Protein AF-0000000067366572 (afdb_homodimer)

Sequence (1450 aa):
MQRHISFRSLMRDATAWAASPVGRLARIEVLVTISCGFLTVLVLLGSGRRASHSSALRLAVWSALMLSYQAVSYTIGLMQSASFHNELIVAWGCFLLLLLGTADGIAAYSLNDSDQQARTVLNQAVQVIYIFLLLLSYVGSLPLQLEVLLSTLLVLSVAKLGMRVRNFLLDGRDRVLTVDNKLVADYMAREHGYSGEKYDATTMEGYKYVVAGEAAELHDGETDYWAIDPETNPDLVTVERVWQCQGRLLSSDVDGGETMPAALKHKDLCLSFALFKLLRRRLGRYPLHESCLNKTRDLVKLGLLAGDDHERVYRVVEVELGFLFDFYYARYRSPKETLILDTLLFATVAATSLCTLFSLAALDHRAQQRQAYPDTVTTVFDIWLTRMMIVLFLILESLQYFTLVFSDWHKVKVLCRYVLNEAWHNSPFLERILAFICRVRLTPYWNNSLGQHSLLHACHRYEQGRLRRVWGLQLPGRIAGFLIRSRMTDRRKLPAAVKSAIFLFLKTGMTRIQNGEYTLEKQGMLGHFYWAIAQESTVQTIMIWHIATAICDHKSKPNRADSTDEEKKGHEVATTLSAYCVYLMSSAPELLPGHTYDTQLLFQGVQLKARKLLEGCRSKDDMYNKLPEPDSLCGDGYEGILADGRKLGDEIMQRMPDAVRWKVLGEMWVEMLLSVAPSDNATAHVQKLATGGELITHLWALLTHAGVIEKPMSRYSGRALEMQIMQRHISFRSLMRDATAWAASPVGRLARIEVLVTISCGFLTVLVLLGSGRRASHSSALRLAVWSALMLSYQAVSYTIGLMQSASFHNELIVAWGCFLLLLLGTADGIAAYSLNDSDQQARTVLNQAVQVIYIFLLLLSYVGSLPLQLEVLLSTLLVLSVAKLGMRVRNFLLDGRDRVLTVDNKLVADYMAREHGYSGEKYDATTMEGYKYVVAGEAAELHDGETDYWAIDPETNPDLVTVERVWQCQGRLLSSDVDGGETMPAALKHKDLCLSFALFKLLRRRLGRYPLHESCLNKTRDLVKLGLLAGDDHERVYRVVEVELGFLFDFYYARYRSPKETLILDTLLFATVAATSLCTLFSLAALDHRAQQRQAYPDTVTTVFDIWLTRMMIVLFLILESLQYFTLVFSDWHKVKVLCRYVLNEAWHNSPFLERILAFICRVRLTPYWNNSLGQHSLLHACHRYEQGRLRRVWGLQLPGRIAGFLIRSRMTDRRKLPAAVKSAIFLFLKTGMTRIQNGEYTLEKQGMLGHFYWAIAQESTVQTIMIWHIATAICDHKSKPNRADSTDEEKKGHEVATTLSAYCVYLMSSAPELLPGHTYDTQLLFQGVQLKARKLLEGCRSKDDMYNKLPEPDSLCGDGYEGILADGRKLGDEIMQRMPDAVRWKVLGEMWVEMLLSVAPSDNATAHVQKLATGGELITHLWALLTHAGVIEKPMSRYSGRALEMQI

Structure (mmCIF, N/CA/C/O backbone):
data_AF-0000000067366572-model_v1
#
loop_
_entity.id
_entity.type
_entity.pdbx_description
1 polymer 'DUF4220 domain-containing protein'
#
loop_
_atom_site.group_PDB
_atom_site.id
_atom_site.type_symbol
_atom_site.label_atom_id
_atom_site.label_alt_id
_atom_site.label_comp_id
_atom_site.label_asym_id
_atom_site.label_entity_id
_atom_site.label_seq_id
_atom_site.pdbx_PDB_ins_code
_atom_site.Cartn_x
_atom_site.Cartn_y
_atom_site.Cartn_z
_atom_site.occupancy
_atom_site.B_iso_or_equiv
_atom_site.auth_seq_id
_atom_site.auth_comp_id
_atom_site.auth_asym_id
_atom_site.auth_atom_id
_atom_site.pdbx_PDB_model_num
ATOM 1 N N . MET A 1 1 ? -3.891 -67.5 10.719 1 28.84 1 MET A N 1
ATOM 2 C CA . MET A 1 1 ? -2.945 -66.875 9.812 1 28.84 1 MET A CA 1
ATOM 3 C C . MET A 1 1 ? -3.324 -65.375 9.57 1 28.84 1 MET A C 1
ATOM 5 O O . MET A 1 1 ? -4.246 -65.125 8.805 1 28.84 1 MET A O 1
ATOM 9 N N . GLN A 1 2 ? -3.332 -64.625 10.555 1 36.25 2 GLN A N 1
ATOM 10 C CA . GLN A 1 2 ? -3.607 -63.188 10.602 1 36.25 2 GLN A CA 1
ATOM 11 C C . GLN A 1 2 ? -2.701 -62.438 9.641 1 36.25 2 GLN A C 1
ATOM 13 O O . GLN A 1 2 ? -1.476 -62.5 9.75 1 36.25 2 GLN A O 1
ATOM 18 N N . ARG A 1 3 ? -3.152 -62.438 8.398 1 47.59 3 ARG A N 1
ATOM 19 C CA . ARG A 1 3 ? -2.479 -61.719 7.32 1 47.59 3 ARG A CA 1
ATOM 20 C C . ARG A 1 3 ? -2.053 -60.312 7.762 1 47.59 3 ARG A C 1
ATOM 22 O O . ARG A 1 3 ? -2.895 -59.5 8.117 1 47.59 3 ARG A O 1
ATOM 29 N N . HIS A 1 4 ? -1.065 -60.188 8.43 1 46.62 4 HIS A N 1
ATOM 30 C CA . HIS A 1 4 ? -0.378 -58.938 8.648 1 46.62 4 HIS A CA 1
ATOM 31 C C . HIS A 1 4 ? -0.323 -58.094 7.371 1 46.62 4 HIS A C 1
ATOM 33 O O . HIS A 1 4 ? 0.455 -58.406 6.465 1 46.62 4 HIS A O 1
ATOM 39 N N . ILE A 1 5 ? -1.393 -57.656 6.922 1 51.56 5 ILE A N 1
ATOM 40 C CA . ILE A 1 5 ? -1.429 -56.719 5.801 1 51.56 5 ILE A CA 1
ATOM 41 C C . ILE A 1 5 ? -0.424 -55.594 6.035 1 51.56 5 ILE A C 1
ATOM 43 O O . ILE A 1 5 ? -0.574 -54.812 6.973 1 51.56 5 ILE A O 1
ATOM 47 N N . SER A 1 6 ? 0.837 -55.75 5.762 1 57.25 6 SER A N 1
ATOM 48 C CA . SER A 1 6 ? 1.954 -54.812 5.891 1 57.25 6 SER A CA 1
ATOM 49 C C . SER A 1 6 ? 1.614 -53.469 5.289 1 57.25 6 SER A C 1
ATOM 51 O O . SER A 1 6 ? 0.851 -53.375 4.324 1 57.25 6 SER A O 1
ATOM 53 N N . PHE A 1 7 ? 1.686 -52.438 6.098 1 60.94 7 PHE A N 1
ATOM 54 C CA . PHE A 1 7 ? 1.531 -51.031 5.734 1 60.94 7 PHE A CA 1
ATOM 55 C C . PHE A 1 7 ? 2.115 -50.781 4.352 1 60.94 7 PHE A C 1
ATOM 57 O O . PHE A 1 7 ? 1.542 -50 3.568 1 60.94 7 PHE A O 1
ATOM 64 N N . ARG A 1 8 ? 3.096 -51.375 4.02 1 62.38 8 ARG A N 1
ATOM 65 C CA . ARG A 1 8 ? 3.736 -51.188 2.723 1 62.38 8 ARG A CA 1
ATOM 66 C C . ARG A 1 8 ? 2.893 -51.812 1.605 1 62.38 8 ARG A C 1
ATOM 68 O O . ARG A 1 8 ? 2.828 -51.25 0.503 1 62.38 8 ARG A O 1
ATOM 75 N N . SER A 1 9 ? 2.254 -52.844 1.924 1 68.62 9 SER A N 1
ATOM 76 C CA . SER A 1 9 ? 1.391 -53.469 0.917 1 68.62 9 SER A CA 1
ATOM 77 C C . SER A 1 9 ? 0.143 -52.625 0.674 1 68.62 9 SER A C 1
ATOM 79 O O . SER A 1 9 ? -0.289 -52.469 -0.469 1 68.62 9 SER A O 1
ATOM 81 N N . LEU A 1 10 ? -0.373 -52.062 1.8 1 68.31 10 LEU A N 1
ATOM 82 C CA . LEU A 1 10 ? -1.516 -51.156 1.654 1 68.31 10 LEU A CA 1
ATOM 83 C C . LEU A 1 10 ? -1.13 -49.906 0.869 1 68.31 10 LEU A C 1
ATOM 85 O O . LEU A 1 10 ? -1.904 -49.438 0.037 1 68.31 10 LEU A O 1
ATOM 89 N N . MET A 1 11 ? -0.011 -49.469 1.215 1 70.81 11 MET A N 1
ATOM 90 C CA . MET A 1 11 ? 0.458 -48.281 0.493 1 70.81 11 MET A CA 1
ATOM 91 C C . MET A 1 11 ? 0.731 -48.625 -0.97 1 70.81 11 MET A C 1
ATOM 93 O O . MET A 1 11 ? 0.469 -47.812 -1.855 1 70.81 11 MET A O 1
ATOM 97 N N . ARG A 1 12 ? 1.127 -49.844 -1.139 1 74.38 12 ARG A N 1
ATOM 98 C CA . ARG A 1 12 ? 1.385 -50.281 -2.508 1 74.38 12 ARG A CA 1
ATOM 99 C C . ARG A 1 12 ? 0.083 -50.438 -3.285 1 74.38 12 ARG A C 1
ATOM 101 O O . ARG A 1 12 ? 0.007 -50.062 -4.461 1 74.38 12 ARG A O 1
ATOM 108 N N . ASP A 1 13 ? -0.91 -50.906 -2.645 1 76.12 13 ASP A N 1
ATOM 109 C CA . ASP A 1 13 ? -2.205 -51.062 -3.307 1 76.12 13 ASP A CA 1
ATOM 110 C C . ASP A 1 13 ? -2.834 -49.688 -3.559 1 76.12 13 ASP A C 1
ATOM 112 O O . ASP A 1 13 ? -3.422 -49.438 -4.617 1 76.12 13 ASP A O 1
ATOM 116 N N . ALA A 1 14 ? -2.654 -48.844 -2.574 1 75.81 14 ALA A N 1
ATOM 117 C CA . ALA A 1 14 ? -3.193 -47.5 -2.727 1 75.81 14 ALA A CA 1
ATOM 118 C C . ALA A 1 14 ? -2.455 -46.719 -3.82 1 75.81 14 ALA A C 1
ATOM 120 O O . ALA A 1 14 ? -3.072 -46 -4.605 1 75.81 14 ALA A O 1
ATOM 121 N N . THR A 1 15 ? -1.245 -47.031 -3.785 1 74.38 15 THR A N 1
ATOM 122 C CA . THR A 1 15 ? -0.446 -46.375 -4.805 1 74.38 15 THR A CA 1
ATOM 123 C C . THR A 1 15 ? -0.713 -46.969 -6.184 1 74.38 15 THR A C 1
ATOM 125 O O . THR A 1 15 ? -0.705 -46.25 -7.188 1 74.38 15 THR A O 1
ATOM 128 N N . ALA A 1 16 ? -0.959 -48.25 -6.207 1 76.12 16 ALA A N 1
ATOM 129 C CA . ALA A 1 16 ? -1.293 -48.875 -7.469 1 76.12 16 ALA A CA 1
ATOM 130 C C . ALA A 1 16 ? -2.641 -48.406 -7.996 1 76.12 16 ALA A C 1
ATOM 132 O O . ALA A 1 16 ? -2.799 -48.188 -9.203 1 76.12 16 ALA A O 1
ATOM 133 N N . TRP A 1 17 ? -3.477 -48.281 -7.043 1 77.69 17 TRP A N 1
ATOM 134 C CA . TRP A 1 17 ? -4.777 -47.75 -7.445 1 77.69 17 TRP A CA 1
ATOM 135 C C . TRP A 1 17 ? -4.656 -46.312 -7.91 1 77.69 17 TRP A C 1
ATOM 137 O O . TRP A 1 17 ? -5.254 -45.906 -8.922 1 77.69 17 TRP A O 1
ATOM 147 N N . ALA A 1 18 ? -3.887 -45.531 -7.262 1 75.38 18 ALA A N 1
ATOM 148 C CA . ALA A 1 18 ? -3.711 -44.125 -7.598 1 75.38 18 ALA A CA 1
ATOM 149 C C . ALA A 1 18 ? -3.014 -43.969 -8.945 1 75.38 18 ALA A C 1
ATOM 151 O O . ALA A 1 18 ? -3.24 -42.969 -9.656 1 75.38 18 ALA A O 1
ATOM 152 N N . ALA A 1 19 ? -2.293 -45.031 -9.281 1 74.25 19 ALA A N 1
ATOM 153 C CA . ALA A 1 19 ? -1.541 -44.938 -10.531 1 74.25 19 ALA A CA 1
ATOM 154 C C . ALA A 1 19 ? -2.35 -45.531 -11.688 1 74.25 19 ALA A C 1
ATOM 156 O O . ALA A 1 19 ? -1.997 -45.344 -12.859 1 74.25 19 ALA A O 1
ATOM 157 N N . SER A 1 20 ? -3.494 -46.156 -11.305 1 77.69 20 SER A N 1
ATOM 158 C CA . SER A 1 20 ? -4.367 -46.688 -12.352 1 77.69 20 SER A CA 1
ATOM 159 C C . SER A 1 20 ? -5.082 -45.531 -13.086 1 77.69 20 SER A C 1
ATOM 161 O O . SER A 1 20 ? -5.18 -44.438 -12.578 1 77.69 20 SER A O 1
ATOM 163 N N . PRO A 1 21 ? -5.371 -45.688 -14.305 1 81.12 21 PRO A N 1
ATOM 164 C CA . PRO A 1 21 ? -6.078 -44.656 -15.062 1 81.12 21 PRO A CA 1
ATOM 165 C C . PRO A 1 21 ? -7.355 -44.188 -14.367 1 81.12 21 PRO A C 1
ATOM 167 O O . PRO A 1 21 ? -7.68 -43 -14.391 1 81.12 21 PRO A O 1
ATOM 170 N N . VAL A 1 22 ? -8.016 -45.125 -13.734 1 82 22 VAL A N 1
ATOM 171 C CA . VAL A 1 22 ? -9.242 -44.75 -13.031 1 82 22 VAL A CA 1
ATOM 172 C C . VAL A 1 22 ? -8.898 -43.906 -11.805 1 82 22 VAL A C 1
ATOM 174 O O . VAL A 1 22 ? -9.609 -42.938 -11.477 1 82 22 VAL A O 1
ATOM 177 N N . GLY A 1 23 ? -7.883 -44.25 -11.125 1 83.44 23 GLY A N 1
ATOM 178 C CA . GLY A 1 23 ? -7.438 -43.469 -9.977 1 83.44 23 GLY A CA 1
ATOM 179 C C . GLY A 1 23 ? -6.965 -42.094 -10.344 1 83.44 23 GLY A C 1
ATOM 180 O O . GLY A 1 23 ? -7.234 -41.125 -9.625 1 83.44 23 GLY A O 1
ATOM 181 N N . ARG A 1 24 ? -6.316 -41.938 -11.461 1 84.88 24 ARG A N 1
ATOM 182 C CA . ARG A 1 24 ? -5.875 -40.625 -11.945 1 84.88 24 ARG A CA 1
ATOM 183 C C . ARG A 1 24 ? -7.062 -39.75 -12.328 1 84.88 24 ARG A C 1
ATOM 185 O O . ARG A 1 24 ? -7.066 -38.531 -12.062 1 84.88 24 ARG A O 1
ATOM 192 N N . LEU A 1 25 ? -8 -40.375 -12.945 1 88.25 25 LEU A N 1
ATOM 193 C CA . LEU A 1 25 ? -9.211 -39.656 -13.305 1 88.25 25 LEU A CA 1
ATOM 194 C C . LEU A 1 25 ? -9.938 -39.156 -12.055 1 88.25 25 LEU A C 1
ATOM 196 O O . LEU A 1 25 ? -10.414 -38.031 -12.016 1 88.25 25 LEU A O 1
ATOM 200 N N . ALA A 1 26 ? -9.984 -40 -11.07 1 87.94 26 ALA A N 1
ATOM 201 C CA . ALA A 1 26 ? -10.641 -39.625 -9.82 1 87.94 26 ALA A CA 1
ATOM 202 C C . ALA A 1 26 ? -9.922 -38.438 -9.156 1 87.94 26 ALA A C 1
ATOM 204 O O . ALA A 1 26 ? -10.562 -37.562 -8.586 1 87.94 26 ALA A O 1
ATOM 205 N N . ARG A 1 27 ? -8.648 -38.406 -9.195 1 88.56 27 ARG A N 1
ATOM 206 C CA . ARG A 1 27 ? -7.867 -37.312 -8.633 1 88.56 27 ARG A CA 1
ATOM 207 C C . ARG A 1 27 ? -8.156 -36 -9.367 1 88.56 27 ARG A C 1
ATOM 209 O O . ARG A 1 27 ? -8.305 -34.969 -8.734 1 88.56 27 ARG A O 1
ATOM 216 N N . ILE A 1 28 ? -8.195 -36.031 -10.633 1 91.31 28 ILE A N 1
ATOM 217 C CA . ILE A 1 28 ? -8.492 -34.844 -11.414 1 91.31 28 ILE A CA 1
ATOM 218 C C . ILE A 1 28 ? -9.898 -34.344 -11.094 1 91.31 28 ILE A C 1
ATOM 220 O O . ILE A 1 28 ? -10.117 -33.156 -10.945 1 91.31 28 ILE A O 1
ATOM 224 N N . GLU A 1 29 ? -10.812 -35.344 -10.922 1 93.12 29 GLU A N 1
ATOM 225 C CA . GLU A 1 29 ? -12.195 -34.969 -10.617 1 93.12 29 GLU A CA 1
ATOM 226 C C . GLU A 1 29 ? -12.297 -34.281 -9.258 1 93.12 29 GLU A C 1
ATOM 228 O O . GLU A 1 29 ? -13.016 -33.281 -9.109 1 93.12 29 GLU A O 1
ATOM 233 N N . VAL A 1 30 ? -11.586 -34.781 -8.367 1 91.25 30 VAL A N 1
ATOM 234 C CA . VAL A 1 30 ? -11.609 -34.188 -7.031 1 91.25 30 VAL A CA 1
ATOM 235 C C . VAL A 1 30 ? -11.008 -32.812 -7.07 1 91.25 30 VAL A C 1
ATOM 237 O O . VAL A 1 30 ? -11.547 -31.859 -6.469 1 91.25 30 VAL A O 1
ATOM 240 N N . LEU A 1 31 ? -9.992 -32.594 -7.793 1 92.88 31 LEU A N 1
ATOM 241 C CA . LEU A 1 31 ? -9.32 -31.312 -7.848 1 92.88 31 LEU A CA 1
ATOM 242 C C . LEU A 1 31 ? -10.148 -30.297 -8.633 1 92.88 31 LEU A C 1
ATOM 244 O O . LEU A 1 31 ? -10.156 -29.109 -8.32 1 92.88 31 LEU A O 1
ATOM 248 N N . VAL A 1 32 ? -10.812 -30.797 -9.633 1 94.12 32 VAL A N 1
ATOM 249 C CA . VAL A 1 32 ? -11.711 -29.906 -10.375 1 94.12 32 VAL A CA 1
ATOM 250 C C . VAL A 1 32 ? -12.844 -29.438 -9.477 1 94.12 32 VAL A C 1
ATOM 252 O O . VAL A 1 32 ? -13.195 -28.25 -9.477 1 94.12 32 VAL A O 1
ATOM 255 N N . THR A 1 33 ? -13.336 -30.359 -8.672 1 94.19 33 THR A N 1
ATOM 256 C CA . THR A 1 33 ? -14.414 -30.016 -7.754 1 94.19 33 THR A CA 1
ATOM 257 C C . THR A 1 33 ? -13.93 -29 -6.711 1 94.19 33 THR A C 1
ATOM 259 O O . THR A 1 33 ? -14.633 -28.031 -6.398 1 94.19 33 THR A O 1
ATOM 262 N N . ILE A 1 34 ? -12.734 -29.172 -6.266 1 92.94 34 ILE A N 1
ATOM 263 C CA . ILE A 1 34 ? -12.164 -28.25 -5.281 1 92.94 34 ILE A CA 1
ATOM 264 C C . ILE A 1 34 ? -11.945 -26.875 -5.918 1 92.94 34 ILE A C 1
ATOM 266 O O . ILE A 1 34 ? -12.25 -25.844 -5.309 1 92.94 34 ILE A O 1
ATOM 270 N N . SER A 1 35 ? -11.469 -26.891 -7.074 1 92.44 35 SER A N 1
ATOM 271 C CA . SER A 1 35 ? -11.242 -25.625 -7.773 1 92.44 35 SER A CA 1
ATOM 272 C C . SER A 1 35 ? -12.555 -24.891 -8.023 1 92.44 35 SER A C 1
ATOM 274 O O . SER A 1 35 ? -12.633 -23.672 -7.859 1 92.44 35 SER A O 1
ATOM 276 N N . CYS A 1 36 ? -13.562 -25.672 -8.367 1 93.44 36 CYS A N 1
ATOM 277 C CA . CYS A 1 36 ? -14.875 -25.062 -8.547 1 93.44 36 CYS A CA 1
ATOM 278 C C . CYS A 1 36 ? -15.398 -24.5 -7.23 1 93.44 36 CYS A C 1
ATOM 280 O O . CYS A 1 36 ? -16.047 -23.453 -7.207 1 93.44 36 CYS A O 1
ATOM 282 N N . GLY A 1 37 ? -15.086 -25.219 -6.188 1 93.44 37 GLY A N 1
ATOM 283 C CA . GLY A 1 37 ? -15.477 -24.734 -4.871 1 93.44 37 GLY A CA 1
ATOM 284 C C . GLY A 1 37 ? -14.836 -23.406 -4.504 1 93.44 37 GLY A C 1
ATOM 285 O O . GLY A 1 37 ? -15.516 -22.5 -4.023 1 93.44 37 GLY A O 1
ATOM 286 N N . PHE A 1 38 ? -13.617 -23.25 -4.734 1 92.62 38 PHE A N 1
ATOM 287 C CA . PHE A 1 38 ? -12.914 -22 -4.465 1 92.62 38 PHE A CA 1
ATOM 288 C C . PHE A 1 38 ? -13.508 -20.859 -5.281 1 92.62 38 PHE A C 1
ATOM 290 O O . PHE A 1 38 ? -13.727 -19.766 -4.754 1 92.62 38 PHE A O 1
ATOM 297 N N . LEU A 1 39 ? -13.844 -21.141 -6.488 1 91.38 39 LEU A N 1
ATOM 298 C CA . LEU A 1 39 ? -14.328 -20.094 -7.387 1 91.38 39 LEU A CA 1
ATOM 299 C C . LEU A 1 39 ? -15.758 -19.703 -7.023 1 91.38 39 LEU A C 1
ATOM 301 O O . LEU A 1 39 ? -16.125 -18.531 -7.152 1 91.38 39 LEU A O 1
ATOM 305 N N . THR A 1 40 ? -16.484 -20.656 -6.535 1 92.12 40 THR A N 1
ATOM 306 C CA . THR A 1 40 ? -17.844 -20.359 -6.062 1 92.12 40 THR A CA 1
ATOM 307 C C . THR A 1 40 ? -17.797 -19.438 -4.844 1 92.12 40 THR A C 1
ATOM 309 O O . THR A 1 40 ? -18.578 -18.484 -4.742 1 92.12 40 THR A O 1
ATOM 312 N N . VAL A 1 41 ? -16.859 -19.672 -3.996 1 91.94 41 VAL A N 1
ATOM 313 C CA . VAL A 1 41 ? -16.688 -18.859 -2.803 1 91.94 41 VAL A CA 1
ATOM 314 C C . VAL A 1 41 ? -16.328 -17.422 -3.203 1 91.94 41 VAL A C 1
ATOM 316 O O . VAL A 1 41 ? -16.844 -16.469 -2.635 1 91.94 41 VAL A O 1
ATOM 319 N N . LEU A 1 42 ? -15.539 -17.266 -4.176 1 89.94 42 LEU A N 1
ATOM 320 C CA . LEU A 1 42 ? -15.086 -15.945 -4.598 1 89.94 42 LEU A CA 1
ATOM 321 C C . LEU A 1 42 ? -16.234 -15.156 -5.219 1 89.94 42 LEU A C 1
ATOM 323 O O . LEU A 1 42 ? -16.359 -13.953 -4.98 1 89.94 42 LEU A O 1
ATOM 327 N N . VAL A 1 43 ? -17.094 -15.766 -5.926 1 88.56 43 VAL A N 1
ATOM 328 C CA . VAL A 1 43 ? -18.188 -15.078 -6.621 1 88.56 43 VAL A CA 1
ATOM 329 C C . VAL A 1 43 ? -19.297 -14.727 -5.625 1 88.56 43 VAL A C 1
ATOM 331 O O . VAL A 1 43 ? -19.812 -13.609 -5.645 1 88.56 43 VAL A O 1
ATOM 334 N N . LEU A 1 44 ? -19.531 -15.617 -4.738 1 86.62 44 LEU A N 1
ATOM 335 C CA . LEU A 1 44 ? -20.672 -15.43 -3.846 1 86.62 44 LEU A CA 1
ATOM 336 C C . LEU A 1 44 ? -20.281 -14.555 -2.65 1 86.62 44 LEU A C 1
ATOM 338 O O . LEU A 1 44 ? -21.062 -13.711 -2.219 1 86.62 44 LEU A O 1
ATOM 342 N N . LEU A 1 45 ? -19.078 -14.75 -2.174 1 86.06 45 LEU A N 1
ATOM 343 C CA . LEU A 1 45 ? -18.719 -14.102 -0.917 1 86.06 45 LEU A CA 1
ATOM 344 C C . LEU A 1 45 ? -17.781 -12.93 -1.157 1 86.06 45 LEU A C 1
ATOM 346 O O . LEU A 1 45 ? -17.469 -12.172 -0.232 1 86.06 45 LEU A O 1
ATOM 350 N N . GLY A 1 46 ? -17.391 -12.727 -2.297 1 82.06 46 GLY A N 1
ATOM 351 C CA . GLY A 1 46 ? -16.453 -11.656 -2.57 1 82.06 46 GLY A CA 1
ATOM 352 C C . GLY A 1 46 ? -17.016 -10.281 -2.252 1 82.06 46 GLY A C 1
ATOM 353 O O . GLY A 1 46 ? -16.391 -9.508 -1.514 1 82.06 46 GLY A O 1
ATOM 354 N N . SER A 1 47 ? -18.234 -10.016 -2.629 1 79.88 47 SER A N 1
ATOM 355 C CA . SER A 1 47 ? -18.859 -8.719 -2.369 1 79.88 47 SER A CA 1
ATOM 356 C C . SER A 1 47 ? -19.578 -8.711 -1.022 1 79.88 47 SER A C 1
ATOM 358 O O . SER A 1 47 ? -19.812 -7.645 -0.448 1 79.88 47 SER A O 1
ATOM 360 N N . GLY A 1 48 ? -19.828 -9.891 -0.532 1 82.31 48 GLY A N 1
ATOM 361 C CA . GLY A 1 48 ? -20.578 -10 0.708 1 82.31 48 GLY A CA 1
ATOM 362 C C . GLY A 1 48 ? -19.734 -9.727 1.94 1 82.31 48 GLY A C 1
ATOM 363 O O . GLY A 1 48 ? -20.281 -9.453 3.016 1 82.31 48 GLY A O 1
ATOM 364 N N . ARG A 1 49 ? -18.484 -9.609 1.777 1 85.56 49 ARG A N 1
ATOM 365 C CA . ARG A 1 49 ? -17.625 -9.406 2.932 1 85.56 49 ARG A CA 1
ATOM 366 C C . ARG A 1 49 ? -17.797 -8 3.502 1 85.56 49 ARG A C 1
ATOM 368 O O . ARG A 1 49 ? -17.438 -7.746 4.656 1 85.56 49 ARG A O 1
ATOM 375 N N . ARG A 1 50 ? -18.328 -7.098 2.762 1 86.5 50 ARG A N 1
ATOM 376 C CA . ARG A 1 50 ? -18.547 -5.738 3.244 1 86.5 50 ARG A CA 1
ATOM 377 C C . ARG A 1 50 ? -19.594 -5.707 4.348 1 86.5 50 ARG A C 1
ATOM 379 O O . ARG A 1 50 ? -19.609 -4.789 5.168 1 86.5 50 ARG A O 1
ATOM 386 N N . ALA A 1 51 ? -20.438 -6.789 4.332 1 88.5 51 ALA A N 1
ATOM 387 C CA . ALA A 1 51 ? -21.562 -6.773 5.27 1 88.5 51 ALA A CA 1
ATOM 388 C C . ALA A 1 51 ? -21.344 -7.785 6.391 1 88.5 51 ALA A C 1
ATOM 390 O O . ALA A 1 51 ? -22.281 -8.102 7.133 1 88.5 51 ALA A O 1
ATOM 391 N N . SER A 1 52 ? -20.156 -8.281 6.453 1 87.19 52 SER A N 1
ATOM 392 C CA . SER A 1 52 ? -19.969 -9.305 7.477 1 87.19 52 SER A CA 1
ATOM 393 C C . SER A 1 52 ? -18.641 -9.102 8.219 1 87.19 52 SER A C 1
ATOM 395 O O . SER A 1 52 ? -17.641 -8.711 7.617 1 87.19 52 SER A O 1
ATOM 397 N N . HIS A 1 53 ? -18.734 -9.43 9.555 1 86.44 53 HIS A N 1
ATOM 398 C CA . HIS A 1 53 ? -17.531 -9.359 10.383 1 86.44 53 HIS A CA 1
ATOM 399 C C . HIS A 1 53 ? -17.016 -10.758 10.727 1 86.44 53 HIS A C 1
ATOM 401 O O . HIS A 1 53 ? -16.125 -10.898 11.578 1 86.44 53 HIS A O 1
ATOM 407 N N . SER A 1 54 ? -17.5 -11.664 10.008 1 84.06 54 SER A N 1
ATOM 408 C CA . SER A 1 54 ? -17.125 -13.031 10.344 1 84.06 54 SER A CA 1
ATOM 409 C C . SER A 1 54 ? -15.695 -13.336 9.898 1 84.06 54 SER A C 1
ATOM 411 O O . SER A 1 54 ? -15.352 -13.148 8.727 1 84.06 54 SER A O 1
ATOM 413 N N . SER A 1 55 ? -14.922 -13.812 10.812 1 82.69 55 SER A N 1
ATOM 414 C CA . SER A 1 55 ? -13.539 -14.188 10.508 1 82.69 55 SER A CA 1
ATOM 415 C C . SER A 1 55 ? -13.484 -15.422 9.617 1 82.69 55 SER A C 1
ATOM 417 O O . SER A 1 55 ? -12.57 -15.562 8.805 1 82.69 55 SER A O 1
ATOM 419 N N . ALA A 1 56 ? -14.469 -16.219 9.805 1 85.31 56 ALA A N 1
ATOM 420 C CA . ALA A 1 56 ? -14.523 -17.438 8.984 1 85.31 56 ALA A CA 1
ATOM 421 C C . ALA A 1 56 ? -14.766 -17.094 7.52 1 85.31 56 ALA A C 1
ATOM 423 O O . ALA A 1 56 ? -14.148 -17.688 6.629 1 85.31 56 ALA A O 1
ATOM 424 N N . LEU A 1 57 ? -15.617 -16.156 7.348 1 88.31 57 LEU A N 1
ATOM 425 C CA . LEU A 1 57 ? -15.891 -15.742 5.977 1 88.31 57 LEU A CA 1
ATOM 426 C C . LEU A 1 57 ? -14.664 -15.07 5.355 1 88.31 57 LEU A C 1
ATOM 428 O O . LEU A 1 57 ? -14.344 -15.32 4.191 1 88.31 57 LEU A O 1
ATOM 432 N N . ARG A 1 58 ? -14.016 -14.445 6.156 1 87.44 58 ARG A N 1
ATOM 433 C CA . ARG A 1 58 ? -12.82 -13.766 5.672 1 87.44 58 ARG A CA 1
ATOM 434 C C . ARG A 1 58 ? -11.727 -14.766 5.324 1 87.44 58 ARG A C 1
ATOM 436 O O . ARG A 1 58 ? -11.055 -14.625 4.301 1 87.44 58 ARG A O 1
ATOM 443 N N . LEU A 1 59 ? -11.578 -15.703 6.141 1 87.69 59 LEU A N 1
ATOM 444 C CA . LEU A 1 59 ? -10.57 -16.719 5.891 1 87.69 59 LEU A CA 1
ATOM 445 C C . LEU A 1 59 ? -10.914 -17.547 4.648 1 87.69 59 LEU A C 1
ATOM 447 O O . LEU A 1 59 ? -10.031 -17.922 3.879 1 87.69 59 LEU A O 1
ATOM 451 N N . ALA A 1 60 ? -12.141 -17.75 4.488 1 90.5 60 ALA A N 1
ATOM 452 C CA . ALA A 1 60 ? -12.586 -18.516 3.326 1 90.5 60 ALA A CA 1
ATOM 453 C C . ALA A 1 60 ? -12.32 -17.75 2.031 1 90.5 60 ALA A C 1
ATOM 455 O O . ALA A 1 60 ? -11.797 -18.312 1.066 1 90.5 60 ALA A O 1
ATOM 456 N N . VAL A 1 61 ? -12.625 -16.484 2.045 1 90.56 61 VAL A N 1
ATOM 457 C CA . VAL A 1 61 ? -12.422 -15.672 0.853 1 90.56 61 VAL A CA 1
ATOM 458 C C . VAL A 1 61 ? -10.922 -15.5 0.597 1 90.56 61 VAL A C 1
ATOM 460 O O . VAL A 1 61 ? -10.469 -15.594 -0.545 1 90.56 61 VAL A O 1
ATOM 463 N N . TRP A 1 62 ? -10.203 -15.312 1.625 1 88.69 62 TRP A N 1
ATOM 464 C CA . TRP A 1 62 ? -8.758 -15.148 1.502 1 88.69 62 TRP A CA 1
ATOM 465 C C . TRP A 1 62 ? -8.109 -16.422 0.963 1 88.69 62 TRP A C 1
ATOM 467 O O . TRP A 1 62 ? -7.262 -16.359 0.066 1 88.69 62 TRP A O 1
ATOM 477 N N . SER A 1 63 ? -8.516 -17.547 1.469 1 88.88 63 SER A N 1
ATOM 478 C CA . SER A 1 63 ? -7.965 -18.812 1.017 1 88.88 63 SER A CA 1
ATOM 479 C C . SER A 1 63 ? -8.328 -19.094 -0.438 1 88.88 63 SER A C 1
ATOM 481 O O . SER A 1 63 ? -7.496 -19.562 -1.216 1 88.88 63 SER A O 1
ATOM 483 N N . ALA A 1 64 ? -9.523 -18.797 -0.752 1 91.12 64 ALA A N 1
ATOM 484 C CA . ALA A 1 64 ? -9.961 -19.016 -2.127 1 91.12 64 ALA A CA 1
ATOM 485 C C . ALA A 1 64 ? -9.188 -18.125 -3.1 1 91.12 64 ALA A C 1
ATOM 487 O O . ALA A 1 64 ? -8.789 -18.578 -4.176 1 91.12 64 ALA A O 1
ATOM 488 N N . LEU A 1 65 ? -8.945 -16.938 -2.713 1 87.38 65 LEU A N 1
ATOM 489 C CA . LEU A 1 65 ? -8.242 -16.016 -3.584 1 87.38 65 LEU A CA 1
ATOM 490 C C . LEU A 1 65 ? -6.781 -16.406 -3.744 1 87.38 65 LEU A C 1
ATOM 492 O O . LEU A 1 65 ? -6.215 -16.297 -4.832 1 87.38 65 LEU A O 1
ATOM 496 N N . MET A 1 66 ? -6.227 -16.984 -2.762 1 86.5 66 MET A N 1
ATOM 497 C CA . MET A 1 66 ? -4.801 -17.297 -2.779 1 86.5 66 MET A CA 1
ATOM 498 C C . MET A 1 66 ? -4.543 -18.625 -3.461 1 86.5 66 MET A C 1
ATOM 500 O O . MET A 1 66 ? -3.506 -18.828 -4.098 1 86.5 66 MET A O 1
ATOM 504 N N . LEU A 1 67 ? -5.488 -19.469 -3.379 1 89.56 67 LEU A N 1
ATOM 505 C CA . LEU A 1 67 ? -5.219 -20.828 -3.803 1 89.56 67 LEU A CA 1
ATOM 506 C C . LEU A 1 67 ? -5.852 -21.109 -5.16 1 89.56 67 LEU A C 1
ATOM 508 O O . LEU A 1 67 ? -5.508 -22.094 -5.816 1 89.56 67 LEU A O 1
ATOM 512 N N . SER A 1 68 ? -6.734 -20.297 -5.621 1 90 68 SER A N 1
ATOM 513 C CA . SER A 1 68 ? -7.508 -20.625 -6.816 1 90 68 SER A CA 1
ATOM 514 C C . SER A 1 68 ? -6.602 -20.781 -8.031 1 90 68 SER A C 1
ATOM 516 O O . SER A 1 68 ? -6.68 -21.797 -8.742 1 90 68 SER A O 1
ATOM 518 N N . TYR A 1 69 ? -5.656 -19.891 -8.289 1 88.25 69 TYR A N 1
ATOM 519 C CA . TYR A 1 69 ? -4.828 -19.953 -9.492 1 88.25 69 TYR A CA 1
ATOM 520 C C . TYR A 1 69 ? -3.848 -21.109 -9.422 1 88.25 69 TYR A C 1
ATOM 522 O O . TYR A 1 69 ? -3.633 -21.812 -10.414 1 88.25 69 TYR A O 1
ATOM 530 N N . GLN A 1 70 ? -3.352 -21.406 -8.289 1 89.25 70 GLN A N 1
ATOM 531 C CA . GLN A 1 70 ? -2.412 -22.516 -8.148 1 89.25 70 GLN A CA 1
ATOM 532 C C . GLN A 1 70 ? -3.119 -23.859 -8.273 1 89.25 70 GLN A C 1
ATOM 534 O O . GLN A 1 70 ? -2.588 -24.781 -8.883 1 89.25 70 GLN A O 1
ATOM 539 N N . ALA A 1 71 ? -4.23 -23.891 -7.711 1 91.06 71 ALA A N 1
ATOM 540 C CA . ALA A 1 71 ? -4.992 -25.141 -7.797 1 91.06 71 ALA A CA 1
ATOM 541 C C . ALA A 1 71 ? -5.41 -25.422 -9.234 1 91.06 71 ALA A C 1
ATOM 543 O O . ALA A 1 71 ? -5.32 -26.562 -9.695 1 91.06 71 ALA A O 1
ATOM 544 N N . VAL A 1 72 ? -5.793 -24.391 -9.914 1 92.31 72 VAL A N 1
ATOM 545 C CA . VAL A 1 72 ? -6.215 -24.578 -11.305 1 92.31 72 VAL A CA 1
ATOM 546 C C . VAL A 1 72 ? -5.008 -24.938 -12.164 1 92.31 72 VAL A C 1
ATOM 548 O O . VAL A 1 72 ? -5.098 -25.828 -13.023 1 92.31 72 VAL A O 1
ATOM 551 N N . SER A 1 73 ? -3.859 -24.297 -11.914 1 92.12 73 SER A N 1
ATOM 552 C CA . SER A 1 73 ? -2.656 -24.609 -12.68 1 92.12 73 SER A CA 1
ATOM 553 C C . SER A 1 73 ? -2.217 -26.047 -12.445 1 92.12 73 SER A C 1
ATOM 555 O O . SER A 1 73 ? -1.882 -26.766 -13.398 1 92.12 73 SER A O 1
ATOM 557 N N . TYR A 1 74 ? -2.252 -26.5 -11.227 1 93.06 74 TYR A N 1
ATOM 558 C CA . TYR A 1 74 ? -1.906 -27.875 -10.891 1 93.06 74 TYR A CA 1
ATOM 559 C C . TYR A 1 74 ? -2.873 -28.859 -11.547 1 93.06 74 TYR A C 1
ATOM 561 O O . TYR A 1 74 ? -2.453 -29.891 -12.086 1 93.06 74 TYR A O 1
ATOM 569 N N . THR A 1 75 ? -4.102 -28.531 -11.586 1 92.75 75 THR A N 1
ATOM 570 C CA . THR A 1 75 ? -5.129 -29.391 -12.156 1 92.75 75 THR A CA 1
ATOM 571 C C . THR A 1 75 ? -4.973 -29.5 -13.672 1 92.75 75 THR A C 1
ATOM 573 O O . THR A 1 75 ? -5.082 -30.578 -14.234 1 92.75 75 THR A O 1
ATOM 576 N N . ILE A 1 76 ? -4.68 -28.406 -14.312 1 93.06 76 ILE A N 1
ATOM 577 C CA . ILE A 1 76 ? -4.496 -28.422 -15.758 1 93.06 76 ILE A CA 1
ATOM 578 C C . ILE A 1 76 ? -3.256 -29.234 -16.109 1 93.06 76 ILE A C 1
ATOM 580 O O . ILE A 1 76 ? -3.242 -29.938 -17.125 1 93.06 76 ILE A O 1
ATOM 584 N N . GLY A 1 77 ? -2.24 -29.125 -15.289 1 90.38 77 GLY A N 1
ATOM 585 C CA . GLY A 1 77 ? -1.062 -29.938 -15.5 1 90.38 77 GLY A CA 1
ATOM 586 C C . GLY A 1 77 ? -1.353 -31.438 -15.422 1 90.38 77 GLY A C 1
ATOM 587 O O . GLY A 1 77 ? -0.895 -32.219 -16.266 1 90.38 77 GLY A O 1
ATOM 588 N N . LEU A 1 78 ? -2.207 -31.781 -14.508 1 90.56 78 LEU A N 1
ATOM 589 C CA . LEU A 1 78 ? -2.611 -33.156 -14.367 1 90.56 78 LEU A CA 1
ATOM 590 C C . LEU A 1 78 ? -3.387 -33.625 -15.594 1 90.56 78 LEU A C 1
ATOM 592 O O . LEU A 1 78 ? -3.188 -34.75 -16.062 1 90.56 78 LEU A O 1
ATOM 596 N N . MET A 1 79 ? -4.191 -32.781 -16.125 1 90.69 79 MET A N 1
ATOM 597 C CA . MET A 1 79 ? -5.035 -33.094 -17.266 1 90.69 79 MET A CA 1
ATOM 598 C C . MET A 1 79 ? -4.191 -33.281 -18.531 1 90.69 79 MET A C 1
ATOM 600 O O . MET A 1 79 ? -4.48 -34.156 -19.344 1 90.69 79 MET A O 1
ATOM 604 N N . GLN A 1 80 ? -3.217 -32.531 -18.578 1 88 80 GLN A N 1
ATOM 605 C CA . GLN A 1 80 ? -2.406 -32.5 -19.781 1 88 80 GLN A CA 1
ATOM 606 C C . GLN A 1 80 ? -1.56 -33.75 -19.906 1 88 80 GLN A C 1
ATOM 608 O O . GLN A 1 80 ? -1.341 -34.25 -21.016 1 88 80 GLN A O 1
ATOM 613 N N . SER A 1 81 ? -1.096 -34.344 -18.828 1 84.94 81 SER A N 1
ATOM 614 C CA . SER A 1 81 ? -0.186 -35.5 -18.906 1 84.94 81 SER A CA 1
ATOM 615 C C . SER A 1 81 ? -0.912 -36.781 -18.609 1 84.94 81 SER A C 1
ATOM 617 O O . SER A 1 81 ? -0.281 -37.844 -18.484 1 84.94 81 SER A O 1
ATOM 619 N N . ALA A 1 82 ? -2.217 -36.75 -18.594 1 80.06 82 ALA A N 1
ATOM 620 C CA . ALA A 1 82 ? -2.969 -37.969 -18.297 1 80.06 82 ALA A CA 1
ATOM 621 C C . ALA A 1 82 ? -2.799 -39 -19.406 1 80.06 82 ALA A C 1
ATOM 623 O O . ALA A 1 82 ? -2.732 -38.656 -20.578 1 80.06 82 ALA A O 1
ATOM 624 N N . SER A 1 83 ? -2.568 -40.312 -19.125 1 72.69 83 SER A N 1
ATOM 625 C CA . SER A 1 83 ? -2.291 -41.406 -20.062 1 72.69 83 SER A CA 1
ATOM 626 C C . SER A 1 83 ? -3.557 -41.844 -20.797 1 72.69 83 SER A C 1
ATOM 628 O O . SER A 1 83 ? -3.492 -42.656 -21.719 1 72.69 83 SER A O 1
ATOM 630 N N . PHE A 1 84 ? -4.66 -41.312 -20.297 1 75.56 84 PHE A N 1
ATOM 631 C CA . PHE A 1 84 ? -5.914 -41.75 -20.906 1 75.56 84 PHE A CA 1
ATOM 632 C C . PHE A 1 84 ? -6.539 -40.625 -21.719 1 75.56 84 PHE A C 1
ATOM 634 O O . PHE A 1 84 ? -6.164 -39.469 -21.562 1 75.56 84 PHE A O 1
ATOM 641 N N . HIS A 1 85 ? -7.301 -41 -22.641 1 76.88 85 HIS A N 1
ATOM 642 C CA . HIS A 1 85 ? -8 -40.031 -23.469 1 76.88 85 HIS A CA 1
ATOM 643 C C . HIS A 1 85 ? -9.43 -39.812 -22.984 1 76.88 85 HIS A C 1
ATOM 645 O O . HIS A 1 85 ? -10.18 -40.781 -22.797 1 76.88 85 HIS A O 1
ATOM 651 N N . ASN A 1 86 ? -9.695 -38.656 -22.516 1 81.62 86 ASN A N 1
ATOM 652 C CA . ASN A 1 86 ? -11.023 -38.219 -22.109 1 81.62 86 ASN A CA 1
ATOM 653 C C . ASN A 1 86 ? -11.32 -36.812 -22.625 1 81.62 86 ASN A C 1
ATOM 655 O O . ASN A 1 86 ? -10.703 -35.844 -22.188 1 81.62 86 ASN A O 1
ATOM 659 N N . GLU A 1 87 ? -12.234 -36.688 -23.516 1 81.19 87 GLU A N 1
ATOM 660 C CA . GLU A 1 87 ? -12.547 -35.406 -24.172 1 81.19 87 GLU A CA 1
ATOM 661 C C . GLU A 1 87 ? -13.18 -34.438 -23.188 1 81.19 87 GLU A C 1
ATOM 663 O O . GLU A 1 87 ? -13.125 -33.219 -23.391 1 81.19 87 GLU A O 1
ATOM 668 N N . LEU A 1 88 ? -13.766 -34.938 -22.156 1 87.19 88 LEU A N 1
ATOM 669 C CA . LEU A 1 88 ? -14.461 -34.094 -21.203 1 87.19 88 LEU A CA 1
ATOM 670 C C . LEU A 1 88 ? -13.469 -33.25 -20.391 1 87.19 88 LEU A C 1
ATOM 672 O O . LEU A 1 88 ? -13.836 -32.219 -19.797 1 87.19 88 LEU A O 1
ATOM 676 N N . ILE A 1 89 ? -12.227 -33.656 -20.375 1 89.75 89 ILE A N 1
ATOM 677 C CA . ILE A 1 89 ? -11.188 -32.969 -19.609 1 89.75 89 ILE A CA 1
ATOM 678 C C . ILE A 1 89 ? -10.945 -31.578 -20.203 1 89.75 89 ILE A C 1
ATOM 680 O O . ILE A 1 89 ? -10.703 -30.609 -19.469 1 89.75 89 ILE A O 1
ATOM 684 N N . VAL A 1 90 ? -11.102 -31.469 -21.5 1 89.81 90 VAL A N 1
ATOM 685 C CA . VAL A 1 90 ? -10.898 -30.188 -22.156 1 89.81 90 VAL A CA 1
ATOM 686 C C . VAL A 1 90 ? -12.047 -29.234 -21.797 1 89.81 90 VAL A C 1
ATOM 688 O O . VAL A 1 90 ? -11.828 -28.047 -21.594 1 89.81 90 VAL A O 1
ATOM 691 N N . ALA A 1 91 ? -13.242 -29.828 -21.703 1 90.94 91 ALA A N 1
ATOM 692 C CA . ALA A 1 91 ? -14.391 -29.016 -21.297 1 90.94 91 ALA A CA 1
ATOM 693 C C . ALA A 1 91 ? -14.203 -28.5 -19.875 1 90.94 91 ALA A C 1
ATOM 695 O O . ALA A 1 91 ? -14.508 -27.344 -19.578 1 90.94 91 ALA A O 1
ATOM 696 N N . TRP A 1 92 ? -13.711 -29.344 -19.016 1 93.44 92 TRP A N 1
ATOM 697 C CA . TRP A 1 92 ? -13.453 -28.906 -17.641 1 93.44 92 TRP A CA 1
ATOM 698 C C . TRP A 1 92 ? -12.461 -27.75 -17.609 1 93.44 92 TRP A C 1
ATOM 700 O O . TRP A 1 92 ? -12.656 -26.781 -16.891 1 93.44 92 TRP A O 1
ATOM 710 N N . GLY A 1 93 ? -11.422 -27.859 -18.422 1 93 93 GLY A N 1
ATOM 711 C CA . GLY A 1 93 ? -10.438 -26.781 -18.484 1 93 93 GLY A CA 1
ATOM 712 C C . GLY A 1 93 ? -11.023 -25.469 -18.969 1 93 93 GLY A C 1
ATOM 713 O O . GLY A 1 93 ? -10.742 -24.422 -18.391 1 93 93 GLY A O 1
ATOM 714 N N . CYS A 1 94 ? -11.797 -25.578 -19.922 1 93.25 94 CYS A N 1
ATOM 715 C CA . CYS A 1 94 ? -12.391 -24.359 -20.469 1 93.25 94 CYS A CA 1
ATOM 716 C C . CYS A 1 94 ? -13.328 -23.703 -19.469 1 93.25 94 CYS A C 1
ATOM 718 O O . CYS A 1 94 ? -13.305 -22.484 -19.297 1 93.25 94 CYS A O 1
ATOM 720 N N . PHE A 1 95 ? -14.086 -24.453 -18.812 1 93.5 95 PHE A N 1
ATOM 721 C CA . PHE A 1 95 ? -15.039 -23.891 -17.875 1 93.5 95 PHE A CA 1
ATOM 722 C C . PHE A 1 95 ? -14.336 -23.391 -16.609 1 93.5 95 PHE A C 1
ATOM 724 O O . PHE A 1 95 ? -14.766 -22.422 -16 1 93.5 95 PHE A O 1
ATOM 731 N N . LEU A 1 96 ? -13.258 -24.047 -16.234 1 93 96 LEU A N 1
ATOM 732 C CA . LEU A 1 96 ? -12.469 -23.516 -15.125 1 93 96 LEU A CA 1
ATOM 733 C C . LEU A 1 96 ? -11.891 -22.141 -15.477 1 93 96 LEU A C 1
ATOM 735 O O . LEU A 1 96 ? -11.867 -21.234 -14.633 1 93 96 LEU A O 1
ATOM 739 N N . LEU A 1 97 ? -11.477 -22.047 -16.688 1 92.81 97 LEU A N 1
ATOM 740 C CA . LEU A 1 97 ? -10.93 -20.781 -17.156 1 92.81 97 LEU A CA 1
ATOM 741 C C . LEU A 1 97 ? -12.008 -19.703 -17.156 1 92.81 97 LEU A C 1
ATOM 743 O O . LEU A 1 97 ? -11.75 -18.562 -16.75 1 92.81 97 LEU A O 1
ATOM 747 N N . LEU A 1 98 ? -13.148 -20.094 -17.562 1 92.06 98 LEU A N 1
ATOM 748 C CA . LEU A 1 98 ? -14.258 -19.156 -17.578 1 92.06 98 LEU A CA 1
ATOM 749 C C . LEU A 1 98 ? -14.648 -18.75 -16.156 1 92.06 98 LEU A C 1
ATOM 751 O O . LEU A 1 98 ? -14.922 -17.578 -15.891 1 92.06 98 LEU A O 1
ATOM 755 N N . LEU A 1 99 ? -14.609 -19.734 -15.312 1 88.62 99 LEU A N 1
ATOM 756 C CA . LEU A 1 99 ? -14.953 -19.453 -13.922 1 88.62 99 LEU A CA 1
ATOM 757 C C . LEU A 1 99 ? -13.922 -18.531 -13.273 1 88.62 99 LEU A C 1
ATOM 759 O O . LEU A 1 99 ? -14.273 -17.688 -12.453 1 88.62 99 LEU A O 1
ATOM 763 N N . LEU A 1 100 ? -12.727 -18.656 -13.648 1 87 100 LEU A N 1
ATOM 764 C CA . LEU A 1 100 ? -11.68 -17.766 -13.156 1 87 100 LEU A CA 1
ATOM 765 C C . LEU A 1 100 ? -11.922 -16.328 -13.602 1 87 100 LEU A C 1
ATOM 767 O O . LEU A 1 100 ? -11.617 -15.391 -12.867 1 87 100 LEU A O 1
ATOM 771 N N . GLY A 1 101 ? -12.516 -16.156 -14.703 1 80.75 101 GLY A N 1
ATOM 772 C CA . GLY A 1 101 ? -12.797 -14.836 -15.242 1 80.75 101 GLY A CA 1
ATOM 773 C C . GLY A 1 101 ? -14.07 -14.219 -14.68 1 80.75 101 GLY A C 1
ATOM 774 O O . GLY A 1 101 ? -14.312 -13.023 -14.859 1 80.75 101 GLY A O 1
ATOM 775 N N . THR A 1 102 ? -14.828 -14.992 -13.945 1 76.19 102 THR A N 1
ATOM 776 C CA . THR A 1 102 ? -16.109 -14.516 -13.461 1 76.19 102 THR A CA 1
ATOM 777 C C . THR A 1 102 ? -15.961 -13.852 -12.094 1 76.19 102 THR A C 1
ATOM 779 O O . THR A 1 102 ? -16.875 -13.164 -11.625 1 76.19 102 THR A O 1
ATOM 782 N N . ALA A 1 103 ? -14.883 -13.992 -11.453 1 76.44 103 ALA A N 1
ATOM 783 C CA . ALA A 1 103 ? -14.773 -13.453 -10.102 1 76.44 103 ALA A CA 1
ATOM 784 C C . ALA A 1 103 ? -14.531 -11.945 -10.133 1 76.44 103 ALA A C 1
ATOM 786 O O . ALA A 1 103 ? -13.523 -11.461 -9.625 1 76.44 103 ALA A O 1
ATOM 787 N N . ASP A 1 104 ? -15.594 -11.203 -10.602 1 65.12 104 ASP A N 1
ATOM 788 C CA . ASP A 1 104 ? -15.523 -9.75 -10.727 1 65.12 104 ASP A CA 1
ATOM 789 C C . ASP A 1 104 ? -15.797 -9.07 -9.383 1 65.12 104 ASP A C 1
ATOM 791 O O . ASP A 1 104 ? -15.406 -7.922 -9.172 1 65.12 104 ASP A O 1
ATOM 795 N N . GLY A 1 105 ? -16.484 -9.789 -8.57 1 65.56 105 GLY A N 1
ATOM 796 C CA . GLY A 1 105 ? -16.859 -9.203 -7.289 1 65.56 105 GLY A CA 1
ATOM 797 C C . GLY A 1 105 ? -15.672 -9.023 -6.352 1 65.56 105 GLY A C 1
ATOM 798 O O . GLY A 1 105 ? -15.797 -8.391 -5.305 1 65.56 105 GLY A O 1
ATOM 799 N N . ILE A 1 106 ? -14.555 -9.578 -6.746 1 73.19 106 ILE A N 1
ATOM 800 C CA . ILE A 1 106 ? -13.398 -9.414 -5.875 1 73.19 106 ILE A CA 1
ATOM 801 C C . ILE A 1 106 ? -12.148 -9.148 -6.715 1 73.19 106 ILE A C 1
ATOM 803 O O . ILE A 1 106 ? -11.68 -10.031 -7.434 1 73.19 106 ILE A O 1
ATOM 807 N N . ALA A 1 107 ? -11.836 -7.867 -6.785 1 71.88 107 ALA A N 1
ATOM 808 C CA . ALA A 1 107 ? -10.609 -7.508 -7.5 1 71.88 107 ALA A CA 1
ATOM 809 C C . ALA A 1 107 ? -9.43 -7.398 -6.547 1 71.88 107 ALA A C 1
ATOM 811 O O . ALA A 1 107 ? -8.281 -7.613 -6.941 1 71.88 107 ALA A O 1
ATOM 812 N N . ALA A 1 108 ? -9.734 -7.102 -5.328 1 75.06 108 ALA A N 1
ATOM 813 C CA . ALA A 1 108 ? -8.68 -6.957 -4.328 1 75.06 108 ALA A CA 1
ATOM 814 C C . ALA A 1 108 ? -9.172 -7.375 -2.945 1 75.06 108 ALA A C 1
ATOM 816 O O . ALA A 1 108 ? -10.328 -7.125 -2.592 1 75.06 108 ALA A O 1
ATOM 817 N N . TYR A 1 109 ? -8.352 -8.078 -2.314 1 79.19 109 TYR A N 1
ATOM 818 C CA . TYR A 1 109 ? -8.688 -8.422 -0.938 1 79.19 109 TYR A CA 1
ATOM 819 C C . TYR A 1 109 ? -8.258 -7.32 0.023 1 79.19 109 TYR A C 1
ATOM 821 O O . TYR A 1 109 ? -9.008 -6.969 0.942 1 79.19 109 TYR A O 1
ATOM 829 N N . SER A 1 110 ? -7.066 -6.855 -0.239 1 79.75 110 SER A N 1
ATOM 830 C CA . SER A 1 110 ? -6.551 -5.766 0.581 1 79.75 110 SER A CA 1
ATOM 831 C C . SER A 1 110 ? -6.27 -4.527 -0.262 1 79.75 110 SER A C 1
ATOM 833 O O . SER A 1 110 ? -6.227 -4.602 -1.491 1 79.75 110 SER A O 1
ATOM 835 N N . LEU A 1 111 ? -6.145 -3.41 0.37 1 79.19 111 LEU A N 1
ATOM 836 C CA . LEU A 1 111 ? -5.887 -2.15 -0.32 1 79.19 111 LEU A CA 1
ATOM 837 C C . LEU A 1 111 ? -4.586 -2.217 -1.11 1 79.19 111 LEU A C 1
ATOM 839 O O . LEU A 1 111 ? -4.496 -1.677 -2.215 1 79.19 111 LEU A O 1
ATOM 843 N N . ASN A 1 112 ? -3.67 -2.984 -0.596 1 72.38 112 ASN A N 1
ATOM 844 C CA . ASN A 1 112 ? -2.359 -3.078 -1.233 1 72.38 112 ASN A CA 1
ATOM 845 C C . ASN A 1 112 ? -2.402 -3.971 -2.471 1 72.38 112 ASN A C 1
ATOM 847 O O . ASN A 1 112 ? -1.516 -3.898 -3.324 1 72.38 112 ASN A O 1
ATOM 851 N N . ASP A 1 113 ? -3.486 -4.75 -2.561 1 70.69 113 ASP A N 1
ATOM 852 C CA . ASP A 1 113 ? -3.648 -5.637 -3.707 1 70.69 113 ASP A CA 1
ATOM 853 C C . ASP A 1 113 ? -4.219 -4.887 -4.91 1 70.69 113 ASP A C 1
ATOM 855 O O . ASP A 1 113 ? -4.191 -5.391 -6.035 1 70.69 113 ASP A O 1
ATOM 859 N N . SER A 1 114 ? -4.672 -3.803 -4.582 1 63.44 114 SER A N 1
ATOM 860 C CA . SER A 1 114 ? -5.375 -3.09 -5.645 1 63.44 114 SER A CA 1
ATOM 861 C C . SER A 1 114 ? -4.418 -2.678 -6.762 1 63.44 114 SER A C 1
ATOM 863 O O . SER A 1 114 ? -4.809 -2.611 -7.93 1 63.44 114 SER A O 1
ATOM 865 N N . ASP A 1 115 ? -3.121 -2.631 -6.371 1 63.25 115 ASP A N 1
ATOM 866 C CA . ASP A 1 115 ? -2.139 -2.238 -7.375 1 63.25 115 ASP A CA 1
ATOM 867 C C . ASP A 1 115 ? -1.577 -3.459 -8.102 1 63.25 115 ASP A C 1
ATOM 869 O O . ASP A 1 115 ? -0.82 -3.322 -9.062 1 63.25 115 ASP A O 1
ATOM 873 N N . GLN A 1 116 ? -2.137 -4.582 -7.668 1 71.62 116 GLN A N 1
ATOM 874 C CA . GLN A 1 116 ? -1.554 -5.777 -8.266 1 71.62 116 GLN A CA 1
ATOM 875 C C . GLN A 1 116 ? -2.512 -6.41 -9.273 1 71.62 116 GLN A C 1
ATOM 877 O O . GLN A 1 116 ? -2.537 -7.633 -9.43 1 71.62 116 GLN A O 1
ATOM 882 N N . GLN A 1 117 ? -3.215 -5.602 -9.977 1 72.75 117 GLN A N 1
ATOM 883 C CA . GLN A 1 117 ? -4.117 -6.113 -11 1 72.75 117 GLN A CA 1
ATOM 884 C C . GLN A 1 117 ? -3.338 -6.688 -12.18 1 72.75 117 GLN A C 1
ATOM 886 O O . GLN A 1 117 ? -3.814 -7.602 -12.859 1 72.75 117 GLN A O 1
ATOM 891 N N . ALA A 1 118 ? -2.154 -6.219 -12.32 1 76.38 118 ALA A N 1
ATOM 892 C CA . ALA A 1 118 ? -1.312 -6.754 -13.383 1 76.38 118 ALA A CA 1
ATOM 893 C C . ALA A 1 118 ? -0.96 -8.219 -13.125 1 76.38 118 ALA A C 1
ATOM 895 O O . ALA A 1 118 ? -0.871 -9.016 -14.055 1 76.38 118 ALA A O 1
ATOM 896 N N . ARG A 1 119 ? -0.899 -8.531 -11.883 1 80.12 119 ARG A N 1
ATOM 897 C CA . ARG A 1 119 ? -0.606 -9.914 -11.508 1 80.12 119 ARG A CA 1
ATOM 898 C C . ARG A 1 119 ? -1.778 -10.836 -11.836 1 80.12 119 ARG A C 1
ATOM 900 O O . ARG A 1 119 ? -1.584 -11.938 -12.352 1 80.12 119 ARG A O 1
ATOM 907 N N . THR A 1 120 ? -2.904 -10.391 -11.547 1 79.69 120 THR A N 1
ATOM 908 C CA . THR A 1 120 ? -4.086 -11.195 -11.82 1 79.69 120 THR A CA 1
ATOM 909 C C . THR A 1 120 ? -4.273 -11.383 -13.328 1 79.69 120 THR A C 1
ATOM 911 O O . THR A 1 120 ? -4.621 -12.469 -13.789 1 79.69 120 THR A O 1
ATOM 914 N N . VAL A 1 121 ? -3.947 -10.383 -14.109 1 83.5 121 VAL A N 1
ATOM 915 C CA . VAL A 1 121 ? -4.09 -10.453 -15.562 1 83.5 121 VAL A CA 1
ATOM 916 C C . VAL A 1 121 ? -3.043 -11.406 -16.141 1 83.5 121 VAL A C 1
ATOM 918 O O . VAL A 1 121 ? -3.348 -12.211 -17.016 1 83.5 121 VAL A O 1
ATOM 921 N N . LEU A 1 122 ? -1.933 -11.367 -15.555 1 85.94 122 LEU A N 1
ATOM 922 C CA . LEU A 1 122 ? -0.877 -12.25 -16.031 1 85.94 122 LEU A CA 1
ATOM 923 C C . LEU A 1 122 ? -1.178 -13.703 -15.672 1 85.94 122 LEU A C 1
ATOM 925 O O . LEU A 1 122 ? -0.965 -14.609 -16.484 1 85.94 122 LEU A O 1
ATOM 929 N N . ASN A 1 123 ? -1.662 -13.867 -14.508 1 86.62 123 ASN A N 1
ATOM 930 C CA . ASN A 1 123 ? -2.035 -15.211 -14.094 1 86.62 123 ASN A CA 1
ATOM 931 C C . ASN A 1 123 ? -3.137 -15.789 -14.977 1 86.62 123 ASN A C 1
ATOM 933 O O . ASN A 1 123 ? -3.09 -16.969 -15.352 1 86.62 123 ASN A O 1
ATOM 937 N N . GLN A 1 124 ? -4.035 -14.984 -15.344 1 88.88 124 GLN A N 1
ATOM 938 C CA . GLN A 1 124 ? -5.113 -15.445 -16.203 1 88.88 124 GLN A CA 1
ATOM 939 C C . GLN A 1 124 ? -4.613 -15.695 -17.625 1 88.88 124 GLN A C 1
ATOM 941 O O . GLN A 1 124 ? -5.059 -16.641 -18.297 1 88.88 124 GLN A O 1
ATOM 946 N N . ALA A 1 125 ? -3.734 -14.875 -18.047 1 90.06 125 ALA A N 1
ATOM 947 C CA . ALA A 1 125 ? -3.172 -15.047 -19.375 1 90.06 125 ALA A CA 1
ATOM 948 C C . ALA A 1 125 ? -2.398 -16.359 -19.484 1 90.06 125 ALA A C 1
ATOM 950 O O . ALA A 1 125 ? -2.479 -17.062 -20.5 1 90.06 125 ALA A O 1
ATOM 951 N N . VAL A 1 126 ? -1.74 -16.688 -18.422 1 91.75 126 VAL A N 1
ATOM 952 C CA . VAL A 1 126 ? -0.985 -17.938 -18.406 1 91.75 126 VAL A CA 1
ATOM 953 C C . VAL A 1 126 ? -1.947 -19.125 -18.422 1 91.75 126 VAL A C 1
ATOM 955 O O . VAL A 1 126 ? -1.697 -20.141 -19.078 1 91.75 126 VAL A O 1
ATOM 958 N N . GLN A 1 127 ? -3.023 -19 -17.766 1 92.94 127 GLN A N 1
ATOM 959 C CA . GLN A 1 127 ? -4.016 -20.062 -17.766 1 92.94 127 GLN A CA 1
ATOM 960 C C . GLN A 1 127 ? -4.629 -20.25 -19.156 1 92.94 127 GLN A C 1
ATOM 962 O O . GLN A 1 127 ? -4.93 -21.359 -19.562 1 92.94 127 GLN A O 1
ATOM 967 N N . VAL A 1 128 ? -4.77 -19.141 -19.859 1 93.5 128 VAL A N 1
ATOM 968 C CA . VAL A 1 128 ? -5.285 -19.219 -21.219 1 93.5 128 VAL A CA 1
ATOM 969 C C . VAL A 1 128 ? -4.312 -20 -22.109 1 93.5 128 VAL A C 1
ATOM 971 O O . VAL A 1 128 ? -4.727 -20.844 -22.891 1 93.5 128 VAL A O 1
ATOM 974 N N . ILE A 1 129 ? -3.074 -19.781 -21.844 1 92 129 ILE A N 1
ATOM 975 C CA . ILE A 1 129 ? -2.057 -20.484 -22.641 1 92 129 ILE A CA 1
ATOM 976 C C . ILE A 1 129 ? -2.08 -21.969 -22.312 1 92 129 ILE A C 1
ATOM 978 O O . ILE A 1 129 ? -2.008 -22.812 -23.203 1 92 129 ILE A O 1
ATOM 982 N N . TYR A 1 130 ? -2.252 -22.312 -21.062 1 92.75 130 TYR A N 1
ATOM 983 C CA . TYR A 1 130 ? -2.291 -23.719 -20.641 1 92.75 130 TYR A CA 1
ATOM 984 C C . TYR A 1 130 ? -3.488 -24.422 -21.266 1 92.75 130 TYR A C 1
ATOM 986 O O . TYR A 1 130 ? -3.361 -25.547 -21.766 1 92.75 130 TYR A O 1
ATOM 994 N N . ILE A 1 131 ? -4.582 -23.797 -21.266 1 93.81 131 ILE A N 1
ATOM 995 C CA . ILE A 1 131 ? -5.789 -24.438 -21.781 1 93.81 131 ILE A CA 1
ATOM 996 C C . ILE A 1 131 ? -5.723 -24.5 -23.312 1 93.81 131 ILE A C 1
ATOM 998 O O . ILE A 1 131 ? -6.184 -25.469 -23.922 1 93.81 131 ILE A O 1
ATOM 1002 N N . PHE A 1 132 ? -5.105 -23.562 -23.922 1 93.38 132 PHE A N 1
ATOM 1003 C CA . PHE A 1 132 ? -4.887 -23.594 -25.359 1 93.38 132 PHE A CA 1
ATOM 1004 C C . PHE A 1 132 ? -4.035 -24.797 -25.734 1 93.38 132 PHE A C 1
ATOM 1006 O O . PHE A 1 132 ? -4.352 -25.5 -26.703 1 93.38 132 PHE A O 1
ATOM 1013 N N . LEU A 1 133 ? -3.012 -25.016 -24.938 1 89.25 133 LEU A N 1
ATOM 1014 C CA . LEU A 1 133 ? -2.15 -26.172 -25.203 1 89.25 133 LEU A CA 1
ATOM 1015 C C . LEU A 1 133 ? -2.9 -27.469 -24.953 1 89.25 133 LEU A C 1
ATOM 1017 O O . LEU A 1 133 ? -2.676 -28.453 -25.656 1 89.25 133 LEU A O 1
ATOM 1021 N N . LEU A 1 134 ? -3.758 -27.453 -24 1 90.38 134 LEU A N 1
ATOM 1022 C CA . LEU A 1 134 ? -4.582 -28.641 -23.734 1 90.38 134 LEU A CA 1
ATOM 1023 C C . LEU A 1 134 ? -5.539 -28.891 -24.891 1 90.38 134 LEU A C 1
ATOM 1025 O O . LEU A 1 134 ? -5.699 -30.031 -25.328 1 90.38 134 LEU A O 1
ATOM 1029 N N . LEU A 1 135 ? -6.102 -27.875 -25.469 1 90.19 135 LEU A N 1
ATOM 1030 C CA . LEU A 1 135 ? -7.016 -28 -26.594 1 90.19 135 LEU A CA 1
ATOM 1031 C C . LEU A 1 135 ? -6.281 -28.484 -27.844 1 90.19 135 LEU A C 1
ATOM 1033 O O . LEU A 1 135 ? -6.789 -29.328 -28.578 1 90.19 135 LEU A O 1
ATOM 1037 N N . LEU A 1 136 ? -5.125 -28.016 -28 1 86.19 136 LEU A N 1
ATOM 1038 C CA . LEU A 1 136 ? -4.316 -28.391 -29.156 1 86.19 136 LEU A CA 1
ATOM 1039 C C . LEU A 1 136 ? -3.945 -29.875 -29.109 1 86.19 136 LEU A C 1
ATOM 1041 O O . LEU A 1 136 ? -3.865 -30.531 -30.141 1 86.19 136 LEU A O 1
ATOM 1045 N N . SER A 1 137 ? -3.785 -30.438 -27.891 1 83.69 137 SER A N 1
ATOM 1046 C CA . SER A 1 137 ? -3.424 -31.844 -27.734 1 83.69 137 SER A CA 1
ATOM 1047 C C . SER A 1 137 ? -4.602 -32.75 -28.062 1 83.69 137 SER A C 1
ATOM 1049 O O . SER A 1 137 ? -4.41 -33.906 -28.406 1 83.69 137 SER A O 1
ATOM 1051 N N . TYR A 1 138 ? -5.832 -32.219 -28.047 1 82.25 138 TYR A N 1
ATOM 1052 C CA . TYR A 1 138 ? -7.008 -33.031 -28.266 1 82.25 138 TYR A CA 1
ATOM 1053 C C . TYR A 1 138 ? -7.664 -32.719 -29.609 1 82.25 138 TYR A C 1
ATOM 1055 O O . TYR A 1 138 ? -8.711 -33.281 -29.938 1 82.25 138 TYR A O 1
ATOM 1063 N N . VAL A 1 139 ? -7.195 -31.781 -30.359 1 77.88 139 VAL A N 1
ATOM 1064 C CA . VAL A 1 139 ? -7.824 -31.312 -31.578 1 77.88 139 VAL A CA 1
ATOM 1065 C C . VAL A 1 139 ? -8 -32.469 -32.562 1 77.88 139 VAL A C 1
ATOM 1067 O O . VAL A 1 139 ? -9.023 -32.562 -33.25 1 77.88 139 VAL A O 1
ATOM 1070 N N . GLY A 1 140 ? -7.137 -33.469 -32.625 1 69.88 140 GLY A N 1
ATOM 1071 C CA . GLY A 1 140 ? -7.219 -34.594 -33.562 1 69.88 140 GLY A CA 1
ATOM 1072 C C . GLY A 1 140 ? -8.219 -35.656 -33.125 1 69.88 140 GLY A C 1
ATOM 1073 O O . GLY A 1 140 ? -8.688 -36.438 -33.969 1 69.88 140 GLY A O 1
ATOM 1074 N N . SER A 1 141 ? -8.664 -35.562 -31.859 1 73.5 141 SER A N 1
ATOM 1075 C CA . SER A 1 141 ? -9.5 -36.656 -31.359 1 73.5 141 SER A CA 1
ATOM 1076 C C . SER A 1 141 ? -10.906 -36.156 -31.047 1 73.5 141 SER A C 1
ATOM 1078 O O . SER A 1 141 ? -11.82 -36.969 -30.844 1 73.5 141 SER A O 1
ATOM 1080 N N . LEU A 1 142 ? -11.133 -34.844 -31.062 1 77.62 142 LEU A N 1
ATOM 1081 C CA . LEU A 1 142 ? -12.438 -34.312 -30.672 1 77.62 142 LEU A CA 1
ATOM 1082 C C . LEU A 1 142 ? -13.375 -34.25 -31.859 1 77.62 142 LEU A C 1
ATOM 1084 O O . LEU A 1 142 ? -12.953 -33.969 -33 1 77.62 142 LEU A O 1
ATOM 1088 N N . PRO A 1 143 ? -14.594 -34.719 -31.672 1 79.56 143 PRO A N 1
ATOM 1089 C CA . PRO A 1 143 ? -15.578 -34.469 -32.75 1 79.56 143 PRO A CA 1
ATOM 1090 C C . PRO A 1 143 ? -15.672 -33 -33.125 1 79.56 143 PRO A C 1
ATOM 1092 O O . PRO A 1 143 ? -15.461 -32.125 -32.281 1 79.56 143 PRO A O 1
ATOM 1095 N N . LEU A 1 144 ? -16 -32.719 -34.281 1 82 144 LEU A N 1
ATOM 1096 C CA . LEU A 1 144 ? -15.977 -31.375 -34.844 1 82 144 LEU A CA 1
ATOM 1097 C C . LEU A 1 144 ? -16.906 -30.438 -34.094 1 82 144 LEU A C 1
ATOM 1099 O O . LEU A 1 144 ? -16.562 -29.281 -33.844 1 82 144 LEU A O 1
ATOM 1103 N N . GLN A 1 145 ? -18.094 -30.906 -33.75 1 84.38 145 GLN A N 1
ATOM 1104 C CA . GLN A 1 145 ? -19.047 -30.078 -33.031 1 84.38 145 GLN A CA 1
ATOM 1105 C C . GLN A 1 145 ? -18.5 -29.641 -31.688 1 84.38 145 GLN A C 1
ATOM 1107 O O . GLN A 1 145 ? -18.609 -28.469 -31.328 1 84.38 145 GLN A O 1
ATOM 1112 N N . LEU A 1 146 ? -17.922 -30.516 -30.984 1 85.38 146 LEU A N 1
ATOM 1113 C CA . LEU A 1 146 ? -17.391 -30.203 -29.672 1 85.38 146 LEU A CA 1
ATOM 1114 C C . LEU A 1 146 ? -16.125 -29.328 -29.781 1 85.38 146 LEU A C 1
ATOM 1116 O O . LEU A 1 146 ? -15.898 -28.453 -28.938 1 85.38 146 LEU A O 1
ATOM 1120 N N . GLU A 1 147 ? -15.414 -29.531 -30.828 1 87.56 147 GLU A N 1
ATOM 1121 C CA . GLU A 1 147 ? -14.211 -28.719 -31.062 1 87.56 147 GLU A CA 1
ATOM 1122 C C . GLU A 1 147 ? -14.562 -27.266 -31.312 1 87.56 147 GLU A C 1
ATOM 1124 O O . GLU A 1 147 ? -13.906 -26.359 -30.781 1 87.56 147 GLU A O 1
ATOM 1129 N N . VAL A 1 148 ? -15.594 -27.094 -32.031 1 89.56 148 VAL A N 1
ATOM 1130 C CA . VAL A 1 148 ? -15.992 -25.734 -32.344 1 89.56 148 VAL A CA 1
ATOM 1131 C C . VAL A 1 148 ? -16.547 -25.047 -31.094 1 89.56 148 VAL A C 1
ATOM 1133 O O . VAL A 1 148 ? -16.234 -23.875 -30.828 1 89.56 148 VAL A O 1
ATOM 1136 N N . LEU A 1 149 ? -17.266 -25.781 -30.344 1 91.56 149 LEU A N 1
ATOM 1137 C CA . LEU A 1 149 ? -17.859 -25.203 -29.141 1 91.56 149 LEU A CA 1
ATOM 1138 C C . LEU A 1 149 ? -16.766 -24.875 -28.125 1 91.56 149 LEU A C 1
ATOM 1140 O O . LEU A 1 149 ? -16.766 -23.781 -27.547 1 91.56 149 LEU A O 1
ATOM 1144 N N . LEU A 1 150 ? -15.836 -25.766 -27.906 1 91.88 150 LEU A N 1
ATOM 1145 C CA . LEU A 1 150 ? -14.781 -25.547 -26.938 1 91.88 150 LEU A CA 1
ATOM 1146 C C . LEU A 1 150 ? -13.836 -24.438 -27.391 1 91.88 150 LEU A C 1
ATOM 1148 O O . LEU A 1 150 ? -13.352 -23.656 -26.562 1 91.88 150 LEU A O 1
ATOM 1152 N N . SER A 1 151 ? -13.602 -24.344 -28.703 1 93.38 151 SER A N 1
ATOM 1153 C CA . SER A 1 151 ? -12.789 -23.25 -29.219 1 93.38 151 SER A CA 1
ATOM 1154 C C . SER A 1 151 ? -13.492 -21.906 -29.047 1 93.38 151 SER A C 1
ATOM 1156 O O . SER A 1 151 ? -12.844 -20.906 -28.734 1 93.38 151 SER A O 1
ATOM 1158 N N . THR A 1 152 ? -14.766 -21.969 -29.203 1 94.62 152 THR A N 1
ATOM 1159 C CA . THR A 1 152 ? -15.531 -20.734 -29 1 94.62 152 THR A CA 1
ATOM 1160 C C . THR A 1 152 ? -15.492 -20.312 -27.531 1 94.62 152 THR A C 1
ATOM 1162 O O . THR A 1 152 ? -15.375 -19.125 -27.234 1 94.62 152 THR A O 1
ATOM 1165 N N . LEU A 1 153 ? -15.586 -21.281 -26.672 1 94.25 153 LEU A N 1
ATOM 1166 C CA . LEU A 1 153 ? -15.516 -20.969 -25.25 1 94.25 153 LEU A CA 1
ATOM 1167 C C . LEU A 1 153 ? -14.164 -20.344 -24.891 1 94.25 153 LEU A C 1
ATOM 1169 O O . LEU A 1 153 ? -14.086 -19.438 -24.078 1 94.25 153 LEU A O 1
ATOM 1173 N N . LEU A 1 154 ? -13.102 -20.828 -25.484 1 94.56 154 LEU A N 1
ATOM 1174 C CA . LEU A 1 154 ? -11.773 -20.266 -25.266 1 94.56 154 LEU A CA 1
ATOM 1175 C C . LEU A 1 154 ? -11.688 -18.828 -25.75 1 94.56 154 LEU A C 1
ATOM 1177 O O . LEU A 1 154 ? -11.133 -17.969 -25.062 1 94.56 154 LEU A O 1
ATOM 1181 N N . VAL A 1 155 ? -12.266 -18.594 -26.875 1 95.06 155 VAL A N 1
ATOM 1182 C CA . VAL A 1 155 ? -12.25 -17.25 -27.438 1 95.06 155 VAL A CA 1
ATOM 1183 C C . VAL A 1 155 ? -13.039 -16.297 -26.531 1 95.06 155 VAL A C 1
ATOM 1185 O O . VAL A 1 155 ? -12.625 -15.156 -26.312 1 95.06 155 VAL A O 1
ATOM 1188 N N . LEU A 1 156 ? -14.078 -16.812 -26.031 1 94.19 156 LEU A N 1
ATOM 1189 C CA . LEU A 1 156 ? -14.891 -16 -25.141 1 94.19 156 LEU A CA 1
ATOM 1190 C C . LEU A 1 156 ? -14.148 -15.711 -23.844 1 94.19 156 LEU A C 1
ATOM 1192 O O . LEU A 1 156 ? -14.281 -14.625 -23.266 1 94.19 156 LEU A O 1
ATOM 1196 N N . SER A 1 157 ? -13.391 -16.656 -23.391 1 92.62 157 SER A N 1
ATOM 1197 C CA . SER A 1 157 ? -12.578 -16.422 -22.203 1 92.62 157 SER A CA 1
ATOM 1198 C C . SER A 1 157 ? -11.523 -15.352 -22.453 1 92.62 157 SER A C 1
ATOM 1200 O O . SER A 1 157 ? -11.227 -14.547 -21.562 1 92.62 157 SER A O 1
ATOM 1202 N N . VAL A 1 158 ? -11.023 -15.344 -23.641 1 93 158 VAL A N 1
ATOM 1203 C CA . VAL A 1 158 ? -10.047 -14.328 -24.016 1 93 158 VAL A CA 1
ATOM 1204 C C . VAL A 1 158 ? -10.727 -12.961 -24.109 1 93 158 VAL A C 1
ATOM 1206 O O . VAL A 1 158 ? -10.156 -11.945 -23.703 1 93 158 VAL A O 1
ATOM 1209 N N . ALA A 1 159 ? -11.875 -13 -24.547 1 91.5 159 ALA A N 1
ATOM 1210 C CA . ALA A 1 159 ? -12.633 -11.758 -24.641 1 91.5 159 ALA A CA 1
ATOM 1211 C C . ALA A 1 159 ? -12.93 -11.195 -23.25 1 91.5 159 ALA A C 1
ATOM 1213 O O . ALA A 1 159 ? -12.836 -9.984 -23.031 1 91.5 159 ALA A O 1
ATOM 1214 N N . LYS A 1 160 ? -13.266 -12.031 -22.391 1 87.38 160 LYS A N 1
ATOM 1215 C CA . LYS A 1 160 ? -13.508 -11.594 -21.016 1 87.38 160 LYS A CA 1
ATOM 1216 C C . LYS A 1 160 ? -12.242 -11.008 -20.391 1 87.38 160 LYS A C 1
ATOM 1218 O O . LYS A 1 160 ? -12.305 -10.008 -19.688 1 87.38 160 LYS A O 1
ATOM 1223 N N . LEU A 1 161 ? -11.141 -11.648 -20.656 1 87.69 161 LEU A N 1
ATOM 1224 C CA . LEU A 1 161 ? -9.859 -11.133 -20.188 1 87.69 161 LEU A CA 1
ATOM 1225 C C . LEU A 1 161 ? -9.555 -9.781 -20.828 1 87.69 161 LEU A C 1
ATOM 1227 O O . LEU A 1 161 ? -9.055 -8.867 -20.156 1 87.69 161 LEU A O 1
ATOM 1231 N N . GLY A 1 162 ? -9.875 -9.695 -22.078 1 84.94 162 GLY A N 1
ATOM 1232 C CA . GLY A 1 162 ? -9.672 -8.438 -22.781 1 84.94 162 GLY A CA 1
ATOM 1233 C C . GLY A 1 162 ? -10.492 -7.297 -22.219 1 84.94 162 GLY A C 1
ATOM 1234 O O . GLY A 1 162 ? -10 -6.176 -22.078 1 84.94 162 GLY A O 1
ATOM 1235 N N . MET A 1 163 ? -11.68 -7.586 -21.797 1 82.69 163 MET A N 1
ATOM 1236 C CA . MET A 1 163 ? -12.547 -6.57 -21.203 1 82.69 163 MET A CA 1
ATOM 1237 C C . MET A 1 163 ? -12.039 -6.148 -19.828 1 82.69 163 MET A C 1
ATOM 1239 O O . MET A 1 163 ? -12.117 -4.973 -19.469 1 82.69 163 MET A O 1
ATOM 1243 N N . ARG A 1 164 ? -11.484 -6.996 -19.125 1 80 164 ARG A N 1
ATOM 1244 C CA . ARG A 1 164 ? -10.914 -6.68 -17.812 1 80 164 ARG A CA 1
ATOM 1245 C C . ARG A 1 164 ? -9.68 -5.797 -17.953 1 80 164 ARG A C 1
ATOM 1247 O O . ARG A 1 164 ? -9.492 -4.852 -17.188 1 80 164 ARG A O 1
ATOM 1254 N N . VAL A 1 165 ? -8.898 -6.164 -18.953 1 80.94 165 VAL A N 1
ATOM 1255 C CA . VAL A 1 165 ? -7.691 -5.383 -19.188 1 80.94 165 VAL A CA 1
ATOM 1256 C C . VAL A 1 165 ? -8.07 -3.977 -19.656 1 80.94 165 VAL A C 1
ATOM 1258 O O . VAL A 1 165 ? -7.461 -2.992 -19.219 1 80.94 165 VAL A O 1
ATOM 1261 N N . ARG A 1 166 ? -9.055 -3.92 -20.391 1 79 166 ARG A N 1
ATOM 1262 C CA . ARG A 1 166 ? -9.516 -2.621 -20.875 1 79 166 ARG A CA 1
ATOM 1263 C C . ARG A 1 166 ? -10.047 -1.767 -19.719 1 79 166 ARG A C 1
ATOM 1265 O O . ARG A 1 166 ? -9.75 -0.573 -19.641 1 79 166 ARG A O 1
ATOM 1272 N N . ASN A 1 167 ? -10.781 -2.316 -18.828 1 75.31 167 ASN A N 1
ATOM 1273 C CA . ASN A 1 167 ? -11.312 -1.591 -17.688 1 75.31 167 ASN A CA 1
ATOM 1274 C C . ASN A 1 167 ? -10.195 -1.128 -16.75 1 75.31 167 ASN A C 1
ATOM 1276 O O . ASN A 1 167 ? -10.266 -0.038 -16.188 1 75.31 167 ASN A O 1
ATOM 1280 N N . PHE A 1 168 ? -9.188 -1.898 -16.75 1 73.62 168 PHE A N 1
ATOM 1281 C CA . PHE A 1 168 ? -8.055 -1.546 -15.914 1 73.62 168 PHE A CA 1
ATOM 1282 C C . PHE A 1 168 ? -7.27 -0.386 -16.516 1 73.62 168 PHE A C 1
ATOM 1284 O O . PHE A 1 168 ? -6.812 0.504 -15.797 1 73.62 168 PHE A O 1
ATOM 1291 N N . LEU A 1 169 ? -7.223 -0.384 -17.766 1 70.75 169 LEU A N 1
ATOM 1292 C CA . LEU A 1 169 ? -6.434 0.649 -18.422 1 70.75 169 LEU A CA 1
ATOM 1293 C C . LEU A 1 169 ? -7.199 1.967 -18.484 1 70.75 169 LEU A C 1
ATOM 1295 O O . LEU A 1 169 ? -6.605 3.041 -18.344 1 70.75 169 LEU A O 1
ATOM 1299 N N . LEU A 1 170 ? -8.43 1.88 -18.562 1 67.44 170 LEU A N 1
ATOM 1300 C CA . LEU A 1 170 ? -9.234 3.088 -18.719 1 67.44 170 LEU A CA 1
ATOM 1301 C C . LEU A 1 170 ? -9.586 3.689 -17.359 1 67.44 170 LEU A C 1
ATOM 1303 O O . LEU A 1 170 ? -9.57 4.91 -17.203 1 67.44 170 LEU A O 1
ATOM 1307 N N . ASP A 1 171 ? -9.836 2.852 -16.438 1 67.62 171 ASP A N 1
ATOM 1308 C CA . ASP A 1 171 ? -10.336 3.342 -15.148 1 67.62 171 ASP A CA 1
ATOM 1309 C C . ASP A 1 171 ? -9.5 2.811 -13.992 1 67.62 171 ASP A C 1
ATOM 1311 O O . ASP A 1 171 ? -10.039 2.42 -12.953 1 67.62 171 ASP A O 1
ATOM 1315 N N . GLY A 1 172 ? -8.25 2.855 -14.32 1 69.88 172 GLY A N 1
ATOM 1316 C CA . GLY A 1 172 ? -7.402 2.398 -13.234 1 69.88 172 GLY A CA 1
ATOM 1317 C C . GLY A 1 172 ? -7.492 3.279 -12 1 69.88 172 GLY A C 1
ATOM 1318 O O . GLY A 1 172 ? -7.707 4.488 -12.109 1 69.88 172 GLY A O 1
ATOM 1319 N N . ARG A 1 173 ? -7.512 2.787 -10.844 1 74.75 173 ARG A N 1
ATOM 1320 C CA . ARG A 1 173 ? -7.652 3.477 -9.57 1 74.75 173 ARG A CA 1
ATOM 1321 C C . ARG A 1 173 ? -6.664 4.633 -9.461 1 74.75 173 ARG A C 1
ATOM 1323 O O . ARG A 1 173 ? -7.016 5.715 -8.984 1 74.75 173 ARG A O 1
ATOM 1330 N N . ASP A 1 174 ? -5.516 4.418 -9.969 1 70.94 174 ASP A N 1
ATOM 1331 C CA . ASP A 1 174 ? -4.5 5.465 -9.875 1 70.94 174 ASP A CA 1
ATOM 1332 C C . ASP A 1 174 ? -4.871 6.66 -10.75 1 70.94 174 ASP A C 1
ATOM 1334 O O . ASP A 1 174 ? -4.684 7.812 -10.352 1 70.94 174 ASP A O 1
ATOM 1338 N N . ARG A 1 175 ? -5.461 6.355 -11.812 1 72.69 175 ARG A N 1
ATOM 1339 C CA . ARG A 1 175 ? -5.871 7.438 -12.695 1 72.69 175 ARG A CA 1
ATOM 1340 C C . ARG A 1 175 ? -7.035 8.219 -12.109 1 72.69 175 ARG A C 1
ATOM 1342 O O . ARG A 1 175 ? -7.062 9.453 -12.172 1 72.69 175 ARG A O 1
ATOM 1349 N N . VAL A 1 176 ? -7.891 7.512 -11.539 1 75.06 176 VAL A N 1
ATOM 1350 C CA . VAL A 1 176 ? -9.062 8.164 -10.969 1 75.06 176 VAL A CA 1
ATOM 1351 C C . VAL A 1 176 ? -8.664 8.992 -9.758 1 75.06 176 VAL A C 1
ATOM 1353 O O . VAL A 1 176 ? -9.141 10.109 -9.57 1 75.06 176 VAL A O 1
ATOM 1356 N N . LEU A 1 177 ? -7.789 8.484 -9.008 1 76.88 177 LEU A N 1
ATOM 1357 C CA . LEU A 1 177 ? -7.391 9.18 -7.785 1 76.88 177 LEU A CA 1
ATOM 1358 C C . LEU A 1 177 ? -6.5 10.375 -8.102 1 76.88 177 LEU A C 1
ATOM 1360 O O . LEU A 1 177 ? -6.359 11.281 -7.277 1 76.88 177 LEU A O 1
ATOM 1364 N N . THR A 1 178 ? -5.988 10.359 -9.305 1 76.38 178 THR A N 1
ATOM 1365 C CA . THR A 1 178 ? -5.086 11.461 -9.641 1 76.38 178 THR A CA 1
ATOM 1366 C C . THR A 1 178 ? -5.766 12.445 -10.586 1 76.38 178 THR A C 1
ATOM 1368 O O . THR A 1 178 ? -6.016 13.594 -10.227 1 76.38 178 THR A O 1
ATOM 1371 N N . VAL A 1 179 ? -6.312 11.898 -11.672 1 77.12 179 VAL A N 1
ATOM 1372 C CA . VAL A 1 179 ? -6.824 12.789 -12.711 1 77.12 179 VAL A CA 1
ATOM 1373 C C . VAL A 1 179 ? -8.25 13.211 -12.367 1 77.12 179 VAL A C 1
ATOM 1375 O O . VAL A 1 179 ? -8.547 14.398 -12.273 1 77.12 179 VAL A O 1
ATOM 1378 N N . ASP A 1 180 ? -9.062 12.266 -12.102 1 81.12 180 ASP A N 1
ATOM 1379 C CA . ASP A 1 180 ? -10.469 12.578 -11.836 1 81.12 180 ASP A CA 1
ATOM 1380 C C . ASP A 1 180 ? -10.609 13.383 -10.539 1 81.12 180 ASP A C 1
ATOM 1382 O O . ASP A 1 180 ? -11.453 14.281 -10.453 1 81.12 180 ASP A O 1
ATOM 1386 N N . ASN A 1 181 ? -9.836 13.055 -9.578 1 86.44 181 ASN A N 1
ATOM 1387 C CA . ASN A 1 181 ? -9.914 13.781 -8.312 1 86.44 181 ASN A CA 1
ATOM 1388 C C . ASN A 1 181 ? -9.461 15.227 -8.469 1 86.44 181 ASN A C 1
ATOM 1390 O O . ASN A 1 181 ? -9.992 16.125 -7.809 1 86.44 181 ASN A O 1
ATOM 1394 N N . LYS A 1 182 ? -8.531 15.453 -9.344 1 86.06 182 LYS A N 1
ATOM 1395 C CA . LYS A 1 182 ? -8.086 16.828 -9.586 1 86.06 182 LYS A CA 1
ATOM 1396 C C . LYS A 1 182 ? -9.172 17.641 -10.289 1 86.06 182 LYS A C 1
ATOM 1398 O O . LYS A 1 182 ? -9.406 18.797 -9.938 1 86.06 182 LYS A O 1
ATOM 1403 N N . LEU A 1 183 ? -9.758 16.969 -11.195 1 86 183 LEU A N 1
ATOM 1404 C CA . LEU A 1 183 ? -10.836 17.656 -11.906 1 86 183 LEU A CA 1
ATOM 1405 C C . LEU A 1 183 ? -11.938 18.078 -10.938 1 86 183 LEU A C 1
ATOM 1407 O O . LEU A 1 183 ? -12.406 19.219 -11 1 86 183 LEU A O 1
ATOM 1411 N N . VAL A 1 184 ? -12.25 17.203 -10.094 1 90.19 184 VAL A N 1
ATOM 1412 C CA . VAL A 1 184 ? -13.32 17.484 -9.141 1 90.19 184 VAL A CA 1
ATOM 1413 C C . VAL A 1 184 ? -12.836 18.5 -8.117 1 90.19 184 VAL A C 1
ATOM 1415 O O . VAL A 1 184 ? -13.586 19.406 -7.723 1 90.19 184 VAL A O 1
ATOM 1418 N N . ALA A 1 185 ? -11.586 18.375 -7.695 1 89.88 185 ALA A N 1
ATOM 1419 C CA . ALA A 1 185 ? -11.031 19.312 -6.715 1 89.88 185 ALA A CA 1
ATOM 1420 C C . ALA A 1 185 ? -10.984 20.734 -7.277 1 89.88 185 ALA A C 1
ATOM 1422 O O . ALA A 1 185 ? -11.344 21.688 -6.594 1 89.88 185 ALA A O 1
ATOM 1423 N N . ASP A 1 186 ? -10.547 20.891 -8.492 1 87.19 186 ASP A N 1
ATOM 1424 C CA . ASP A 1 186 ? -10.484 22.203 -9.133 1 87.19 186 ASP A CA 1
ATOM 1425 C C . ASP A 1 186 ? -11.883 22.797 -9.328 1 87.19 186 ASP A C 1
ATOM 1427 O O . ASP A 1 186 ? -12.086 24 -9.164 1 87.19 186 ASP A O 1
ATOM 1431 N N . TYR A 1 187 ? -12.742 21.922 -9.68 1 90.12 187 TYR A N 1
ATOM 1432 C CA . TYR A 1 187 ? -14.125 22.359 -9.859 1 90.12 187 TYR A CA 1
ATOM 1433 C C . TYR A 1 187 ? -14.719 22.844 -8.539 1 90.12 187 TYR A C 1
ATOM 1435 O O . TYR A 1 187 ? -15.375 23.891 -8.492 1 90.12 187 TYR A O 1
ATOM 1443 N N . MET A 1 188 ? -14.508 22.125 -7.484 1 91.62 188 MET A N 1
ATOM 1444 C CA . MET A 1 188 ? -15.094 22.438 -6.188 1 91.62 188 MET A CA 1
ATOM 1445 C C . MET A 1 188 ? -14.492 23.719 -5.613 1 91.62 188 MET A C 1
ATOM 1447 O O . MET A 1 188 ? -15.141 24.422 -4.844 1 91.62 188 MET A O 1
ATOM 1451 N N . ALA A 1 189 ? -13.242 23.984 -5.988 1 88.19 189 ALA A N 1
ATOM 1452 C CA . ALA A 1 189 ? -12.609 25.234 -5.562 1 88.19 189 ALA A CA 1
ATOM 1453 C C . ALA A 1 189 ? -13.328 26.438 -6.16 1 88.19 189 ALA A C 1
ATOM 1455 O O . ALA A 1 189 ? -13.328 27.516 -5.566 1 88.19 189 ALA A O 1
ATOM 1456 N N . ARG A 1 190 ? -13.992 26.25 -7.32 1 88.88 190 ARG A N 1
ATOM 1457 C CA . ARG A 1 190 ? -14.664 27.344 -8.016 1 88.88 190 ARG A CA 1
ATOM 1458 C C . ARG A 1 190 ? -16.188 27.203 -7.945 1 88.88 190 ARG A C 1
ATOM 1460 O O . ARG A 1 190 ? -16.922 28.078 -8.398 1 88.88 190 ARG A O 1
ATOM 1467 N N . GLU A 1 191 ? -16.656 26.141 -7.445 1 89.56 191 GLU A N 1
ATOM 1468 C CA . GLU A 1 191 ? -18.078 25.812 -7.461 1 89.56 191 GLU A CA 1
ATOM 1469 C C . GLU A 1 191 ? -18.891 26.906 -6.793 1 89.56 191 GLU A C 1
ATOM 1471 O O . GLU A 1 191 ? -20.016 27.219 -7.234 1 89.56 191 GLU A O 1
ATOM 1476 N N . HIS A 1 192 ? -18.375 27.516 -5.727 1 86.12 192 HIS A N 1
ATOM 1477 C CA . HIS A 1 192 ? -19.094 28.578 -5.023 1 86.12 192 HIS A CA 1
ATOM 1478 C C . HIS A 1 192 ? -19.328 29.781 -5.93 1 86.12 192 HIS A C 1
ATOM 1480 O O . HIS A 1 192 ? -20.312 30.516 -5.75 1 86.12 192 HIS A O 1
ATOM 1486 N N . GLY A 1 193 ? -18.391 29.922 -6.844 1 83.62 193 GLY A N 1
ATOM 1487 C CA . GLY A 1 193 ? -18.547 31.016 -7.797 1 83.62 193 GLY A CA 1
ATOM 1488 C C . GLY A 1 193 ? -19.688 30.781 -8.773 1 83.62 193 GLY A C 1
ATOM 1489 O O . GLY A 1 193 ? -20.328 31.734 -9.234 1 83.62 193 GLY A O 1
ATOM 1490 N N . TYR A 1 194 ? -19.984 29.562 -9.07 1 83.81 194 TYR A N 1
ATOM 1491 C CA . TYR A 1 194 ? -21.062 29.219 -10.008 1 83.81 194 TYR A CA 1
ATOM 1492 C C . TYR A 1 194 ? -22.422 29.297 -9.328 1 83.81 194 TYR A C 1
ATOM 1494 O O . TYR A 1 194 ? -23.422 29.641 -9.969 1 83.81 194 TYR A O 1
ATOM 1502 N N . SER A 1 195 ? -22.516 28.859 -8.047 1 80.88 195 SER A N 1
ATOM 1503 C CA . SER A 1 195 ? -23.766 28.766 -7.301 1 80.88 195 SER A CA 1
ATOM 1504 C C . SER A 1 195 ? -24.203 30.125 -6.789 1 80.88 195 SER A C 1
ATOM 1506 O O . SER A 1 195 ? -25.406 30.391 -6.652 1 80.88 195 SER A O 1
ATOM 1508 N N . GLY A 1 196 ? -23.344 31 -6.711 1 74.12 196 GLY A N 1
ATOM 1509 C CA . GLY A 1 196 ? -23.688 32.312 -6.207 1 74.12 196 GLY A CA 1
ATOM 1510 C C . GLY A 1 196 ? -24.031 32.344 -4.727 1 74.12 196 GLY A C 1
ATOM 1511 O O . GLY A 1 196 ? -23.688 31.391 -4.004 1 74.12 196 GLY A O 1
ATOM 1512 N N . GLU A 1 197 ? -24.719 33.375 -4.234 1 78.38 197 GLU A N 1
ATOM 1513 C CA . GLU A 1 197 ? -25.031 33.562 -2.826 1 78.38 197 GLU A CA 1
ATOM 1514 C C . GLU A 1 197 ? -26.359 32.906 -2.455 1 78.38 197 GLU A C 1
ATOM 1516 O O . GLU A 1 197 ? -26.625 32.656 -1.279 1 78.38 197 GLU A O 1
ATOM 1521 N N . LYS A 1 198 ? -27.094 32.438 -3.488 1 85.44 198 LYS A N 1
ATOM 1522 C CA . LYS A 1 198 ? -28.406 31.859 -3.207 1 85.44 198 LYS A CA 1
ATOM 1523 C C . LYS A 1 198 ? -28.328 30.344 -3.205 1 85.44 198 LYS A C 1
ATOM 1525 O O . LYS A 1 198 ? -28.078 29.719 -4.246 1 85.44 198 LYS A O 1
ATOM 1530 N N . TYR A 1 199 ? -28.281 29.703 -1.995 1 90.12 199 TYR A N 1
ATOM 1531 C CA . TYR A 1 199 ? -28.297 28.25 -1.89 1 90.12 199 TYR A CA 1
ATOM 1532 C C . TYR A 1 199 ? -29.344 27.797 -0.876 1 90.12 199 TYR A C 1
ATOM 1534 O O . TYR A 1 199 ? -29.656 28.516 0.075 1 90.12 199 TYR A O 1
ATOM 1542 N N . ASP A 1 200 ? -30.031 26.672 -1.177 1 92.62 200 ASP A N 1
ATOM 1543 C CA . ASP A 1 200 ? -31 26.031 -0.302 1 92.62 200 ASP A CA 1
ATOM 1544 C C . ASP A 1 200 ? -30.719 24.547 -0.149 1 92.62 200 ASP A C 1
ATOM 1546 O O . ASP A 1 200 ? -30.859 23.781 -1.104 1 92.62 200 ASP A O 1
ATOM 1550 N N . ALA A 1 201 ? -30.453 24.141 0.994 1 91.75 201 ALA A N 1
ATOM 1551 C CA . ALA A 1 201 ? -30.031 22.766 1.258 1 91.75 201 ALA A CA 1
ATOM 1552 C C . ALA A 1 201 ? -31.219 21.797 1.188 1 91.75 201 ALA A C 1
ATOM 1554 O O . ALA A 1 201 ? -31.031 20.609 0.937 1 91.75 201 ALA A O 1
ATOM 1555 N N . THR A 1 202 ? -32.438 22.25 1.37 1 87.31 202 THR A N 1
ATOM 1556 C CA . THR A 1 202 ? -33.625 21.406 1.346 1 87.31 202 THR A CA 1
ATOM 1557 C C . THR A 1 202 ? -34 21.031 -0.087 1 87.31 202 THR A C 1
ATOM 1559 O O . THR A 1 202 ? -34.344 19.875 -0.365 1 87.31 202 THR A O 1
ATOM 1562 N N . THR A 1 203 ? -33.875 21.953 -0.961 1 89.19 203 THR A N 1
ATOM 1563 C CA . THR A 1 203 ? -34.188 21.703 -2.363 1 89.19 203 THR A CA 1
ATOM 1564 C C . THR A 1 203 ? -32.906 21.469 -3.176 1 89.19 203 THR A C 1
ATOM 1566 O O . THR A 1 203 ? -33 21.188 -4.375 1 89.19 203 THR A O 1
ATOM 1569 N N . MET A 1 204 ? -31.797 21.562 -2.555 1 93.31 204 MET A N 1
ATOM 1570 C CA . MET A 1 204 ? -30.469 21.359 -3.154 1 93.31 204 MET A CA 1
ATOM 1571 C C . MET A 1 204 ? -30.219 22.391 -4.258 1 93.31 204 MET A C 1
ATOM 1573 O O . MET A 1 204 ? -29.453 22.125 -5.188 1 93.31 204 MET A O 1
ATOM 1577 N N . GLU A 1 205 ? -30.984 23.516 -4.184 1 92.69 205 GLU A N 1
ATOM 1578 C CA . GLU A 1 205 ? -30.719 24.609 -5.109 1 92.69 205 GLU A CA 1
ATOM 1579 C C . GLU A 1 205 ? -29.359 25.25 -4.828 1 92.69 205 GLU A C 1
ATOM 1581 O O . GLU A 1 205 ? -29.016 25.516 -3.674 1 92.69 205 GLU A O 1
ATOM 1586 N N . GLY A 1 206 ? -28.5 25.344 -5.762 1 92.31 206 GLY A N 1
ATOM 1587 C CA . GLY A 1 206 ? -27.203 25.969 -5.602 1 92.31 206 GLY A CA 1
ATOM 1588 C C . GLY A 1 206 ? -26.094 24.969 -5.336 1 92.31 206 GLY A C 1
ATOM 1589 O O . GLY A 1 206 ? -24.906 25.328 -5.316 1 92.31 206 GLY A O 1
ATOM 1590 N N . TYR A 1 207 ? -26.438 23.734 -5.078 1 94.12 207 TYR A N 1
ATOM 1591 C CA . TYR A 1 207 ? -25.453 22.688 -4.855 1 94.12 207 TYR A CA 1
ATOM 1592 C C . TYR A 1 207 ? -25.094 21.984 -6.164 1 94.12 207 TYR A C 1
ATOM 1594 O O . TYR A 1 207 ? -25.672 20.938 -6.48 1 94.12 207 TYR A O 1
ATOM 1602 N N . LYS A 1 208 ? -24.125 22.5 -6.832 1 93.44 208 LYS A N 1
ATOM 1603 C CA . LYS A 1 208 ? -23.719 22 -8.141 1 93.44 208 LYS A CA 1
ATOM 1604 C C . LYS A 1 208 ? -22.594 20.984 -8.016 1 93.44 208 LYS A C 1
ATOM 1606 O O . LYS A 1 208 ? -21.578 21.078 -8.711 1 93.44 208 LYS A O 1
ATOM 1611 N N . TYR A 1 209 ? -22.859 20.047 -7.184 1 94.19 209 TYR A N 1
ATOM 1612 C CA . TYR A 1 209 ? -21.891 18.969 -7.043 1 94.19 209 TYR A CA 1
ATOM 1613 C C . TYR A 1 209 ? -21.984 18 -8.219 1 94.19 209 TYR A C 1
ATOM 1615 O O . TYR A 1 209 ? -23.078 17.672 -8.68 1 94.19 209 TYR A O 1
ATOM 1623 N N . VAL A 1 210 ? -20.875 17.547 -8.688 1 93.06 210 VAL A N 1
ATOM 1624 C CA . VAL A 1 210 ? -20.812 16.75 -9.914 1 93.06 210 VAL A CA 1
ATOM 1625 C C . VAL A 1 210 ? -21.219 15.312 -9.617 1 93.06 210 VAL A C 1
ATOM 1627 O O . VAL A 1 210 ? -20.672 14.672 -8.719 1 93.06 210 VAL A O 1
ATOM 1630 N N . VAL A 1 211 ? -22.141 14.82 -10.289 1 93.69 211 VAL A N 1
ATOM 1631 C CA . VAL A 1 211 ? -22.547 13.422 -10.211 1 93.69 211 VAL A CA 1
ATOM 1632 C C . VAL A 1 211 ? -21.922 12.641 -11.359 1 93.69 211 VAL A C 1
ATOM 1634 O O . VAL A 1 211 ? -21.219 11.641 -11.141 1 93.69 211 VAL A O 1
ATOM 1637 N N . ALA A 1 212 ? -22.078 13.102 -12.547 1 89.19 212 ALA A N 1
ATOM 1638 C CA . ALA A 1 212 ? -21.531 12.422 -13.719 1 89.19 212 ALA A CA 1
ATOM 1639 C C . ALA A 1 212 ? -21.25 13.414 -14.852 1 89.19 212 ALA A C 1
ATOM 1641 O O . ALA A 1 212 ? -21.766 14.539 -14.836 1 89.19 212 ALA A O 1
ATOM 1642 N N . GLY A 1 213 ? -20.375 13.039 -15.797 1 81.31 213 GLY A N 1
ATOM 1643 C CA . GLY A 1 213 ? -20.125 13.805 -17 1 81.31 213 GLY A CA 1
ATOM 1644 C C . GLY A 1 213 ? -18.844 14.617 -16.938 1 81.31 213 GLY A C 1
ATOM 1645 O O . GLY A 1 213 ? -18.672 15.578 -17.703 1 81.31 213 GLY A O 1
ATOM 1646 N N . GLU A 1 214 ? -17.953 14.406 -15.945 1 73.06 214 GLU A N 1
ATOM 1647 C CA . GLU A 1 214 ? -16.734 15.188 -15.797 1 73.06 214 GLU A CA 1
ATOM 1648 C C . GLU A 1 214 ? -15.758 14.891 -16.938 1 73.06 214 GLU A C 1
ATOM 1650 O O . GLU A 1 214 ? -14.922 15.734 -17.281 1 73.06 214 GLU A O 1
ATOM 1655 N N . ALA A 1 215 ? -15.375 13.633 -17.359 1 59.62 215 ALA A N 1
ATOM 1656 C CA . ALA A 1 215 ? -14.273 13.125 -18.172 1 59.62 215 ALA A CA 1
ATOM 1657 C C . ALA A 1 215 ? -14.344 13.68 -19.594 1 59.62 215 ALA A C 1
ATOM 1659 O O . ALA A 1 215 ? -13.398 13.523 -20.375 1 59.62 215 ALA A O 1
ATOM 1660 N N . ALA A 1 216 ? -15.43 14.039 -20.109 1 49.5 216 ALA A N 1
ATOM 1661 C CA . ALA A 1 216 ? -15.383 14.156 -21.562 1 49.5 216 ALA A CA 1
ATOM 1662 C C . ALA A 1 216 ? -14.195 15.008 -22 1 49.5 216 ALA A C 1
ATOM 1664 O O . ALA A 1 216 ? -13.617 14.766 -23.062 1 49.5 216 ALA A O 1
ATOM 1665 N N . GLU A 1 217 ? -13.727 15.883 -21.234 1 48.66 217 GLU A N 1
ATOM 1666 C CA . GLU A 1 217 ? -12.867 16.859 -21.906 1 48.66 217 GLU A CA 1
ATOM 1667 C C . GLU A 1 217 ? -11.391 16.562 -21.641 1 48.66 217 GLU A C 1
ATOM 1669 O O . GLU A 1 217 ? -10.508 17.234 -22.172 1 48.66 217 GLU A O 1
ATOM 1674 N N . LEU A 1 218 ? -11.047 15.68 -20.719 1 47.16 218 LEU A N 1
ATOM 1675 C CA . LEU A 1 218 ? -9.617 15.609 -20.438 1 47.16 218 LEU A CA 1
ATOM 1676 C C . LEU A 1 218 ? -8.867 14.977 -21.609 1 47.16 218 LEU A C 1
ATOM 1678 O O . LEU A 1 218 ? -7.633 15.031 -21.656 1 47.16 218 LEU A O 1
ATOM 1682 N N . HIS A 1 219 ? -9.477 13.961 -22.203 1 40.78 219 HIS A N 1
ATOM 1683 C CA . HIS A 1 219 ? -8.703 12.953 -22.922 1 40.78 219 HIS A CA 1
ATOM 1684 C C . HIS A 1 219 ? -7.836 13.586 -24.016 1 40.78 219 HIS A C 1
ATOM 1686 O O . HIS A 1 219 ? -7.043 12.898 -24.656 1 40.78 219 HIS A O 1
ATOM 1692 N N . ASP A 1 220 ? -8.344 14.445 -24.906 1 36.81 220 ASP A N 1
ATOM 1693 C CA . ASP A 1 220 ? -7.504 14.367 -26.109 1 36.81 220 ASP A CA 1
ATOM 1694 C C . ASP A 1 220 ? -6.082 14.828 -25.812 1 36.81 220 ASP A C 1
ATOM 1696 O O . ASP A 1 220 ? -5.879 15.883 -25.203 1 36.81 220 ASP A O 1
ATOM 1700 N N . GLY A 1 221 ? -5.23 14 -25.391 1 39.91 221 GLY A N 1
ATOM 1701 C CA . GLY A 1 221 ? -3.787 14.195 -25.406 1 39.91 221 GLY A CA 1
ATOM 1702 C C . GLY A 1 221 ? -3.373 15.586 -25.844 1 39.91 221 GLY A C 1
ATOM 1703 O O . GLY A 1 221 ? -2.242 16 -25.609 1 39.91 221 GLY A O 1
ATOM 1704 N N . GLU A 1 222 ? -3.932 16 -26.906 1 39.78 222 GLU A N 1
ATOM 1705 C CA . GLU A 1 222 ? -3.518 17.234 -27.547 1 39.78 222 GLU A CA 1
ATOM 1706 C C . GLU A 1 222 ? -4.059 18.453 -26.797 1 39.78 222 GLU A C 1
ATOM 1708 O O . GLU A 1 222 ? -3.688 19.594 -27.094 1 39.78 222 GLU A O 1
ATOM 1713 N N . THR A 1 223 ? -5.145 18.219 -25.938 1 46.69 223 THR A N 1
ATOM 1714 C CA . THR A 1 223 ? -5.742 19.484 -25.484 1 46.69 223 THR A CA 1
ATOM 1715 C C . THR A 1 223 ? -5.438 19.719 -24.016 1 46.69 223 THR A C 1
ATOM 1717 O O . THR A 1 223 ? -5.129 18.781 -23.281 1 46.69 223 THR A O 1
ATOM 1720 N N . ASP A 1 224 ? -5.508 21.031 -23.578 1 52.75 224 ASP A N 1
ATOM 1721 C CA . ASP A 1 224 ? -5.348 21.844 -22.375 1 52.75 224 ASP A CA 1
ATOM 1722 C C . ASP A 1 224 ? -6.207 21.297 -21.234 1 52.75 224 ASP A C 1
ATOM 1724 O O . ASP A 1 224 ? -7.234 20.656 -21.469 1 52.75 224 ASP A O 1
ATOM 1728 N N . TYR A 1 225 ? -5.621 20.938 -20.172 1 61.75 225 TYR A N 1
ATOM 1729 C CA . TYR A 1 225 ? -6.406 20.703 -18.969 1 61.75 225 TYR A CA 1
ATOM 1730 C C . TYR A 1 225 ? -7.609 21.641 -18.922 1 61.75 225 TYR A C 1
ATOM 1732 O O . TYR A 1 225 ? -7.457 22.859 -18.984 1 61.75 225 TYR A O 1
ATOM 1740 N N . TRP A 1 226 ? -8.773 20.922 -19.281 1 63.97 226 TRP A N 1
ATOM 1741 C CA . TRP A 1 226 ? -9.953 21.781 -19.188 1 63.97 226 TRP A CA 1
ATOM 1742 C C . TRP A 1 226 ? -10.68 21.562 -17.875 1 63.97 226 TRP A C 1
ATOM 1744 O O . TRP A 1 226 ? -10.961 20.422 -17.484 1 63.97 226 TRP A O 1
ATOM 1754 N N . ALA A 1 227 ? -10.789 22.594 -17.234 1 71.12 227 ALA A N 1
ATOM 1755 C CA . ALA A 1 227 ? -11.57 22.578 -16 1 71.12 227 ALA A CA 1
ATOM 1756 C C . ALA A 1 227 ? -13.047 22.328 -16.281 1 71.12 227 ALA A C 1
ATOM 1758 O O . ALA A 1 227 ? -13.547 22.656 -17.359 1 71.12 227 ALA A O 1
ATOM 1759 N N . ILE A 1 228 ? -13.766 21.562 -15.422 1 79.38 228 ILE A N 1
ATOM 1760 C CA . ILE A 1 228 ? -15.211 21.344 -15.523 1 79.38 228 ILE A CA 1
ATOM 1761 C C . ILE A 1 228 ? -15.938 22.688 -15.43 1 79.38 228 ILE A C 1
ATOM 1763 O O . ILE A 1 228 ? -15.68 23.484 -14.531 1 79.38 228 ILE A O 1
ATOM 1767 N N . ASP A 1 229 ? -16.672 22.984 -16.453 1 79.06 229 ASP A N 1
ATOM 1768 C CA . ASP A 1 229 ? -17.516 24.188 -16.438 1 79.06 229 ASP A CA 1
ATOM 1769 C C . ASP A 1 229 ? -18.984 23.828 -16.656 1 79.06 229 ASP A C 1
ATOM 1771 O O . ASP A 1 229 ? -19.359 23.359 -17.719 1 79.06 229 ASP A O 1
ATOM 1775 N N . PRO A 1 230 ? -19.797 23.984 -15.617 1 82.38 230 PRO A N 1
ATOM 1776 C CA . PRO A 1 230 ? -21.203 23.609 -15.711 1 82.38 230 PRO A CA 1
ATOM 1777 C C . PRO A 1 230 ? -21.953 24.391 -16.797 1 82.38 230 PRO A C 1
ATOM 1779 O O . PRO A 1 230 ? -22.969 23.906 -17.297 1 82.38 230 PRO A O 1
ATOM 1782 N N . GLU A 1 231 ? -21.5 25.531 -17.219 1 79.19 231 GLU A N 1
ATOM 1783 C CA . GLU A 1 231 ? -22.188 26.375 -18.203 1 79.19 231 GLU A CA 1
ATOM 1784 C C . GLU A 1 231 ? -21.875 25.922 -19.625 1 79.19 231 GLU A C 1
ATOM 1786 O O . GLU A 1 231 ? -22.734 26.047 -20.516 1 79.19 231 GLU A O 1
ATOM 1791 N N . THR A 1 232 ? -20.719 25.328 -19.719 1 77.69 232 THR A N 1
ATOM 1792 C CA . THR A 1 232 ? -20.312 25.016 -21.078 1 77.69 232 THR A CA 1
ATOM 1793 C C . THR A 1 232 ? -20.469 23.516 -21.359 1 77.69 232 THR A C 1
ATOM 1795 O O . THR A 1 232 ? -20.406 23.094 -22.516 1 77.69 232 THR A O 1
ATOM 1798 N N . ASN A 1 233 ? -20.781 22.703 -20.344 1 81.44 233 ASN A N 1
ATOM 1799 C CA . ASN A 1 233 ? -20.891 21.266 -20.531 1 81.44 233 ASN A CA 1
ATOM 1800 C C . ASN A 1 233 ? -22.328 20.781 -20.375 1 81.44 233 ASN A C 1
ATOM 1802 O O . ASN A 1 233 ? -22.797 20.562 -19.266 1 81.44 233 ASN A O 1
ATOM 1806 N N . PRO A 1 234 ? -22.953 20.547 -21.422 1 82.38 234 PRO A N 1
ATOM 1807 C CA . PRO A 1 234 ? -24.359 20.125 -21.344 1 82.38 234 PRO A CA 1
ATOM 1808 C C . PRO A 1 234 ? -24.516 18.719 -20.781 1 82.38 234 PRO A C 1
ATOM 1810 O O . PRO A 1 234 ? -25.594 18.359 -20.297 1 82.38 234 PRO A O 1
ATOM 1813 N N . ASP A 1 235 ? -23.516 17.953 -20.781 1 84.31 235 ASP A N 1
ATOM 1814 C CA . ASP A 1 235 ? -23.609 16.562 -20.328 1 84.31 235 ASP A CA 1
ATOM 1815 C C . ASP A 1 235 ? -23.312 16.453 -18.844 1 84.31 235 ASP A C 1
ATOM 1817 O O . ASP A 1 235 ? -23.359 15.352 -18.266 1 84.31 235 ASP A O 1
ATOM 1821 N N . LEU A 1 236 ? -23.094 17.578 -18.25 1 90.44 236 LEU A N 1
ATOM 1822 C CA . LEU A 1 236 ? -22.766 17.562 -16.828 1 90.44 236 LEU A CA 1
ATOM 1823 C C . LEU A 1 236 ? -24.031 17.422 -15.992 1 90.44 236 LEU A C 1
ATOM 1825 O O . LEU A 1 236 ? -25 18.172 -16.188 1 90.44 236 LEU A O 1
ATOM 1829 N N . VAL A 1 237 ? -24.109 16.422 -15.227 1 93.69 237 VAL A N 1
ATOM 1830 C CA . VAL A 1 237 ? -25.219 16.234 -14.297 1 93.69 237 VAL A CA 1
ATOM 1831 C C . VAL A 1 237 ? -24.781 16.609 -12.883 1 93.69 237 VAL A C 1
ATOM 1833 O O . VAL A 1 237 ? -23.844 16.016 -12.344 1 93.69 237 VAL A O 1
ATOM 1836 N N . THR A 1 238 ? -25.391 17.609 -12.344 1 94.62 238 THR A N 1
ATOM 1837 C CA . THR A 1 238 ? -25.109 18.047 -10.977 1 94.62 238 THR A CA 1
ATOM 1838 C C . THR A 1 238 ? -26.25 17.656 -10.039 1 94.62 238 THR A C 1
ATOM 1840 O O . THR A 1 238 ? -27.312 17.219 -10.484 1 94.62 238 THR A O 1
ATOM 1843 N N . VAL A 1 239 ? -26.016 17.734 -8.773 1 95.88 239 VAL A N 1
ATOM 1844 C CA . VAL A 1 239 ? -27.031 17.406 -7.773 1 95.88 239 VAL A CA 1
ATOM 1845 C C . VAL A 1 239 ? -28.25 18.328 -7.945 1 95.88 239 VAL A C 1
ATOM 1847 O O . VAL A 1 239 ? -29.391 17.891 -7.852 1 95.88 239 VAL A O 1
ATOM 1850 N N . GLU A 1 240 ? -28 19.594 -8.227 1 94.62 240 GLU A N 1
ATOM 1851 C CA . GLU A 1 240 ? -29.078 20.547 -8.453 1 94.62 240 GLU A CA 1
ATOM 1852 C C . GLU A 1 240 ? -29.953 20.125 -9.617 1 94.62 240 GLU A C 1
ATOM 1854 O O . GLU A 1 240 ? -31.188 20.156 -9.523 1 94.62 240 GLU A O 1
ATOM 1859 N N . ARG A 1 241 ? -29.344 19.703 -10.664 1 93 241 ARG A N 1
ATOM 1860 C CA . ARG A 1 241 ? -30.078 19.281 -11.852 1 93 241 ARG A CA 1
ATOM 1861 C C . ARG A 1 241 ? -30.938 18.047 -11.555 1 93 241 ARG A C 1
ATOM 1863 O O . ARG A 1 241 ? -32.031 17.906 -12.109 1 93 241 ARG A O 1
ATOM 1870 N N . VAL A 1 242 ? -30.469 17.141 -10.734 1 95 242 VAL A N 1
ATOM 1871 C CA . VAL A 1 242 ? -31.219 15.953 -10.359 1 95 242 VAL A CA 1
ATOM 1872 C C . VAL A 1 242 ? -32.469 16.344 -9.57 1 95 242 VAL A C 1
ATOM 1874 O O . VAL A 1 242 ? -33.531 15.789 -9.789 1 95 242 VAL A O 1
ATOM 1877 N N . TRP A 1 243 ? -32.344 17.266 -8.664 1 93.81 243 TRP A N 1
ATOM 1878 C CA . TRP A 1 243 ? -33.469 17.703 -7.836 1 93.81 243 TRP A CA 1
ATOM 1879 C C . TRP A 1 243 ? -34.469 18.5 -8.656 1 93.81 243 TRP A C 1
ATOM 1881 O O . TRP A 1 243 ? -35.656 18.531 -8.344 1 93.81 243 TRP A O 1
ATOM 1891 N N . GLN A 1 244 ? -34.062 19.125 -9.758 1 91.38 244 GLN A N 1
ATOM 1892 C CA . GLN A 1 244 ? -34.906 19.953 -10.586 1 91.38 244 GLN A CA 1
ATOM 1893 C C . GLN A 1 244 ? -35.594 19.125 -11.68 1 91.38 244 GLN A C 1
ATOM 1895 O O . GLN A 1 244 ? -36.5 19.609 -12.367 1 91.38 244 GLN A O 1
ATOM 1900 N N . CYS A 1 245 ? -35.125 17.938 -11.75 1 92.38 245 CYS A N 1
ATOM 1901 C CA . CYS A 1 245 ? -35.688 17.094 -12.789 1 92.38 245 CYS A CA 1
ATOM 1902 C C . CYS A 1 245 ? -37.188 16.875 -12.57 1 92.38 245 CYS A C 1
ATOM 1904 O O . CYS A 1 245 ? -37.625 16.578 -11.453 1 92.38 245 CYS A O 1
ATOM 1906 N N . GLN A 1 246 ? -38 17.016 -13.641 1 85.56 246 GLN A N 1
ATOM 1907 C CA . GLN A 1 246 ? -39.438 16.969 -13.547 1 85.56 246 GLN A CA 1
ATOM 1908 C C . GLN A 1 246 ? -40 15.602 -13.938 1 85.56 246 GLN A C 1
ATOM 1910 O O . GLN A 1 246 ? -41.188 15.375 -13.945 1 85.56 246 GLN A O 1
ATOM 1915 N N . GLY A 1 247 ? -39.094 14.688 -14.172 1 87.69 247 GLY A N 1
ATOM 1916 C CA . GLY A 1 247 ? -39.594 13.352 -14.492 1 87.69 247 GLY A CA 1
ATOM 1917 C C . GLY A 1 247 ? -40.281 12.664 -13.344 1 87.69 247 GLY A C 1
ATOM 1918 O O . GLY A 1 247 ? -40 12.938 -12.172 1 87.69 247 GLY A O 1
ATOM 1919 N N . ARG A 1 248 ? -41.188 11.82 -13.539 1 85.56 248 ARG A N 1
ATOM 1920 C CA . ARG A 1 248 ? -42.031 11.172 -12.539 1 85.56 248 ARG A CA 1
ATOM 1921 C C . ARG A 1 248 ? -41.188 10.328 -11.578 1 85.56 248 ARG A C 1
ATOM 1923 O O . ARG A 1 248 ? -41.562 10.164 -10.414 1 85.56 248 ARG A O 1
ATOM 1930 N N . LEU A 1 249 ? -40.031 9.773 -12.062 1 87.38 249 LEU A N 1
ATOM 1931 C CA . LEU A 1 249 ? -39.188 8.914 -11.258 1 87.38 249 LEU A CA 1
ATOM 1932 C C . LEU A 1 249 ? -38.531 9.703 -10.133 1 87.38 249 LEU A C 1
ATOM 1934 O O . LEU A 1 249 ? -38.25 9.156 -9.055 1 87.38 249 LEU A O 1
ATOM 1938 N N . LEU A 1 250 ? -38.312 11.031 -10.367 1 89.38 250 LEU A N 1
ATOM 1939 C CA . LEU A 1 250 ? -37.562 11.859 -9.414 1 89.38 250 LEU A CA 1
ATOM 1940 C C . LEU A 1 250 ? -38.469 12.922 -8.812 1 89.38 250 LEU A C 1
ATOM 1942 O O . LEU A 1 250 ? -38.094 13.617 -7.867 1 89.38 250 LEU A O 1
ATOM 1946 N N . SER A 1 251 ? -39.625 13.266 -9.352 1 79.94 251 SER A N 1
ATOM 1947 C CA . SER A 1 251 ? -40.531 14.305 -8.859 1 79.94 251 SER A CA 1
ATOM 1948 C C . SER A 1 251 ? -41.656 13.703 -8.055 1 79.94 251 SER A C 1
ATOM 1950 O O . SER A 1 251 ? -42.219 14.344 -7.148 1 79.94 251 SER A O 1
ATOM 1952 N N . SER A 1 252 ? -42.219 12.547 -8.531 1 62.22 252 SER A N 1
ATOM 1953 C CA . SER A 1 252 ? -43.531 12.117 -8.031 1 62.22 252 SER A CA 1
ATOM 1954 C C . SER A 1 252 ? -43.438 11.688 -6.566 1 62.22 252 SER A C 1
ATOM 1956 O O . SER A 1 252 ? -42.562 10.891 -6.199 1 62.22 252 SER A O 1
ATOM 1958 N N . ASP A 1 253 ? -43.812 12.664 -5.629 1 54 253 ASP A N 1
ATOM 1959 C CA . ASP A 1 253 ? -44.156 12.375 -4.238 1 54 253 ASP A CA 1
ATOM 1960 C C . ASP A 1 253 ? -45.219 11.281 -4.148 1 54 253 ASP A C 1
ATOM 1962 O O . ASP A 1 253 ? -46.375 11.562 -3.846 1 54 253 ASP A O 1
ATOM 1966 N N . VAL A 1 254 ? -45.594 10.508 -5.066 1 44.66 254 VAL A N 1
ATOM 1967 C CA . VAL A 1 254 ? -46.781 9.656 -4.871 1 44.66 254 VAL A CA 1
ATOM 1968 C C . VAL A 1 254 ? -46.75 9.062 -3.465 1 44.66 254 VAL A C 1
ATOM 1970 O O . VAL A 1 254 ? -45.719 8.594 -2.996 1 44.66 254 VAL A O 1
ATOM 1973 N N . ASP A 1 255 ? -47.938 9.273 -2.635 1 39.38 255 ASP A N 1
ATOM 1974 C CA . ASP A 1 255 ? -48.531 9.211 -1.295 1 39.38 255 ASP A CA 1
ATOM 1975 C C . ASP A 1 255 ? -48.312 7.828 -0.671 1 39.38 255 ASP A C 1
ATOM 1977 O O . ASP A 1 255 ? -48.906 7.516 0.366 1 39.38 255 ASP A O 1
ATOM 1981 N N . GLY A 1 256 ? -48.25 6.598 -1.388 1 37.34 256 GLY A N 1
ATOM 1982 C CA . GLY A 1 256 ? -48.719 5.609 -0.434 1 37.34 256 GLY A CA 1
ATOM 1983 C C . GLY A 1 256 ? -48.031 5.688 0.911 1 37.34 256 GLY A C 1
ATOM 1984 O O . GLY A 1 256 ? -47.031 6.426 1.066 1 37.34 256 GLY A O 1
ATOM 1985 N N . GLY A 1 257 ? -48.625 5.141 1.998 1 38.53 257 GLY A N 1
ATOM 1986 C CA . GLY A 1 257 ? -48.406 4.934 3.42 1 38.53 257 GLY A CA 1
ATOM 1987 C C . GLY A 1 257 ? -46.938 4.777 3.775 1 38.53 257 GLY A C 1
ATOM 1988 O O . GLY A 1 257 ? -46.594 4.523 4.934 1 38.53 257 GLY A O 1
ATOM 1989 N N . GLU A 1 258 ? -46.188 4.227 2.877 1 44 258 GLU A N 1
ATOM 1990 C CA . GLU A 1 258 ? -44.875 3.848 3.398 1 44 258 GLU A CA 1
ATOM 1991 C C . GLU A 1 258 ? -44 5.074 3.641 1 44 258 GLU A C 1
ATOM 1993 O O . GLU A 1 258 ? -44.281 6.152 3.104 1 44 258 GLU A O 1
ATOM 1998 N N . THR A 1 259 ? -42.719 4.965 4.484 1 52.16 259 THR A N 1
ATOM 1999 C CA . THR A 1 259 ? -41.594 5.762 4.969 1 52.16 259 THR A CA 1
ATOM 2000 C C . THR A 1 259 ? -41.094 6.684 3.867 1 52.16 259 THR A C 1
ATOM 2002 O O . THR A 1 259 ? -41.75 7.641 3.482 1 52.16 259 THR A O 1
ATOM 2005 N N . MET A 1 260 ? -39.719 6.902 3.486 1 58.66 260 MET A N 1
ATOM 2006 C CA . MET A 1 260 ? -39.062 7.836 2.58 1 58.66 260 MET A CA 1
ATOM 2007 C C . MET A 1 260 ? -39.531 7.633 1.146 1 58.66 260 MET A C 1
ATOM 2009 O O . MET A 1 260 ? -39.531 6.512 0.637 1 58.66 260 MET A O 1
ATOM 2013 N N . PRO A 1 261 ? -40.25 8.734 0.494 1 75.56 261 PRO A N 1
ATOM 2014 C CA . PRO A 1 261 ? -40.688 8.609 -0.904 1 75.56 261 PRO A CA 1
ATOM 2015 C C . PRO A 1 261 ? -39.594 8.047 -1.805 1 75.56 261 PRO A C 1
ATOM 2017 O O . PRO A 1 261 ? -38.406 8.273 -1.562 1 75.56 261 PRO A O 1
ATOM 2020 N N . ALA A 1 262 ? -39.969 7.02 -2.602 1 82.5 262 ALA A N 1
ATOM 2021 C CA . ALA A 1 262 ? -39.062 6.363 -3.535 1 82.5 262 ALA A CA 1
ATOM 2022 C C . ALA A 1 262 ? -38.25 7.391 -4.332 1 82.5 262 ALA A C 1
ATOM 2024 O O . ALA A 1 262 ? -37.062 7.18 -4.613 1 82.5 262 ALA A O 1
ATOM 2025 N N . ALA A 1 263 ? -38.875 8.477 -4.668 1 88.5 263 ALA A N 1
ATOM 2026 C CA . ALA A 1 263 ? -38.219 9.523 -5.43 1 88.5 263 ALA A CA 1
ATOM 2027 C C . ALA A 1 263 ? -37.031 10.102 -4.652 1 88.5 263 ALA A C 1
ATOM 2029 O O . ALA A 1 263 ? -35.969 10.359 -5.223 1 88.5 263 ALA A O 1
ATOM 2030 N N . LEU A 1 264 ? -37.281 10.242 -3.381 1 89.38 264 LEU A N 1
ATOM 2031 C CA . LEU A 1 264 ? -36.219 10.797 -2.551 1 89.38 264 LEU A CA 1
ATOM 2032 C C . LEU A 1 264 ? -35.031 9.812 -2.434 1 89.38 264 LEU A C 1
ATOM 2034 O O . LEU A 1 264 ? -33.875 10.219 -2.391 1 89.38 264 LEU A O 1
ATOM 2038 N N . LYS A 1 265 ? -35.406 8.586 -2.408 1 90.75 265 LYS A N 1
ATOM 2039 C CA . LYS A 1 265 ? -34.344 7.57 -2.342 1 90.75 265 LYS A CA 1
ATOM 2040 C C . LYS A 1 265 ? -33.469 7.586 -3.6 1 90.75 265 LYS A C 1
ATOM 2042 O O . LYS A 1 265 ? -32.281 7.398 -3.527 1 90.75 265 LYS A O 1
ATOM 2047 N N . HIS A 1 266 ? -34.125 7.809 -4.719 1 93.69 266 HIS A N 1
ATOM 2048 C CA . HIS A 1 266 ? -33.406 7.883 -5.973 1 93.69 266 HIS A CA 1
ATOM 2049 C C . HIS A 1 266 ? -32.531 9.125 -6.023 1 93.69 266 HIS A C 1
ATOM 2051 O O . HIS A 1 266 ? -31.375 9.055 -6.473 1 93.69 266 HIS A O 1
ATOM 2057 N N . LYS A 1 267 ? -33.062 10.195 -5.562 1 94.19 267 LYS A N 1
ATOM 2058 C CA . LYS A 1 267 ? -32.281 11.43 -5.512 1 94.19 267 LYS A CA 1
ATOM 2059 C C . LYS A 1 267 ? -31.109 11.297 -4.559 1 94.19 267 LYS A C 1
ATOM 2061 O O . LYS A 1 267 ? -30 11.742 -4.871 1 94.19 267 LYS A O 1
ATOM 2066 N N . ASP A 1 268 ? -31.359 10.578 -3.463 1 94.38 268 ASP A N 1
ATOM 2067 C CA . ASP A 1 268 ? -30.297 10.383 -2.469 1 94.38 268 ASP A CA 1
ATOM 2068 C C . ASP A 1 268 ? -29.203 9.477 -3.008 1 94.38 268 ASP A C 1
ATOM 2070 O O . ASP A 1 268 ? -28.031 9.609 -2.619 1 94.38 268 ASP A O 1
ATOM 2074 N N . LEU A 1 269 ? -29.578 8.625 -3.842 1 95.44 269 LEU A N 1
ATOM 2075 C CA . LEU A 1 269 ? -28.562 7.77 -4.469 1 95.44 269 LEU A CA 1
ATOM 2076 C C . LEU A 1 269 ? -27.594 8.602 -5.289 1 95.44 269 LEU A C 1
ATOM 2078 O O . LEU A 1 269 ? -26.375 8.391 -5.215 1 95.44 269 LEU A O 1
ATOM 2082 N N . CYS A 1 270 ? -28.078 9.555 -6.008 1 96.25 270 CYS A N 1
ATOM 2083 C CA . CYS A 1 270 ? -27.234 10.438 -6.801 1 96.25 270 CYS A CA 1
ATOM 2084 C C . CYS A 1 270 ? -26.422 11.359 -5.902 1 96.25 270 CYS A C 1
ATOM 2086 O O . CYS A 1 270 ? -25.25 11.641 -6.188 1 96.25 270 CYS A O 1
ATOM 2088 N N . LEU A 1 271 ? -27.109 11.781 -4.879 1 97.25 271 LEU A N 1
ATOM 2089 C CA . LEU A 1 271 ? -26.391 12.609 -3.916 1 97.25 271 LEU A CA 1
ATOM 2090 C C . LEU A 1 271 ? -25.234 11.836 -3.287 1 97.25 271 LEU A C 1
ATOM 2092 O O . LEU A 1 271 ? -24.125 12.359 -3.168 1 97.25 271 LEU A O 1
ATOM 2096 N N . SER A 1 272 ? -25.484 10.578 -2.883 1 97.44 272 SER A N 1
ATOM 2097 C CA . SER A 1 272 ? -24.438 9.742 -2.293 1 97.44 272 SER A CA 1
ATOM 2098 C C . SER A 1 272 ? -23.266 9.562 -3.254 1 97.44 272 SER A C 1
ATOM 2100 O O . SER A 1 272 ? -22.109 9.523 -2.828 1 97.44 272 SER A O 1
ATOM 2102 N N . PHE A 1 273 ? -23.516 9.461 -4.496 1 96.25 273 PHE A N 1
ATOM 2103 C CA . PHE A 1 273 ? -22.469 9.305 -5.488 1 96.25 273 PHE A CA 1
ATOM 2104 C C . PHE A 1 273 ? -21.641 10.578 -5.605 1 96.25 273 PHE A C 1
ATOM 2106 O O . PHE A 1 273 ? -20.406 10.516 -5.742 1 96.25 273 PHE A O 1
ATOM 2113 N N . ALA A 1 274 ? -22.312 11.688 -5.59 1 96.88 274 ALA A N 1
ATOM 2114 C CA . ALA A 1 274 ? -21.609 12.961 -5.609 1 96.88 274 ALA A CA 1
ATOM 2115 C C . ALA A 1 274 ? -20.719 13.117 -4.367 1 96.88 274 ALA A C 1
ATOM 2117 O O . ALA A 1 274 ? -19.578 13.562 -4.465 1 96.88 274 ALA A O 1
ATOM 2118 N N . LEU A 1 275 ? -21.281 12.75 -3.246 1 97.5 275 LEU A N 1
ATOM 2119 C CA . LEU A 1 275 ? -20.531 12.836 -1.998 1 97.5 275 LEU A CA 1
ATOM 2120 C C . LEU A 1 275 ? -19.344 11.875 -2.01 1 97.5 275 LEU A C 1
ATOM 2122 O O . LEU A 1 275 ? -18.297 12.18 -1.446 1 97.5 275 LEU A O 1
ATOM 2126 N N . PHE A 1 276 ? -19.484 10.75 -2.625 1 95.75 276 PHE A N 1
ATOM 2127 C CA . PHE A 1 276 ? -18.391 9.805 -2.793 1 95.75 276 PHE A CA 1
ATOM 2128 C C . PHE A 1 276 ? -17.234 10.438 -3.551 1 95.75 276 PHE A C 1
ATOM 2130 O O . PHE A 1 276 ? -16.078 10.297 -3.158 1 95.75 276 PHE A O 1
ATOM 2137 N N . LYS A 1 277 ? -17.562 11.164 -4.566 1 93.5 277 LYS A N 1
ATOM 2138 C CA . LYS A 1 277 ? -16.547 11.844 -5.352 1 93.5 277 LYS A CA 1
ATOM 2139 C C . LYS A 1 277 ? -15.836 12.906 -4.52 1 93.5 277 LYS A C 1
ATOM 2141 O O . LYS A 1 277 ? -14.633 13.117 -4.668 1 93.5 277 LYS A O 1
ATOM 2146 N N . LEU A 1 278 ? -16.609 13.484 -3.684 1 95.56 278 LEU A N 1
ATOM 2147 C CA . LEU A 1 278 ? -16.031 14.5 -2.82 1 95.56 278 LEU A CA 1
ATOM 2148 C C . LEU A 1 278 ? -15.141 13.859 -1.755 1 95.56 278 LEU A C 1
ATOM 2150 O O . LEU A 1 278 ? -14.078 14.391 -1.434 1 95.56 278 LEU A O 1
ATOM 2154 N N . LEU A 1 279 ? -15.578 12.742 -1.228 1 95.31 279 LEU A N 1
ATOM 2155 C CA . LEU A 1 279 ? -14.828 12.055 -0.179 1 95.31 279 LEU A CA 1
ATOM 2156 C C . LEU A 1 279 ? -13.539 11.461 -0.731 1 95.31 279 LEU A C 1
ATOM 2158 O O . LEU A 1 279 ? -12.531 11.391 -0.025 1 95.31 279 LEU A O 1
ATOM 2162 N N . ARG A 1 280 ? -13.602 11.062 -1.951 1 92.44 280 ARG A N 1
ATOM 2163 C CA . ARG A 1 280 ? -12.445 10.445 -2.602 1 92.44 280 ARG A CA 1
ATOM 2164 C C . ARG A 1 280 ? -11.258 11.398 -2.637 1 92.44 280 ARG A C 1
ATOM 2166 O O . ARG A 1 280 ? -10.109 10.969 -2.672 1 92.44 280 ARG A O 1
ATOM 2173 N N . ARG A 1 281 ? -11.453 12.656 -2.572 1 91.69 281 ARG A N 1
ATOM 2174 C CA . ARG A 1 281 ? -10.398 13.656 -2.596 1 91.69 281 ARG A CA 1
ATOM 2175 C C . ARG A 1 281 ? -9.523 13.562 -1.347 1 91.69 281 ARG A C 1
ATOM 2177 O O . ARG A 1 281 ? -8.328 13.867 -1.393 1 91.69 281 ARG A O 1
ATOM 2184 N N . ARG A 1 282 ? -10.148 13.062 -0.256 1 90.19 282 ARG A N 1
ATOM 2185 C CA . ARG A 1 282 ? -9.391 12.891 0.979 1 90.19 282 ARG A CA 1
ATOM 2186 C C . ARG A 1 282 ? -8.359 11.773 0.833 1 90.19 282 ARG A C 1
ATOM 2188 O O . ARG A 1 282 ? -7.301 11.812 1.465 1 90.19 282 ARG A O 1
ATOM 2195 N N . LEU A 1 283 ? -8.695 10.883 -0.038 1 86.81 283 LEU A N 1
ATOM 2196 C CA . LEU A 1 283 ? -7.785 9.766 -0.268 1 86.81 283 LEU A CA 1
ATOM 2197 C C . LEU A 1 283 ? -6.613 10.195 -1.147 1 86.81 283 LEU A C 1
ATOM 2199 O O . LEU A 1 283 ? -5.516 9.648 -1.032 1 86.81 283 LEU A O 1
ATOM 2203 N N . GLY A 1 284 ? -6.832 11.164 -1.969 1 80.25 284 GLY A N 1
ATOM 2204 C CA . GLY A 1 284 ? -5.777 11.703 -2.816 1 80.25 284 GLY A CA 1
ATOM 2205 C C . GLY A 1 284 ? -5.047 12.875 -2.189 1 80.25 284 GLY A C 1
ATOM 2206 O O . GLY A 1 284 ? -4.172 13.477 -2.818 1 80.25 284 GLY A O 1
ATOM 2207 N N . ARG A 1 285 ? -5.375 13.273 -1.021 1 80.31 285 ARG A N 1
ATOM 2208 C CA . ARG A 1 285 ? -4.77 14.359 -0.256 1 80.31 285 ARG A CA 1
ATOM 2209 C C . ARG A 1 285 ? -4.914 15.695 -0.987 1 80.31 285 ARG A C 1
ATOM 2211 O O . ARG A 1 285 ? -3.959 16.469 -1.068 1 80.31 285 ARG A O 1
ATOM 2218 N N . TYR A 1 286 ? -6.047 15.859 -1.567 1 87.69 286 TYR A N 1
ATOM 2219 C CA . TYR A 1 286 ? -6.367 17.156 -2.166 1 87.69 286 TYR A CA 1
ATOM 2220 C C . TYR A 1 286 ? -7.023 18.078 -1.146 1 87.69 286 TYR A C 1
ATOM 2222 O O . TYR A 1 286 ? -7.75 17.625 -0.26 1 87.69 286 TYR A O 1
ATOM 2230 N N . PRO A 1 287 ? -6.719 19.312 -1.258 1 84.94 287 PRO A N 1
ATOM 2231 C CA . PRO A 1 287 ? -7.344 20.234 -0.317 1 84.94 287 PRO A CA 1
ATOM 2232 C C . PRO A 1 287 ? -8.852 20.359 -0.526 1 84.94 287 PRO A C 1
ATOM 2234 O O . PRO A 1 287 ? -9.328 20.281 -1.662 1 84.94 287 PRO A O 1
ATOM 2237 N N . LEU A 1 288 ? -9.531 20.422 0.546 1 91.56 288 LEU A N 1
ATOM 2238 C CA . LEU A 1 288 ? -10.969 20.641 0.512 1 91.56 288 LEU A CA 1
ATOM 2239 C C . LEU A 1 288 ? -11.297 22.109 0.706 1 91.56 288 LEU A C 1
ATOM 2241 O O . LEU A 1 288 ? -11.641 22.531 1.812 1 91.56 288 LEU A O 1
ATOM 2245 N N . HIS A 1 289 ? -11.32 22.828 -0.286 1 86.94 289 HIS A N 1
ATOM 2246 C CA . HIS A 1 289 ? -11.484 24.266 -0.24 1 86.94 289 HIS A CA 1
ATOM 2247 C C . HIS A 1 289 ? -12.883 24.656 0.225 1 86.94 289 HIS A C 1
ATOM 2249 O O . HIS A 1 289 ? -13.07 25.734 0.809 1 86.94 289 HIS A O 1
ATOM 2255 N N . GLU A 1 290 ? -13.805 23.828 0.078 1 90.5 290 GLU A N 1
ATOM 2256 C CA . GLU A 1 290 ? -15.188 24.141 0.394 1 90.5 290 GLU A CA 1
ATOM 2257 C C . GLU A 1 290 ? -15.492 23.891 1.869 1 90.5 290 GLU A C 1
ATOM 2259 O O . GLU A 1 290 ? -16.578 24.219 2.348 1 90.5 290 GLU A O 1
ATOM 2264 N N . SER A 1 291 ? -14.531 23.406 2.586 1 88.56 291 SER A N 1
ATOM 2265 C CA . SER A 1 291 ? -14.781 22.969 3.955 1 88.56 291 SER A CA 1
ATOM 2266 C C . SER A 1 291 ? -15.102 24.156 4.863 1 88.56 291 SER A C 1
ATOM 2268 O O . SER A 1 291 ? -15.828 24 5.848 1 88.56 291 SER A O 1
ATOM 2270 N N . CYS A 1 292 ? -14.656 25.344 4.492 1 87.25 292 CYS A N 1
ATOM 2271 C CA . CYS A 1 292 ? -14.828 26.516 5.359 1 87.25 292 CYS A CA 1
ATOM 2272 C C . CYS A 1 292 ? -16.094 27.281 5.004 1 87.25 292 CYS A C 1
ATOM 2274 O O . CYS A 1 292 ? -16.484 28.203 5.711 1 87.25 292 CYS A O 1
ATOM 2276 N N . LEU A 1 293 ? -16.828 26.828 4.043 1 90.62 293 LEU A N 1
ATOM 2277 C CA . LEU A 1 293 ? -18 27.547 3.582 1 90.62 293 LEU A CA 1
ATOM 2278 C C . LEU A 1 293 ? -19.234 27.141 4.379 1 90.62 293 LEU A C 1
ATOM 2280 O O . LEU A 1 293 ? -19.391 25.969 4.738 1 90.62 293 LEU A O 1
ATOM 2284 N N . ASN A 1 294 ? -20.125 28.031 4.621 1 89.94 294 ASN A N 1
ATOM 2285 C CA . ASN A 1 294 ? -21.391 27.75 5.316 1 89.94 294 ASN A CA 1
ATOM 2286 C C . ASN A 1 294 ? -22.281 26.828 4.504 1 89.94 294 ASN A C 1
ATOM 2288 O O . ASN A 1 294 ? -23.031 26.016 5.066 1 89.94 294 ASN A O 1
ATOM 2292 N N . LYS A 1 295 ? -22.156 26.984 3.256 1 92 295 LYS A N 1
ATOM 2293 C CA . LYS A 1 295 ? -22.953 26.156 2.354 1 92 295 LYS A CA 1
ATOM 2294 C C . LYS A 1 295 ? -22.688 24.672 2.602 1 92 295 LYS A C 1
ATOM 2296 O O . LYS A 1 295 ? -23.609 23.859 2.57 1 92 295 LYS A O 1
ATOM 2301 N N . THR A 1 296 ? -21.438 24.375 2.834 1 92.25 296 THR A N 1
ATOM 2302 C CA . THR A 1 296 ? -21.031 23 3.08 1 92.25 296 THR A CA 1
ATOM 2303 C C . THR A 1 296 ? -21.609 22.5 4.406 1 92.25 296 THR A C 1
ATOM 2305 O O . THR A 1 296 ? -22.109 21.375 4.488 1 92.25 296 THR A O 1
ATOM 2308 N N . ARG A 1 297 ? -21.609 23.297 5.387 1 92.56 297 ARG A N 1
ATOM 2309 C CA . ARG A 1 297 ? -22.156 22.938 6.688 1 92.56 297 ARG A CA 1
ATOM 2310 C C . ARG A 1 297 ? -23.672 22.797 6.613 1 92.56 297 ARG A C 1
ATOM 2312 O O . ARG A 1 297 ? -24.25 21.891 7.234 1 92.56 297 ARG A O 1
ATOM 2319 N N . ASP A 1 298 ? -24.281 23.641 5.855 1 93 298 ASP A N 1
ATOM 2320 C CA . ASP A 1 298 ? -25.734 23.656 5.754 1 93 298 ASP A CA 1
ATOM 2321 C C . ASP A 1 298 ? -26.25 22.422 5 1 93 298 ASP A C 1
ATOM 2323 O O . ASP A 1 298 ? -27.375 21.969 5.227 1 93 298 ASP A O 1
ATOM 2327 N N . LEU A 1 299 ? -25.438 21.922 4.133 1 94.75 299 LEU A N 1
ATOM 2328 C CA . LEU A 1 299 ? -25.828 20.688 3.438 1 94.75 299 LEU A CA 1
ATOM 2329 C C . LEU A 1 299 ? -26.172 19.594 4.434 1 94.75 299 LEU A C 1
ATOM 2331 O O . LEU A 1 299 ? -27.156 18.875 4.258 1 94.75 299 LEU A O 1
ATOM 2335 N N . VAL A 1 300 ? -25.359 19.484 5.48 1 94.69 300 VAL A N 1
ATOM 2336 C CA . VAL A 1 300 ? -25.547 18.422 6.457 1 94.69 300 VAL A CA 1
ATOM 2337 C C . VAL A 1 300 ? -26.562 18.859 7.508 1 94.69 300 VAL A C 1
ATOM 2339 O O . VAL A 1 300 ? -27.531 18.141 7.766 1 94.69 300 VAL A O 1
ATOM 2342 N N . LYS A 1 301 ? -26.469 20.047 8 1 92.19 301 LYS A N 1
ATOM 2343 C CA . LYS A 1 301 ? -27.281 20.516 9.117 1 92.19 301 LYS A CA 1
ATOM 2344 C C . LYS A 1 301 ? -28.734 20.719 8.688 1 92.19 301 LYS A C 1
ATOM 2346 O O . LYS A 1 301 ? -29.656 20.266 9.359 1 92.19 301 LYS A O 1
ATOM 2351 N N . LEU A 1 302 ? -28.875 21.359 7.516 1 91.75 302 LEU A N 1
ATOM 2352 C CA . LEU A 1 302 ? -30.219 21.734 7.09 1 91.75 302 LEU A CA 1
ATOM 2353 C C . LEU A 1 302 ? -30.734 20.797 6.012 1 91.75 302 LEU A C 1
ATOM 2355 O O . LEU A 1 302 ? -31.938 20.719 5.762 1 91.75 302 LEU A O 1
ATOM 2359 N N . GLY A 1 303 ? -29.828 20.094 5.41 1 92.19 303 GLY A N 1
ATOM 2360 C CA . GLY A 1 303 ? -30.234 19.188 4.34 1 92.19 303 GLY A CA 1
ATOM 2361 C C . GLY A 1 303 ? -30.422 17.75 4.805 1 92.19 303 GLY A C 1
ATOM 2362 O O . GLY A 1 303 ? -31.547 17.297 4.965 1 92.19 303 GLY A O 1
ATOM 2363 N N . LEU A 1 304 ? -29.344 17.156 5.242 1 91.56 304 LEU A N 1
ATOM 2364 C CA . LEU A 1 304 ? -29.375 15.734 5.574 1 91.56 304 LEU A CA 1
ATOM 2365 C C . LEU A 1 304 ? -29.984 15.508 6.953 1 91.56 304 LEU A C 1
ATOM 2367 O O . LEU A 1 304 ? -30.625 14.484 7.191 1 91.56 304 LEU A O 1
ATOM 2371 N N . LEU A 1 305 ? -29.734 16.453 7.832 1 90.81 305 LEU A N 1
ATOM 2372 C CA . LEU A 1 305 ? -30.234 16.297 9.195 1 90.81 305 LEU A CA 1
ATOM 2373 C C . LEU A 1 305 ? -31.578 17 9.359 1 90.81 305 LEU A C 1
ATOM 2375 O O . LEU A 1 305 ? -32.062 17.125 10.484 1 90.81 305 LEU A O 1
ATOM 2379 N N . ALA A 1 306 ? -32.125 17.359 8.164 1 83.31 306 ALA A N 1
ATOM 2380 C CA . ALA A 1 306 ? -33.406 18.047 8.219 1 83.31 306 ALA A CA 1
ATOM 2381 C C . ALA A 1 306 ? -34.531 17.062 8.57 1 83.31 306 ALA A C 1
ATOM 2383 O O . ALA A 1 306 ? -34.531 15.922 8.125 1 83.31 306 ALA A O 1
ATOM 2384 N N . GLY A 1 307 ? -35.406 17.469 9.336 1 76.62 307 GLY A N 1
ATOM 2385 C CA . GLY A 1 307 ? -36.594 16.672 9.656 1 76.62 307 GLY A CA 1
ATOM 2386 C C . GLY A 1 307 ? -36.406 15.781 10.867 1 76.62 307 GLY A C 1
ATOM 2387 O O . GLY A 1 307 ? -35.438 15.945 11.617 1 76.62 307 GLY A O 1
ATOM 2388 N N . ASP A 1 308 ? -37.281 14.812 11.078 1 77.44 308 ASP A N 1
ATOM 2389 C CA . ASP A 1 308 ? -37.281 13.969 12.266 1 77.44 308 ASP A CA 1
ATOM 2390 C C . ASP A 1 308 ? -36.812 12.555 11.938 1 77.44 308 ASP A C 1
ATOM 2392 O O . ASP A 1 308 ? -36.656 11.719 12.828 1 77.44 308 ASP A O 1
ATOM 2396 N N . ASP A 1 309 ? -36.469 12.391 10.664 1 82.19 309 ASP A N 1
ATOM 2397 C CA . ASP A 1 309 ? -36.031 11.055 10.281 1 82.19 309 ASP A CA 1
ATOM 2398 C C . ASP A 1 309 ? -34.531 10.93 10.406 1 82.19 309 ASP A C 1
ATOM 2400 O O . ASP A 1 309 ? -33.781 11.414 9.547 1 82.19 309 ASP A O 1
ATOM 2404 N N . HIS A 1 310 ? -34.094 10.219 11.43 1 87.38 310 HIS A N 1
ATOM 2405 C CA . HIS A 1 310 ? -32.688 10.047 11.672 1 87.38 310 HIS A CA 1
ATOM 2406 C C . HIS A 1 310 ? -32.094 8.977 10.758 1 87.38 310 HIS A C 1
ATOM 2408 O O . HIS A 1 310 ? -30.859 8.906 10.586 1 87.38 310 HIS A O 1
ATOM 2414 N N . GLU A 1 311 ? -32.906 8.266 10.023 1 89.06 311 GLU A N 1
ATOM 2415 C CA . GLU A 1 311 ? -32.406 7.148 9.234 1 89.06 311 GLU A CA 1
ATOM 2416 C C . GLU A 1 311 ? -31.859 7.629 7.883 1 89.06 311 GLU A C 1
ATOM 2418 O O . GLU A 1 311 ? -31 6.984 7.285 1 89.06 311 GLU A O 1
ATOM 2423 N N . ARG A 1 312 ? -32.312 8.734 7.41 1 91.38 312 ARG A N 1
ATOM 2424 C CA . ARG A 1 312 ? -31.922 9.219 6.086 1 91.38 312 ARG A CA 1
ATOM 2425 C C . ARG A 1 312 ? -30.438 9.508 6.02 1 91.38 312 ARG A C 1
ATOM 2427 O O . ARG A 1 312 ? -29.766 9.094 5.07 1 91.38 312 ARG A O 1
ATOM 2434 N N . VAL A 1 313 ? -29.984 10.172 7.09 1 93.38 313 VAL A N 1
ATOM 2435 C CA . VAL A 1 313 ? -28.562 10.555 7.082 1 93.38 313 VAL A CA 1
ATOM 2436 C C . VAL A 1 313 ? -27.688 9.305 7.055 1 93.38 313 VAL A C 1
ATOM 2438 O O . VAL A 1 313 ? -26.703 9.25 6.32 1 93.38 313 VAL A O 1
ATOM 2441 N N . TYR A 1 314 ? -28.062 8.305 7.781 1 93.31 314 TYR A N 1
ATOM 2442 C CA . TYR A 1 314 ? -27.266 7.078 7.824 1 93.31 314 TYR A CA 1
ATOM 2443 C C . TYR A 1 314 ? -27.359 6.328 6.5 1 93.31 314 TYR A C 1
ATOM 2445 O O . TYR A 1 314 ? -26.375 5.762 6.031 1 93.31 314 TYR A O 1
ATOM 2453 N N . ARG A 1 315 ? -28.453 6.383 5.871 1 92.94 315 ARG A N 1
ATOM 2454 C CA . ARG A 1 315 ? -28.641 5.707 4.594 1 92.94 315 ARG A CA 1
ATOM 2455 C C . ARG A 1 315 ? -27.781 6.34 3.508 1 92.94 315 ARG A C 1
ATOM 2457 O O . ARG A 1 315 ? -27.141 5.637 2.727 1 92.94 315 ARG A O 1
ATOM 2464 N N . VAL A 1 316 ? -27.75 7.621 3.479 1 95.69 316 VAL A N 1
ATOM 2465 C CA . VAL A 1 316 ? -26.984 8.336 2.463 1 95.69 316 VAL A CA 1
ATOM 2466 C C . VAL A 1 316 ? -25.5 8.031 2.625 1 95.69 316 VAL A C 1
ATOM 2468 O O . VAL A 1 316 ? -24.812 7.75 1.646 1 95.69 316 VAL A O 1
ATOM 2471 N N . VAL A 1 317 ? -25.062 7.996 3.842 1 96.38 317 VAL A N 1
ATOM 2472 C CA . VAL A 1 317 ? -23.656 7.77 4.102 1 96.38 317 VAL A CA 1
ATOM 2473 C C . VAL A 1 317 ? -23.312 6.301 3.848 1 96.38 317 VAL A C 1
ATOM 2475 O O . VAL A 1 317 ? -22.234 5.988 3.34 1 96.38 317 VAL A O 1
ATOM 2478 N N . GLU A 1 318 ? -24.219 5.461 4.164 1 95.44 318 GLU A N 1
ATOM 2479 C CA . GLU A 1 318 ? -24.016 4.039 3.912 1 95.44 318 GLU A CA 1
ATOM 2480 C C . GLU A 1 318 ? -23.844 3.762 2.422 1 95.44 318 GLU A C 1
ATOM 2482 O O . GLU A 1 318 ? -22.953 3.002 2.027 1 95.44 318 GLU A O 1
ATOM 2487 N N . VAL A 1 319 ? -24.672 4.348 1.657 1 95.31 319 VAL A N 1
ATOM 2488 C CA . VAL A 1 319 ? -24.578 4.164 0.212 1 95.31 319 VAL A CA 1
ATOM 2489 C C . VAL A 1 319 ? -23.281 4.766 -0.312 1 95.31 319 VAL A C 1
ATOM 2491 O O . VAL A 1 319 ? -22.625 4.18 -1.17 1 95.31 319 VAL A O 1
ATOM 2494 N N . GLU A 1 320 ? -22.938 5.891 0.233 1 97 320 GLU A N 1
ATOM 2495 C CA . GLU A 1 320 ? -21.672 6.527 -0.135 1 97 320 GLU A CA 1
ATOM 2496 C C . GLU A 1 320 ? -20.484 5.602 0.127 1 97 320 GLU A C 1
ATOM 2498 O O . GLU A 1 320 ? -19.625 5.426 -0.738 1 97 320 GLU A O 1
ATOM 2503 N N . LEU A 1 321 ? -20.5 5 1.277 1 95.88 321 LEU A N 1
ATOM 2504 C CA . LEU A 1 321 ? -19.422 4.102 1.656 1 95.88 321 LEU A CA 1
ATOM 2505 C C . LEU A 1 321 ? -19.484 2.805 0.854 1 95.88 321 LEU A C 1
ATOM 2507 O O . LEU A 1 321 ? -18.469 2.131 0.674 1 95.88 321 LEU A O 1
ATOM 2511 N N . GLY A 1 322 ? -20.688 2.492 0.386 1 92.94 322 GLY A N 1
ATOM 2512 C CA . GLY A 1 322 ? -20.812 1.381 -0.543 1 92.94 322 GLY A CA 1
ATOM 2513 C C . GLY A 1 322 ? -20.109 1.623 -1.862 1 92.94 322 GLY A C 1
ATOM 2514 O O . GLY A 1 322 ? -19.453 0.725 -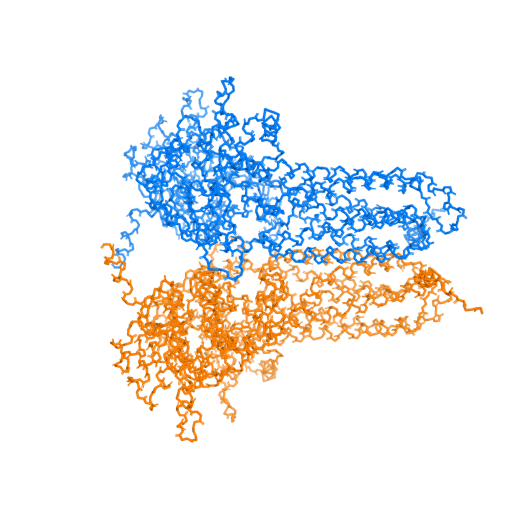2.393 1 92.94 322 GLY A O 1
ATOM 2515 N N . PHE A 1 323 ? -20.156 2.828 -2.324 1 93 323 PHE A N 1
ATOM 2516 C CA . PHE A 1 323 ? -19.453 3.201 -3.543 1 93 323 PHE A CA 1
ATOM 2517 C C . PHE A 1 323 ? -17.938 3.166 -3.324 1 93 323 PHE A C 1
ATOM 2519 O O . PHE A 1 323 ? -17.188 2.74 -4.203 1 93 323 PHE A O 1
ATOM 2526 N N . LEU A 1 324 ? -17.578 3.615 -2.172 1 93 324 LEU A N 1
ATOM 2527 C CA . LEU A 1 324 ? -16.156 3.631 -1.847 1 93 324 LEU A CA 1
ATOM 2528 C C . LEU A 1 324 ? -15.594 2.211 -1.772 1 93 324 LEU A C 1
ATOM 2530 O O . LEU A 1 324 ? -14.477 1.951 -2.23 1 93 324 LEU A O 1
ATOM 2534 N N . PHE A 1 325 ? -16.328 1.293 -1.213 1 90.94 325 PHE A N 1
ATOM 2535 C CA . PHE A 1 325 ? -15.922 -0.108 -1.164 1 90.94 325 PHE A CA 1
ATOM 2536 C C . PHE A 1 325 ? -15.773 -0.678 -2.568 1 90.94 325 PHE A C 1
ATOM 2538 O O . PHE A 1 325 ? -14.773 -1.334 -2.875 1 90.94 325 PHE A O 1
ATOM 2545 N N . ASP A 1 326 ? -16.703 -0.411 -3.373 1 87.62 326 ASP A N 1
ATOM 2546 C CA . ASP A 1 326 ? -16.672 -0.949 -4.73 1 87.62 326 ASP A CA 1
ATOM 2547 C C . ASP A 1 326 ? -15.5 -0.384 -5.523 1 87.62 326 ASP A C 1
ATOM 2549 O O . ASP A 1 326 ? -14.922 -1.076 -6.363 1 87.62 326 ASP A O 1
ATOM 2553 N N . PHE A 1 327 ? -15.219 0.748 -5.254 1 87.81 327 PHE A N 1
ATOM 2554 C CA . PHE A 1 327 ? -14.125 1.394 -5.965 1 87.81 327 PHE A CA 1
ATOM 2555 C C . PHE A 1 327 ? -12.797 0.715 -5.641 1 87.81 327 PHE A C 1
ATOM 2557 O O . PHE A 1 327 ? -11.969 0.515 -6.527 1 87.81 327 PHE A O 1
ATOM 2564 N N . TYR A 1 328 ? -12.602 0.309 -4.41 1 86.62 328 TYR A N 1
ATOM 2565 C CA . TYR A 1 328 ? -11.305 -0.222 -4.008 1 86.62 328 TYR A CA 1
ATOM 2566 C C . TYR A 1 328 ? -11.281 -1.741 -4.117 1 86.62 328 TYR A C 1
ATOM 2568 O O . TYR A 1 328 ? -10.234 -2.332 -4.402 1 86.62 328 TYR A O 1
ATOM 2576 N N . TYR A 1 329 ? -12.406 -2.369 -3.916 1 85.31 329 TYR A N 1
ATOM 2577 C CA . TYR A 1 329 ? -12.328 -3.811 -3.697 1 85.31 329 TYR A CA 1
ATOM 2578 C C . TYR A 1 329 ? -13.062 -4.566 -4.797 1 85.31 329 TYR A C 1
ATOM 2580 O O . TYR A 1 329 ? -12.938 -5.789 -4.906 1 85.31 329 TYR A O 1
ATOM 2588 N N . ALA A 1 330 ? -13.805 -3.902 -5.555 1 78.94 330 ALA A N 1
ATOM 2589 C CA . ALA A 1 330 ? -14.508 -4.574 -6.645 1 78.94 330 ALA A CA 1
ATOM 2590 C C . ALA A 1 330 ? -13.992 -4.109 -8 1 78.94 330 ALA A C 1
ATOM 2592 O O . ALA A 1 330 ? -13.156 -3.207 -8.078 1 78.94 330 ALA A O 1
ATOM 2593 N N . ARG A 1 331 ? -14.336 -4.93 -8.984 1 70.56 331 ARG A N 1
ATOM 2594 C CA . ARG A 1 331 ? -13.969 -4.543 -10.344 1 70.56 331 ARG A CA 1
ATOM 2595 C C . ARG A 1 331 ? -14.68 -3.26 -10.758 1 70.56 331 ARG A C 1
ATOM 2597 O O . ARG A 1 331 ? -15.906 -3.176 -10.703 1 70.56 331 ARG A O 1
ATOM 2604 N N . TYR A 1 332 ? -13.852 -2.219 -10.844 1 61.5 332 TYR A N 1
ATOM 2605 C CA . TYR A 1 332 ? -14.328 -0.861 -11.094 1 61.5 332 TYR A CA 1
ATOM 2606 C C . TYR A 1 332 ? -14.891 -0.729 -12.508 1 61.5 332 TYR A C 1
ATOM 2608 O O . TYR A 1 332 ? -14.227 -1.09 -13.484 1 61.5 332 TYR A O 1
ATOM 2616 N N . ARG A 1 333 ? -16.203 -0.705 -12.617 1 61.5 333 ARG A N 1
ATOM 2617 C CA . ARG A 1 333 ? -16.656 -0.357 -13.961 1 61.5 333 ARG A CA 1
ATOM 2618 C C . ARG A 1 333 ? -16.984 1.13 -14.055 1 61.5 333 ARG A C 1
ATOM 2620 O O . ARG A 1 333 ? -17.688 1.674 -13.203 1 61.5 333 ARG A O 1
ATOM 2627 N N . SER A 1 334 ? -16.188 1.811 -14.883 1 60.81 334 SER A N 1
ATOM 2628 C CA . SER A 1 334 ? -16.375 3.242 -15.094 1 60.81 334 SER A CA 1
ATOM 2629 C C . SER A 1 334 ? -17.844 3.566 -15.398 1 60.81 334 SER A C 1
ATOM 2631 O O . SER A 1 334 ? -18.516 2.814 -16.109 1 60.81 334 SER A O 1
ATOM 2633 N N . PRO A 1 335 ? -18.391 4.449 -14.727 1 58.69 335 PRO A N 1
ATOM 2634 C CA . PRO A 1 335 ? -19.75 4.891 -15.047 1 58.69 335 PRO A CA 1
ATOM 2635 C C . PRO A 1 335 ? -19.922 5.254 -16.516 1 58.69 335 PRO A C 1
ATOM 2637 O O . PRO A 1 335 ? -21.047 5.328 -17.016 1 58.69 335 PRO A O 1
ATOM 2640 N N . LYS A 1 336 ? -18.797 5.27 -17.219 1 60.25 336 LYS A N 1
ATOM 2641 C CA . LYS A 1 336 ? -18.875 5.742 -18.594 1 60.25 336 LYS A CA 1
ATOM 2642 C C . LYS A 1 336 ? -19.156 4.59 -19.562 1 60.25 336 LYS A C 1
ATOM 2644 O O . LYS A 1 336 ? -19.578 4.809 -20.703 1 60.25 336 LYS A O 1
ATOM 2649 N N . GLU A 1 337 ? -18.922 3.445 -18.969 1 67.56 337 GLU A N 1
ATOM 2650 C CA . GLU A 1 337 ? -19 2.33 -19.906 1 67.56 337 GLU A CA 1
ATOM 2651 C C . GLU A 1 337 ? -20.422 1.771 -19.984 1 67.56 337 GLU A C 1
ATOM 2653 O O . GLU A 1 337 ? -21.141 1.752 -18.984 1 67.56 337 GLU A O 1
ATOM 2658 N N . THR A 1 338 ? -20.797 1.653 -21.234 1 75.94 338 THR A N 1
ATOM 2659 C CA . THR A 1 338 ? -22.109 1.062 -21.484 1 75.94 338 THR A CA 1
ATOM 2660 C C . THR A 1 338 ? -22.094 -0.433 -21.172 1 75.94 338 THR A C 1
ATOM 2662 O O . THR A 1 338 ? -21.047 -1.078 -21.25 1 75.94 338 THR A O 1
ATOM 2665 N N . LEU A 1 339 ? -23.234 -0.92 -20.656 1 83.31 339 LEU A N 1
ATOM 2666 C CA . LEU A 1 339 ? -23.375 -2.328 -20.297 1 83.31 339 LEU A CA 1
ATOM 2667 C C . LEU A 1 339 ? -23.656 -3.178 -21.531 1 83.31 339 LEU A C 1
ATOM 2669 O O . LEU A 1 339 ? -23.812 -4.398 -21.422 1 83.31 339 LEU A O 1
ATOM 2673 N N . ILE A 1 340 ? -23.609 -2.604 -22.719 1 84.38 340 ILE A N 1
ATOM 2674 C CA . ILE A 1 340 ? -23.984 -3.326 -23.938 1 84.38 340 ILE A CA 1
ATOM 2675 C C . ILE A 1 340 ? -22.969 -4.434 -24.203 1 84.38 340 ILE A C 1
ATOM 2677 O O . ILE A 1 340 ? -23.344 -5.57 -24.5 1 84.38 340 ILE A O 1
ATOM 2681 N N . LEU A 1 341 ? -21.766 -4.125 -24.094 1 85.5 341 LEU A N 1
ATOM 2682 C CA . LEU A 1 341 ? -20.734 -5.113 -24.359 1 85.5 341 LEU A CA 1
ATOM 2683 C C . LEU A 1 341 ? -20.766 -6.234 -23.328 1 85.5 341 LEU A C 1
ATOM 2685 O O . LEU A 1 341 ? -20.562 -7.406 -23.672 1 85.5 341 LEU A O 1
ATOM 2689 N N . ASP A 1 342 ? -21.094 -5.938 -22.109 1 86.69 342 ASP A N 1
ATOM 2690 C CA . ASP A 1 342 ? -21.188 -6.945 -21.047 1 86.69 342 ASP A CA 1
ATOM 2691 C C . ASP A 1 342 ? -22.391 -7.848 -21.25 1 86.69 342 ASP A C 1
ATOM 2693 O O . ASP A 1 342 ? -22.328 -9.047 -21 1 86.69 342 ASP A O 1
ATOM 2697 N N . THR A 1 343 ? -23.453 -7.273 -21.719 1 91.19 343 THR A N 1
ATOM 2698 C CA . THR A 1 343 ? -24.672 -8.047 -21.969 1 91.19 343 THR A CA 1
ATOM 2699 C C . THR A 1 343 ? -24.484 -8.984 -23.156 1 91.19 343 THR A C 1
ATOM 2701 O O . THR A 1 343 ? -24.922 -10.133 -23.125 1 91.19 343 THR A O 1
ATOM 2704 N N . LEU A 1 344 ? -23.844 -8.453 -24.172 1 93.19 344 LEU A N 1
ATOM 2705 C CA . LEU A 1 344 ? -23.578 -9.281 -25.344 1 93.19 344 LEU A CA 1
ATOM 2706 C C . LEU A 1 344 ? -22.641 -10.43 -25 1 93.19 344 LEU A C 1
ATOM 2708 O O . LEU A 1 344 ? -22.859 -11.562 -25.438 1 93.19 344 LEU A O 1
ATOM 2712 N N . LEU A 1 345 ? -21.672 -10.164 -24.219 1 91.31 345 LEU A N 1
ATOM 2713 C CA . LEU A 1 345 ? -20.75 -11.211 -23.797 1 91.31 345 LEU A CA 1
ATOM 2714 C C . LEU A 1 345 ? -21.453 -12.234 -22.922 1 91.31 345 LEU A C 1
ATOM 2716 O O . LEU A 1 345 ? -21.25 -13.438 -23.078 1 91.31 345 LEU A O 1
ATOM 2720 N N . PHE A 1 346 ? -22.297 -11.734 -22.047 1 92 346 PHE A N 1
ATOM 2721 C CA . PHE A 1 346 ? -23.062 -12.641 -21.188 1 92 346 PHE A CA 1
ATOM 2722 C C . PHE A 1 346 ? -23.969 -13.531 -22 1 92 346 PHE A C 1
ATOM 2724 O O . PHE A 1 346 ? -24.016 -14.75 -21.797 1 92 346 PHE A O 1
ATOM 2731 N N . ALA A 1 347 ? -24.609 -12.945 -22.953 1 95.38 347 ALA A N 1
ATOM 2732 C CA . ALA A 1 347 ? -25.547 -13.703 -23.766 1 95.38 347 ALA A CA 1
ATOM 2733 C C . ALA A 1 347 ? -24.828 -14.75 -24.609 1 95.38 347 ALA A C 1
ATOM 2735 O O . ALA A 1 347 ? -25.281 -15.891 -24.734 1 95.38 347 ALA A O 1
ATOM 2736 N N . THR A 1 348 ? -23.703 -14.398 -25.125 1 95.62 348 THR A N 1
ATOM 2737 C CA . THR A 1 348 ? -22.953 -15.32 -25.969 1 95.62 348 THR A CA 1
ATOM 2738 C C . THR A 1 348 ? -22.359 -16.453 -25.141 1 95.62 348 THR A C 1
ATOM 2740 O O . THR A 1 348 ? -22.375 -17.609 -25.562 1 95.62 348 THR A O 1
ATOM 2743 N N . VAL A 1 349 ? -21.891 -16.156 -23.984 1 94.56 349 VAL A N 1
ATOM 2744 C CA . VAL A 1 349 ? -21.312 -17.172 -23.109 1 94.56 349 VAL A CA 1
ATOM 2745 C C . VAL A 1 349 ? -22.391 -18.125 -22.625 1 94.56 349 VAL A C 1
ATOM 2747 O O . VAL A 1 349 ? -22.188 -19.328 -22.594 1 94.56 349 VAL A O 1
ATOM 2750 N N . ALA A 1 350 ? -23.5 -17.531 -22.297 1 95.06 350 ALA A N 1
ATOM 2751 C CA . ALA A 1 350 ? -24.609 -18.359 -21.828 1 95.06 350 ALA A CA 1
ATOM 2752 C C . ALA A 1 350 ? -25.125 -19.25 -22.953 1 95.06 350 ALA A C 1
ATOM 2754 O O . ALA A 1 350 ? -25.359 -20.453 -22.734 1 95.06 350 ALA A O 1
ATOM 2755 N N . ALA A 1 351 ? -25.234 -18.734 -24.125 1 95.5 351 ALA A N 1
ATOM 2756 C CA . ALA A 1 351 ? -25.719 -19.516 -25.266 1 95.5 351 ALA A CA 1
ATOM 2757 C C . ALA A 1 351 ? -24.75 -20.641 -25.609 1 95.5 351 ALA A C 1
ATOM 2759 O O . ALA A 1 351 ? -25.172 -21.781 -25.812 1 95.5 351 ALA A O 1
ATOM 2760 N N . THR A 1 352 ? -23.5 -20.297 -25.641 1 94.75 352 THR A N 1
ATOM 2761 C CA . THR A 1 352 ? -22.5 -21.297 -25.984 1 94.75 352 THR A CA 1
ATOM 2762 C C . THR A 1 352 ? -22.438 -22.375 -24.906 1 94.75 352 THR A C 1
ATOM 2764 O O . THR A 1 352 ? -22.266 -23.562 -25.219 1 94.75 352 THR A O 1
ATOM 2767 N N . SER A 1 353 ? -22.578 -22.016 -23.672 1 94.19 353 SER A N 1
ATOM 2768 C CA . SER A 1 353 ? -22.562 -22.969 -22.578 1 94.19 353 SER A CA 1
ATOM 2769 C C . SER A 1 353 ? -23.781 -23.891 -22.609 1 94.19 353 SER A C 1
ATOM 2771 O O . SER A 1 353 ? -23.688 -25.094 -22.359 1 94.19 353 SER A O 1
ATOM 2773 N N . LEU A 1 354 ? -24.938 -23.328 -22.969 1 93.75 354 LEU A N 1
ATOM 2774 C CA . LEU A 1 354 ? -26.156 -24.141 -23.094 1 93.75 354 LEU A CA 1
ATOM 2775 C C . LEU A 1 354 ? -26.062 -25.094 -24.266 1 93.75 354 LEU A C 1
ATOM 2777 O O . LEU A 1 354 ? -26.5 -26.25 -24.172 1 93.75 354 LEU A O 1
ATOM 2781 N N . CYS A 1 355 ? -25.406 -24.641 -25.328 1 92.5 355 CYS A N 1
ATOM 2782 C CA . CYS A 1 355 ? -25.188 -25.516 -26.484 1 92.5 355 CYS A CA 1
ATOM 2783 C C . CYS A 1 355 ? -24.25 -26.656 -26.141 1 92.5 355 CYS A C 1
ATOM 2785 O O . CYS A 1 355 ? -24.438 -27.781 -26.594 1 92.5 355 CYS A O 1
ATOM 2787 N N . THR A 1 356 ? -23.281 -26.359 -25.312 1 90.56 356 THR A N 1
ATOM 2788 C CA . THR A 1 356 ? -22.344 -27.391 -24.891 1 90.56 356 THR A CA 1
ATOM 2789 C C . THR A 1 356 ? -23.031 -28.391 -23.953 1 90.56 356 THR A C 1
ATOM 2791 O O . THR A 1 356 ? -22.766 -29.594 -24.016 1 90.56 356 THR A O 1
ATOM 2794 N N . LEU A 1 357 ? -23.953 -27.875 -23.125 1 89.81 357 LEU A N 1
ATOM 2795 C CA . LEU A 1 357 ? -24.672 -28.734 -22.188 1 89.81 357 LEU A CA 1
ATOM 2796 C C . LEU A 1 357 ? -25.562 -29.719 -22.922 1 89.81 357 LEU A C 1
ATOM 2798 O O . LEU A 1 357 ? -25.641 -30.891 -22.547 1 89.81 357 LEU A O 1
ATOM 2802 N N . PHE A 1 358 ? -26.109 -29.328 -24.094 1 85.19 358 PHE A N 1
ATOM 2803 C CA . PHE A 1 358 ? -27.078 -30.172 -24.797 1 85.19 358 PHE A CA 1
ATOM 2804 C C . PHE A 1 358 ? -26.438 -30.828 -26.016 1 85.19 358 PHE A C 1
ATOM 2806 O O . PHE A 1 358 ? -27.109 -31.531 -26.781 1 85.19 358 PHE A O 1
ATOM 2813 N N . SER A 1 359 ? -25.219 -30.516 -26.203 1 77.88 359 SER A N 1
ATOM 2814 C CA . SER A 1 359 ? -24.547 -31.156 -27.328 1 77.88 359 SER A CA 1
ATOM 2815 C C . SER A 1 359 ? -24.5 -32.656 -27.172 1 77.88 359 SER A C 1
ATOM 2817 O O . SER A 1 359 ? -24.344 -33.156 -26.047 1 77.88 359 SER A O 1
ATOM 2819 N N . LEU A 1 360 ? -24.844 -33.438 -28.188 1 59.06 360 LEU A N 1
ATOM 2820 C CA . LEU A 1 360 ? -24.953 -34.875 -28.281 1 59.06 360 LEU A CA 1
ATOM 2821 C C . LEU A 1 360 ? -23.656 -35.562 -27.859 1 59.06 360 LEU A C 1
ATOM 2823 O O . LEU A 1 360 ? -23.672 -36.625 -27.266 1 59.06 360 LEU A O 1
ATOM 2827 N N . ALA A 1 361 ? -22.594 -34.938 -28.078 1 56.94 361 ALA A N 1
ATOM 2828 C CA . ALA A 1 361 ? -21.281 -35.5 -27.734 1 56.94 361 ALA A CA 1
ATOM 2829 C C . ALA A 1 361 ? -21.125 -35.594 -26.219 1 56.94 361 ALA A C 1
ATOM 2831 O O . ALA A 1 361 ? -20.516 -36.531 -25.703 1 56.94 361 ALA A O 1
ATOM 2832 N N . ALA A 1 362 ? -21.641 -34.656 -25.438 1 56.16 362 ALA A N 1
ATOM 2833 C CA . ALA A 1 362 ? -21.625 -34.688 -23.969 1 56.16 362 ALA A CA 1
ATOM 2834 C C . ALA A 1 362 ? -22.625 -35.688 -23.438 1 56.16 362 ALA A C 1
ATOM 2836 O O . ALA A 1 362 ? -22.422 -36.281 -22.375 1 56.16 362 ALA A O 1
ATOM 2837 N N . LEU A 1 363 ? -23.75 -36.031 -24.172 1 56.12 363 LEU A N 1
ATOM 2838 C CA . LEU A 1 363 ? -24.844 -36.906 -23.781 1 56.12 363 LEU A CA 1
ATOM 2839 C C . LEU A 1 363 ? -24.516 -38.375 -24.109 1 56.12 363 LEU A C 1
ATOM 2841 O O . LEU A 1 363 ? -24.844 -39.281 -23.344 1 56.12 363 LEU A O 1
ATOM 2845 N N . ASP A 1 364 ? -23.953 -38.531 -25.406 1 56.38 364 ASP A N 1
ATOM 2846 C CA . ASP A 1 364 ? -23.766 -39.938 -25.844 1 56.38 364 ASP A CA 1
ATOM 2847 C C . ASP A 1 364 ? -22.281 -40.312 -25.828 1 56.38 364 ASP A C 1
ATOM 2849 O O . ASP A 1 364 ? -21.844 -41.094 -26.656 1 56.38 364 ASP A O 1
ATOM 2853 N N . HIS A 1 365 ? -21.531 -39.656 -25 1 56.78 365 HIS A N 1
ATOM 2854 C CA . HIS A 1 365 ? -20.078 -39.75 -25.016 1 56.78 365 HIS A CA 1
ATOM 2855 C C . HIS A 1 365 ? -19.609 -41.188 -24.766 1 56.78 365 HIS A C 1
ATOM 2857 O O . HIS A 1 365 ? -18.625 -41.625 -25.344 1 56.78 365 HIS A O 1
ATOM 2863 N N . ARG A 1 366 ? -20.219 -42 -23.953 1 58.59 366 ARG A N 1
ATOM 2864 C CA . ARG A 1 366 ? -19.75 -43.312 -23.594 1 58.59 366 ARG A CA 1
ATOM 2865 C C . ARG A 1 366 ? -19.672 -44.25 -24.812 1 58.59 366 ARG A C 1
ATOM 2867 O O . ARG A 1 366 ? -18.688 -44.969 -25 1 58.59 366 ARG A O 1
ATOM 2874 N N . ALA A 1 367 ? -20.719 -44.25 -25.594 1 52.72 367 ALA A N 1
ATOM 2875 C CA . ALA A 1 367 ? -20.844 -45.281 -26.641 1 52.72 367 ALA A CA 1
ATOM 2876 C C . ALA A 1 367 ? -19.875 -45 -27.781 1 52.72 367 ALA A C 1
ATOM 2878 O O . ALA A 1 367 ? -19.266 -45.938 -28.328 1 52.72 367 ALA A O 1
ATOM 2879 N N . GLN A 1 368 ? -19.688 -43.781 -28.016 1 53.44 368 GLN A N 1
ATOM 2880 C CA . GLN A 1 368 ? -18.922 -43.469 -29.219 1 53.44 368 GLN A CA 1
ATOM 2881 C C . GLN A 1 368 ? -17.422 -43.562 -28.953 1 53.44 368 GLN A C 1
ATOM 2883 O O . GLN A 1 368 ? -16.641 -43.969 -29.812 1 53.44 368 GLN A O 1
ATOM 2888 N N . GLN A 1 369 ? -17 -43.188 -27.75 1 56.94 369 GLN A N 1
ATOM 2889 C CA . GLN A 1 369 ? -15.578 -43.062 -27.484 1 56.94 369 GLN A CA 1
ATOM 2890 C C . GLN A 1 369 ? -14.938 -44.438 -27.25 1 56.94 369 GLN A C 1
ATOM 2892 O O . GLN A 1 369 ? -13.789 -44.656 -27.641 1 56.94 369 GLN A O 1
ATOM 2897 N N . ARG A 1 370 ? -15.609 -45.406 -26.562 1 57.78 370 ARG A N 1
ATOM 2898 C CA . ARG A 1 370 ? -15.055 -46.719 -26.344 1 57.78 370 ARG A CA 1
ATOM 2899 C C . ARG A 1 370 ? -14.727 -47.406 -27.656 1 57.78 370 ARG A C 1
ATOM 2901 O O . ARG A 1 370 ? -13.797 -48.219 -27.734 1 57.78 370 ARG A O 1
ATOM 2908 N N . GLN A 1 371 ? -15.5 -47.062 -28.656 1 52.28 371 GLN A N 1
ATOM 2909 C CA . GLN A 1 371 ? -15.258 -47.719 -29.938 1 52.28 371 GLN A CA 1
ATOM 2910 C C . GLN A 1 371 ? -14.062 -47.094 -30.656 1 52.28 371 GLN A C 1
ATOM 2912 O O . GLN A 1 371 ? -13.312 -47.781 -31.344 1 52.28 371 GLN A O 1
ATOM 2917 N N . ALA A 1 372 ? -13.844 -45.812 -30.438 1 53.78 372 ALA A N 1
ATOM 2918 C CA . ALA A 1 372 ? -12.898 -45.125 -31.297 1 53.78 372 ALA A CA 1
ATOM 2919 C C . ALA A 1 372 ? -11.5 -45.125 -30.703 1 53.78 372 ALA A C 1
ATOM 2921 O O . ALA A 1 372 ? -10.5 -45.125 -31.438 1 53.78 372 ALA A O 1
ATOM 2922 N N . TYR A 1 373 ? -11.453 -44.969 -29.344 1 57.53 373 TYR A N 1
ATOM 2923 C CA . TYR A 1 373 ? -10.117 -44.906 -28.781 1 57.53 373 TYR A CA 1
ATOM 2924 C C . TYR A 1 373 ? -9.961 -45.906 -27.625 1 57.53 373 TYR A C 1
ATOM 2926 O O . TYR A 1 373 ? -10.648 -45.781 -26.609 1 57.53 373 TYR A O 1
ATOM 2934 N N . PRO A 1 374 ? -9.273 -47 -27.875 1 57.59 374 PRO A N 1
ATOM 2935 C CA . PRO A 1 374 ? -9.117 -48.062 -26.891 1 57.59 374 PRO A CA 1
ATOM 2936 C C . PRO A 1 374 ? -8.648 -47.562 -25.531 1 57.59 374 PRO A C 1
ATOM 2938 O O . PRO A 1 374 ? -8.977 -48.125 -24.484 1 57.59 374 PRO A O 1
ATOM 2941 N N . ASP A 1 375 ? -8.055 -46.438 -25.484 1 64.81 375 ASP A N 1
ATOM 2942 C CA . ASP A 1 375 ? -7.484 -45.969 -24.219 1 64.81 375 ASP A CA 1
ATOM 2943 C C . ASP A 1 375 ? -8.375 -44.938 -23.562 1 64.81 375 ASP A C 1
ATOM 2945 O O . ASP A 1 375 ? -7.895 -44.094 -22.797 1 64.81 375 ASP A O 1
ATOM 2949 N N . THR A 1 376 ? -9.664 -45.062 -23.844 1 68.75 376 THR A N 1
ATOM 2950 C CA . THR A 1 376 ? -10.586 -44.062 -23.281 1 68.75 376 THR A CA 1
ATOM 2951 C C . THR A 1 376 ? -11.148 -44.562 -21.938 1 68.75 376 THR A C 1
ATOM 2953 O O . THR A 1 376 ? -11.578 -45.688 -21.828 1 68.75 376 THR A O 1
ATOM 2956 N N . VAL A 1 377 ? -10.812 -43.875 -20.906 1 73.25 377 VAL A N 1
ATOM 2957 C CA . VAL A 1 377 ? -11.367 -44.125 -19.578 1 73.25 377 VAL A CA 1
ATOM 2958 C C . VAL A 1 377 ? -12.477 -43.125 -19.266 1 73.25 377 VAL A C 1
ATOM 2960 O O . VAL A 1 377 ? -12.234 -41.938 -19.219 1 73.25 377 VAL A O 1
ATOM 2963 N N . THR A 1 378 ? -13.844 -43.562 -19.469 1 75.75 378 THR A N 1
ATOM 2964 C CA . THR A 1 378 ? -14.969 -42.719 -19.109 1 75.75 378 THR A CA 1
ATOM 2965 C C . THR A 1 378 ? -15.836 -43.344 -18.047 1 75.75 378 THR A C 1
ATOM 2967 O O . THR A 1 378 ? -16.094 -44.562 -18.094 1 75.75 378 THR A O 1
ATOM 2970 N N . THR A 1 379 ? -15.992 -42.625 -16.969 1 79.5 379 THR A N 1
ATOM 2971 C CA . THR A 1 379 ? -16.906 -43.094 -15.914 1 79.5 379 THR A CA 1
ATOM 2972 C C . THR A 1 379 ? -18.203 -42.25 -15.938 1 79.5 379 THR A C 1
ATOM 2974 O O . THR A 1 379 ? -18.266 -41.219 -16.609 1 79.5 379 THR A O 1
ATOM 2977 N N . VAL A 1 380 ? -19.281 -42.781 -15.383 1 80.69 380 VAL A N 1
ATOM 2978 C CA . VAL A 1 380 ? -20.547 -42.062 -15.281 1 80.69 380 VAL A CA 1
ATOM 2979 C C . VAL A 1 380 ? -20.375 -40.781 -14.477 1 80.69 380 VAL A C 1
ATOM 2981 O O . VAL A 1 380 ? -21.047 -39.781 -14.719 1 80.69 380 VAL A O 1
ATOM 2984 N N . PHE A 1 381 ? -19.484 -40.75 -13.625 1 85.19 381 PHE A N 1
ATOM 2985 C CA . PHE A 1 381 ? -19.234 -39.594 -12.773 1 85.19 381 PHE A CA 1
ATOM 2986 C C . PHE A 1 381 ? -18.672 -38.438 -13.586 1 85.19 381 PHE A C 1
ATOM 2988 O O . PHE A 1 381 ? -18.938 -37.281 -13.289 1 85.19 381 PHE A O 1
ATOM 2995 N N . ASP A 1 382 ? -17.969 -38.75 -14.664 1 87.19 382 ASP A N 1
ATOM 2996 C CA . ASP A 1 382 ? -17.391 -37.719 -15.5 1 87.19 382 ASP A CA 1
ATOM 2997 C C . ASP A 1 382 ? -18.484 -36.906 -16.219 1 87.19 382 ASP A C 1
ATOM 2999 O O . ASP A 1 382 ? -18.406 -35.688 -16.328 1 87.19 382 ASP A O 1
ATOM 3003 N N . ILE A 1 383 ? -19.469 -37.656 -16.578 1 84.94 383 ILE A N 1
ATOM 3004 C CA . ILE A 1 383 ? -20.562 -37 -17.297 1 84.94 383 ILE A CA 1
ATOM 3005 C C . ILE A 1 383 ? -21.375 -36.125 -16.328 1 84.94 383 ILE A C 1
ATOM 3007 O O . ILE A 1 383 ? -21.703 -34.969 -16.656 1 84.94 383 ILE A O 1
ATOM 3011 N N . TRP A 1 384 ? -21.594 -36.625 -15.172 1 88.06 384 TRP A N 1
ATOM 3012 C CA . TRP A 1 384 ? -22.328 -35.875 -14.172 1 88.06 384 TRP A CA 1
ATOM 3013 C C . TRP A 1 384 ? -21.547 -34.656 -13.727 1 88.06 384 TRP A C 1
ATOM 3015 O O . TRP A 1 384 ? -22.109 -33.562 -13.578 1 88.06 384 TRP A O 1
ATOM 3025 N N . LEU A 1 385 ? -20.281 -34.75 -13.531 1 90.38 385 LEU A N 1
ATOM 3026 C CA . LEU A 1 385 ? -19.438 -33.656 -13.117 1 90.38 385 LEU A CA 1
ATOM 3027 C C . LEU A 1 385 ? -19.422 -32.562 -14.18 1 90.38 385 LEU A C 1
ATOM 3029 O O . LEU A 1 385 ? -19.469 -31.359 -13.852 1 90.38 385 LEU A O 1
ATOM 3033 N N . THR A 1 386 ? -19.344 -32.938 -15.422 1 90.56 386 THR A N 1
ATOM 3034 C CA . THR A 1 386 ? -19.328 -31.969 -16.516 1 90.56 386 THR A CA 1
ATOM 3035 C C . THR A 1 386 ? -20.641 -31.188 -16.547 1 90.56 386 THR A C 1
ATOM 3037 O O . THR A 1 386 ? -20.625 -29.953 -16.672 1 90.56 386 THR A O 1
ATOM 3040 N N . ARG A 1 387 ? -21.75 -31.891 -16.406 1 90.94 387 ARG A N 1
ATOM 3041 C CA . ARG A 1 387 ? -23.047 -31.219 -16.422 1 90.94 387 ARG A CA 1
ATOM 3042 C C . ARG A 1 387 ? -23.188 -30.281 -15.219 1 90.94 387 ARG A C 1
ATOM 3044 O O . ARG A 1 387 ? -23.656 -29.156 -15.352 1 90.94 387 ARG A O 1
ATOM 3051 N N . MET A 1 388 ? -22.734 -30.734 -14.109 1 92.31 388 MET A N 1
ATOM 3052 C CA . MET A 1 388 ? -22.812 -29.906 -12.906 1 92.31 388 MET A CA 1
ATOM 3053 C C . MET A 1 388 ? -21.922 -28.672 -13.023 1 92.31 388 MET A C 1
ATOM 3055 O O . MET A 1 388 ? -22.297 -27.594 -12.555 1 92.31 388 MET A O 1
ATOM 3059 N N . MET A 1 389 ? -20.812 -28.828 -13.586 1 93.25 389 MET A N 1
ATOM 3060 C CA . MET A 1 389 ? -19.891 -27.703 -13.75 1 93.25 389 MET A CA 1
ATOM 3061 C C . MET A 1 389 ? -20.484 -26.641 -14.68 1 93.25 389 MET A C 1
ATOM 3063 O O . MET A 1 389 ? -20.375 -25.453 -14.414 1 93.25 389 MET A O 1
ATOM 3067 N N . ILE A 1 390 ? -21.094 -27.094 -15.711 1 93.81 390 ILE A N 1
ATOM 3068 C CA . ILE A 1 390 ? -21.688 -26.156 -16.672 1 93.81 390 ILE A CA 1
ATOM 3069 C C . ILE A 1 390 ? -22.859 -25.422 -16.031 1 93.81 390 ILE A C 1
ATOM 3071 O O . ILE A 1 390 ? -22.984 -24.203 -16.156 1 93.81 390 ILE A O 1
ATOM 3075 N N . VAL A 1 391 ? -23.641 -26.172 -15.312 1 94.38 391 VAL A N 1
ATOM 3076 C CA . VAL A 1 391 ? -24.797 -25.562 -14.641 1 94.38 391 VAL A CA 1
ATOM 3077 C C . VAL A 1 391 ? -24.312 -24.578 -13.578 1 94.38 391 VAL A C 1
ATOM 3079 O O . VAL A 1 391 ? -24.828 -23.469 -13.469 1 94.38 391 VAL A O 1
ATOM 3082 N N . LEU A 1 392 ? -23.344 -25 -12.852 1 93.94 392 LEU A N 1
ATOM 3083 C CA . LEU A 1 392 ? -22.766 -24.125 -11.836 1 93.94 392 LEU A CA 1
ATOM 3084 C C . LEU A 1 392 ? -22.234 -22.844 -12.469 1 93.94 392 LEU A C 1
ATOM 3086 O O . LEU A 1 392 ? -22.453 -21.75 -11.953 1 93.94 392 LEU A O 1
ATOM 3090 N N . PHE A 1 393 ? -21.562 -23.016 -13.555 1 94.12 393 PHE A N 1
ATOM 3091 C CA . PHE A 1 393 ? -21.016 -21.859 -14.258 1 94.12 393 PHE A CA 1
ATOM 3092 C C . PHE A 1 393 ? -22.125 -20.906 -14.703 1 94.12 393 PHE A C 1
ATOM 3094 O O . PHE A 1 393 ? -22.016 -19.703 -14.547 1 94.12 393 PHE A O 1
ATOM 3101 N N . LEU A 1 394 ? -23.156 -21.453 -15.188 1 95.12 394 LEU A N 1
ATOM 3102 C CA . LEU A 1 394 ? -24.266 -20.641 -15.68 1 95.12 394 LEU A CA 1
ATOM 3103 C C . LEU A 1 394 ? -24.922 -19.875 -14.531 1 95.12 394 LEU A C 1
ATOM 3105 O O . LEU A 1 394 ? -25.281 -18.703 -14.672 1 95.12 394 LEU A O 1
ATOM 3109 N N . ILE A 1 395 ? -25.031 -20.5 -13.469 1 94.94 395 ILE A N 1
ATOM 3110 C CA . ILE A 1 395 ? -25.641 -19.859 -12.312 1 94.94 395 ILE A CA 1
ATOM 3111 C C . ILE A 1 395 ? -24.75 -18.734 -11.812 1 94.94 395 ILE A C 1
ATOM 3113 O O . ILE A 1 395 ? -25.219 -17.625 -11.57 1 94.94 395 ILE A O 1
ATOM 3117 N N . LEU A 1 396 ? -23.531 -19.031 -11.711 1 92.88 396 LEU A N 1
ATOM 3118 C CA . LEU A 1 396 ? -22.609 -18.031 -11.188 1 92.88 396 LEU A CA 1
ATOM 3119 C C . LEU A 1 396 ? -22.453 -16.875 -12.148 1 92.88 396 LEU A C 1
ATOM 3121 O O . LEU A 1 396 ? -22.406 -15.711 -11.727 1 92.88 396 LEU A O 1
ATOM 3125 N N . GLU A 1 397 ? -22.391 -17.156 -13.398 1 92.88 397 GLU A N 1
ATOM 3126 C CA . GLU A 1 397 ? -22.312 -16.109 -14.406 1 92.88 397 GLU A CA 1
ATOM 3127 C C . GLU A 1 397 ? -23.562 -15.242 -14.406 1 92.88 397 GLU A C 1
ATOM 3129 O O . GLU A 1 397 ? -23.484 -14.023 -14.555 1 92.88 397 GLU A O 1
ATOM 3134 N N . SER A 1 398 ? -24.672 -15.852 -14.25 1 92.81 398 SER A N 1
ATOM 3135 C CA . SER A 1 398 ? -25.922 -15.102 -14.188 1 92.81 398 SER A CA 1
ATOM 3136 C C . SER A 1 398 ? -25.984 -14.234 -12.938 1 92.81 398 SER A C 1
ATOM 3138 O O . SER A 1 398 ? -26.391 -13.078 -13 1 92.81 398 SER A O 1
ATOM 3140 N N . LEU A 1 399 ? -25.531 -14.766 -11.922 1 89.06 399 LEU A N 1
ATOM 3141 C CA . LEU A 1 399 ? -25.531 -13.992 -10.68 1 89.06 399 LEU A CA 1
ATOM 3142 C C . LEU A 1 399 ? -24.609 -12.781 -10.805 1 89.06 399 LEU A C 1
ATOM 3144 O O . LEU A 1 399 ? -24.953 -11.695 -10.352 1 89.06 399 LEU A O 1
ATOM 3148 N N . GLN A 1 400 ? -23.531 -12.961 -11.352 1 88.81 400 GLN A N 1
ATOM 3149 C CA . GLN A 1 400 ? -22.594 -11.859 -11.539 1 88.81 400 GLN A CA 1
ATOM 3150 C C . GLN A 1 400 ? -23.172 -10.805 -12.484 1 88.81 400 GLN A C 1
ATOM 3152 O O . GLN A 1 400 ? -22.984 -9.602 -12.258 1 88.81 400 GLN A O 1
ATOM 3157 N N . TYR A 1 401 ? -23.781 -11.273 -13.461 1 89.06 401 TYR A N 1
ATOM 3158 C CA . TYR A 1 401 ? -24.391 -10.344 -14.406 1 89.06 401 TYR A CA 1
ATOM 3159 C C . TYR A 1 401 ? -25.516 -9.555 -13.742 1 89.06 401 TYR A C 1
ATOM 3161 O O . TYR A 1 401 ? -25.609 -8.336 -13.922 1 89.06 401 TYR A O 1
ATOM 3169 N N . PHE A 1 402 ? -26.25 -10.203 -12.961 1 88.81 402 PHE A N 1
ATOM 3170 C CA . PHE A 1 402 ? -27.359 -9.523 -12.289 1 88.81 402 PHE A CA 1
ATOM 3171 C C . PHE A 1 402 ? -26.828 -8.562 -11.227 1 88.81 402 PHE A C 1
ATOM 3173 O O . PHE A 1 402 ? -27.422 -7.504 -11 1 88.81 402 PHE A O 1
ATOM 3180 N N . THR A 1 403 ? -25.75 -8.906 -10.594 1 86.31 403 THR A N 1
ATOM 3181 C CA . THR A 1 403 ? -25.141 -7.992 -9.633 1 86.31 403 THR A CA 1
ATOM 3182 C C . THR A 1 403 ? -24.656 -6.727 -10.336 1 86.31 403 THR A C 1
ATOM 3184 O O . THR A 1 403 ? -24.703 -5.637 -9.766 1 86.31 403 THR A O 1
ATOM 3187 N N . LEU A 1 404 ? -24.266 -6.875 -11.539 1 86 404 LEU A N 1
ATOM 3188 C CA . LEU A 1 404 ? -23.812 -5.727 -12.312 1 86 404 LEU A CA 1
ATOM 3189 C C . LEU A 1 404 ? -24.984 -4.855 -12.727 1 86 404 LEU A C 1
ATOM 3191 O O . LEU A 1 404 ? -24.938 -3.629 -12.617 1 86 404 LEU A O 1
ATOM 3195 N N . VAL A 1 405 ? -26.016 -5.488 -13.094 1 88.38 405 VAL A N 1
ATOM 3196 C CA . VAL A 1 405 ? -27.188 -4.77 -13.578 1 88.38 405 VAL A CA 1
ATOM 3197 C C . VAL A 1 405 ? -27.875 -4.047 -12.414 1 88.38 405 VAL A C 1
ATOM 3199 O O . VAL A 1 405 ? -28.344 -2.916 -12.57 1 88.38 405 VAL A O 1
ATOM 3202 N N . PHE A 1 406 ? -27.844 -4.641 -11.281 1 89.88 406 PHE A N 1
ATOM 3203 C CA . PHE A 1 406 ? -28.531 -4.059 -10.133 1 89.88 406 PHE A CA 1
ATOM 3204 C C . PHE A 1 406 ? -27.547 -3.344 -9.219 1 89.88 406 PHE A C 1
ATOM 3206 O O . PHE A 1 406 ? -27.859 -3.029 -8.07 1 89.88 406 PHE A O 1
ATOM 3213 N N . SER A 1 407 ? -26.391 -3.117 -9.664 1 87.88 407 SER A N 1
ATOM 3214 C CA . SER A 1 407 ? -25.406 -2.402 -8.867 1 87.88 407 SER A CA 1
ATOM 3215 C C . SER A 1 407 ? -25.781 -0.933 -8.703 1 87.88 407 SER A C 1
ATOM 3217 O O . SER A 1 407 ? -26.484 -0.372 -9.555 1 87.88 407 SER A O 1
ATOM 3219 N N . ASP A 1 408 ? -25.312 -0.357 -7.668 1 90.69 408 ASP A N 1
ATOM 3220 C CA . ASP A 1 408 ? -25.594 1.056 -7.422 1 90.69 408 ASP A CA 1
ATOM 3221 C C . ASP A 1 408 ? -24.938 1.935 -8.477 1 90.69 408 ASP A C 1
ATOM 3223 O O . ASP A 1 408 ? -25.453 2.992 -8.836 1 90.69 408 ASP A O 1
ATOM 3227 N N . TRP A 1 409 ? -23.875 1.483 -9.031 1 89.5 409 TRP A N 1
ATOM 3228 C CA . TRP A 1 409 ? -23.188 2.23 -10.078 1 89.5 409 TRP A CA 1
ATOM 3229 C C . TRP A 1 409 ? -24.047 2.32 -11.336 1 89.5 409 TRP A C 1
ATOM 3231 O O . TRP A 1 409 ? -24.156 3.385 -11.953 1 89.5 409 TRP A O 1
ATOM 3241 N N . HIS A 1 410 ? -24.625 1.246 -11.633 1 89.88 410 HIS A N 1
ATOM 3242 C CA . HIS A 1 410 ? -25.484 1.227 -12.812 1 89.88 410 HIS A CA 1
ATOM 3243 C C . HIS A 1 410 ? -26.75 2.045 -12.586 1 89.88 410 HIS A C 1
ATOM 3245 O O . HIS A 1 410 ? -27.25 2.689 -13.508 1 89.88 410 HIS A O 1
ATOM 3251 N N . LYS A 1 411 ? -27.281 2.004 -11.445 1 91.94 411 LYS A N 1
ATOM 3252 C CA . LYS A 1 411 ? -28.469 2.791 -11.117 1 91.94 411 LYS A CA 1
ATOM 3253 C C . LYS A 1 411 ? -28.219 4.281 -11.312 1 91.94 411 LYS A C 1
ATOM 3255 O O . LYS A 1 411 ? -29.031 4.988 -11.906 1 91.94 411 LYS A O 1
ATOM 3260 N N . VAL A 1 412 ? -27.062 4.723 -10.773 1 92.81 412 VAL A N 1
ATOM 3261 C CA . VAL A 1 412 ? -26.719 6.133 -10.898 1 92.81 412 VAL A CA 1
ATOM 3262 C C . VAL A 1 412 ? -26.547 6.5 -12.367 1 92.81 412 VAL A C 1
ATOM 3264 O O . VAL A 1 412 ? -27.016 7.555 -12.812 1 92.81 412 VAL A O 1
ATOM 3267 N N . LYS A 1 413 ? -25.984 5.691 -13.125 1 90.38 413 LYS A N 1
ATOM 3268 C CA . LYS A 1 413 ? -25.781 5.938 -14.547 1 90.38 413 LYS A CA 1
ATOM 3269 C C . LYS A 1 413 ? -27.109 6.07 -15.281 1 90.38 413 LYS A C 1
ATOM 3271 O O . LYS A 1 413 ? -27.297 6.98 -16.094 1 90.38 413 LYS A O 1
ATOM 3276 N N . VAL A 1 414 ? -27.953 5.172 -15.008 1 90.38 414 VAL A N 1
ATOM 3277 C CA . VAL A 1 414 ? -29.25 5.164 -15.68 1 90.38 414 VAL A CA 1
ATOM 3278 C C . VAL A 1 414 ? -30.062 6.383 -15.25 1 90.38 414 VAL A C 1
ATOM 3280 O O . VAL A 1 414 ? -30.766 6.992 -16.062 1 90.38 414 VAL A O 1
ATOM 3283 N N . LEU A 1 415 ? -29.938 6.73 -14.039 1 92.5 415 LEU A N 1
ATOM 3284 C CA . LEU A 1 415 ? -30.641 7.906 -13.539 1 92.5 415 LEU A CA 1
ATOM 3285 C C . LEU A 1 415 ? -30.094 9.18 -14.172 1 92.5 415 LEU A C 1
ATOM 3287 O O . LEU A 1 415 ? -30.859 10.102 -14.477 1 92.5 415 LEU A O 1
ATOM 3291 N N . CYS A 1 416 ? -28.812 9.219 -14.289 1 91.81 416 CYS A N 1
ATOM 3292 C CA . CYS A 1 416 ? -28.203 10.375 -14.93 1 91.81 416 CYS A CA 1
ATOM 3293 C C . CYS A 1 416 ? -28.625 10.477 -16.391 1 91.81 416 CYS A C 1
ATOM 3295 O O . CYS A 1 416 ? -28.891 11.578 -16.891 1 91.81 416 CYS A O 1
ATOM 3297 N N . ARG A 1 417 ? -28.719 9.367 -17.047 1 89.75 417 ARG A N 1
ATOM 3298 C CA . ARG A 1 417 ? -29.203 9.367 -18.422 1 89.75 417 ARG A CA 1
ATOM 3299 C C . ARG A 1 417 ? -30.672 9.797 -18.484 1 89.75 417 ARG A C 1
ATOM 3301 O O . ARG A 1 417 ? -31.094 10.461 -19.438 1 89.75 417 ARG A O 1
ATOM 3308 N N . TYR A 1 418 ? -31.406 9.367 -17.531 1 92.06 418 TYR A N 1
ATOM 3309 C CA . TYR A 1 418 ? -32.812 9.766 -17.406 1 92.06 418 TYR A CA 1
ATOM 3310 C C . TYR A 1 418 ? -32.938 11.281 -17.25 1 92.06 418 TYR A C 1
ATOM 3312 O O . TYR A 1 418 ? -33.812 11.898 -17.828 1 92.06 418 TYR A O 1
ATOM 3320 N N . VAL A 1 419 ? -32 11.891 -16.484 1 92.88 419 VAL A N 1
ATOM 3321 C CA . VAL A 1 419 ? -32 13.328 -16.234 1 92.88 419 VAL A CA 1
ATOM 3322 C C . VAL A 1 419 ? -31.625 14.062 -17.516 1 92.88 419 VAL A C 1
ATOM 3324 O O . VAL A 1 419 ? -32.188 15.125 -17.828 1 92.88 419 VAL A O 1
ATOM 3327 N N . LEU A 1 420 ? -30.734 13.531 -18.281 1 91 420 LEU A N 1
ATOM 3328 C CA . LEU A 1 420 ? -30.219 14.188 -19.484 1 91 420 LEU A CA 1
ATOM 3329 C C . LEU A 1 420 ? -31.188 14.047 -20.641 1 91 420 LEU A C 1
ATOM 3331 O O . LEU A 1 420 ? -31.25 14.922 -21.516 1 91 420 LEU A O 1
ATOM 3335 N N . ASN A 1 421 ? -31.875 12.914 -20.672 1 90.38 421 ASN A N 1
ATOM 3336 C CA . ASN A 1 421 ? -32.75 12.641 -21.797 1 90.38 421 ASN A CA 1
ATOM 3337 C C . ASN A 1 421 ? -34.219 12.891 -21.453 1 90.38 421 ASN A C 1
ATOM 3339 O O . ASN A 1 421 ? -34.875 12.023 -20.891 1 90.38 421 ASN A O 1
ATOM 3343 N N . GLU A 1 422 ? -34.812 13.883 -21.938 1 87.19 422 GLU A N 1
ATOM 3344 C CA . GLU A 1 422 ? -36.188 14.258 -21.672 1 87.19 422 GLU A CA 1
ATOM 3345 C C . GLU A 1 422 ? -37.156 13.281 -22.328 1 87.19 422 GLU A C 1
ATOM 3347 O O . GLU A 1 422 ? -38.312 13.133 -21.891 1 87.19 422 GLU A O 1
ATOM 3352 N N . ALA A 1 423 ? -36.656 12.641 -23.406 1 87 423 ALA A N 1
ATOM 3353 C CA . ALA A 1 423 ? -37.531 11.688 -24.109 1 87 423 ALA A CA 1
ATOM 3354 C C . ALA A 1 423 ? -37.906 10.523 -23.203 1 87 423 ALA A C 1
ATOM 3356 O O . ALA A 1 423 ? -38.938 9.906 -23.391 1 87 423 ALA A O 1
ATOM 3357 N N . TRP A 1 424 ? -37.094 10.25 -22.234 1 88.06 424 TRP A N 1
ATOM 3358 C CA . TRP A 1 424 ? -37.344 9.133 -21.328 1 88.06 424 TRP A CA 1
ATOM 3359 C C . TRP A 1 424 ? -38.438 9.477 -20.312 1 88.06 424 TRP A C 1
ATOM 3361 O O . TRP A 1 424 ? -39.031 8.586 -19.719 1 88.06 424 TRP A O 1
ATOM 3371 N N . HIS A 1 425 ? -38.719 10.758 -20.203 1 87 425 HIS A N 1
ATOM 3372 C CA . HIS A 1 425 ? -39.719 11.188 -19.25 1 87 425 HIS A CA 1
ATOM 3373 C C . HIS A 1 425 ? -41.125 10.82 -19.703 1 87 425 HIS A C 1
ATOM 3375 O O . HIS A 1 425 ? -42.031 10.648 -18.891 1 87 425 HIS A O 1
ATOM 3381 N N . ASN A 1 426 ? -41.219 10.664 -21.031 1 84.62 426 ASN A N 1
ATOM 3382 C CA . ASN A 1 426 ? -42.562 10.453 -21.594 1 84.62 426 ASN A CA 1
ATOM 3383 C C . ASN A 1 426 ? -42.844 8.977 -21.828 1 84.62 426 ASN A C 1
ATOM 3385 O O . ASN A 1 426 ? -43.906 8.609 -22.312 1 84.62 426 ASN A O 1
ATOM 3389 N N . SER A 1 427 ? -41.938 8.125 -21.516 1 89.88 427 SER A N 1
ATOM 3390 C CA . SER A 1 427 ? -42.156 6.695 -21.719 1 89.88 427 SER A CA 1
ATOM 3391 C C . SER A 1 427 ? -42.438 5.996 -20.391 1 89.88 427 SER A C 1
ATOM 3393 O O . SER A 1 427 ? -41.531 5.668 -19.641 1 89.88 427 SER A O 1
ATOM 3395 N N . PRO A 1 428 ? -43.719 5.648 -20.156 1 87.5 428 PRO A N 1
ATOM 3396 C CA . PRO A 1 428 ? -44.094 5.004 -18.891 1 87.5 428 PRO A CA 1
ATOM 3397 C C . PRO A 1 428 ? -43.469 3.627 -18.719 1 87.5 428 PRO A C 1
ATOM 3399 O O . PRO A 1 428 ? -43.125 3.223 -17.609 1 87.5 428 PRO A O 1
ATOM 3402 N N . PHE A 1 429 ? -43.281 2.996 -19.781 1 89.75 429 PHE A N 1
ATOM 3403 C CA . PHE A 1 429 ? -42.656 1.67 -19.719 1 89.75 429 PHE A CA 1
ATOM 3404 C C . PHE A 1 429 ? -41.219 1.75 -19.219 1 89.75 429 PHE A C 1
ATOM 3406 O O . PHE A 1 429 ? -40.812 0.984 -18.344 1 89.75 429 PHE A O 1
ATOM 3413 N N . LEU A 1 430 ? -40.469 2.586 -19.766 1 89.69 430 LEU A N 1
ATOM 3414 C CA . LEU A 1 430 ? -39.062 2.758 -19.359 1 89.69 430 LEU A CA 1
ATOM 3415 C C . LEU A 1 430 ? -38.969 3.186 -17.906 1 89.69 430 LEU A C 1
ATOM 3417 O O . LEU A 1 430 ? -38.094 2.734 -17.188 1 89.69 430 LEU A O 1
ATOM 3421 N N . GLU A 1 431 ? -39.875 3.951 -17.469 1 89.75 431 GLU A N 1
ATOM 3422 C CA . GLU A 1 431 ? -39.875 4.422 -16.094 1 89.75 431 GLU A CA 1
ATOM 3423 C C . GLU A 1 431 ? -40.156 3.283 -15.117 1 89.75 431 GLU A C 1
ATOM 3425 O O . GLU A 1 431 ? -39.562 3.229 -14.031 1 89.75 431 GLU A O 1
ATOM 3430 N N . ARG A 1 432 ? -41 2.42 -15.516 1 90.12 432 ARG A N 1
ATOM 3431 C CA . ARG A 1 432 ? -41.312 1.279 -14.656 1 90.12 432 ARG A CA 1
ATOM 3432 C C . ARG A 1 432 ? -40.125 0.34 -14.539 1 90.12 432 ARG A C 1
ATOM 3434 O O . ARG A 1 432 ? -39.844 -0.189 -13.461 1 90.12 432 ARG A O 1
ATOM 3441 N N . ILE A 1 433 ? -39.469 0.168 -15.625 1 90.81 433 ILE A N 1
ATOM 3442 C CA . ILE A 1 433 ? -38.281 -0.695 -15.617 1 90.81 433 ILE A CA 1
ATOM 3443 C C . ILE A 1 433 ? -37.188 -0.075 -14.75 1 90.81 433 ILE A C 1
ATOM 3445 O O . ILE A 1 433 ? -36.562 -0.77 -13.953 1 90.81 433 ILE A O 1
ATOM 3449 N N . LEU A 1 434 ? -37.062 1.184 -14.938 1 90.44 434 LEU A N 1
ATOM 3450 C CA . LEU A 1 434 ? -36.031 1.881 -14.172 1 90.44 434 LEU A CA 1
ATOM 3451 C C . LEU A 1 434 ? -36.375 1.87 -12.68 1 90.44 434 LEU A C 1
ATOM 3453 O O . LEU A 1 434 ? -35.5 1.703 -11.844 1 90.44 434 LEU A O 1
ATOM 3457 N N . ALA A 1 435 ? -37.562 1.986 -12.375 1 89.44 435 ALA A N 1
ATOM 3458 C CA . ALA A 1 435 ? -38 1.93 -10.984 1 89.44 435 ALA A CA 1
ATOM 3459 C C . ALA A 1 435 ? -37.75 0.552 -10.383 1 89.44 435 ALA A C 1
ATOM 3461 O O . ALA A 1 435 ? -37.344 0.438 -9.219 1 89.44 435 ALA A O 1
ATOM 3462 N N . PHE A 1 436 ? -37.938 -0.406 -11.195 1 90.56 436 PHE A N 1
ATOM 3463 C CA . PHE A 1 436 ? -37.688 -1.771 -10.742 1 90.56 436 PHE A CA 1
ATOM 3464 C C . PHE A 1 436 ? -36.219 -1.99 -10.461 1 90.56 436 PHE A C 1
ATOM 3466 O O . PHE A 1 436 ? -35.844 -2.564 -9.43 1 90.56 436 PHE A O 1
ATOM 3473 N N . ILE A 1 437 ? -35.406 -1.526 -11.336 1 89.5 437 ILE A N 1
ATOM 3474 C CA . ILE A 1 437 ? -33.969 -1.675 -11.18 1 89.5 437 ILE A CA 1
ATOM 3475 C C . ILE A 1 437 ? -33.5 -0.973 -9.898 1 89.5 437 ILE A C 1
ATOM 3477 O O . ILE A 1 437 ? -32.688 -1.504 -9.156 1 89.5 437 ILE A O 1
ATOM 3481 N N . CYS A 1 438 ? -34.031 0.133 -9.586 1 89.06 438 CYS A N 1
ATOM 3482 C CA . CYS A 1 438 ? -33.594 0.944 -8.461 1 89.06 438 CYS A CA 1
ATOM 3483 C C . CYS A 1 438 ? -34.125 0.381 -7.145 1 89.06 438 CYS A C 1
ATOM 3485 O O . CYS A 1 438 ? -33.562 0.656 -6.078 1 89.06 438 CYS A O 1
ATOM 3487 N N . ARG A 1 439 ? -35.125 -0.458 -7.25 1 86.94 439 ARG A N 1
ATOM 3488 C CA . ARG A 1 439 ? -35.719 -0.999 -6.043 1 86.94 439 ARG A CA 1
ATOM 3489 C C . ARG A 1 439 ? -35 -2.25 -5.57 1 86.94 439 ARG A C 1
ATOM 3491 O O . ARG A 1 439 ? -34.969 -2.543 -4.371 1 86.94 439 ARG A O 1
ATOM 3498 N N . VAL A 1 440 ? -34.312 -2.881 -6.414 1 89 440 VAL A N 1
ATOM 3499 C CA . VAL A 1 440 ? -33.688 -4.16 -6.086 1 89 440 VAL A CA 1
ATOM 3500 C C . VAL A 1 440 ? -32.312 -3.924 -5.434 1 89 440 VAL A C 1
ATOM 3502 O O . VAL A 1 440 ? -31.484 -3.217 -5.992 1 89 440 VAL A O 1
ATOM 3505 N N . ARG A 1 441 ? -32.25 -4.48 -4.184 1 83.88 441 ARG A N 1
ATOM 3506 C CA . ARG A 1 441 ? -30.953 -4.477 -3.479 1 83.88 441 ARG A CA 1
ATOM 3507 C C . ARG A 1 441 ? -30.5 -5.898 -3.172 1 83.88 441 ARG A C 1
ATOM 3509 O O . ARG A 1 441 ? -31.219 -6.66 -2.52 1 83.88 441 ARG A O 1
ATOM 3516 N N . LEU A 1 442 ? -29.312 -6.109 -3.605 1 80.19 442 LEU A N 1
ATOM 3517 C CA . LEU A 1 442 ? -28.844 -7.48 -3.461 1 80.19 442 LEU A CA 1
ATOM 3518 C C . LEU A 1 442 ? -28 -7.629 -2.197 1 80.19 442 LEU A C 1
ATOM 3520 O O . LEU A 1 442 ? -28.047 -8.664 -1.527 1 80.19 442 LEU A O 1
ATOM 3524 N N . THR A 1 443 ? -27.219 -6.648 -1.816 1 82 443 THR A N 1
ATOM 3525 C CA . THR A 1 443 ? -26.328 -6.77 -0.668 1 82 443 THR A CA 1
ATOM 3526 C C . THR A 1 443 ? -26.438 -5.547 0.235 1 82 443 THR A C 1
ATOM 3528 O O . THR A 1 443 ? -26.578 -4.422 -0.25 1 82 443 THR A O 1
ATOM 3531 N N . PRO A 1 444 ? -26.422 -5.855 1.514 1 87 444 PRO A N 1
ATOM 3532 C CA . PRO A 1 444 ? -26.391 -4.711 2.428 1 87 444 PRO A CA 1
ATOM 3533 C C . PRO A 1 444 ? -25.047 -3.971 2.391 1 87 444 PRO A C 1
ATOM 3535 O O . PRO A 1 444 ? -24.031 -4.543 1.986 1 87 444 PRO A O 1
ATOM 3538 N N . TYR A 1 445 ? -25.125 -2.754 2.758 1 86.69 445 TYR A N 1
ATOM 3539 C CA . TYR A 1 445 ? -23.938 -1.918 2.646 1 86.69 445 TYR A CA 1
ATOM 3540 C C . TYR A 1 445 ? -23.016 -2.113 3.848 1 86.69 445 TYR A C 1
ATOM 3542 O O . TYR A 1 445 ? -21.797 -1.905 3.75 1 86.69 445 TYR A O 1
ATOM 3550 N N . TRP A 1 446 ? -23.562 -2.387 4.953 1 86 446 TRP A N 1
ATOM 3551 C CA . TRP A 1 446 ? -22.75 -2.555 6.164 1 86 446 TRP A CA 1
ATOM 3552 C C . TRP A 1 446 ? -23.469 -3.465 7.16 1 86 446 TRP A C 1
ATOM 3554 O O . TRP A 1 446 ? -24.672 -3.697 7.051 1 86 446 TRP A O 1
ATOM 3564 N N . ASN A 1 447 ? -22.828 -4.137 8.047 1 86.12 447 ASN A N 1
ATOM 3565 C CA . ASN A 1 447 ? -23.375 -5.102 9 1 86.12 447 ASN A CA 1
ATOM 3566 C C . ASN A 1 447 ? -24.172 -4.41 10.102 1 86.12 447 ASN A C 1
ATOM 3568 O O . ASN A 1 447 ? -24.953 -5.051 10.805 1 86.12 447 ASN A O 1
ATOM 3572 N N . ASN A 1 448 ? -24.141 -3.107 10.32 1 90 448 ASN A N 1
ATOM 3573 C CA . ASN A 1 448 ? -24.859 -2.334 11.32 1 90 448 ASN A CA 1
ATOM 3574 C C . ASN A 1 448 ? -24.625 -2.869 12.727 1 90 448 ASN A C 1
ATOM 3576 O O . ASN A 1 448 ? -25.578 -3.025 13.5 1 90 448 ASN A O 1
ATOM 3580 N N . SER A 1 449 ? -23.438 -3.279 12.984 1 92.19 449 SER A N 1
ATOM 3581 C CA . SER A 1 449 ? -23.062 -3.771 14.305 1 92.19 449 SER A CA 1
ATOM 3582 C C . SER A 1 449 ? -21.875 -3.014 14.867 1 92.19 449 SER A C 1
ATOM 3584 O O . SER A 1 449 ? -21.109 -2.395 14.117 1 92.19 449 SER A O 1
ATOM 3586 N N . LEU A 1 450 ? -21.812 -2.975 16.188 1 94.5 450 LEU A N 1
ATOM 3587 C CA . LEU A 1 450 ? -20.719 -2.311 16.891 1 94.5 450 LEU A CA 1
ATOM 3588 C C . LEU A 1 450 ? -19.922 -3.309 17.734 1 94.5 450 LEU A C 1
ATOM 3590 O O . LEU A 1 450 ? -20.5 -4.191 18.375 1 94.5 450 LEU A O 1
ATOM 3594 N N . GLY A 1 451 ? -18.641 -3.191 17.609 1 93 451 GLY A N 1
ATOM 3595 C CA . GLY A 1 451 ? -17.812 -3.945 18.547 1 93 451 GLY A CA 1
ATOM 3596 C C . GLY A 1 451 ? -17.891 -3.42 19.969 1 93 451 GLY A C 1
ATOM 3597 O O . GLY A 1 451 ? -17.938 -2.207 20.188 1 93 451 GLY A O 1
ATOM 3598 N N . GLN A 1 452 ? -18.031 -4.328 20.891 1 94 452 GLN A N 1
ATOM 3599 C CA . GLN A 1 452 ? -18.141 -3.947 22.297 1 94 452 GLN A CA 1
ATOM 3600 C C . GLN A 1 452 ? -17.016 -4.57 23.109 1 94 452 GLN A C 1
ATOM 3602 O O . GLN A 1 452 ? -16.688 -5.738 22.938 1 94 452 GLN A O 1
ATOM 3607 N N . HIS A 1 453 ? -16.375 -3.701 23.875 1 92.12 453 HIS A N 1
ATOM 3608 C CA . HIS A 1 453 ? -15.344 -4.168 24.797 1 92.12 453 HIS A CA 1
ATOM 3609 C C . HIS A 1 453 ? -15.391 -3.395 26.109 1 92.12 453 HIS A C 1
ATOM 3611 O O . HIS A 1 453 ? -15.531 -2.168 26.109 1 92.12 453 HIS A O 1
ATOM 3617 N N . SER A 1 454 ? -15.461 -4.137 27.156 1 91.06 454 SER A N 1
ATOM 3618 C CA . SER A 1 454 ? -15.352 -3.527 28.484 1 91.06 454 SER A CA 1
ATOM 3619 C C . SER A 1 454 ? -14.055 -3.947 29.172 1 91.06 454 SER A C 1
ATOM 3621 O O . SER A 1 454 ? -13.82 -5.137 29.391 1 91.06 454 SER A O 1
ATOM 3623 N N . LEU A 1 455 ? -13.25 -3.057 29.531 1 90.5 455 LEU A N 1
ATOM 3624 C CA . LEU A 1 455 ? -11.922 -3.309 30.078 1 90.5 455 LEU A CA 1
ATOM 3625 C C . LEU A 1 455 ? -12.023 -4.117 31.375 1 90.5 455 LEU A C 1
ATOM 3627 O O . LEU A 1 455 ? -11.406 -5.176 31.5 1 90.5 455 LEU A O 1
ATOM 3631 N N . LEU A 1 456 ? -12.867 -3.648 32.312 1 89.25 456 LEU A N 1
ATOM 3632 C CA . LEU A 1 456 ? -12.953 -4.262 33.625 1 89.25 456 LEU A CA 1
ATOM 3633 C C . LEU A 1 456 ? -13.633 -5.621 33.562 1 89.25 456 LEU A C 1
ATOM 3635 O O . LEU A 1 456 ? -13.188 -6.582 34.188 1 89.25 456 LEU A O 1
ATOM 3639 N N . HIS A 1 457 ? -14.641 -5.648 32.781 1 86.38 457 HIS A N 1
ATOM 3640 C CA . HIS A 1 457 ? -15.352 -6.914 32.688 1 86.38 457 HIS A CA 1
ATOM 3641 C C . HIS A 1 457 ? -14.492 -7.969 31.984 1 86.38 457 HIS A C 1
ATOM 3643 O O . HIS A 1 457 ? -14.57 -9.156 32.312 1 86.38 457 HIS A O 1
ATOM 3649 N N . ALA A 1 458 ? -13.742 -7.527 31.016 1 83.62 458 ALA A N 1
ATOM 3650 C CA . ALA A 1 458 ? -12.844 -8.445 30.328 1 83.62 458 ALA A CA 1
ATOM 3651 C C . ALA A 1 458 ? -11.758 -8.969 31.266 1 83.62 458 ALA A C 1
ATOM 3653 O O . ALA A 1 458 ? -11.414 -10.156 31.219 1 83.62 458 ALA A O 1
ATOM 3654 N N . CYS A 1 459 ? -11.258 -8.117 32.062 1 83.62 459 CYS A N 1
ATOM 3655 C CA . CYS A 1 459 ? -10.234 -8.516 33.031 1 83.62 459 CYS A CA 1
ATOM 3656 C C . CYS A 1 459 ? -10.82 -9.445 34.094 1 83.62 459 CYS A C 1
ATOM 3658 O O . CYS A 1 459 ? -10.164 -10.406 34.531 1 83.62 459 CYS A O 1
ATOM 3660 N N . HIS A 1 460 ? -12.008 -9.211 34.5 1 83 460 HIS A N 1
ATOM 3661 C CA . HIS A 1 460 ? -12.672 -10.055 35.5 1 83 460 HIS A CA 1
ATOM 3662 C C . HIS A 1 460 ? -12.945 -11.445 34.938 1 83 460 HIS A C 1
ATOM 3664 O O . HIS A 1 460 ? -12.758 -12.445 35.625 1 83 460 HIS A O 1
ATOM 3670 N N . ARG A 1 461 ? -13.43 -11.43 33.719 1 77.31 461 ARG A N 1
ATOM 3671 C CA . ARG A 1 461 ? -13.703 -12.703 33.062 1 77.31 461 ARG A CA 1
ATOM 3672 C C . ARG A 1 461 ? -12.422 -13.516 32.906 1 77.31 461 ARG A C 1
ATOM 3674 O O . ARG A 1 461 ? -12.445 -14.742 32.969 1 77.31 461 ARG A O 1
ATOM 3681 N N . TYR A 1 462 ? -11.398 -12.812 32.562 1 73.19 462 TYR A N 1
ATOM 3682 C CA . TYR A 1 462 ? -10.102 -13.469 32.406 1 73.19 462 TYR A CA 1
ATOM 3683 C C . TYR A 1 462 ? -9.688 -14.148 33.719 1 73.19 462 TYR A C 1
ATOM 3685 O O . TYR A 1 462 ? -9.188 -15.273 33.719 1 73.19 462 TYR A O 1
ATOM 3693 N N . GLU A 1 463 ? -9.945 -13.562 34.812 1 71 463 GLU A N 1
ATOM 3694 C CA . GLU A 1 463 ? -9.508 -14.062 36.125 1 71 463 GLU A CA 1
ATOM 3695 C C . GLU A 1 463 ? -10.391 -15.211 36.594 1 71 463 GLU A C 1
ATOM 3697 O O . GLU A 1 463 ? -9.93 -16.109 37.312 1 71 463 GLU A O 1
ATOM 3702 N N . GLN A 1 464 ? -11.672 -14.938 36.5 1 66.56 464 GLN A N 1
ATOM 3703 C CA . GLN A 1 464 ? -12.578 -15.984 36.969 1 66.56 464 GLN A CA 1
ATOM 3704 C C . GLN A 1 464 ? -12.383 -17.281 36.188 1 66.56 464 GLN A C 1
ATOM 3706 O O . GLN A 1 464 ? -12.695 -18.359 36.656 1 66.56 464 GLN A O 1
ATOM 3711 N N . GLY A 1 465 ? -12.18 -17.094 34.844 1 54.91 465 GLY A N 1
ATOM 3712 C CA . GLY A 1 465 ? -12.461 -18.266 34.031 1 54.91 465 GLY A CA 1
ATOM 3713 C C . GLY A 1 465 ? -11.219 -18.875 33.406 1 54.91 465 GLY A C 1
ATOM 3714 O O . GLY A 1 465 ? -10.117 -18.344 33.562 1 54.91 465 GLY A O 1
ATOM 3715 N N . ARG A 1 466 ? -11.586 -19.906 32.375 1 49.44 466 ARG A N 1
ATOM 3716 C CA . ARG A 1 466 ? -11.172 -20.938 31.422 1 49.44 466 ARG A CA 1
ATOM 3717 C C . ARG A 1 466 ? -10.094 -20.422 30.469 1 49.44 466 ARG A C 1
ATOM 3719 O O . ARG A 1 466 ? -9.367 -21.203 29.859 1 49.44 466 ARG A O 1
ATOM 3726 N N . LEU A 1 467 ? -10.172 -19.125 30.359 1 54.72 467 LEU A N 1
ATOM 3727 C CA . LEU A 1 467 ? -9.297 -18.641 29.297 1 54.72 467 LEU A CA 1
ATOM 3728 C C . LEU A 1 467 ? -7.855 -18.547 29.797 1 54.72 467 LEU A C 1
ATOM 3730 O O . LEU A 1 467 ? -6.926 -18.547 28.984 1 54.72 467 LEU A O 1
ATOM 3734 N N . ARG A 1 468 ? -7.777 -18.266 31.109 1 54.19 468 ARG A N 1
ATOM 3735 C CA . ARG A 1 468 ? -6.418 -18.375 31.625 1 54.19 468 ARG A CA 1
ATOM 3736 C C . ARG A 1 468 ? -5.738 -19.656 31.125 1 54.19 468 ARG A C 1
ATOM 3738 O O . ARG A 1 468 ? -4.539 -19.656 30.859 1 54.19 468 ARG A O 1
ATOM 3745 N N . ARG A 1 469 ? -6.555 -20.734 31.156 1 47.75 469 ARG A N 1
ATOM 3746 C CA . ARG A 1 469 ? -6 -22.031 30.766 1 47.75 469 ARG A CA 1
ATOM 3747 C C . ARG A 1 469 ? -5.574 -22.031 29.297 1 47.75 469 ARG A C 1
ATOM 3749 O O . ARG A 1 469 ? -4.555 -22.625 28.938 1 47.75 469 ARG A O 1
ATOM 3756 N N . VAL A 1 470 ? -6.465 -21.656 28.531 1 48 470 VAL A N 1
ATOM 3757 C CA . VAL A 1 470 ? -6.129 -21.625 27.109 1 48 470 VAL A CA 1
ATOM 3758 C C . VAL A 1 470 ? -4.957 -20.672 26.875 1 48 470 VAL A C 1
ATOM 3760 O O . VAL A 1 470 ? -4.102 -20.938 26.031 1 48 470 VAL A O 1
ATOM 3763 N N . TRP A 1 471 ? -4.91 -19.656 27.672 1 48.59 471 TRP A N 1
ATOM 3764 C CA . TRP A 1 471 ? -3.912 -18.594 27.5 1 48.59 471 TRP A CA 1
ATOM 3765 C C . TRP A 1 471 ? -2.568 -19.031 28.094 1 48.59 471 TRP A C 1
ATOM 3767 O O . TRP A 1 471 ? -1.557 -18.359 27.891 1 48.59 471 TRP A O 1
ATOM 3777 N N . GLY A 1 472 ? -2.66 -19.953 28.938 1 46.47 472 GLY A N 1
ATOM 3778 C CA . GLY A 1 472 ? -1.398 -20.547 29.359 1 46.47 472 GLY A CA 1
ATOM 3779 C C . GLY A 1 472 ? -0.578 -21.078 28.188 1 46.47 472 GLY A C 1
ATOM 3780 O O . GLY A 1 472 ? 0.55 -21.547 28.391 1 46.47 472 GLY A O 1
ATOM 3781 N N . LEU A 1 473 ? -1.274 -21.344 27.25 1 43.84 473 LEU A N 1
ATOM 3782 C CA . LEU A 1 473 ? -0.45 -21.828 26.141 1 43.84 473 LEU A CA 1
ATOM 3783 C C . LEU A 1 473 ? 0.394 -20.688 25.562 1 43.84 473 LEU A C 1
ATOM 3785 O O . LEU A 1 473 ? -0.123 -19.609 25.281 1 43.84 473 LEU A O 1
ATOM 3789 N N . GLN A 1 474 ? 1.52 -20.641 25.844 1 46.34 474 GLN A N 1
ATOM 3790 C CA . GLN A 1 474 ? 2.57 -19.734 25.406 1 46.34 474 GLN A CA 1
ATOM 3791 C C . GLN A 1 474 ? 2.477 -19.484 23.891 1 46.34 474 GLN A C 1
ATOM 3793 O O . GLN A 1 474 ? 3.229 -20.078 23.109 1 46.34 474 GLN A O 1
ATOM 3798 N N . LEU A 1 475 ? 1.3 -19.234 23.391 1 50.38 475 LEU A N 1
ATOM 3799 C CA . LEU A 1 475 ? 1.283 -18.891 21.984 1 50.38 475 LEU A CA 1
ATOM 3800 C C . LEU A 1 475 ? 2.008 -17.562 21.734 1 50.38 475 LEU A C 1
ATOM 3802 O O . LEU A 1 475 ? 2.086 -16.719 22.641 1 50.38 475 LEU A O 1
ATOM 3806 N N . PRO A 1 476 ? 2.607 -17.516 20.594 1 54.56 476 PRO A N 1
ATOM 3807 C CA . PRO A 1 476 ? 3.271 -16.25 20.281 1 54.56 476 PRO A CA 1
ATOM 3808 C C . PRO A 1 476 ? 2.363 -15.047 20.484 1 54.56 476 PRO A C 1
ATOM 3810 O O . PRO A 1 476 ? 1.146 -15.141 20.297 1 54.56 476 PRO A O 1
ATOM 3813 N N . GLY A 1 477 ? 2.822 -14.109 21.281 1 51.28 477 GLY A N 1
ATOM 3814 C CA . GLY A 1 477 ? 2.143 -12.93 21.797 1 51.28 477 GLY A CA 1
ATOM 3815 C C . GLY A 1 477 ? 1.141 -12.344 20.812 1 51.28 477 GLY A C 1
ATOM 3816 O O . GLY A 1 477 ? 0.023 -11.992 21.203 1 51.28 477 GLY A O 1
ATOM 3817 N N . ARG A 1 478 ? 1.313 -12.516 19.547 1 55.47 478 ARG A N 1
ATOM 3818 C CA . ARG A 1 478 ? 0.428 -11.891 18.562 1 55.47 478 ARG A CA 1
ATOM 3819 C C . ARG A 1 478 ? -0.816 -12.742 18.328 1 55.47 478 ARG A C 1
ATOM 3821 O O . ARG A 1 478 ? -1.922 -12.211 18.203 1 55.47 478 ARG A O 1
ATOM 3828 N N . ILE A 1 479 ? -0.583 -14 18.203 1 56.75 479 ILE A N 1
ATOM 3829 C CA . ILE A 1 479 ? -1.712 -14.898 17.984 1 56.75 479 ILE A CA 1
ATOM 3830 C C . ILE A 1 479 ? -2.596 -14.938 19.234 1 56.75 479 ILE A C 1
ATOM 3832 O O . ILE A 1 479 ? -3.824 -14.938 19.125 1 56.75 479 ILE A O 1
ATOM 3836 N N . ALA A 1 480 ? -1.887 -14.891 20.344 1 56.28 480 ALA A N 1
ATOM 3837 C CA . ALA A 1 480 ? -2.637 -14.875 21.594 1 56.28 480 ALA A CA 1
ATOM 3838 C C . ALA A 1 480 ? -3.449 -13.594 21.734 1 56.28 480 ALA A C 1
ATOM 3840 O O . ALA A 1 480 ? -4.613 -13.625 22.141 1 56.28 480 ALA A O 1
ATOM 3841 N N . GLY A 1 481 ? -2.775 -12.586 21.328 1 58.66 481 GLY A N 1
ATOM 3842 C CA . GLY A 1 481 ? -3.475 -11.312 21.391 1 58.66 481 GLY A CA 1
ATOM 3843 C C . GLY A 1 481 ? -4.676 -11.25 20.469 1 58.66 481 GLY A C 1
ATOM 3844 O O . GLY A 1 481 ? -5.734 -10.75 20.859 1 58.66 481 GLY A O 1
ATOM 3845 N N . PHE A 1 482 ? -4.5 -11.828 19.344 1 59.91 482 PHE A N 1
ATOM 3846 C CA . PHE A 1 482 ? -5.598 -11.875 18.391 1 59.91 482 PHE A CA 1
ATOM 3847 C C . PHE A 1 482 ? -6.742 -12.727 18.922 1 59.91 482 PHE A C 1
ATOM 3849 O O . PHE A 1 482 ? -7.91 -12.352 18.812 1 59.91 482 PHE A O 1
ATOM 3856 N N . LEU A 1 483 ? -6.359 -13.859 19.516 1 58.22 483 LEU A N 1
ATOM 3857 C CA . LEU A 1 483 ? -7.383 -14.773 20 1 58.22 483 LEU A CA 1
ATOM 3858 C C . LEU A 1 483 ? -8.125 -14.164 21.203 1 58.22 483 LEU A C 1
ATOM 3860 O O . LEU A 1 483 ? -9.344 -14.305 21.312 1 58.22 483 LEU A O 1
ATOM 3864 N N . ILE A 1 484 ? -7.41 -13.508 21.953 1 58.81 484 ILE A N 1
ATOM 3865 C CA . ILE A 1 484 ? -8.008 -12.852 23.109 1 58.81 484 ILE A CA 1
ATOM 3866 C C . ILE A 1 484 ? -8.945 -11.734 22.641 1 58.81 484 ILE A C 1
ATOM 3868 O O . ILE A 1 484 ? -10.07 -11.617 23.125 1 58.81 484 ILE A O 1
ATOM 3872 N N . ARG A 1 485 ? -8.5 -11.164 21.625 1 61.22 485 ARG A N 1
ATOM 3873 C CA . ARG A 1 485 ? -9.289 -10.047 21.109 1 61.22 485 ARG A CA 1
ATOM 3874 C C . ARG A 1 485 ? -10.562 -10.547 20.438 1 61.22 485 ARG A C 1
ATOM 3876 O O . ARG A 1 485 ? -11.625 -9.953 20.578 1 61.22 485 ARG A O 1
ATOM 3883 N N . SER A 1 486 ? -10.375 -11.531 19.719 1 62 486 SER A N 1
ATOM 3884 C CA . SER A 1 486 ? -11.516 -12.07 18.984 1 62 486 SER A CA 1
ATOM 3885 C C . SER A 1 486 ? -12.57 -12.633 19.922 1 62 486 SER A C 1
ATOM 3887 O O . SER A 1 486 ? -13.766 -12.578 19.625 1 62 486 SER A O 1
ATOM 3889 N N . ARG A 1 487 ? -12.078 -13.117 21.062 1 62.75 487 ARG A N 1
ATOM 3890 C CA . ARG A 1 487 ? -13.023 -13.742 21.969 1 62.75 487 ARG A CA 1
ATOM 3891 C C . ARG A 1 487 ? -13.633 -12.719 22.922 1 62.75 487 ARG A C 1
ATOM 3893 O O . ARG A 1 487 ? -14.742 -12.906 23.422 1 62.75 487 ARG A O 1
ATOM 3900 N N . MET A 1 488 ? -12.891 -11.719 22.984 1 65.94 488 MET A N 1
ATOM 3901 C CA . MET A 1 488 ? -13.352 -10.766 23.984 1 65.94 488 MET A CA 1
ATOM 3902 C C . MET A 1 488 ? -14.203 -9.672 23.344 1 65.94 488 MET A C 1
ATOM 3904 O O . MET A 1 488 ? -14.789 -8.844 24.031 1 65.94 488 MET A O 1
ATOM 3908 N N . THR A 1 489 ? -14.227 -9.758 22.031 1 75.88 489 THR A N 1
ATOM 3909 C CA . THR A 1 489 ? -15.016 -8.734 21.359 1 75.88 489 THR A CA 1
ATOM 3910 C C . THR A 1 489 ? -16.391 -9.273 20.969 1 75.88 489 THR A C 1
ATOM 3912 O O . THR A 1 489 ? -16.5 -10.32 20.328 1 75.88 489 THR A O 1
ATOM 3915 N N . ASP A 1 490 ? -17.359 -8.711 21.672 1 84 490 ASP A N 1
ATOM 3916 C CA . ASP A 1 490 ? -18.734 -9.023 21.328 1 84 490 ASP A CA 1
ATOM 3917 C C . ASP A 1 490 ? -19.328 -7.973 20.391 1 84 490 ASP A C 1
ATOM 3919 O O . ASP A 1 490 ? -18.953 -6.801 20.469 1 84 490 ASP A O 1
ATOM 3923 N N . ARG A 1 491 ? -20.094 -8.43 19.484 1 89 491 ARG A N 1
ATOM 3924 C CA . ARG A 1 491 ? -20.734 -7.484 18.578 1 89 491 ARG A CA 1
ATOM 3925 C C . ARG A 1 491 ? -22.219 -7.367 18.859 1 89 491 ARG A C 1
ATOM 3927 O O . ARG A 1 491 ? -22.891 -8.367 19.125 1 89 491 ARG A O 1
ATOM 3934 N N . ARG A 1 492 ? -22.547 -6.168 18.969 1 91.19 492 ARG A N 1
ATOM 3935 C CA . ARG A 1 492 ? -23.953 -5.848 19.203 1 91.19 492 ARG A CA 1
ATOM 3936 C C . ARG A 1 492 ? -24.516 -5.016 18.062 1 91.19 492 ARG A C 1
ATOM 3938 O O . ARG A 1 492 ? -23.812 -4.207 17.453 1 91.19 492 ARG A O 1
ATOM 3945 N N . LYS A 1 493 ? -25.766 -5.27 17.766 1 93.62 493 LYS A N 1
ATOM 3946 C CA . LYS A 1 493 ? -26.438 -4.465 16.75 1 93.62 493 LYS A CA 1
ATOM 3947 C C . LYS A 1 493 ? -26.531 -3.004 17.188 1 93.62 493 LYS A C 1
ATOM 3949 O O . LYS A 1 493 ? -26.75 -2.717 18.359 1 93.62 493 LYS A O 1
ATOM 3954 N N . LEU A 1 494 ? -26.391 -2.084 16.297 1 95.12 494 LEU A N 1
ATOM 3955 C CA . LEU A 1 494 ? -26.484 -0.655 16.594 1 95.12 494 LEU A CA 1
ATOM 3956 C C . LEU A 1 494 ? -27.891 -0.271 17.016 1 95.12 494 LEU A C 1
ATOM 3958 O O . LEU A 1 494 ? -28.828 -0.329 16.219 1 95.12 494 LEU A O 1
ATOM 3962 N N . PRO A 1 495 ? -27.984 0.124 18.234 1 95.19 495 PRO A N 1
ATOM 3963 C CA . PRO A 1 495 ? -29.328 0.489 18.719 1 95.19 495 PRO A CA 1
ATOM 3964 C C . PRO A 1 495 ? -29.844 1.781 18.094 1 95.19 495 PRO A C 1
ATOM 3966 O O . PRO A 1 495 ? -29.062 2.693 17.812 1 95.19 495 PRO A O 1
ATOM 3969 N N . ALA A 1 496 ? -31.094 1.868 17.969 1 93.88 496 ALA A N 1
ATOM 3970 C CA . ALA A 1 496 ? -31.734 3.053 17.406 1 93.88 496 ALA A CA 1
ATOM 3971 C C . ALA A 1 496 ? -31.547 4.262 18.312 1 93.88 496 ALA A C 1
ATOM 3973 O O . ALA A 1 496 ? -31.438 5.395 17.844 1 93.88 496 ALA A O 1
ATOM 3974 N N . ALA A 1 497 ? -31.375 3.945 19.609 1 95.12 497 ALA A N 1
ATOM 3975 C CA . ALA A 1 497 ? -31.172 5.02 20.578 1 95.12 497 ALA A CA 1
ATOM 3976 C C . ALA A 1 497 ? -29.859 5.742 20.344 1 95.12 497 ALA A C 1
ATOM 3978 O O . ALA A 1 497 ? -29.766 6.961 20.5 1 95.12 497 ALA A O 1
ATOM 3979 N N . VAL A 1 498 ? -28.906 4.996 19.969 1 96.94 498 VAL A N 1
ATOM 3980 C CA . VAL A 1 498 ? -27.594 5.578 19.719 1 96.94 498 VAL A CA 1
ATOM 3981 C C . VAL A 1 498 ? -27.641 6.438 18.453 1 96.94 498 VAL A C 1
ATOM 3983 O O . VAL A 1 498 ? -27.125 7.562 18.438 1 96.94 498 VAL A O 1
ATOM 3986 N N . LYS A 1 499 ? -28.266 5.98 17.391 1 95.19 499 LYS A N 1
ATOM 3987 C CA . LYS A 1 499 ? -28.406 6.734 16.141 1 95.19 499 LYS A CA 1
ATOM 3988 C C . LYS A 1 499 ? -29.141 8.047 16.375 1 95.19 499 LYS A C 1
ATOM 3990 O O . LYS A 1 499 ? -28.734 9.094 15.875 1 95.19 499 LYS A O 1
ATOM 3995 N N . SER A 1 500 ? -30.172 7.918 17.188 1 94.75 500 SER A N 1
ATOM 3996 C CA . SER A 1 500 ? -30.984 9.102 17.469 1 94.75 500 SER A CA 1
ATOM 3997 C C . SER A 1 500 ? -30.203 10.109 18.312 1 94.75 500 SER A C 1
ATOM 3999 O O . SER A 1 500 ? -30.312 11.32 18.078 1 94.75 500 SER A O 1
ATOM 4001 N N . ALA A 1 501 ? -29.438 9.617 19.25 1 96.06 501 ALA A N 1
ATOM 4002 C CA . ALA A 1 501 ? -28.656 10.5 20.094 1 96.06 501 ALA A CA 1
ATOM 4003 C C . ALA A 1 501 ? -27.609 11.258 19.297 1 96.06 501 ALA A C 1
ATOM 4005 O O . ALA A 1 501 ? -27.406 12.461 19.5 1 96.06 501 ALA A O 1
ATOM 4006 N N . ILE A 1 502 ? -26.969 10.586 18.375 1 96.19 502 ILE A N 1
ATOM 4007 C CA . ILE A 1 502 ? -25.969 11.211 17.531 1 96.19 502 ILE A CA 1
ATOM 4008 C C . ILE A 1 502 ? -26.625 12.25 16.625 1 96.19 502 ILE A C 1
ATOM 4010 O O . ILE A 1 502 ? -26.109 13.359 16.469 1 96.19 502 ILE A O 1
ATOM 4014 N N . PHE A 1 503 ? -27.766 11.859 16.094 1 95.44 503 PHE A N 1
ATOM 4015 C CA . PHE A 1 503 ? -28.531 12.734 15.211 1 95.44 503 PHE A CA 1
ATOM 4016 C C . PHE A 1 503 ? -28.922 14.023 15.922 1 95.44 503 PHE A C 1
ATOM 4018 O O . PHE A 1 503 ? -28.703 15.117 15.398 1 95.44 503 PHE A O 1
ATOM 4025 N N . LEU A 1 504 ? -29.391 13.883 17.125 1 93.19 504 LEU A N 1
ATOM 4026 C CA . LEU A 1 504 ? -29.844 15.031 17.906 1 93.19 504 LEU A CA 1
ATOM 4027 C C . LEU A 1 504 ? -28.672 15.922 18.297 1 93.19 504 LEU A C 1
ATOM 4029 O O . LEU A 1 504 ? -28.781 17.156 18.266 1 93.19 504 LEU A O 1
ATOM 4033 N N . PHE A 1 505 ? -27.594 15.312 18.641 1 94.5 505 PHE A N 1
ATOM 4034 C CA . PHE A 1 505 ? -26.422 16.094 19.016 1 94.5 505 PHE A CA 1
ATOM 4035 C C . PHE A 1 505 ? -25.906 16.891 17.828 1 94.5 505 PHE A C 1
ATOM 4037 O O . PHE A 1 505 ? -25.516 18.047 17.984 1 94.5 505 PHE A O 1
ATOM 4044 N N . LEU A 1 506 ? -25.844 16.312 16.641 1 94 506 LEU A N 1
ATOM 4045 C CA . LEU A 1 506 ? -25.328 16.969 15.445 1 94 506 LEU A CA 1
ATOM 4046 C C . LEU A 1 506 ? -26.219 18.125 15.023 1 94 506 LEU A C 1
ATOM 4048 O O . LEU A 1 506 ? -25.734 19.109 14.484 1 94 506 LEU A O 1
ATOM 4052 N N . LYS A 1 507 ? -27.438 17.969 15.281 1 90.44 507 LYS A N 1
ATOM 4053 C CA . LYS A 1 507 ? -28.391 19.031 14.938 1 90.44 507 LYS A CA 1
ATOM 4054 C C . LYS A 1 507 ? -28.141 20.281 15.789 1 90.44 507 LYS A C 1
ATOM 4056 O O . LYS A 1 507 ? -28.266 21.406 15.297 1 90.44 507 LYS A O 1
ATOM 4061 N N . THR A 1 508 ? -27.656 20.078 16.984 1 86.31 508 THR A N 1
ATOM 4062 C CA . THR A 1 508 ? -27.594 21.188 17.922 1 86.31 508 THR A CA 1
ATOM 4063 C C . THR A 1 508 ? -26.141 21.641 18.109 1 86.31 508 THR A C 1
ATOM 4065 O O . THR A 1 508 ? -25.875 22.828 18.328 1 86.31 508 THR A O 1
ATOM 4068 N N . GLY A 1 509 ? -25.203 20.766 18.062 1 83.56 509 GLY A N 1
ATOM 4069 C CA . GLY A 1 509 ? -23.859 21.094 18.5 1 83.56 509 GLY A CA 1
ATOM 4070 C C . GLY A 1 509 ? -22.781 20.703 17.5 1 83.56 509 GLY A C 1
ATOM 4071 O O . GLY A 1 509 ? -21.656 20.406 17.875 1 83.56 509 GLY A O 1
ATOM 4072 N N . MET A 1 510 ? -22.984 20.797 16.281 1 82.75 510 MET A N 1
ATOM 4073 C CA . MET A 1 510 ? -22.031 20.328 15.281 1 82.75 510 MET A CA 1
ATOM 4074 C C . MET A 1 510 ? -20.781 21.188 15.281 1 82.75 510 MET A C 1
ATOM 4076 O O . MET A 1 510 ? -19.672 20.672 15.164 1 82.75 510 MET A O 1
ATOM 4080 N N . THR A 1 511 ? -20.844 22.469 15.523 1 81.56 511 THR A N 1
ATOM 4081 C CA . THR A 1 511 ? -19.719 23.391 15.438 1 81.56 511 THR A CA 1
ATOM 4082 C C . THR A 1 511 ? -19 23.5 16.781 1 81.56 511 THR A C 1
ATOM 4084 O O . THR A 1 511 ? -17.938 24.109 16.875 1 81.56 511 THR A O 1
ATOM 4087 N N . ARG A 1 512 ? -19.547 22.797 17.797 1 84.62 512 ARG A N 1
ATOM 4088 C CA . ARG A 1 512 ? -18.969 22.953 19.141 1 84.62 512 ARG A CA 1
ATOM 4089 C C . ARG A 1 512 ? -18.5 21.625 19.688 1 84.62 512 ARG A C 1
ATOM 4091 O O . ARG A 1 512 ? -18.609 21.359 20.891 1 84.62 512 ARG A O 1
ATOM 4098 N N . ILE A 1 513 ? -18.172 20.797 18.797 1 88.25 513 ILE A N 1
ATOM 4099 C CA . ILE A 1 513 ? -17.656 19.516 19.234 1 88.25 513 ILE A CA 1
ATOM 4100 C C . ILE A 1 513 ? -16.266 19.688 19.844 1 88.25 513 ILE A C 1
ATOM 4102 O O . ILE A 1 513 ? -15.32 20.094 19.156 1 88.25 513 ILE A O 1
ATOM 4106 N N . GLN A 1 514 ? -16.094 19.516 21.156 1 87 514 GLN A N 1
ATOM 4107 C CA . GLN A 1 514 ? -14.828 19.734 21.844 1 87 514 GLN A CA 1
ATOM 4108 C C . GLN A 1 514 ? -14.602 18.688 22.938 1 87 514 GLN A C 1
ATOM 4110 O O . GLN A 1 514 ? -14.469 19.031 24.109 1 87 514 GLN A O 1
ATOM 4115 N N . ASN A 1 515 ? -14.492 17.516 22.719 1 88 515 ASN A N 1
ATOM 4116 C CA . ASN A 1 515 ? -14.109 16.391 23.578 1 88 515 ASN A CA 1
ATOM 4117 C C . ASN A 1 515 ? -14.93 16.375 24.859 1 88 515 ASN A C 1
ATOM 4119 O O . ASN A 1 515 ? -14.383 16.203 25.953 1 88 515 ASN A O 1
ATOM 4123 N N . GLY A 1 516 ? -16.219 16.719 24.844 1 89.56 516 GLY A N 1
ATOM 4124 C CA . GLY A 1 516 ? -17.125 16.656 25.984 1 89.56 516 GLY A CA 1
ATOM 4125 C C . GLY A 1 516 ? -17.344 18 26.656 1 89.56 516 GLY A C 1
ATOM 4126 O O . GLY A 1 516 ? -18.188 18.125 27.547 1 89.56 516 GLY A O 1
ATOM 4127 N N . GLU A 1 517 ? -16.672 19.016 26.266 1 90.56 517 GLU A N 1
ATOM 4128 C CA . GLU A 1 517 ? -16.75 20.328 26.891 1 90.56 517 GLU A CA 1
ATOM 4129 C C . GLU A 1 517 ? -18.109 20.969 26.672 1 90.56 517 GLU A C 1
ATOM 4131 O O . GLU A 1 517 ? -18.672 21.594 27.578 1 90.56 517 GLU A O 1
ATOM 4136 N N . TYR A 1 518 ? -18.609 20.828 25.547 1 91.56 518 TYR A N 1
ATOM 4137 C CA . TYR A 1 518 ? -19.891 21.438 25.219 1 91.56 518 TYR A CA 1
ATOM 4138 C C . TYR A 1 518 ? -21.016 20.844 26.047 1 91.56 518 TYR A C 1
ATOM 4140 O O . TYR A 1 518 ? -21.875 21.562 26.562 1 91.56 518 TYR A O 1
ATOM 4148 N N . THR A 1 51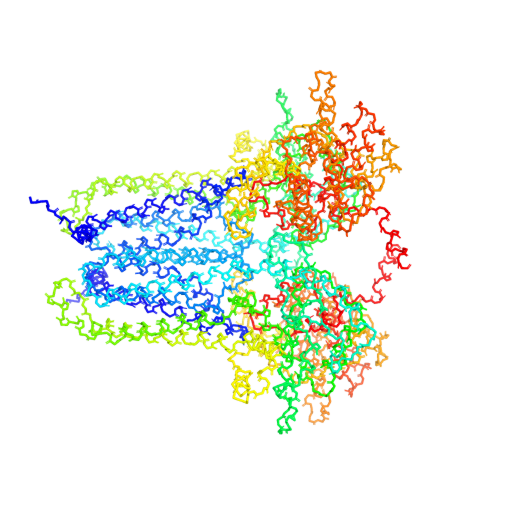9 ? -21.047 19.516 26.219 1 93.38 519 THR A N 1
ATOM 4149 C CA . THR A 1 519 ? -22.078 18.844 26.984 1 93.38 519 THR A CA 1
ATOM 4150 C C . THR A 1 519 ? -22.047 19.266 28.438 1 93.38 519 THR A C 1
ATOM 4152 O O . THR A 1 519 ? -23.078 19.516 29.047 1 93.38 519 THR A O 1
ATOM 4155 N N . LEU A 1 520 ? -20.828 19.375 28.984 1 93.19 520 LEU A N 1
ATOM 4156 C CA . LEU A 1 520 ? -20.688 19.75 30.391 1 93.19 520 LEU A CA 1
ATOM 4157 C C . LEU A 1 520 ? -21.016 21.219 30.594 1 93.19 520 LEU A C 1
ATOM 4159 O O . LEU A 1 520 ? -21.562 21.594 31.641 1 93.19 520 LEU A O 1
ATOM 4163 N N . GLU A 1 521 ? -20.703 22.016 29.641 1 92.12 521 GLU A N 1
ATOM 4164 C CA . GLU A 1 521 ? -21.031 23.438 29.703 1 92.12 521 GLU A CA 1
ATOM 4165 C C . GLU A 1 521 ? -22.547 23.656 29.641 1 92.12 521 GLU A C 1
ATOM 4167 O O . GLU A 1 521 ? -23.078 24.469 30.391 1 92.12 521 GLU A O 1
ATOM 4172 N N . LYS A 1 522 ? -23.156 22.969 28.75 1 90.44 522 LYS A N 1
ATOM 4173 C CA . LYS A 1 522 ? -24.594 23.062 28.578 1 90.44 522 LYS A CA 1
ATOM 4174 C C . LYS A 1 522 ? -25.328 22.703 29.875 1 90.44 522 LYS A C 1
ATOM 4176 O O . LYS A 1 522 ? -26.375 23.281 30.188 1 90.44 522 LYS A O 1
ATOM 4181 N N . GLN A 1 523 ? -24.75 21.766 30.656 1 90.25 523 GLN A N 1
ATOM 4182 C CA . GLN A 1 523 ? -25.391 21.312 31.891 1 90.25 523 GLN A CA 1
ATOM 4183 C C . GLN A 1 523 ? -24.844 22.062 33.094 1 90.25 523 GLN A C 1
ATOM 4185 O O . GLN A 1 523 ? -25.234 21.781 34.219 1 90.25 523 GLN A O 1
ATOM 4190 N N . GLY A 1 524 ? -23.891 22.969 32.969 1 89.5 524 GLY A N 1
ATOM 4191 C CA . GLY A 1 524 ? -23.312 23.781 34.031 1 89.5 524 GLY A CA 1
ATOM 4192 C C . GLY A 1 524 ? -22.375 23 34.906 1 89.5 524 GLY A C 1
ATOM 4193 O O . GLY A 1 524 ? -22.219 23.312 36.094 1 89.5 524 GLY A O 1
ATOM 4194 N N . MET A 1 525 ? -21.766 21.969 34.438 1 92.19 525 MET A N 1
ATOM 4195 C CA . MET A 1 525 ? -20.922 21.094 35.25 1 92.19 525 MET A CA 1
ATOM 4196 C C . MET A 1 525 ? -19.469 21.141 34.812 1 92.19 525 MET A C 1
ATOM 4198 O O . MET A 1 525 ? -18.656 20.312 35.219 1 92.19 525 MET A O 1
ATOM 4202 N N . LEU A 1 526 ? -19.109 22 33.906 1 91.38 526 LEU A N 1
ATOM 4203 C CA . LEU A 1 526 ? -17.781 22.062 33.312 1 91.38 526 LEU A CA 1
ATOM 4204 C C . LEU A 1 526 ? -16.719 22.312 34.406 1 91.38 526 LEU A C 1
ATOM 4206 O O . LEU A 1 526 ? -15.641 21.703 34.375 1 91.38 526 LEU A O 1
ATOM 4210 N N . GLY A 1 527 ? -16.984 23.172 35.281 1 88.06 527 GLY A N 1
ATOM 4211 C CA . GLY A 1 527 ? -16.047 23.516 36.344 1 88.06 527 GLY A CA 1
ATOM 4212 C C . GLY A 1 527 ? -15.656 22.328 37.188 1 88.06 527 GLY A C 1
ATOM 4213 O O . GLY A 1 527 ? -14.492 22.188 37.594 1 88.06 527 GLY A O 1
ATOM 4214 N N . HIS A 1 528 ? -16.547 21.422 37.469 1 90.44 528 HIS A N 1
ATOM 4215 C CA . HIS A 1 528 ? -16.312 20.297 38.344 1 90.44 528 HIS A CA 1
ATOM 4216 C C . HIS A 1 528 ? -15.594 19.156 37.625 1 90.44 528 HIS A C 1
ATOM 4218 O O . HIS A 1 528 ? -14.875 18.375 38.25 1 90.44 528 HIS A O 1
ATOM 4224 N N . PHE A 1 529 ? -15.828 19.047 36.344 1 93.56 529 PHE A N 1
ATOM 4225 C CA . PHE A 1 529 ? -15.352 17.859 35.656 1 93.56 529 PHE A CA 1
ATOM 4226 C C . PHE A 1 529 ? -14.312 18.219 34.594 1 93.56 529 PHE A C 1
ATOM 4228 O O . PHE A 1 529 ? -13.914 17.391 33.781 1 93.56 529 PHE A O 1
ATOM 4235 N N . TYR A 1 530 ? -13.805 19.391 34.594 1 90.81 530 TYR A N 1
ATOM 4236 C CA . TYR A 1 530 ? -12.844 19.844 33.562 1 90.81 530 TYR A CA 1
ATOM 4237 C C . TYR A 1 530 ? -11.562 19.031 33.656 1 90.81 530 TYR A C 1
ATOM 4239 O O . TYR A 1 530 ? -10.953 18.719 32.625 1 90.81 530 TYR A O 1
ATOM 4247 N N . TRP A 1 531 ? -11.133 18.641 34.781 1 90.62 531 TRP A N 1
ATOM 4248 C CA . TRP A 1 531 ? -9.891 17.891 34.969 1 90.62 531 TRP A CA 1
ATOM 4249 C C . TRP A 1 531 ? -9.969 16.547 34.25 1 90.62 531 TRP A C 1
ATOM 4251 O O . TRP A 1 531 ? -8.953 16.016 33.812 1 90.62 531 TRP A O 1
ATOM 4261 N N . ALA A 1 532 ? -11.164 16.031 34.094 1 91.81 532 ALA A N 1
ATOM 4262 C CA . ALA A 1 532 ? -11.344 14.695 33.531 1 91.81 532 ALA A CA 1
ATOM 4263 C C . ALA A 1 532 ? -11.367 14.727 32.031 1 91.81 532 ALA A C 1
ATOM 4265 O O . ALA A 1 532 ? -11.156 13.695 31.375 1 91.81 532 ALA A O 1
ATOM 4266 N N . ILE A 1 533 ? -11.602 15.883 31.469 1 90.5 533 ILE A N 1
ATOM 4267 C CA . ILE A 1 533 ? -11.648 15.977 30 1 90.5 533 ILE A CA 1
ATOM 4268 C C . ILE A 1 533 ? -10.344 16.578 29.484 1 90.5 533 ILE A C 1
ATOM 4270 O O . ILE A 1 533 ? -10.008 16.406 28.312 1 90.5 533 ILE A O 1
ATOM 4274 N N . ALA A 1 534 ? -9.609 17.297 30.281 1 84.38 534 ALA A N 1
ATOM 4275 C CA . ALA A 1 534 ? -8.383 18 29.891 1 84.38 534 ALA A CA 1
ATOM 4276 C C . ALA A 1 534 ? -7.16 17.125 30.141 1 84.38 534 ALA A C 1
ATOM 4278 O O . ALA A 1 534 ? -6.188 17.562 30.75 1 84.38 534 ALA A O 1
ATOM 4279 N N . GLN A 1 535 ? -7.262 15.859 29.688 1 82.69 535 GLN A N 1
ATOM 4280 C CA . GLN A 1 535 ? -6.113 14.969 29.828 1 82.69 535 GLN A CA 1
ATOM 4281 C C . GLN A 1 535 ? -5.133 15.156 28.672 1 82.69 535 GLN A C 1
ATOM 4283 O O . GLN A 1 535 ? -5.457 15.805 27.672 1 82.69 535 GLN A O 1
ATOM 4288 N N . GLU A 1 536 ? -3.934 14.68 28.766 1 75.62 536 GLU A N 1
ATOM 4289 C CA . GLU A 1 536 ? -2.871 14.844 27.781 1 75.62 536 GLU A CA 1
ATOM 4290 C C . GLU A 1 536 ? -3.264 14.219 26.438 1 75.62 536 GLU A C 1
ATOM 4292 O O . GLU A 1 536 ? -2.986 14.781 25.375 1 75.62 536 GLU A O 1
ATOM 4297 N N . SER A 1 537 ? -3.848 13.094 26.547 1 81.94 537 SER A N 1
ATOM 4298 C CA . SER A 1 537 ? -4.25 12.398 25.328 1 81.94 537 SER A CA 1
ATOM 4299 C C . SER A 1 537 ? -5.738 12.078 25.344 1 81.94 537 SER A C 1
ATOM 4301 O O . SER A 1 537 ? -6.32 11.82 26.391 1 81.94 537 SER A O 1
ATOM 4303 N N . THR A 1 538 ? -6.355 12.219 24.25 1 85.38 538 THR A N 1
ATOM 4304 C CA . THR A 1 538 ? -7.773 11.914 24.109 1 85.38 538 THR A CA 1
ATOM 4305 C C . THR A 1 538 ? -8.062 10.469 24.484 1 85.38 538 THR A C 1
ATOM 4307 O O . THR A 1 538 ? -9.125 10.156 25.016 1 85.38 538 THR A O 1
ATOM 4310 N N . VAL A 1 539 ? -7.113 9.68 24.297 1 88.06 539 VAL A N 1
ATOM 4311 C CA . VAL A 1 539 ? -7.273 8.25 24.578 1 88.06 539 VAL A CA 1
ATOM 4312 C C . VAL A 1 539 ? -7.309 8.016 26.078 1 88.06 539 VAL A C 1
ATOM 4314 O O . VAL A 1 539 ? -8.062 7.168 26.562 1 88.06 539 VAL A O 1
ATOM 4317 N N . GLN A 1 540 ? -6.559 8.773 26.766 1 91.5 540 GLN A N 1
ATOM 4318 C CA . GLN A 1 540 ? -6.574 8.688 28.219 1 91.5 540 GLN A CA 1
ATOM 4319 C C . GLN A 1 540 ? -7.918 9.156 28.781 1 91.5 540 GLN A C 1
ATOM 4321 O O . GLN A 1 540 ? -8.445 8.547 29.703 1 91.5 540 GLN A O 1
ATOM 4326 N N . THR A 1 541 ? -8.406 10.18 28.172 1 93.06 541 THR A N 1
ATOM 4327 C CA . THR A 1 541 ? -9.703 10.695 28.578 1 93.06 541 THR A CA 1
ATOM 4328 C C . THR A 1 541 ? -10.789 9.641 28.406 1 93.06 541 THR A C 1
ATOM 4330 O O . THR A 1 541 ? -11.617 9.43 29.281 1 93.06 541 THR A O 1
ATOM 4333 N N . ILE A 1 542 ? -10.758 8.953 27.281 1 94.75 542 ILE A N 1
ATOM 4334 C CA . ILE A 1 542 ? -11.742 7.926 26.984 1 94.75 542 ILE A CA 1
ATOM 4335 C C . ILE A 1 542 ? -11.656 6.797 28 1 94.75 542 ILE A C 1
ATOM 4337 O O . ILE A 1 542 ? -12.672 6.312 28.5 1 94.75 542 ILE A O 1
ATOM 4341 N N . MET A 1 543 ? -10.469 6.453 28.391 1 94.88 543 MET A N 1
ATOM 4342 C CA . MET A 1 543 ? -10.281 5.348 29.328 1 94.88 543 MET A CA 1
ATOM 4343 C C . MET A 1 543 ? -10.797 5.707 30.719 1 94.88 543 MET A C 1
ATOM 4345 O O . MET A 1 543 ? -11.477 4.906 31.359 1 94.88 543 MET A O 1
ATOM 4349 N N . ILE A 1 544 ? -10.531 6.898 31.125 1 95.62 544 ILE A N 1
ATOM 4350 C CA . ILE A 1 544 ? -10.969 7.367 32.438 1 95.62 544 ILE A CA 1
ATOM 4351 C C . ILE A 1 544 ? -12.492 7.395 32.5 1 95.62 544 ILE A C 1
ATOM 4353 O O . ILE A 1 544 ? -13.094 6.875 33.438 1 95.62 544 ILE A O 1
ATOM 4357 N N . TRP A 1 545 ? -13.07 7.93 31.5 1 97.25 545 TRP A N 1
ATOM 4358 C CA . TRP A 1 545 ? -14.523 8.039 31.453 1 97.25 545 TRP A CA 1
ATOM 4359 C C . TRP A 1 545 ? -15.164 6.664 31.312 1 97.25 545 TRP A C 1
ATOM 4361 O O . TRP A 1 545 ? -16.266 6.43 31.812 1 97.25 545 TRP A O 1
ATOM 4371 N N . HIS A 1 546 ? -14.539 5.727 30.578 1 97.25 546 HIS A N 1
ATOM 4372 C CA . HIS A 1 546 ? -15.062 4.371 30.453 1 97.25 546 HIS A CA 1
ATOM 4373 C C . HIS A 1 546 ? -15.109 3.664 31.797 1 97.25 546 HIS A C 1
ATOM 4375 O O . HIS A 1 546 ? -16.109 3.033 32.156 1 97.25 546 HIS A O 1
ATOM 4381 N N . ILE A 1 547 ? -14.031 3.781 32.531 1 95.62 547 ILE A N 1
ATOM 4382 C CA . ILE A 1 547 ? -13.984 3.164 33.844 1 95.62 547 ILE A CA 1
ATOM 4383 C C . ILE A 1 547 ? -15.039 3.793 34.75 1 95.62 547 ILE A C 1
ATOM 4385 O O . ILE A 1 547 ? -15.758 3.088 35.469 1 95.62 547 ILE A O 1
ATOM 4389 N N . ALA A 1 548 ? -15.141 5.105 34.688 1 96.5 548 ALA A N 1
ATOM 4390 C CA . ALA A 1 548 ? -16.141 5.82 35.5 1 96.5 548 ALA A CA 1
ATOM 4391 C C . ALA A 1 548 ? -17.547 5.367 35.156 1 96.5 548 ALA A C 1
ATOM 4393 O O . ALA A 1 548 ? -18.391 5.172 36.031 1 96.5 548 ALA A O 1
ATOM 4394 N N . THR A 1 549 ? -17.812 5.23 33.812 1 96.62 549 THR A N 1
ATOM 4395 C CA . THR A 1 549 ? -19.141 4.809 33.375 1 96.62 549 THR A CA 1
ATOM 4396 C C . THR A 1 549 ? -19.453 3.393 33.844 1 96.62 549 THR A C 1
ATOM 4398 O O . THR A 1 549 ? -20.578 3.088 34.219 1 96.62 549 THR A O 1
ATOM 4401 N N . ALA A 1 550 ? -18.453 2.568 33.844 1 94.31 550 ALA A N 1
ATOM 4402 C CA . ALA A 1 550 ? -18.641 1.2 34.312 1 94.31 550 ALA A CA 1
ATOM 4403 C C . ALA A 1 550 ? -18.969 1.179 35.812 1 94.31 550 ALA A C 1
ATOM 4405 O O . ALA A 1 550 ? -19.812 0.402 36.25 1 94.31 550 ALA A O 1
ATOM 4406 N N . ILE A 1 551 ? -18.359 1.997 36.562 1 92.56 551 ILE A N 1
ATOM 4407 C CA . ILE A 1 551 ? -18.609 2.094 37.969 1 92.56 551 ILE A CA 1
ATOM 4408 C C . ILE A 1 551 ? -20.031 2.615 38.219 1 92.56 551 ILE A C 1
ATOM 4410 O O . ILE A 1 551 ? -20.766 2.074 39.062 1 92.56 551 ILE A O 1
ATOM 4414 N N . CYS A 1 552 ? -20.344 3.637 37.5 1 93.88 552 CYS A N 1
ATOM 4415 C CA . CYS A 1 552 ? -21.688 4.199 37.656 1 93.88 552 CYS A CA 1
ATOM 4416 C C . CYS A 1 552 ? -22.75 3.172 37.281 1 93.88 552 CYS A C 1
ATOM 4418 O O . CYS A 1 552 ? -23.812 3.113 37.906 1 93.88 552 CYS A O 1
ATOM 4420 N N . ASP A 1 553 ? -22.484 2.408 36.219 1 92.5 553 ASP A N 1
ATOM 4421 C CA . ASP A 1 553 ? -23.422 1.374 35.781 1 92.5 553 ASP A CA 1
ATOM 4422 C C . ASP A 1 553 ? -23.609 0.318 36.875 1 92.5 553 ASP A C 1
ATOM 4424 O O . ASP A 1 553 ? -24.734 -0.164 37.062 1 92.5 553 ASP A O 1
ATOM 4428 N N . HIS A 1 554 ? -22.625 0.028 37.562 1 89.19 554 HIS A N 1
ATOM 4429 C CA . HIS A 1 554 ? -22.688 -0.977 38.625 1 89.19 554 HIS A CA 1
ATOM 4430 C C . HIS A 1 554 ? -23.391 -0.435 39.844 1 89.19 554 HIS A C 1
ATOM 4432 O O . HIS A 1 554 ? -24.203 -1.136 40.469 1 89.19 554 HIS A O 1
ATOM 4438 N N . LYS A 1 555 ? -23.094 0.724 40.188 1 86.75 555 LYS A N 1
ATOM 4439 C CA . LYS A 1 555 ? -23.641 1.315 41.406 1 86.75 555 LYS A CA 1
ATOM 4440 C C . LYS A 1 555 ? -25.094 1.698 41.219 1 86.75 555 LYS A C 1
ATOM 4442 O O . LYS A 1 555 ? -25.891 1.588 42.156 1 86.75 555 LYS A O 1
ATOM 4447 N N . SER A 1 556 ? -25.438 2.256 40.094 1 79.69 556 SER A N 1
ATOM 4448 C CA . SER A 1 556 ? -26.781 2.775 39.906 1 79.69 556 SER A CA 1
ATOM 4449 C C . SER A 1 556 ? -27.75 1.659 39.531 1 79.69 556 SER A C 1
ATOM 4451 O O . SER A 1 556 ? -28.969 1.804 39.688 1 79.69 556 SER A O 1
ATOM 4453 N N . LYS A 1 557 ? -27.438 0.416 39.344 1 64.75 557 LYS A N 1
ATOM 4454 C CA . LYS A 1 557 ? -28.266 -0.703 38.906 1 64.75 557 LYS A CA 1
ATOM 4455 C C . LYS A 1 557 ? -29.531 -0.21 38.219 1 64.75 557 LYS A C 1
ATOM 4457 O O . LYS A 1 557 ? -30.641 -0.433 38.719 1 64.75 557 LYS A O 1
ATOM 4462 N N . PRO A 1 558 ? -29.406 0.788 37.188 1 59.59 558 PRO A N 1
ATOM 4463 C CA . PRO A 1 558 ? -30.547 1.5 36.625 1 59.59 558 PRO A CA 1
ATOM 4464 C C . PRO A 1 558 ? -31.656 0.556 36.156 1 59.59 558 PRO A C 1
ATOM 4466 O O . PRO A 1 558 ? -32.719 1.009 35.719 1 59.59 558 PRO A O 1
ATOM 4469 N N . ASN A 1 559 ? -31.438 -0.807 35.844 1 55.19 559 ASN A N 1
ATOM 4470 C CA . ASN A 1 559 ? -32.562 -1.607 35.344 1 55.19 559 ASN A CA 1
ATOM 4471 C C . ASN A 1 559 ? -33.656 -1.73 36.406 1 55.19 559 ASN A C 1
ATOM 4473 O O . ASN A 1 559 ? -34.312 -2.768 36.5 1 55.19 559 ASN A O 1
ATOM 4477 N N . ARG A 1 560 ? -33.75 -0.655 37.219 1 54.09 560 ARG A N 1
ATOM 4478 C CA . ARG A 1 560 ? -34.844 -0.717 38.188 1 54.09 560 ARG A CA 1
ATOM 4479 C C . ARG A 1 560 ? -36.188 -0.44 37.5 1 54.09 560 ARG A C 1
ATOM 4481 O O . ARG A 1 560 ? -36.25 0.271 36.5 1 54.09 560 ARG A O 1
ATOM 4488 N N . ALA A 1 561 ? -37.125 -1.171 37.688 1 57.66 561 ALA A N 1
ATOM 4489 C CA . ALA A 1 561 ? -38.5 -1.107 37.219 1 57.66 561 ALA A CA 1
ATOM 4490 C C . ALA A 1 561 ? -39 0.336 37.156 1 57.66 561 ALA A C 1
ATOM 4492 O O . ALA A 1 561 ? -39.812 0.679 36.312 1 57.66 561 ALA A O 1
ATOM 4493 N N . ASP A 1 562 ? -38.344 1.316 37.875 1 63.69 562 ASP A N 1
ATOM 4494 C CA . ASP A 1 562 ? -38.906 2.656 38 1 63.69 562 ASP A CA 1
ATOM 4495 C C . ASP A 1 562 ? -38.156 3.66 37.125 1 63.69 562 ASP A C 1
ATOM 4497 O O . ASP A 1 562 ? -38.406 4.863 37.188 1 63.69 562 ASP A O 1
ATOM 4501 N N . SER A 1 563 ? -37.281 3.189 36.188 1 76.19 563 SER A N 1
ATOM 4502 C CA . SER A 1 563 ? -36.5 4.145 35.406 1 76.19 563 SER A CA 1
ATOM 4503 C C . SER A 1 563 ? -37.312 4.625 34.188 1 76.19 563 SER A C 1
ATOM 4505 O O . SER A 1 563 ? -38.094 3.867 33.625 1 76.19 563 SER A O 1
ATOM 4507 N N . THR A 1 564 ? -37.344 5.938 33.906 1 83.06 564 THR A N 1
ATOM 4508 C CA . THR A 1 564 ? -38.031 6.535 32.75 1 83.06 564 THR A CA 1
ATOM 4509 C C . THR A 1 564 ? -37.406 6.07 31.453 1 83.06 564 THR A C 1
ATOM 4511 O O . THR A 1 564 ? -36.281 5.582 31.422 1 83.06 564 THR A O 1
ATOM 4514 N N . ASP A 1 565 ? -38.156 6.109 30.422 1 86.44 565 ASP A N 1
ATOM 4515 C CA . ASP A 1 565 ? -37.719 5.719 29.094 1 86.44 565 ASP A CA 1
ATOM 4516 C C . ASP A 1 565 ? -36.5 6.531 28.672 1 86.44 565 ASP A C 1
ATOM 4518 O O . ASP A 1 565 ? -35.594 6.012 28 1 86.44 565 ASP A O 1
ATOM 4522 N N . GLU A 1 566 ? -36.469 7.707 29.125 1 87.69 566 GLU A N 1
ATOM 4523 C CA . GLU A 1 566 ? -35.344 8.578 28.781 1 87.69 566 GLU A CA 1
ATOM 4524 C C . GLU A 1 566 ? -34.062 8.141 29.484 1 87.69 566 GLU A C 1
ATOM 4526 O O . GLU A 1 566 ? -32.969 8.211 28.906 1 87.69 566 GLU A O 1
ATOM 4531 N N . GLU A 1 567 ? -34.25 7.68 30.672 1 89.94 567 GLU A N 1
ATOM 4532 C CA . GLU A 1 567 ? -33.125 7.191 31.422 1 89.94 567 GLU A CA 1
ATOM 4533 C C . GLU A 1 567 ? -32.562 5.891 30.844 1 89.94 567 GLU A C 1
ATOM 4535 O O . GLU A 1 567 ? -31.359 5.691 30.781 1 89.94 567 GLU A O 1
ATOM 4540 N N . LYS A 1 568 ? -33.5 5.148 30.422 1 91.56 568 LYS A N 1
ATOM 4541 C CA . LYS A 1 568 ? -33.094 3.879 29.828 1 91.56 568 LYS A CA 1
ATOM 4542 C C . LYS A 1 568 ? -32.344 4.105 28.516 1 91.56 568 LYS A C 1
ATOM 4544 O O . LYS A 1 568 ? -31.328 3.453 28.234 1 91.56 568 LYS A O 1
ATOM 4549 N N . LYS A 1 569 ? -32.844 5.008 27.75 1 93.81 569 LYS A N 1
ATOM 4550 C CA . LYS A 1 569 ? -32.219 5.34 26.484 1 93.81 569 LYS A CA 1
ATOM 4551 C C . LYS A 1 569 ? -30.828 5.938 26.719 1 93.81 569 LYS A C 1
ATOM 4553 O O . LYS A 1 569 ? -29.859 5.57 26.031 1 93.81 569 LYS A O 1
ATOM 4558 N N . GLY A 1 570 ? -30.766 6.797 27.656 1 94.44 570 GLY A N 1
ATOM 4559 C CA . GLY A 1 570 ? -29.484 7.391 28 1 94.44 570 GLY A CA 1
ATOM 4560 C C . GLY A 1 570 ? -28.469 6.375 28.484 1 94.44 570 GLY A C 1
ATOM 4561 O O . GLY A 1 570 ? -27.281 6.465 28.141 1 94.44 570 GLY A O 1
ATOM 4562 N N . HIS A 1 571 ? -28.984 5.512 29.25 1 95.12 571 HIS A N 1
ATOM 4563 C CA . HIS A 1 571 ? -28.125 4.441 29.75 1 95.12 571 HIS A CA 1
ATOM 4564 C C . HIS A 1 571 ? -27.609 3.562 28.625 1 95.12 571 HIS A C 1
ATOM 4566 O O . HIS A 1 571 ? -26.422 3.225 28.578 1 95.12 571 HIS A O 1
ATOM 4572 N N . GLU A 1 572 ? -28.469 3.225 27.719 1 95.31 572 GLU A N 1
ATOM 4573 C CA . GLU A 1 572 ? -28.094 2.4 26.578 1 95.31 572 GLU A CA 1
ATOM 4574 C C . GLU A 1 572 ? -27.062 3.109 25.703 1 95.31 572 GLU A C 1
ATOM 4576 O O . GLU A 1 572 ? -26.078 2.502 25.281 1 95.31 572 GLU A O 1
ATOM 4581 N N . VAL A 1 573 ? -27.281 4.359 25.5 1 97.38 573 VAL A N 1
ATOM 4582 C CA . VAL A 1 573 ? -26.375 5.141 24.672 1 97.38 573 VAL A CA 1
ATOM 4583 C C . VAL A 1 573 ? -25 5.23 25.344 1 97.38 573 VAL A C 1
ATOM 4585 O O . VAL A 1 573 ? -23.969 4.949 24.719 1 97.38 573 VAL A O 1
ATOM 4588 N N . ALA A 1 574 ? -24.969 5.527 26.594 1 97.38 574 ALA A N 1
ATOM 4589 C CA . ALA A 1 574 ? -23.719 5.727 27.328 1 97.38 574 ALA A CA 1
ATOM 4590 C C . ALA A 1 574 ? -22.922 4.434 27.406 1 97.38 574 ALA A C 1
ATOM 4592 O O . ALA A 1 574 ? -21.719 4.418 27.125 1 97.38 574 ALA A O 1
ATOM 4593 N N . THR A 1 575 ? -23.547 3.379 27.75 1 95.69 575 THR A N 1
ATOM 4594 C CA . THR A 1 575 ? -22.844 2.111 27.922 1 95.69 575 THR A CA 1
ATOM 4595 C C . THR A 1 575 ? -22.391 1.545 26.578 1 95.69 575 THR A C 1
ATOM 4597 O O . THR A 1 575 ? -21.297 0.999 26.484 1 95.69 575 THR A O 1
ATOM 4600 N N . THR A 1 576 ? -23.234 1.716 25.578 1 97.06 576 THR A N 1
ATOM 4601 C CA . THR A 1 576 ? -22.875 1.202 24.25 1 97.06 576 THR A CA 1
ATOM 4602 C C . THR A 1 576 ? -21.703 1.975 23.672 1 97.06 576 THR A C 1
ATOM 4604 O O . THR A 1 576 ? -20.75 1.375 23.156 1 97.06 576 THR A O 1
ATOM 4607 N N . LEU A 1 577 ? -21.75 3.262 23.781 1 98.06 577 LEU A N 1
ATOM 4608 C CA . LEU A 1 577 ? -20.703 4.078 23.188 1 98.06 577 LEU A CA 1
ATOM 4609 C C . LEU A 1 577 ? -19.406 3.988 24 1 98.06 577 LEU A C 1
ATOM 4611 O O . LEU A 1 577 ? -18.312 4.043 23.438 1 98.06 577 LEU A O 1
ATOM 4615 N N . SER A 1 578 ? -19.578 3.861 25.297 1 97.44 578 SER A N 1
ATOM 4616 C CA . SER A 1 578 ? -18.406 3.65 26.125 1 97.44 578 SER A CA 1
ATOM 4617 C C . SER A 1 578 ? -17.672 2.363 25.75 1 97.44 578 SER A C 1
ATOM 4619 O O . SER A 1 578 ? -16.469 2.373 25.531 1 97.44 578 SER A O 1
ATOM 4621 N N . ALA A 1 579 ? -18.391 1.314 25.594 1 96.25 579 ALA A N 1
ATOM 4622 C CA . ALA A 1 579 ? -17.812 0.028 25.219 1 96.25 579 ALA A CA 1
ATOM 4623 C C . ALA A 1 579 ? -17.281 0.06 23.797 1 96.25 579 ALA A C 1
ATOM 4625 O O . ALA A 1 579 ? -16.266 -0.581 23.484 1 96.25 579 ALA A O 1
ATOM 4626 N N . TYR A 1 580 ? -17.953 0.778 22.938 1 96.69 580 TYR A N 1
ATOM 4627 C CA . TYR A 1 580 ? -17.5 0.887 21.562 1 96.69 580 TYR A CA 1
ATOM 4628 C C . TYR A 1 580 ? -16.172 1.631 21.469 1 96.69 580 TYR A C 1
ATOM 4630 O O . TYR A 1 580 ? -15.281 1.229 20.719 1 96.69 580 TYR A O 1
ATOM 4638 N N . CYS A 1 581 ? -16.047 2.67 22.203 1 96.31 581 CYS A N 1
ATOM 4639 C CA . CYS A 1 581 ? -14.805 3.447 22.188 1 96.31 581 CYS A CA 1
ATOM 4640 C C . CYS A 1 581 ? -13.633 2.617 22.688 1 96.31 581 CYS A C 1
ATOM 4642 O O . CYS A 1 581 ? -12.523 2.709 22.141 1 96.31 581 CYS A O 1
ATOM 4644 N N . VAL A 1 582 ? -13.836 1.81 23.672 1 94.69 582 VAL A N 1
ATOM 4645 C CA . VAL A 1 582 ? -12.766 0.955 24.172 1 94.69 582 VAL A CA 1
ATOM 4646 C C . VAL A 1 582 ? -12.461 -0.147 23.172 1 94.69 582 VAL A C 1
ATOM 4648 O O . VAL A 1 582 ? -11.305 -0.558 23.016 1 94.69 582 VAL A O 1
ATOM 4651 N N . TYR A 1 583 ? -13.508 -0.561 22.531 1 93.69 583 TYR A N 1
ATOM 4652 C CA . TYR A 1 583 ? -13.281 -1.512 21.453 1 93.69 583 TYR A CA 1
ATOM 4653 C C . TYR A 1 583 ? -12.367 -0.919 20.375 1 93.69 583 TYR A C 1
ATOM 4655 O O . TYR A 1 583 ? -11.453 -1.592 19.891 1 93.69 583 TYR A O 1
ATOM 4663 N N . LEU A 1 584 ? -12.586 0.319 20 1 94.12 584 LEU A N 1
ATOM 4664 C CA . LEU A 1 584 ? -11.75 0.978 19 1 94.12 584 LEU A CA 1
ATOM 4665 C C . LEU A 1 584 ? -10.305 1.062 19.469 1 94.12 584 LEU A C 1
ATOM 4667 O O . LEU A 1 584 ? -9.383 0.883 18.672 1 94.12 584 LEU A O 1
ATOM 4671 N N . MET A 1 585 ? -10.102 1.192 20.719 1 92.19 585 MET A N 1
ATOM 4672 C CA . MET A 1 585 ? -8.758 1.301 21.266 1 92.19 585 MET A CA 1
ATOM 4673 C C . MET A 1 585 ? -8.047 -0.052 21.25 1 92.19 585 MET A C 1
ATOM 4675 O O . MET A 1 585 ? -6.84 -0.122 21.031 1 92.19 585 MET A O 1
ATOM 4679 N N . SER A 1 586 ? -8.797 -1.015 21.391 1 88.31 586 SER A N 1
ATOM 4680 C CA . SER A 1 586 ? -8.211 -2.346 21.516 1 88.31 586 SER A CA 1
ATOM 4681 C C . SER A 1 586 ? -8.055 -3.004 20.141 1 88.31 586 SER A C 1
ATOM 4683 O O . SER A 1 586 ? -7.016 -3.594 19.844 1 88.31 586 SER A O 1
ATOM 4685 N N . SER A 1 587 ? -9.086 -2.865 19.297 1 88.31 587 SER A N 1
ATOM 4686 C CA . SER A 1 587 ? -9.125 -3.684 18.094 1 88.31 587 SER A CA 1
ATOM 4687 C C . SER A 1 587 ? -8.906 -2.838 16.844 1 88.31 587 SER A C 1
ATOM 4689 O O . SER A 1 587 ? -8.492 -3.354 15.805 1 88.31 587 SER A O 1
ATOM 4691 N N . ALA A 1 588 ? -9.172 -1.546 16.891 1 90.81 588 ALA A N 1
ATOM 4692 C CA . ALA A 1 588 ? -9.008 -0.686 15.727 1 90.81 588 ALA A CA 1
ATOM 4693 C C . ALA A 1 588 ? -8.43 0.67 16.125 1 90.81 588 ALA A C 1
ATOM 4695 O O . ALA A 1 588 ? -9.016 1.713 15.812 1 90.81 588 ALA A O 1
ATOM 4696 N N . PRO A 1 589 ? -7.234 0.585 16.656 1 90.5 589 PRO A N 1
ATOM 4697 C CA . PRO A 1 589 ? -6.645 1.849 17.094 1 90.5 589 PRO A CA 1
ATOM 4698 C C . PRO A 1 589 ? -6.281 2.775 15.945 1 90.5 589 PRO A C 1
ATOM 4700 O O . PRO A 1 589 ? -6.102 3.979 16.141 1 90.5 589 PRO A O 1
ATOM 4703 N N . GLU A 1 590 ? -6.207 2.312 14.703 1 89.62 590 GLU A N 1
ATOM 4704 C CA . GLU A 1 590 ? -5.836 3.1 13.531 1 89.62 590 GLU A CA 1
ATOM 4705 C C . GLU A 1 590 ? -6.918 4.121 13.188 1 89.62 590 GLU A C 1
ATOM 4707 O O . GLU A 1 590 ? -6.66 5.09 12.469 1 89.62 590 GLU A O 1
ATOM 4712 N N . LEU A 1 591 ? -8.141 3.871 13.719 1 93.31 591 LEU A N 1
ATOM 4713 C CA . LEU A 1 591 ? -9.258 4.754 13.398 1 93.31 591 LEU A CA 1
ATOM 4714 C C . LEU A 1 591 ? -9.305 5.941 14.352 1 93.31 591 LEU A C 1
ATOM 4716 O O . LEU A 1 591 ? -10.047 6.898 14.125 1 93.31 591 LEU A O 1
ATOM 4720 N N . LEU A 1 592 ? -8.539 5.883 15.398 1 91.19 592 LEU A N 1
ATOM 4721 C CA . LEU A 1 592 ? -8.492 6.957 16.391 1 91.19 592 LEU A CA 1
ATOM 4722 C C . LEU A 1 592 ? -7.391 7.957 16.047 1 91.19 592 LEU A C 1
ATOM 4724 O O . LEU A 1 592 ? -6.453 7.633 15.312 1 91.19 592 LEU A O 1
ATOM 4728 N N . PRO A 1 593 ? -7.676 9.156 16.562 1 84 593 PRO A N 1
ATOM 4729 C CA . PRO A 1 593 ? -6.633 10.148 16.297 1 84 593 PRO A CA 1
ATOM 4730 C C . PRO A 1 593 ? -5.344 9.875 17.062 1 84 593 PRO A C 1
ATOM 4732 O O . PRO A 1 593 ? -5.379 9.266 18.125 1 84 593 PRO A O 1
ATOM 4735 N N . GLY A 1 594 ? -4.176 10.164 16.547 1 77.5 594 GLY A N 1
ATOM 4736 C CA . GLY A 1 594 ? -2.889 9.93 17.188 1 77.5 594 GLY A CA 1
ATOM 4737 C C . GLY A 1 594 ? -2.158 8.727 16.625 1 77.5 594 GLY A C 1
ATOM 4738 O O . GLY A 1 594 ? -2.6 8.117 15.656 1 77.5 594 GLY A O 1
ATOM 4739 N N . HIS A 1 595 ? -1.104 8.367 17.328 1 81.69 595 HIS A N 1
ATOM 4740 C CA . HIS A 1 595 ? -0.31 7.242 16.859 1 81.69 595 HIS A CA 1
ATOM 4741 C C . HIS A 1 595 ? -0.878 5.918 17.359 1 81.69 595 HIS A C 1
ATOM 4743 O O . HIS A 1 595 ? -1.191 5.777 18.547 1 81.69 595 HIS A O 1
ATOM 4749 N N . THR A 1 596 ? -1.039 4.977 16.5 1 83.06 596 THR A N 1
ATOM 4750 C CA . THR A 1 596 ? -1.68 3.688 16.75 1 83.06 596 THR A CA 1
ATOM 4751 C C . THR A 1 596 ? -0.97 2.936 17.859 1 83.06 596 THR A C 1
ATOM 4753 O O . THR A 1 596 ? -1.619 2.377 18.75 1 83.06 596 THR A O 1
ATOM 4756 N N . TYR A 1 597 ? 0.29 2.955 17.891 1 81.88 597 TYR A N 1
ATOM 4757 C CA . TYR A 1 597 ? 1.032 2.141 18.844 1 81.88 597 TYR A CA 1
ATOM 4758 C C . TYR A 1 597 ? 0.975 2.748 20.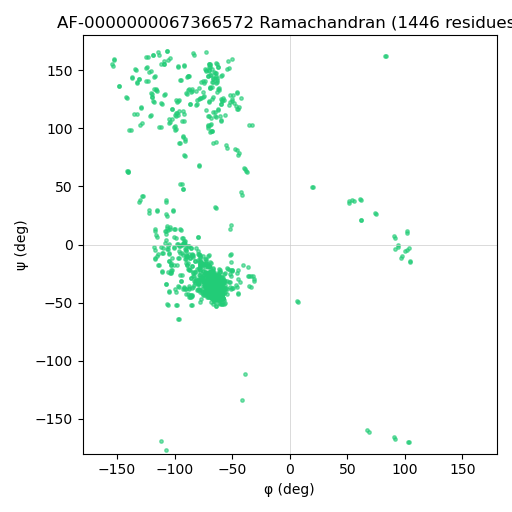234 1 81.88 597 TYR A C 1
ATOM 4760 O O . TYR A 1 597 ? 0.965 2.025 21.234 1 81.88 597 TYR A O 1
ATOM 4768 N N . ASP A 1 598 ? 0.889 4.027 20.281 1 82.62 598 ASP A N 1
ATOM 4769 C CA . ASP A 1 598 ? 0.731 4.664 21.594 1 82.62 598 ASP A CA 1
ATOM 4770 C C . ASP A 1 598 ? -0.601 4.281 22.234 1 82.62 598 ASP A C 1
ATOM 4772 O O . ASP A 1 598 ? -0.667 4.027 23.438 1 82.62 598 ASP A O 1
ATOM 4776 N N . THR A 1 599 ? -1.551 4.262 21.406 1 87.94 599 THR A N 1
ATOM 4777 C CA . THR A 1 599 ? -2.873 3.885 21.891 1 87.94 599 THR A CA 1
ATOM 4778 C C . THR A 1 599 ? -2.885 2.432 22.359 1 87.94 599 THR A C 1
ATOM 4780 O O . THR A 1 599 ? -3.457 2.115 23.406 1 87.94 599 THR A O 1
ATOM 4783 N N . GLN A 1 600 ? -2.254 1.604 21.672 1 84.81 600 GLN A N 1
ATOM 4784 C CA . GLN A 1 600 ? -2.197 0.191 22.031 1 84.81 600 GLN A CA 1
ATOM 4785 C C . GLN A 1 600 ? -1.4 -0.021 23.312 1 84.81 600 GLN A C 1
ATOM 4787 O O . GLN A 1 600 ? -1.777 -0.838 24.156 1 84.81 600 GLN A O 1
ATOM 4792 N N . LEU A 1 601 ? -0.37 0.71 23.453 1 83.38 601 LEU A N 1
ATOM 4793 C CA . LEU A 1 601 ? 0.46 0.591 24.641 1 83.38 601 LEU A CA 1
ATOM 4794 C C . LEU A 1 601 ? -0.297 1.061 25.875 1 83.38 601 LEU A C 1
ATOM 4796 O O . LEU A 1 601 ? -0.201 0.442 26.938 1 83.38 601 LEU A O 1
ATOM 4800 N N . LEU A 1 602 ? -0.93 2.129 25.672 1 87 602 LEU A N 1
ATOM 4801 C CA . LEU A 1 602 ? -1.721 2.641 26.797 1 87 602 LEU A CA 1
ATOM 4802 C C . LEU A 1 602 ? -2.799 1.642 27.203 1 87 602 LEU A C 1
ATOM 4804 O O . LEU A 1 602 ? -2.982 1.366 28.391 1 87 602 LEU A O 1
ATOM 4808 N N . PHE A 1 603 ? -3.473 1.104 26.219 1 89 603 PHE A N 1
ATOM 4809 C CA . PHE A 1 603 ? -4.531 0.14 26.5 1 89 603 PHE A CA 1
ATOM 4810 C C . PHE A 1 603 ? -3.963 -1.107 27.172 1 89 603 PHE A C 1
ATOM 4812 O O . PHE A 1 603 ? -4.512 -1.588 28.156 1 89 603 PHE A O 1
ATOM 4819 N N . GLN A 1 604 ? -2.9 -1.589 26.656 1 83.88 604 GLN A N 1
ATOM 4820 C CA . GLN A 1 604 ? -2.299 -2.801 27.203 1 83.88 604 GLN A CA 1
ATOM 4821 C C . GLN A 1 604 ? -1.726 -2.551 28.594 1 83.88 604 GLN A C 1
ATOM 4823 O O . GLN A 1 604 ? -1.809 -3.414 29.469 1 83.88 604 GLN A O 1
ATOM 4828 N N . GLY A 1 605 ? -1.135 -1.425 28.75 1 84.44 605 GLY A N 1
ATOM 4829 C CA . GLY A 1 605 ? -0.617 -1.074 30.062 1 84.44 605 GLY A CA 1
ATOM 4830 C C . GLY A 1 605 ? -1.693 -1 31.125 1 84.44 605 GLY A C 1
ATOM 4831 O O . GLY A 1 605 ? -1.536 -1.556 32.219 1 84.44 605 GLY A O 1
ATOM 4832 N N . VAL A 1 606 ? -2.732 -0.33 30.766 1 89.75 606 VAL A N 1
ATOM 4833 C CA . VAL A 1 606 ? -3.836 -0.195 31.719 1 89.75 606 VAL A CA 1
ATOM 4834 C C . VAL A 1 606 ? -4.477 -1.56 31.953 1 89.75 606 VAL A C 1
ATOM 4836 O O . VAL A 1 606 ? -4.863 -1.879 33.094 1 89.75 606 VAL A O 1
ATOM 4839 N N . GLN A 1 607 ? -4.625 -2.328 30.938 1 87.31 607 GLN A N 1
ATOM 4840 C CA . GLN A 1 607 ? -5.207 -3.66 31.062 1 87.31 607 GLN A CA 1
ATOM 4841 C C . GLN A 1 607 ? -4.367 -4.551 31.969 1 87.31 607 GLN A C 1
ATOM 4843 O O . GLN A 1 607 ? -4.91 -5.301 32.781 1 87.31 607 GLN A O 1
ATOM 4848 N N . LEU A 1 608 ? -3.104 -4.512 31.828 1 83.69 608 LEU A N 1
ATOM 4849 C CA . LEU A 1 608 ? -2.209 -5.316 32.656 1 83.69 608 LEU A CA 1
ATOM 4850 C C . LEU A 1 608 ? -2.299 -4.902 34.125 1 83.69 608 LEU A C 1
ATOM 4852 O O . LEU A 1 608 ? -2.332 -5.754 35 1 83.69 608 LEU A O 1
ATOM 4856 N N . LYS A 1 609 ? -2.275 -3.635 34.344 1 87.31 609 LYS A N 1
ATOM 4857 C CA . LYS A 1 609 ? -2.381 -3.15 35.719 1 87.31 609 LYS A CA 1
ATOM 4858 C C . LYS A 1 609 ? -3.727 -3.521 36.312 1 87.31 609 LYS A C 1
ATOM 4860 O O . LYS A 1 609 ? -3.801 -3.881 37.5 1 87.31 609 LYS A O 1
ATOM 4865 N N . ALA A 1 610 ? -4.738 -3.383 35.562 1 88.75 610 ALA A N 1
ATOM 4866 C CA . ALA A 1 610 ? -6.066 -3.766 36.031 1 88.75 610 ALA A CA 1
ATOM 4867 C C . ALA A 1 610 ? -6.125 -5.254 36.375 1 88.75 610 ALA A C 1
ATOM 4869 O O . ALA A 1 610 ? -6.723 -5.645 37.375 1 88.75 610 ALA A O 1
ATOM 4870 N N . ARG A 1 611 ? -5.562 -6.02 35.562 1 84.25 611 ARG A N 1
ATOM 4871 C CA . ARG A 1 611 ? -5.547 -7.461 35.812 1 84.25 611 ARG A CA 1
ATOM 4872 C C . ARG A 1 611 ? -4.82 -7.789 37.094 1 84.25 611 ARG A C 1
ATOM 4874 O O . ARG A 1 611 ? -5.258 -8.656 37.875 1 84.25 611 ARG A O 1
ATOM 4881 N N . LYS A 1 612 ? -3.721 -7.137 37.281 1 83 612 LYS A N 1
ATOM 4882 C CA . LYS A 1 612 ? -2.947 -7.363 38.5 1 83 612 LYS A CA 1
ATOM 4883 C C . LYS A 1 612 ? -3.732 -6.945 39.719 1 83 612 LYS A C 1
ATOM 4885 O O . LYS A 1 612 ? -3.684 -7.617 40.75 1 83 612 LYS A O 1
ATOM 4890 N N . LEU A 1 613 ? -4.395 -5.898 39.594 1 85.75 613 LEU A N 1
ATOM 4891 C CA . LEU A 1 613 ? -5.172 -5.395 40.719 1 85.75 613 LEU A CA 1
ATOM 4892 C C . LEU A 1 613 ? -6.371 -6.293 41 1 85.75 613 LEU A C 1
ATOM 4894 O O . LEU A 1 613 ? -6.797 -6.422 42.156 1 85.75 613 LEU A O 1
ATOM 4898 N N . LEU A 1 614 ? -6.871 -6.871 39.969 1 86.19 614 LEU A N 1
ATOM 4899 C CA . LEU A 1 614 ? -8.102 -7.652 40.125 1 86.19 614 LEU A CA 1
ATOM 4900 C C . LEU A 1 614 ? -7.781 -9.117 40.375 1 86.19 614 LEU A C 1
ATOM 4902 O O . LEU A 1 614 ? -8.688 -9.961 40.406 1 86.19 614 LEU A O 1
ATOM 4906 N N . GLU A 1 615 ? -6.578 -9.32 40.5 1 81.75 615 GLU A N 1
ATOM 4907 C CA . GLU A 1 615 ? -6.211 -10.703 40.812 1 81.75 615 GLU A CA 1
ATOM 4908 C C . GLU A 1 615 ? -6.898 -11.188 42.094 1 81.75 615 GLU A C 1
ATOM 4910 O O . GLU A 1 615 ? -6.867 -10.516 43.094 1 81.75 615 GLU A O 1
ATOM 4915 N N . GLY A 1 616 ? -7.652 -12.305 42.062 1 77.5 616 GLY A N 1
ATOM 4916 C CA . GLY A 1 616 ? -8.305 -12.898 43.219 1 77.5 616 GLY A CA 1
ATOM 4917 C C . GLY A 1 616 ? -9.734 -12.43 43.375 1 77.5 616 GLY A C 1
ATOM 4918 O O . GLY A 1 616 ? -10.438 -12.898 44.281 1 77.5 616 GLY A O 1
ATOM 4919 N N . CYS A 1 617 ? -10.102 -11.578 42.5 1 80.94 617 CYS A N 1
ATOM 4920 C CA . CYS A 1 617 ? -11.461 -11.062 42.625 1 80.94 617 CYS A CA 1
ATOM 4921 C C . CYS A 1 617 ? -12.477 -12.078 42.125 1 80.94 617 CYS A C 1
ATOM 4923 O O . CYS A 1 617 ? -12.328 -12.625 41.031 1 80.94 617 CYS A O 1
ATOM 4925 N N . ARG A 1 618 ? -13.516 -12.422 43 1 75.81 618 ARG A N 1
ATOM 4926 C CA . ARG A 1 618 ? -14.492 -13.445 42.625 1 75.81 618 ARG A CA 1
ATOM 4927 C C . ARG A 1 618 ? -15.828 -12.812 42.25 1 75.81 618 ARG A C 1
ATOM 4929 O O . ARG A 1 618 ? -16.641 -13.43 41.562 1 75.81 618 ARG A O 1
ATOM 4936 N N . SER A 1 619 ? -16.109 -11.586 42.75 1 81.56 619 SER A N 1
ATOM 4937 C CA . SER A 1 619 ? -17.391 -10.945 42.469 1 81.56 619 SER A CA 1
ATOM 4938 C C . SER A 1 619 ? -17.188 -9.578 41.812 1 81.56 619 SER A C 1
ATOM 4940 O O . SER A 1 619 ? -16.109 -9 41.906 1 81.56 619 SER A O 1
ATOM 4942 N N . LYS A 1 620 ? -18.203 -9.023 41.156 1 81.56 620 LYS A N 1
ATOM 4943 C CA . LYS A 1 620 ? -18.172 -7.711 40.5 1 81.56 620 LYS A CA 1
ATOM 4944 C C . LYS A 1 620 ? -18.031 -6.602 41.531 1 81.56 620 LYS A C 1
ATOM 4946 O O . LYS A 1 620 ? -17.359 -5.602 41.312 1 81.56 620 LYS A O 1
ATOM 4951 N N . ASP A 1 621 ? -18.641 -6.824 42.656 1 82.69 621 ASP A N 1
ATOM 4952 C CA . ASP A 1 621 ? -18.547 -5.832 43.719 1 82.69 621 ASP A CA 1
ATOM 4953 C C . ASP A 1 621 ? -17.125 -5.707 44.25 1 82.69 621 ASP A C 1
ATOM 4955 O O . ASP A 1 621 ? -16.656 -4.605 44.531 1 82.69 621 ASP A O 1
ATOM 4959 N N . ASP A 1 622 ? -16.516 -6.77 44.25 1 84.75 622 ASP A N 1
ATOM 4960 C CA . ASP A 1 622 ? -15.133 -6.793 44.719 1 84.75 622 ASP A CA 1
ATOM 4961 C C . ASP A 1 622 ? -14.211 -6.121 43.688 1 84.75 622 ASP A C 1
ATOM 4963 O O . ASP A 1 622 ? -13.211 -5.512 44.062 1 84.75 622 ASP A O 1
ATOM 4967 N N . MET A 1 623 ? -14.57 -6.211 42.562 1 86.31 623 MET A N 1
ATOM 4968 C CA . MET A 1 623 ? -13.773 -5.652 41.469 1 86.31 623 MET A CA 1
ATOM 4969 C C . MET A 1 623 ? -13.68 -4.137 41.594 1 86.31 623 MET A C 1
ATOM 4971 O O . MET A 1 623 ? -12.594 -3.566 41.469 1 86.31 623 MET A O 1
ATOM 4975 N N . TYR A 1 624 ? -14.773 -3.514 41.875 1 86.06 624 TYR A N 1
ATOM 4976 C CA . TYR A 1 624 ? -14.812 -2.057 41.906 1 86.06 624 TYR A CA 1
ATOM 4977 C C . TYR A 1 624 ? -14.188 -1.534 43.219 1 86.06 624 TYR A C 1
ATOM 4979 O O . TYR A 1 624 ? -13.609 -0.445 43.219 1 86.06 624 TYR A O 1
ATOM 4987 N N . ASN A 1 625 ? -14.25 -2.367 44.188 1 84.62 625 ASN A N 1
ATOM 4988 C CA . ASN A 1 625 ? -13.672 -1.976 45.469 1 84.62 625 ASN A CA 1
ATOM 4989 C C . ASN A 1 625 ? -12.148 -2.113 45.469 1 84.62 625 ASN A C 1
ATOM 4991 O O . ASN A 1 625 ? -11.461 -1.45 46.25 1 84.62 625 ASN A O 1
ATOM 4995 N N . LYS A 1 626 ? -11.648 -2.896 44.625 1 86.88 626 LYS A N 1
ATOM 4996 C CA . LYS A 1 626 ? -10.211 -3.152 44.562 1 86.88 626 LYS A CA 1
ATOM 4997 C C . LYS A 1 626 ? -9.492 -2.1 43.719 1 86.88 626 LYS A C 1
ATOM 4999 O O . LYS A 1 626 ? -8.258 -2.045 43.719 1 86.88 626 LYS A O 1
ATOM 5004 N N . LEU A 1 627 ? -10.25 -1.315 43.094 1 89.25 627 LEU A N 1
ATOM 5005 C CA . LEU A 1 627 ? -9.617 -0.244 42.344 1 89.25 627 LEU A CA 1
ATOM 5006 C C . LEU A 1 627 ? -8.906 0.735 43.25 1 89.25 627 LEU A C 1
ATOM 5008 O O . LEU A 1 627 ? -9.336 0.947 44.406 1 89.25 627 LEU A O 1
ATOM 5012 N N . PRO A 1 628 ? -7.77 1.212 42.75 1 84.5 628 PRO A N 1
ATOM 5013 C CA . PRO A 1 628 ? -6.988 2.088 43.625 1 84.5 628 PRO A CA 1
ATOM 5014 C C . PRO A 1 628 ? -7.766 3.324 44.062 1 84.5 628 PRO A C 1
ATOM 5016 O O . PRO A 1 628 ? -8.562 3.865 43.281 1 84.5 628 PRO A O 1
ATOM 5019 N N . GLU A 1 629 ? -7.469 3.73 45.312 1 80.75 629 GLU A N 1
ATOM 5020 C CA . GLU A 1 629 ? -8.133 4.91 45.844 1 80.75 629 GLU A CA 1
ATOM 5021 C C . GLU A 1 629 ? -7.648 6.184 45.156 1 80.75 629 GLU A C 1
ATOM 5023 O O . GLU A 1 629 ? -6.5 6.266 44.719 1 80.75 629 GLU A O 1
ATOM 5028 N N . PRO A 1 630 ? -8.586 7.082 45.188 1 74.44 630 PRO A N 1
ATOM 5029 C CA . PRO A 1 630 ? -8.273 8.375 44.594 1 74.44 630 PRO A CA 1
ATOM 5030 C C . PRO A 1 630 ? -7.07 9.055 45.219 1 74.44 630 PRO A C 1
ATOM 5032 O O . PRO A 1 630 ? -6.859 8.93 46.438 1 74.44 630 PRO A O 1
ATOM 5035 N N . ASP A 1 631 ? -5.965 9.531 44.594 1 64.12 631 ASP A N 1
ATOM 5036 C CA . ASP A 1 631 ? -4.816 10.305 45.031 1 64.12 631 ASP A CA 1
ATOM 5037 C C . ASP A 1 631 ? -3.674 9.391 45.469 1 64.12 631 ASP A C 1
ATOM 5039 O O . ASP A 1 631 ? -2.725 9.844 46.125 1 64.12 631 ASP A O 1
ATOM 5043 N N . SER A 1 632 ? -3.973 8.102 45.438 1 59.97 632 SER A N 1
ATOM 5044 C CA . SER A 1 632 ? -2.834 7.246 45.75 1 59.97 632 SER A CA 1
ATOM 5045 C C . SER A 1 632 ? -1.662 7.508 44.812 1 59.97 632 SER A C 1
ATOM 5047 O O . SER A 1 632 ? -1.858 7.773 43.625 1 59.97 632 SER A O 1
ATOM 5049 N N . LEU A 1 633 ? -0.562 8.086 45.375 1 53.31 633 LEU A N 1
ATOM 5050 C CA . LEU A 1 633 ? 0.699 8.359 44.688 1 53.31 633 LEU A CA 1
ATOM 5051 C C . LEU A 1 633 ? 1.05 7.227 43.719 1 53.31 633 LEU A C 1
ATOM 5053 O O . LEU A 1 633 ? 1.621 6.211 44.156 1 53.31 633 LEU A O 1
ATOM 5057 N N . CYS A 1 634 ? 0.192 7.098 42.781 1 58.06 634 CYS A N 1
ATOM 5058 C CA . CYS A 1 634 ? 0.421 6.004 41.844 1 58.06 634 CYS A CA 1
ATOM 5059 C C . CYS A 1 634 ? 1.679 6.246 41 1 58.06 634 CYS A C 1
ATOM 5061 O O . CYS A 1 634 ? 1.845 7.32 40.406 1 58.06 634 CYS A O 1
ATOM 5063 N N . GLY A 1 635 ? 2.834 5.676 41.344 1 53.22 635 GLY A N 1
ATOM 5064 C CA . GLY A 1 635 ? 4.156 5.742 40.719 1 53.22 635 GLY A CA 1
ATOM 5065 C C . GLY A 1 635 ? 4.129 5.578 39.219 1 53.22 635 GLY A C 1
ATOM 5066 O O . GLY A 1 635 ? 5.051 6.012 38.531 1 53.22 635 GLY A O 1
ATOM 5067 N N . ASP A 1 636 ? 3.129 4.816 38.625 1 67 636 ASP A N 1
ATOM 5068 C CA . ASP A 1 636 ? 3.209 4.531 37.188 1 67 636 ASP A CA 1
ATOM 5069 C C . ASP A 1 636 ? 2.039 5.164 36.438 1 67 636 ASP A C 1
ATOM 5071 O O . ASP A 1 636 ? 0.952 5.328 37 1 67 636 ASP A O 1
ATOM 5075 N N . GLY A 1 637 ? 2.162 5.812 35.406 1 75 637 GLY A N 1
ATOM 5076 C CA . GLY A 1 637 ? 1.208 6.52 34.562 1 75 637 GLY A CA 1
ATOM 5077 C C . GLY A 1 637 ? -0.037 5.707 34.281 1 75 637 GLY A C 1
ATOM 5078 O O . GLY A 1 637 ? -1.142 6.25 34.219 1 75 637 GLY A O 1
ATOM 5079 N N . TYR A 1 638 ? -0.024 4.371 34.344 1 84.5 638 TYR A N 1
ATOM 5080 C CA . TYR A 1 638 ? -1.155 3.523 34 1 84.5 638 TYR A CA 1
ATOM 5081 C C . TYR A 1 638 ? -2.07 3.301 35.188 1 84.5 638 TYR A C 1
ATOM 5083 O O . TYR A 1 638 ? -3.297 3.293 35.062 1 84.5 638 TYR A O 1
ATOM 5091 N N . GLU A 1 639 ? -1.52 3.146 36.344 1 87.19 639 GLU A N 1
ATOM 5092 C CA . GLU A 1 639 ? -2.309 3.004 37.562 1 87.19 639 GLU A CA 1
ATOM 5093 C C . GLU A 1 639 ? -3.053 4.293 37.906 1 87.19 639 GLU A C 1
ATOM 5095 O O . GLU A 1 639 ? -4.137 4.258 38.469 1 87.19 639 GLU A O 1
ATOM 5100 N N . GLY A 1 640 ? -2.434 5.328 37.469 1 88.5 640 GLY A N 1
ATOM 5101 C CA . GLY A 1 640 ? -3.074 6.621 37.656 1 88.5 640 GLY A CA 1
ATOM 5102 C C . GLY A 1 640 ? -4.367 6.762 36.875 1 88.5 640 GLY A C 1
ATOM 5103 O O . GLY A 1 640 ? -5.32 7.387 37.375 1 88.5 640 GLY A O 1
ATOM 5104 N N . ILE A 1 641 ? -4.43 6.098 35.812 1 91.94 641 ILE A N 1
ATOM 5105 C CA . ILE A 1 641 ? -5.629 6.152 34.969 1 91.94 641 ILE A CA 1
ATOM 5106 C C . ILE A 1 641 ? -6.766 5.398 35.656 1 91.94 641 ILE A C 1
ATOM 5108 O O . ILE A 1 641 ? -7.914 5.848 35.625 1 91.94 641 ILE A O 1
ATOM 5112 N N . LEU A 1 642 ? -6.5 4.281 36.281 1 93.31 642 LEU A N 1
ATOM 5113 C CA . LEU A 1 642 ? -7.496 3.508 37 1 93.31 642 LEU A CA 1
ATOM 5114 C C . LEU A 1 642 ? -7.996 4.273 38.219 1 93.31 642 LEU A C 1
ATOM 5116 O O . LEU A 1 642 ? -9.195 4.289 38.5 1 93.31 642 LEU A O 1
ATOM 5120 N N . ALA A 1 643 ? -7.059 4.938 38.906 1 93.38 643 ALA A N 1
ATOM 5121 C CA . ALA A 1 643 ? -7.418 5.738 40.062 1 93.38 643 ALA A CA 1
ATOM 5122 C C . ALA A 1 643 ? -8.273 6.934 39.656 1 93.38 643 ALA A C 1
ATOM 5124 O O . ALA A 1 643 ? -9.242 7.27 40.344 1 93.38 643 ALA A O 1
ATOM 5125 N N . ASP A 1 644 ? -7.887 7.562 38.594 1 93.06 644 ASP A N 1
ATOM 5126 C CA . ASP A 1 644 ? -8.648 8.703 38.094 1 93.06 644 ASP A CA 1
ATOM 5127 C C . ASP A 1 644 ? -10.047 8.281 37.656 1 93.06 644 ASP A C 1
ATOM 5129 O O . ASP A 1 644 ? -11.008 9.039 37.812 1 93.06 644 ASP A O 1
ATOM 5133 N N . GLY A 1 645 ? -10.133 7.09 37.125 1 94.81 645 GLY A N 1
ATOM 5134 C CA . GLY A 1 645 ? -11.438 6.57 36.75 1 94.81 645 GLY A CA 1
ATOM 5135 C C . GLY A 1 645 ? -12.367 6.363 37.938 1 94.81 645 GLY A C 1
ATOM 5136 O O . GLY A 1 645 ? -13.547 6.695 37.875 1 94.81 645 GLY A O 1
ATOM 5137 N N . ARG A 1 646 ? -11.812 5.859 38.906 1 94.19 646 ARG A N 1
ATOM 5138 C CA . ARG A 1 646 ? -12.594 5.664 40.125 1 94.19 646 ARG A CA 1
ATOM 5139 C C . ARG A 1 646 ? -13.008 7.004 40.75 1 94.19 646 ARG A C 1
ATOM 5141 O O . ARG A 1 646 ? -14.156 7.18 41.156 1 94.19 646 ARG A O 1
ATOM 5148 N N . LYS A 1 647 ? -12.047 7.887 40.781 1 94.31 647 LYS A N 1
ATOM 5149 C CA . LYS A 1 647 ? -12.336 9.219 41.312 1 94.31 647 LYS A CA 1
ATOM 5150 C C . LYS A 1 647 ? -13.477 9.883 40.531 1 94.31 647 LYS A C 1
ATOM 5152 O O . LYS A 1 647 ? -14.406 10.422 41.125 1 94.31 647 LYS A O 1
ATOM 5157 N N . LEU A 1 648 ? -13.375 9.82 39.25 1 96 648 LEU A N 1
ATOM 5158 C CA . LEU A 1 648 ? -14.406 10.414 38.406 1 96 648 LEU A CA 1
ATOM 5159 C C . LEU A 1 648 ? -15.75 9.734 38.625 1 96 648 LEU A C 1
ATOM 5161 O O . LEU A 1 648 ? -16.781 10.398 38.656 1 96 648 LEU A O 1
ATOM 5165 N N . GLY A 1 649 ? -15.789 8.406 38.719 1 94.88 649 GLY A N 1
ATOM 5166 C CA . GLY A 1 649 ? -17.016 7.68 38.969 1 94.88 649 GLY A CA 1
ATOM 5167 C C . GLY A 1 649 ? -17.703 8.109 40.25 1 94.88 649 GLY A C 1
ATOM 5168 O O . GLY A 1 649 ? -18.922 8.32 40.281 1 94.88 649 GLY A O 1
ATOM 5169 N N . ASP A 1 650 ? -16.938 8.312 41.281 1 92.94 650 ASP A N 1
ATOM 5170 C CA . ASP A 1 650 ? -17.484 8.742 42.562 1 92.94 650 ASP A CA 1
ATOM 5171 C C . ASP A 1 650 ? -18 10.18 42.469 1 92.94 650 ASP A C 1
ATOM 5173 O O . ASP A 1 650 ? -19.047 10.492 43.031 1 92.94 650 ASP A O 1
ATOM 5177 N N . GLU A 1 651 ? -17.266 10.984 41.781 1 94.56 651 GLU A N 1
ATOM 5178 C CA . GLU A 1 651 ? -17.688 12.375 41.625 1 94.56 651 GLU A CA 1
ATOM 5179 C C . GLU A 1 651 ? -18.969 12.484 40.812 1 94.56 651 GLU A C 1
ATOM 5181 O O . GLU A 1 651 ? -19.828 13.32 41.094 1 94.56 651 GLU A O 1
ATOM 5186 N N . ILE A 1 652 ? -19.094 11.672 39.812 1 95.62 652 ILE A N 1
ATOM 5187 C CA . ILE A 1 652 ? -20.312 11.656 39 1 95.62 652 ILE A CA 1
ATOM 5188 C C . ILE A 1 652 ? -21.5 11.234 39.844 1 95.62 652 ILE A C 1
ATOM 5190 O O . ILE A 1 652 ? -22.562 11.859 39.812 1 95.62 652 ILE A O 1
ATOM 5194 N N . MET A 1 653 ? -21.297 10.25 40.688 1 92.31 653 MET A N 1
ATOM 5195 C CA . MET A 1 653 ? -22.375 9.742 41.531 1 92.31 653 MET A CA 1
ATOM 5196 C C . MET A 1 653 ? -22.766 10.773 42.594 1 92.31 653 MET A C 1
ATOM 5198 O O . MET A 1 653 ? -23.938 10.852 42.969 1 92.31 653 MET A O 1
ATOM 5202 N N . GLN A 1 654 ? -21.891 11.609 42.906 1 91.75 654 GLN A N 1
ATOM 5203 C CA . GLN A 1 654 ? -22.141 12.586 43.969 1 91.75 654 GLN A CA 1
ATOM 5204 C C . GLN A 1 654 ? -22.719 13.883 43.406 1 91.75 654 GLN A C 1
ATOM 5206 O O . GLN A 1 654 ? -23.609 14.484 44 1 91.75 654 GLN A O 1
ATOM 5211 N N . ARG A 1 655 ? -22.234 14.242 42.281 1 92 655 ARG A N 1
ATOM 5212 C CA . ARG A 1 655 ? -22.5 15.602 41.812 1 92 655 ARG A CA 1
ATOM 5213 C C . ARG A 1 655 ? -23.578 15.617 40.719 1 92 655 ARG A C 1
ATOM 5215 O O . ARG A 1 655 ? -24.234 16.641 40.531 1 92 655 ARG A O 1
ATOM 5222 N N . MET A 1 656 ? -23.75 14.531 40.031 1 90.69 656 MET A N 1
ATOM 5223 C CA . MET A 1 656 ? -24.781 14.477 39 1 90.69 656 MET A CA 1
ATOM 5224 C C . MET A 1 656 ? -26.078 13.859 39.531 1 90.69 656 MET A C 1
ATOM 5226 O O . MET A 1 656 ? -26.078 12.719 40 1 90.69 656 MET A O 1
ATOM 5230 N N . PRO A 1 657 ? -27.172 14.578 39.406 1 87.5 657 PRO A N 1
ATOM 5231 C CA . PRO A 1 657 ? -28.438 14.016 39.875 1 87.5 657 PRO A CA 1
ATOM 5232 C C . PRO A 1 657 ? -28.828 12.75 39.125 1 87.5 657 PRO A C 1
ATOM 5234 O O . PRO A 1 657 ? -28.562 12.633 37.938 1 87.5 657 PRO A O 1
ATOM 5237 N N . ASP A 1 658 ? -29.578 11.859 39.719 1 83.19 658 ASP A N 1
ATOM 5238 C CA . ASP A 1 658 ? -29.938 10.547 39.188 1 83.19 658 ASP A CA 1
ATOM 5239 C C . ASP A 1 658 ? -30.812 10.688 37.969 1 83.19 658 ASP A C 1
ATOM 5241 O O . ASP A 1 658 ? -30.688 9.914 37 1 83.19 658 ASP A O 1
ATOM 5245 N N . ALA A 1 659 ? -31.656 11.672 37.906 1 80.81 659 ALA A N 1
ATOM 5246 C CA . ALA A 1 659 ? -32.656 11.82 36.875 1 80.81 659 ALA A CA 1
ATOM 5247 C C . ALA A 1 659 ? -32 12.227 35.531 1 80.81 659 ALA A C 1
ATOM 5249 O O . ALA A 1 659 ? -32.5 11.922 34.469 1 80.81 659 ALA A O 1
ATOM 5250 N N . VAL A 1 660 ? -30.844 12.891 35.656 1 89.44 660 VAL A N 1
ATOM 5251 C CA . VAL A 1 660 ? -30.266 13.453 34.438 1 89.44 660 VAL A CA 1
ATOM 5252 C C . VAL A 1 660 ? -28.906 12.797 34.156 1 89.44 660 VAL A C 1
ATOM 5254 O O . VAL A 1 660 ? -28.328 12.984 33.094 1 89.44 660 VAL A O 1
ATOM 5257 N N . ARG A 1 661 ? -28.438 11.977 35 1 92.81 661 ARG A N 1
ATOM 5258 C CA . ARG A 1 661 ? -27.078 11.43 34.969 1 92.81 661 ARG A CA 1
ATOM 5259 C C . ARG A 1 661 ? -26.828 10.688 33.656 1 92.81 661 ARG A C 1
ATOM 5261 O O . ARG A 1 661 ? -25.891 11.008 32.938 1 92.81 661 ARG A O 1
ATOM 5268 N N . TRP A 1 662 ? -27.703 9.812 33.312 1 94.62 662 TRP A N 1
ATOM 5269 C CA . TRP A 1 662 ? -27.484 8.961 32.156 1 94.62 662 TRP A CA 1
ATOM 5270 C C . TRP A 1 662 ? -27.719 9.734 30.859 1 94.62 662 TRP A C 1
ATOM 5272 O O . TRP A 1 662 ? -27.094 9.438 29.844 1 94.62 662 TRP A O 1
ATOM 5282 N N . LYS A 1 663 ? -28.578 10.695 30.953 1 93.12 663 LYS A N 1
ATOM 5283 C CA . LYS A 1 663 ? -28.75 11.578 29.797 1 93.12 663 LYS A CA 1
ATOM 5284 C C . LYS A 1 663 ? -27.469 12.367 29.516 1 93.12 663 LYS A C 1
ATOM 5286 O O . LYS A 1 663 ? -27.031 12.461 28.375 1 93.12 663 LYS A O 1
ATOM 5291 N N . VAL A 1 664 ? -26.891 12.852 30.578 1 94.56 664 VAL A N 1
ATOM 5292 C CA . VAL A 1 664 ? -25.672 13.641 30.453 1 94.56 664 VAL A CA 1
ATOM 5293 C C . VAL A 1 664 ? -24.516 12.75 30 1 94.56 664 VAL A C 1
ATOM 5295 O O . VAL A 1 664 ? -23.734 13.125 29.125 1 94.56 664 VAL A O 1
ATOM 5298 N N . LEU A 1 665 ? -24.422 11.602 30.562 1 96.25 665 LEU A N 1
ATOM 5299 C CA . LEU A 1 665 ? -23.359 10.672 30.188 1 96.25 665 LEU A CA 1
ATOM 5300 C C . LEU A 1 665 ? -23.516 10.234 28.734 1 96.25 665 LEU A C 1
ATOM 5302 O O . LEU A 1 665 ? -22.516 10.086 28.031 1 96.25 665 LEU A O 1
ATOM 5306 N N . GLY A 1 666 ? -24.734 9.992 28.328 1 96.56 666 GLY A N 1
ATOM 5307 C CA . GLY A 1 666 ? -24.969 9.656 26.938 1 96.56 666 GLY A CA 1
ATOM 5308 C C . GLY A 1 666 ? -24.531 10.742 25.969 1 96.56 666 GLY A C 1
ATOM 5309 O O . GLY A 1 666 ? -23.828 10.469 24.984 1 96.56 666 GLY A O 1
ATOM 5310 N N . GLU A 1 667 ? -24.891 11.914 26.312 1 96 667 GLU A N 1
ATOM 5311 C CA . GLU A 1 667 ? -24.5 13.047 25.469 1 96 667 GLU A CA 1
ATOM 5312 C C . GLU A 1 667 ? -22.984 13.258 25.484 1 96 667 GLU A C 1
ATOM 5314 O O . GLU A 1 667 ? -22.391 13.648 24.484 1 96 667 GLU A O 1
ATOM 5319 N N . MET A 1 668 ? -22.422 13.008 26.609 1 95.62 668 MET A N 1
ATOM 5320 C CA . MET A 1 668 ? -20.984 13.125 26.75 1 95.62 668 MET A CA 1
ATOM 5321 C C . MET A 1 668 ? -20.266 12.141 25.844 1 95.62 668 MET A C 1
ATOM 5323 O O . MET A 1 668 ? -19.312 12.516 25.141 1 95.62 668 MET A O 1
ATOM 5327 N N . TRP A 1 669 ? -20.688 10.961 25.797 1 97.56 669 TRP A N 1
ATOM 5328 C CA . TRP A 1 669 ? -20.047 9.93 24.984 1 97.56 669 TRP A CA 1
ATOM 5329 C C . TRP A 1 669 ? -20.266 10.188 23.5 1 97.56 669 TRP A C 1
ATOM 5331 O O . TRP A 1 669 ? -19.406 9.891 22.672 1 97.56 669 TRP A O 1
ATOM 5341 N N . VAL A 1 670 ? -21.422 10.688 23.141 1 97.38 670 VAL A N 1
ATOM 5342 C CA . VAL A 1 670 ? -21.672 11.062 21.75 1 97.38 670 VAL A CA 1
ATOM 5343 C C . VAL A 1 670 ? -20.672 12.133 21.312 1 97.38 670 VAL A C 1
ATOM 5345 O O . VAL A 1 670 ? -20.047 12.023 20.25 1 97.38 670 VAL A O 1
ATOM 5348 N N . GLU A 1 671 ? -20.516 13.117 22.156 1 95.75 671 GLU A N 1
ATOM 5349 C CA . GLU A 1 671 ? -19.578 14.195 21.844 1 95.75 671 GLU A CA 1
ATOM 5350 C C . GLU A 1 671 ? -18.141 13.68 21.75 1 95.75 671 GLU A C 1
ATOM 5352 O O . GLU A 1 671 ? -17.391 14.086 20.875 1 95.75 671 GLU A O 1
ATOM 5357 N N . MET A 1 672 ? -17.812 12.805 22.656 1 94.81 672 MET A N 1
ATOM 5358 C CA . MET A 1 672 ? -16.453 12.25 22.641 1 94.81 672 MET A CA 1
ATOM 5359 C C . MET A 1 672 ? -16.219 11.453 21.359 1 94.81 672 MET A C 1
ATOM 5361 O O . MET A 1 672 ? -15.148 11.562 20.75 1 94.81 672 MET A O 1
ATOM 5365 N N . LEU A 1 673 ? -17.172 10.672 20.969 1 95.94 673 LEU A N 1
ATOM 5366 C CA . LEU A 1 673 ? -17.062 9.898 19.734 1 95.94 673 LEU A CA 1
ATOM 5367 C C . LEU A 1 673 ? -16.922 10.812 18.531 1 95.94 673 LEU A C 1
ATOM 5369 O O . LEU A 1 673 ? -16.109 10.562 17.641 1 95.94 673 LEU A O 1
ATOM 5373 N N . LEU A 1 674 ? -17.719 11.867 18.5 1 95.5 674 LEU A N 1
ATOM 5374 C CA . LEU A 1 674 ? -17.703 12.805 17.391 1 95.5 674 LEU A CA 1
ATOM 5375 C C . LEU A 1 674 ? -16.391 13.586 17.375 1 95.5 674 LEU A C 1
ATOM 5377 O O . LEU A 1 674 ? -15.93 14.008 16.297 1 95.5 674 LEU A O 1
ATOM 5381 N N . SER A 1 675 ? -15.758 13.742 18.531 1 92.81 675 SER A N 1
ATOM 5382 C CA . SER A 1 675 ? -14.477 14.453 18.609 1 92.81 675 SER A CA 1
ATOM 5383 C C . SER A 1 675 ? -13.336 13.594 18.078 1 92.81 675 SER A C 1
ATOM 5385 O O . SER A 1 675 ? -12.344 14.117 17.578 1 92.81 675 SER A O 1
ATOM 5387 N N . VAL A 1 676 ? -13.453 12.32 18.125 1 93 676 VAL A N 1
ATOM 5388 C CA . VAL A 1 676 ? -12.375 11.422 17.703 1 93 676 VAL A CA 1
ATOM 5389 C C . VAL A 1 676 ? -12.609 10.977 16.266 1 93 676 VAL A C 1
ATOM 5391 O O . VAL A 1 676 ? -11.695 10.461 15.609 1 93 676 VAL A O 1
ATOM 5394 N N . ALA A 1 677 ? -13.719 11.195 15.68 1 93.5 677 ALA A N 1
ATOM 5395 C CA . ALA A 1 677 ? -14.094 10.688 14.359 1 93.5 677 ALA A CA 1
ATOM 5396 C C . ALA A 1 677 ? -13.273 11.359 13.258 1 93.5 677 ALA A C 1
ATOM 5398 O O . ALA A 1 677 ? -12.82 10.688 12.328 1 93.5 677 ALA A O 1
ATOM 5399 N N . PRO A 1 678 ? -13.023 12.695 13.406 1 90.5 678 PRO A N 1
ATOM 5400 C CA . PRO A 1 678 ? -12.203 13.297 12.352 1 90.5 678 PRO A CA 1
ATOM 5401 C C . PRO A 1 678 ? -10.742 12.852 12.406 1 90.5 678 PRO A C 1
ATOM 5403 O O . PRO A 1 678 ? -10.078 13.039 13.43 1 90.5 678 PRO A O 1
ATOM 5406 N N . SER A 1 679 ? -10.367 11.984 11.602 1 86.44 679 SER A N 1
ATOM 5407 C CA . SER A 1 679 ? -9.008 11.469 11.531 1 86.44 679 SER A CA 1
ATOM 5408 C C . SER A 1 679 ? -8.406 11.672 10.148 1 86.44 679 SER A C 1
ATOM 5410 O O . SER A 1 679 ? -9.125 11.719 9.148 1 86.44 679 SER A O 1
ATOM 5412 N N . ASP A 1 680 ? -7.105 11.867 10.078 1 81.94 680 ASP A N 1
ATOM 5413 C CA . ASP A 1 680 ? -6.414 12.086 8.812 1 81.94 680 ASP A CA 1
ATOM 5414 C C . ASP A 1 680 ? -6 10.758 8.18 1 81.94 680 ASP A C 1
ATOM 5416 O O . ASP A 1 680 ? -5.469 10.734 7.066 1 81.94 680 ASP A O 1
ATOM 5420 N N . ASN A 1 681 ? -6.309 9.695 8.883 1 87.94 681 ASN A N 1
ATOM 5421 C CA . ASN A 1 681 ? -5.961 8.391 8.328 1 87.94 681 ASN A CA 1
ATOM 5422 C C . ASN A 1 681 ? -7.105 7.812 7.496 1 87.94 681 ASN A C 1
ATOM 5424 O O . ASN A 1 681 ? -7.758 6.859 7.914 1 87.94 681 ASN A O 1
ATOM 5428 N N . ALA A 1 682 ? -7.289 8.297 6.305 1 90.38 682 ALA A N 1
ATOM 5429 C CA . ALA A 1 682 ? -8.367 7.879 5.414 1 90.38 682 ALA A CA 1
ATOM 5430 C C . ALA A 1 682 ? -8.188 6.43 4.977 1 90.38 682 ALA A C 1
ATOM 5432 O O . ALA A 1 682 ? -9.164 5.703 4.789 1 90.38 682 ALA A O 1
ATOM 5433 N N . THR A 1 683 ? -7.004 5.953 4.926 1 88.56 683 THR A N 1
ATOM 5434 C CA . THR A 1 683 ? -6.719 4.602 4.465 1 88.56 683 THR A CA 1
ATOM 5435 C C . THR A 1 683 ? -7.223 3.566 5.469 1 88.56 683 THR A C 1
ATOM 5437 O O . THR A 1 683 ? -7.719 2.508 5.082 1 88.56 683 THR A O 1
ATOM 5440 N N . ALA A 1 684 ? -7.102 3.896 6.695 1 90.75 684 ALA A N 1
ATOM 5441 C CA . ALA A 1 684 ? -7.574 2.975 7.727 1 90.75 684 ALA A CA 1
ATOM 5442 C C . ALA A 1 684 ? -9.086 2.807 7.66 1 90.75 684 ALA A C 1
ATOM 5444 O O . ALA A 1 684 ? -9.609 1.703 7.852 1 90.75 684 ALA A O 1
ATOM 5445 N N . HIS A 1 685 ? -9.734 3.822 7.359 1 94 685 HIS A N 1
ATOM 5446 C CA . HIS A 1 685 ? -11.188 3.76 7.238 1 94 685 HIS A CA 1
ATOM 5447 C C . HIS A 1 685 ? -11.609 2.904 6.051 1 94 685 HIS A C 1
ATOM 5449 O O . HIS A 1 685 ? -12.547 2.111 6.148 1 94 685 HIS A O 1
ATOM 5455 N N . VAL A 1 686 ? -10.93 3.039 4.957 1 92.62 686 VAL A N 1
ATOM 5456 C CA . VAL A 1 686 ? -11.258 2.27 3.762 1 92.62 686 VAL A CA 1
ATOM 5457 C C . VAL A 1 686 ? -10.961 0.79 4.004 1 92.62 686 VAL A C 1
ATOM 5459 O O . VAL A 1 686 ? -11.711 -0.08 3.547 1 92.62 686 VAL A O 1
ATOM 5462 N N . GLN A 1 687 ? -9.906 0.504 4.746 1 90.31 687 GLN A N 1
ATOM 5463 C CA . GLN A 1 687 ? -9.555 -0.882 5.035 1 90.31 687 GLN A CA 1
ATOM 5464 C C . GLN A 1 687 ? -10.641 -1.564 5.863 1 90.31 687 GLN A C 1
ATOM 5466 O O . GLN A 1 687 ? -10.938 -2.742 5.652 1 90.31 687 GLN A O 1
ATOM 5471 N N . LYS A 1 688 ? -11.234 -0.835 6.699 1 91.44 688 LYS A N 1
ATOM 5472 C CA . LYS A 1 688 ? -12.242 -1.417 7.59 1 91.44 688 LYS A CA 1
ATOM 5473 C C . LYS A 1 688 ? -13.562 -1.629 6.863 1 91.44 688 LYS A C 1
ATOM 5475 O O . LYS A 1 688 ? -14.43 -2.357 7.344 1 91.44 688 LYS A O 1
ATOM 5480 N N . LEU A 1 689 ? -13.719 -1.026 5.691 1 92 689 LEU A N 1
ATOM 5481 C CA . LEU A 1 689 ? -14.93 -1.249 4.902 1 92 689 LEU A CA 1
ATOM 5482 C C . LEU A 1 689 ? -14.992 -2.689 4.406 1 92 689 LEU A C 1
ATOM 5484 O O . LEU A 1 689 ? -16.078 -3.225 4.188 1 92 689 LEU A O 1
ATOM 5488 N N . ALA A 1 690 ? -13.828 -3.33 4.305 1 88.62 690 ALA A N 1
ATOM 5489 C CA . ALA A 1 690 ? -13.773 -4.695 3.785 1 88.62 690 ALA A CA 1
ATOM 5490 C C . ALA A 1 690 ? -14.047 -5.711 4.891 1 88.62 690 ALA A C 1
ATOM 5492 O O . ALA A 1 690 ? -14.219 -6.902 4.617 1 88.62 690 ALA A O 1
ATOM 5493 N N . THR A 1 691 ? -14.078 -5.266 6.125 1 87.56 691 THR A N 1
ATOM 5494 C CA . THR A 1 691 ? -14.281 -6.184 7.238 1 87.56 691 THR A CA 1
ATOM 5495 C C . THR A 1 691 ? -15.594 -5.883 7.957 1 87.56 691 THR A C 1
ATOM 5497 O O . THR A 1 691 ? -15.688 -6.031 9.18 1 87.56 691 THR A O 1
ATOM 5500 N N . GLY A 1 692 ? -16.562 -5.363 7.242 1 87.06 692 GLY A N 1
ATOM 5501 C CA . GLY A 1 692 ? -17.891 -5.16 7.801 1 87.06 692 GLY A CA 1
ATOM 5502 C C . GLY A 1 692 ? -18.172 -3.705 8.125 1 87.06 692 GLY A C 1
ATOM 5503 O O . GLY A 1 692 ? -19.328 -3.344 8.391 1 87.06 692 GLY A O 1
ATOM 5504 N N . GLY A 1 693 ? -17.188 -2.855 8.156 1 88.62 693 GLY A N 1
ATOM 5505 C CA . GLY A 1 693 ? -17.391 -1.436 8.391 1 88.62 693 GLY A CA 1
ATOM 5506 C C . GLY A 1 693 ? -17.516 -1.086 9.859 1 88.62 693 GLY A C 1
ATOM 5507 O O . GLY A 1 693 ? -17.719 -1.968 10.695 1 88.62 693 GLY A O 1
ATOM 5508 N N . GLU A 1 694 ? -17.344 0.193 10.195 1 93.94 694 GLU A N 1
ATOM 5509 C CA . GLU A 1 694 ? -17.453 0.712 11.555 1 93.94 694 GLU A CA 1
ATOM 5510 C C . GLU A 1 694 ? -18.281 1.99 11.594 1 93.94 694 GLU A C 1
ATOM 5512 O O . GLU A 1 694 ? -18.328 2.742 10.625 1 93.94 694 GLU A O 1
ATOM 5517 N N . LEU A 1 695 ? -18.922 2.193 12.703 1 96.44 695 LEU A N 1
ATOM 5518 C CA . LEU A 1 695 ? -19.734 3.396 12.891 1 96.44 695 LEU A CA 1
ATOM 5519 C C . LEU A 1 695 ? -18.875 4.648 12.773 1 96.44 695 LEU A C 1
ATOM 5521 O O . LEU A 1 695 ? -19.281 5.633 12.156 1 96.44 695 LEU A O 1
ATOM 5525 N N . ILE A 1 696 ? -17.688 4.617 13.281 1 96.56 696 ILE A N 1
ATOM 5526 C CA . ILE A 1 696 ? -16.812 5.781 13.289 1 96.56 696 ILE A CA 1
ATOM 5527 C C . ILE A 1 696 ? -16.5 6.195 11.859 1 96.56 696 ILE A C 1
ATOM 5529 O O . ILE A 1 696 ? -16.266 7.375 11.578 1 96.56 696 ILE A O 1
ATOM 5533 N N . THR A 1 697 ? -16.453 5.285 10.922 1 96.25 697 THR A N 1
ATOM 5534 C CA . THR A 1 697 ? -16.203 5.586 9.516 1 96.25 697 THR A CA 1
ATOM 5535 C C . THR A 1 697 ? -17.375 6.348 8.914 1 96.25 697 THR A C 1
ATOM 5537 O O . THR A 1 697 ? -17.188 7.238 8.078 1 96.25 697 THR A O 1
ATOM 5540 N N . HIS A 1 698 ? -18.609 5.984 9.344 1 96.31 698 HIS A N 1
ATOM 5541 C CA . HIS A 1 698 ? -19.781 6.715 8.906 1 96.31 698 HIS A CA 1
ATOM 5542 C C . HIS A 1 698 ? -19.75 8.164 9.398 1 96.31 698 HIS A C 1
ATOM 5544 O O . HIS A 1 698 ? -20.047 9.086 8.633 1 96.31 698 HIS A O 1
ATOM 5550 N N . LEU A 1 699 ? -19.359 8.273 10.625 1 96.56 699 LEU A N 1
ATOM 5551 C CA . LEU A 1 699 ? -19.297 9.609 11.211 1 96.56 699 LEU A CA 1
ATOM 5552 C C . LEU A 1 699 ? -18.141 10.406 10.602 1 96.56 699 LEU A C 1
ATOM 5554 O O . LEU A 1 699 ? -18.266 11.625 10.414 1 96.56 699 LEU A O 1
ATOM 5558 N N . TRP A 1 700 ? -17.031 9.703 10.305 1 96.06 700 TRP A N 1
ATOM 5559 C CA . TRP A 1 700 ? -15.898 10.328 9.633 1 96.06 700 TRP A CA 1
ATOM 5560 C C . TRP A 1 700 ? -16.312 10.914 8.289 1 96.06 700 TRP A C 1
ATOM 5562 O O . TRP A 1 700 ? -15.977 12.062 7.98 1 96.06 700 TRP A O 1
ATOM 5572 N N . ALA A 1 701 ? -17.078 10.219 7.527 1 96.69 701 ALA A N 1
ATOM 5573 C CA . ALA A 1 701 ? -17.562 10.68 6.227 1 96.69 701 ALA A CA 1
ATOM 5574 C C . ALA A 1 701 ? -18.547 11.836 6.379 1 96.69 701 ALA A C 1
ATOM 5576 O O . ALA A 1 701 ? -18.422 12.852 5.699 1 96.69 701 ALA A O 1
ATOM 5577 N N . LEU A 1 702 ? -19.469 11.68 7.289 1 96.56 702 LEU A N 1
ATOM 5578 C CA . LEU A 1 702 ? -20.484 12.695 7.508 1 96.56 702 LEU A CA 1
ATOM 5579 C C . LEU A 1 702 ? -19.859 14.016 7.941 1 96.56 702 LEU A C 1
ATOM 5581 O O . LEU A 1 702 ? -20.203 15.07 7.402 1 96.56 702 LEU A O 1
ATOM 5585 N N . LEU A 1 703 ? -18.969 13.977 8.867 1 95 703 LEU A N 1
ATOM 5586 C CA . LEU A 1 703 ? -18.328 15.188 9.383 1 95 703 LEU A CA 1
ATOM 5587 C C . LEU A 1 703 ? -17.453 15.828 8.312 1 95 703 LEU A C 1
ATOM 5589 O O . LEU A 1 703 ? -17.328 17.062 8.266 1 95 703 LEU A O 1
ATOM 5593 N N . THR A 1 704 ? -16.859 15 7.43 1 94.81 704 THR A N 1
ATOM 5594 C CA . THR A 1 704 ? -16.094 15.547 6.312 1 94.81 704 THR A CA 1
ATOM 5595 C C . THR A 1 704 ? -16.984 16.422 5.426 1 94.81 704 THR A C 1
ATOM 5597 O O . THR A 1 704 ? -16.578 17.5 5.008 1 94.81 704 THR A O 1
ATOM 5600 N N . HIS A 1 705 ? -18.172 15.945 5.203 1 95.56 705 HIS A N 1
ATOM 5601 C CA . HIS A 1 705 ? -19.094 16.688 4.348 1 95.56 705 HIS A CA 1
ATOM 5602 C C . HIS A 1 705 ? -19.625 17.922 5.051 1 95.56 705 HIS A C 1
ATOM 5604 O O . HIS A 1 705 ? -20.156 18.828 4.402 1 95.56 705 HIS A O 1
ATOM 5610 N N . ALA A 1 706 ? -19.453 17.938 6.391 1 94.56 706 ALA A N 1
ATOM 5611 C CA . ALA A 1 706 ? -19.859 19.109 7.164 1 94.56 706 ALA A CA 1
ATOM 5612 C C . ALA A 1 706 ? -18.734 20.109 7.289 1 94.56 706 ALA A C 1
ATOM 5614 O O . ALA A 1 706 ? -18.891 21.188 7.879 1 94.56 706 ALA A O 1
ATOM 5615 N N . GLY A 1 707 ? -17.594 19.75 6.793 1 91.38 707 GLY A N 1
ATOM 5616 C CA . GLY A 1 707 ? -16.438 20.656 6.836 1 91.38 707 GLY A CA 1
ATOM 5617 C C . GLY A 1 707 ? -15.594 20.469 8.078 1 91.38 707 GLY A C 1
ATOM 5618 O O . GLY A 1 707 ? -14.688 21.266 8.344 1 91.38 707 GLY A O 1
ATOM 5619 N N . VAL A 1 708 ? -15.898 19.469 8.906 1 90 708 VAL A N 1
ATOM 5620 C CA . VAL A 1 708 ? -15.117 19.188 10.102 1 90 708 VAL A CA 1
ATOM 5621 C C . VAL A 1 708 ? -14.031 18.156 9.789 1 90 708 VAL A C 1
ATOM 5623 O O . VAL A 1 708 ? -14.266 16.953 9.875 1 90 708 VAL A O 1
ATOM 5626 N N . ILE A 1 709 ? -12.836 18.594 9.43 1 84.81 709 ILE A N 1
ATOM 5627 C CA . ILE A 1 709 ? -11.781 17.719 8.938 1 84.81 709 ILE A CA 1
ATOM 5628 C C . ILE A 1 709 ? -10.734 17.516 10.023 1 84.81 709 ILE A C 1
ATOM 5630 O O . ILE A 1 709 ? -10.195 16.422 10.172 1 84.81 709 ILE A O 1
ATOM 5634 N N . GLU A 1 710 ? -10.383 18.609 10.789 1 77 710 GLU A N 1
ATOM 5635 C CA . GLU A 1 710 ? -9.32 18.5 11.797 1 77 710 GLU A CA 1
ATOM 5636 C C . GLU A 1 710 ? -9.898 18.266 13.188 1 77 710 GLU A C 1
ATOM 5638 O O . GLU A 1 710 ? -11.07 18.562 13.445 1 77 710 GLU A O 1
ATOM 5643 N N . LYS A 1 711 ? -9.023 17.625 13.93 1 69.5 711 LYS A N 1
ATOM 5644 C CA . LYS A 1 711 ? -9.398 17.375 15.32 1 69.5 711 LYS A CA 1
ATOM 5645 C C . LYS A 1 711 ? -9.672 18.688 16.062 1 69.5 711 LYS A C 1
ATOM 5647 O O . LYS A 1 711 ? -8.898 19.641 15.953 1 69.5 711 LYS A O 1
ATOM 5652 N N . PRO A 1 712 ? -10.82 18.672 16.578 1 61.88 712 PRO A N 1
ATOM 5653 C CA . PRO A 1 712 ? -11.109 19.859 17.375 1 61.88 712 PRO A CA 1
ATOM 5654 C C . PRO A 1 712 ? -10.125 20.047 18.547 1 61.88 712 PRO A C 1
ATOM 5656 O O . PRO A 1 712 ? -9.758 19.078 19.203 1 61.88 712 PRO A O 1
ATOM 5659 N N . MET A 1 713 ? -9.195 21.078 18.406 1 55.38 713 MET A N 1
ATOM 5660 C CA . MET A 1 713 ? -8.25 21.359 19.484 1 55.38 713 MET A CA 1
ATOM 5661 C C . MET A 1 713 ? -8.953 21.969 20.688 1 55.38 713 MET A C 1
ATOM 5663 O O . MET A 1 713 ? -9.898 22.75 20.531 1 55.38 713 MET A O 1
ATOM 5667 N N . SER A 1 714 ? -8.727 21.203 21.797 1 54.66 714 SER A N 1
ATOM 5668 C CA . SER A 1 714 ? -9.281 21.781 23.016 1 54.66 714 SER A CA 1
ATOM 5669 C C . SER A 1 714 ? -8.961 23.266 23.094 1 54.66 714 SER A C 1
ATOM 5671 O O . SER A 1 714 ? -7.859 23.703 22.75 1 54.66 714 SER A O 1
ATOM 5673 N N . ARG A 1 715 ? -9.852 24.281 23.094 1 49.09 715 ARG A N 1
ATOM 5674 C CA . ARG A 1 715 ? -9.672 25.719 23.281 1 49.09 715 ARG A CA 1
ATOM 5675 C C . ARG A 1 715 ? -8.562 26 24.297 1 49.09 715 ARG A C 1
ATOM 5677 O O . ARG A 1 715 ? -7.836 26.984 24.172 1 49.09 715 ARG A O 1
ATOM 5684 N N . TYR A 1 716 ? -8.359 25.062 25.188 1 44.12 716 TYR A N 1
ATOM 5685 C CA . TYR A 1 716 ? -7.418 25.344 26.266 1 44.12 716 TYR A CA 1
ATOM 5686 C C . TYR A 1 716 ? -6.086 24.641 26.016 1 44.12 716 TYR A C 1
ATOM 5688 O O . TYR A 1 716 ? -5.105 24.891 26.719 1 44.12 716 TYR A O 1
ATOM 5696 N N . SER A 1 717 ? -5.957 23.781 25.25 1 44.97 717 SER A N 1
ATOM 5697 C CA . SER A 1 717 ? -4.672 23.141 25 1 44.97 717 SER A CA 1
ATOM 5698 C C . SER A 1 717 ? -3.703 24.094 24.297 1 44.97 717 SER A C 1
ATOM 5700 O O . SER A 1 717 ? -2.49 23.859 24.312 1 44.97 717 SER A O 1
ATOM 5702 N N . GLY A 1 718 ? -4 24.922 23.547 1 37.59 718 GLY A N 1
ATOM 5703 C CA . GLY A 1 718 ? -3.109 25.953 23.047 1 37.59 718 GLY A CA 1
ATOM 5704 C C . GLY A 1 718 ? -2.475 26.766 24.156 1 37.59 718 GLY A C 1
ATOM 5705 O O . GLY A 1 718 ? -1.381 27.312 23.984 1 37.59 718 GLY A O 1
ATOM 5706 N N . ARG A 1 719 ? -3.041 27.125 25.203 1 38.78 719 ARG A N 1
ATOM 5707 C CA . ARG A 1 719 ? -2.473 27.891 26.312 1 38.78 719 ARG A CA 1
ATOM 5708 C C . ARG A 1 719 ? -1.379 27.094 27.016 1 38.78 719 ARG A C 1
ATOM 5710 O O . ARG A 1 719 ? -0.445 27.688 27.578 1 38.78 719 ARG A O 1
ATOM 5717 N N . ALA A 1 720 ? -1.426 25.875 27.109 1 37.88 720 ALA A N 1
ATOM 5718 C CA . ALA A 1 720 ? -0.367 25.141 27.812 1 37.88 720 ALA A CA 1
ATOM 5719 C C . ALA A 1 720 ? 0.904 25.094 26.969 1 37.88 720 ALA A C 1
ATOM 5721 O O . ALA A 1 720 ? 2.014 25.141 27.5 1 37.88 720 ALA A O 1
ATOM 5722 N N . LEU A 1 721 ? 0.893 24.922 25.719 1 35.06 721 LEU A N 1
ATOM 5723 C CA . LEU A 1 721 ? 2.113 25.047 24.938 1 35.06 721 LEU A CA 1
ATOM 5724 C C . LEU A 1 721 ? 2.641 26.484 25 1 35.06 721 LEU A C 1
ATOM 5726 O O . LEU A 1 721 ? 3.855 26.703 24.969 1 35.06 721 LEU A O 1
ATOM 5730 N N . GLU A 1 722 ? 1.843 27.516 25.078 1 32.53 722 GLU A N 1
ATOM 5731 C CA . GLU A 1 722 ? 2.328 28.875 25.281 1 32.53 722 GLU A CA 1
ATOM 5732 C C . GLU A 1 722 ? 2.93 29.047 26.672 1 32.53 722 GLU A C 1
ATOM 5734 O O . GLU A 1 722 ? 3.902 29.781 26.859 1 32.53 722 GLU A O 1
ATOM 5739 N N . MET A 1 723 ? 2.43 28.469 27.719 1 30.55 723 MET A N 1
ATOM 5740 C CA . MET A 1 723 ? 3.021 28.672 29.047 1 30.55 723 MET A CA 1
ATOM 5741 C C . MET A 1 723 ? 4.32 27.875 29.172 1 30.55 723 MET A C 1
ATOM 5743 O O . MET A 1 723 ? 5.09 28.109 30.109 1 30.55 723 MET A O 1
ATOM 5747 N N . GLN A 1 724 ? 4.449 26.828 28.531 1 30.03 724 GLN A N 1
ATOM 5748 C CA . GLN A 1 724 ? 5.754 26.188 28.656 1 30.03 724 GLN A CA 1
ATOM 5749 C C . GLN A 1 724 ? 6.797 26.891 27.797 1 30.03 724 GLN A C 1
ATOM 5751 O O . GLN A 1 724 ? 7.988 26.578 27.859 1 30.03 724 GLN A O 1
ATOM 5756 N N . ILE A 1 725 ? 6.355 27.688 26.812 1 26.8 725 ILE A N 1
ATOM 5757 C CA . ILE A 1 725 ? 7.387 28.594 26.312 1 26.8 725 ILE A CA 1
ATOM 5758 C C . ILE A 1 725 ? 7.535 29.766 27.266 1 26.8 725 ILE A C 1
ATOM 5760 O O . ILE A 1 725 ? 6.555 30.438 27.594 1 26.8 725 ILE A O 1
ATOM 5764 N N . MET B 1 1 ? 3.082 -36.625 -57.688 1 28.2 1 MET B N 1
ATOM 5765 C CA . MET B 1 1 ? 2.186 -36.906 -56.562 1 28.2 1 MET B CA 1
ATOM 5766 C C . MET B 1 1 ? 2.609 -36.156 -55.312 1 28.2 1 MET B C 1
ATOM 5768 O O . MET B 1 1 ? 3.543 -36.562 -54.625 1 28.2 1 MET B O 1
ATOM 5772 N N . GLN B 1 2 ? 2.662 -34.906 -55.406 1 35.38 2 GLN B N 1
ATOM 5773 C CA . GLN B 1 2 ? 3.016 -33.969 -54.344 1 35.38 2 GLN B CA 1
ATOM 5774 C C . GLN B 1 2 ? 2.135 -34.156 -53.125 1 35.38 2 GLN B C 1
ATOM 5776 O O . GLN B 1 2 ? 0.908 -34.094 -53.188 1 35.38 2 GLN B O 1
ATOM 5781 N N . ARG B 1 3 ? 2.584 -35.094 -52.312 1 47.22 3 ARG B N 1
ATOM 5782 C CA . ARG B 1 3 ? 1.923 -35.406 -51.062 1 47.22 3 ARG B CA 1
ATOM 5783 C C . ARG B 1 3 ? 1.529 -34.156 -50.281 1 47.22 3 ARG B C 1
ATOM 5785 O O . ARG B 1 3 ? 2.391 -33.375 -49.906 1 47.22 3 ARG B O 1
ATOM 5792 N N . HIS B 1 4 ? 0.574 -33.531 -50.625 1 45.28 4 HIS B N 1
ATOM 5793 C CA . HIS B 1 4 ? -0.084 -32.531 -49.844 1 45.28 4 HIS B CA 1
ATOM 5794 C C . HIS B 1 4 ? -0.141 -32.938 -48.375 1 45.28 4 HIS B C 1
ATOM 5796 O O . HIS B 1 4 ? -0.933 -33.812 -48 1 45.28 4 HIS B O 1
ATOM 5802 N N . ILE B 1 5 ? 0.936 -33.031 -47.75 1 51.31 5 ILE B N 1
ATOM 5803 C CA . ILE B 1 5 ? 0.98 -33.25 -46.281 1 51.31 5 ILE B CA 1
ATOM 5804 C C . ILE B 1 5 ? 0.007 -32.312 -45.594 1 51.31 5 ILE B C 1
ATOM 5806 O O . ILE B 1 5 ? 0.189 -31.094 -45.625 1 51.31 5 ILE B O 1
ATOM 5810 N N . SER B 1 6 ? -1.234 -32.594 -45.531 1 57.5 6 SER B N 1
ATOM 5811 C CA . SER B 1 6 ? -2.34 -31.875 -44.906 1 57.5 6 SER B CA 1
ATOM 5812 C C . SER B 1 6 ? -1.982 -31.422 -43.469 1 57.5 6 SER B C 1
ATOM 5814 O O . SER B 1 6 ? -1.22 -32.094 -42.781 1 57.5 6 SER B O 1
ATOM 5816 N N . PHE B 1 7 ? -2.006 -30.141 -43.25 1 61.19 7 PHE B N 1
ATOM 5817 C CA . PHE B 1 7 ? -1.843 -29.469 -41.938 1 61.19 7 PHE B CA 1
ATOM 5818 C C . PHE B 1 7 ? -2.43 -30.312 -40.812 1 61.19 7 PHE B C 1
ATOM 5820 O O . PHE B 1 7 ? -1.848 -30.406 -39.75 1 61.19 7 PHE B O 1
ATOM 5827 N N . ARG B 1 8 ? -3.447 -30.922 -41.094 1 63.47 8 ARG B N 1
ATOM 5828 C CA . ARG B 1 8 ? -4.086 -31.766 -40.062 1 63.47 8 ARG B CA 1
ATOM 5829 C C . ARG B 1 8 ? -3.252 -33 -39.781 1 63.47 8 ARG B C 1
ATOM 5831 O O . ARG B 1 8 ? -3.176 -33.469 -38.656 1 63.47 8 ARG B O 1
ATOM 5838 N N . SER B 1 9 ? -2.588 -33.531 -40.781 1 69.56 9 SER B N 1
ATOM 5839 C CA . SER B 1 9 ? -1.737 -34.688 -40.562 1 69.56 9 SER B CA 1
ATOM 5840 C C . SER B 1 9 ? -0.483 -34.344 -39.781 1 69.56 9 SER B C 1
ATOM 5842 O O . SER B 1 9 ? -0.054 -35.094 -38.906 1 69.56 9 SER B O 1
ATOM 5844 N N . LEU B 1 10 ? 0.039 -33.125 -40.094 1 68.81 10 LEU B N 1
ATOM 5845 C CA . LEU B 1 10 ? 1.195 -32.656 -39.344 1 68.81 10 LEU B CA 1
ATOM 5846 C C . LEU B 1 10 ? 0.826 -32.406 -37.875 1 68.81 10 LEU B C 1
ATOM 5848 O O . LEU B 1 10 ? 1.603 -32.719 -36.969 1 68.81 10 LEU B O 1
ATOM 5852 N N . MET B 1 11 ? -0.287 -31.828 -37.781 1 71 11 MET B N 1
ATOM 5853 C CA . MET B 1 11 ? -0.741 -31.578 -36.406 1 71 11 MET B CA 1
ATOM 5854 C C . MET B 1 11 ? -1.023 -32.875 -35.688 1 71 11 MET B C 1
ATOM 5856 O O . MET B 1 11 ? -0.752 -33 -34.469 1 71 11 MET B O 1
ATOM 5860 N N . ARG B 1 12 ? -1.426 -33.812 -36.469 1 74.38 12 ARG B N 1
ATOM 5861 C CA . ARG B 1 12 ? -1.697 -35.125 -35.906 1 74.38 12 ARG B CA 1
ATOM 5862 C C . ARG B 1 12 ? -0.403 -35.812 -35.5 1 74.38 12 ARG B C 1
ATOM 5864 O O . ARG B 1 12 ? -0.329 -36.469 -34.438 1 74.38 12 ARG B O 1
ATOM 5871 N N . ASP B 1 13 ? 0.586 -35.688 -36.312 1 76.12 13 ASP B N 1
ATOM 5872 C CA . ASP B 1 13 ? 1.874 -36.281 -35.969 1 76.12 13 ASP B CA 1
ATOM 5873 C C . ASP B 1 13 ? 2.523 -35.594 -34.781 1 76.12 13 ASP B C 1
ATOM 5875 O O . ASP B 1 13 ? 3.109 -36.25 -33.906 1 76.12 13 ASP B O 1
ATOM 5879 N N . ALA B 1 14 ? 2.369 -34.281 -34.812 1 75.94 14 ALA B N 1
ATOM 5880 C CA . ALA B 1 14 ? 2.926 -33.531 -33.688 1 75.94 14 ALA B CA 1
ATOM 5881 C C . ALA B 1 14 ? 2.191 -33.844 -32.375 1 75.94 14 ALA B C 1
ATOM 5883 O O . ALA B 1 14 ? 2.814 -33.938 -31.328 1 75.94 14 ALA B O 1
ATOM 5884 N N . THR B 1 15 ? 0.969 -34 -32.625 1 74.69 15 THR B N 1
ATOM 5885 C CA . THR B 1 15 ? 0.172 -34.312 -31.438 1 74.69 15 THR B CA 1
ATOM 5886 C C . THR B 1 15 ? 0.426 -35.75 -30.969 1 74.69 15 THR B C 1
ATOM 5888 O O . THR B 1 15 ? 0.421 -36.031 -29.781 1 74.69 15 THR B O 1
ATOM 5891 N N . ALA B 1 16 ? 0.655 -36.594 -31.922 1 76 16 ALA B N 1
ATOM 5892 C CA . ALA B 1 16 ? 0.973 -38 -31.578 1 76 16 ALA B CA 1
ATOM 5893 C C . ALA B 1 16 ? 2.324 -38.062 -30.875 1 76 16 ALA B C 1
ATOM 5895 O O . ALA B 1 16 ? 2.48 -38.844 -29.906 1 76 16 ALA B O 1
ATOM 5896 N N . TRP B 1 17 ? 3.168 -37.281 -31.422 1 77.75 17 TRP B N 1
ATOM 5897 C CA . TRP B 1 17 ? 4.473 -37.25 -30.766 1 77.75 17 TRP B CA 1
ATOM 5898 C C . TRP B 1 17 ? 4.371 -36.656 -29.375 1 77.75 17 TRP B C 1
ATOM 5900 O O . TRP B 1 17 ? 4.965 -37.156 -28.422 1 77.75 17 TRP B O 1
ATOM 5910 N N . ALA B 1 18 ? 3.621 -35.656 -29.219 1 75.69 18 ALA B N 1
ATOM 5911 C CA . ALA B 1 18 ? 3.465 -34.969 -27.922 1 75.69 18 ALA B CA 1
ATOM 5912 C C . ALA B 1 18 ? 2.758 -35.875 -26.922 1 75.69 18 ALA B C 1
ATOM 5914 O O . ALA B 1 18 ? 2.992 -35.75 -25.703 1 75.69 18 ALA B O 1
ATOM 5915 N N . ALA B 1 19 ? 2.018 -36.812 -27.469 1 74.31 19 ALA B N 1
ATOM 5916 C CA . ALA B 1 19 ? 1.255 -37.688 -26.594 1 74.31 19 ALA B CA 1
ATOM 5917 C C . ALA B 1 19 ? 2.043 -38.969 -26.266 1 74.31 19 ALA B C 1
ATOM 5919 O O . ALA B 1 19 ? 1.679 -39.719 -25.359 1 74.31 19 ALA B O 1
ATOM 5920 N N . SER B 1 20 ? 3.178 -39.094 -27 1 77.94 20 SER B N 1
ATOM 5921 C CA . SER B 1 20 ? 4.035 -40.25 -26.703 1 77.94 20 SER B CA 1
ATOM 5922 C C . SER B 1 20 ? 4.758 -40.062 -25.375 1 77.94 20 SER B C 1
ATOM 5924 O O . SER B 1 20 ? 4.871 -38.938 -24.859 1 77.94 20 SER B O 1
ATOM 5926 N N . PRO B 1 21 ? 5.051 -41.062 -24.688 1 81.38 21 PRO B N 1
ATOM 5927 C CA . PRO B 1 21 ? 5.766 -40.969 -23.406 1 81.38 21 PRO B CA 1
ATOM 5928 C C . PRO B 1 21 ? 7.055 -40.125 -23.531 1 81.38 21 PRO B C 1
ATOM 5930 O O . PRO B 1 21 ? 7.391 -39.375 -22.609 1 81.38 21 PRO B O 1
ATOM 5933 N N . VAL B 1 22 ? 7.719 -40.281 -24.625 1 82.06 22 VAL B N 1
ATOM 5934 C CA . VAL B 1 22 ? 8.945 -39.531 -24.812 1 82.06 22 VAL B CA 1
ATOM 5935 C C . VAL B 1 22 ? 8.617 -38.031 -25 1 82.06 22 VAL B C 1
ATOM 5937 O O . VAL B 1 22 ? 9.336 -37.188 -24.5 1 82.06 22 VAL B O 1
ATOM 5940 N N . GLY B 1 23 ? 7.594 -37.75 -25.703 1 83.5 23 GLY B N 1
ATOM 5941 C CA . GLY B 1 23 ? 7.156 -36.375 -25.891 1 83.5 23 GLY B CA 1
ATOM 5942 C C . GLY B 1 23 ? 6.703 -35.75 -24.594 1 83.5 23 GLY B C 1
ATOM 5943 O O . GLY B 1 23 ? 6.98 -34.562 -24.359 1 83.5 23 GLY B O 1
ATOM 5944 N N . ARG B 1 24 ? 6.051 -36.469 -23.734 1 85.12 24 ARG B N 1
ATOM 5945 C CA . ARG B 1 24 ? 5.625 -35.969 -22.438 1 85.12 24 ARG B CA 1
ATOM 5946 C C . ARG B 1 24 ? 6.824 -35.688 -21.531 1 85.12 24 ARG B C 1
ATOM 5948 O O . ARG B 1 24 ? 6.844 -34.688 -20.812 1 85.12 24 ARG B O 1
ATOM 5955 N N . LEU B 1 25 ? 7.746 -36.562 -21.609 1 88.44 25 LEU B N 1
ATOM 5956 C CA . LEU B 1 25 ? 8.961 -36.375 -20.828 1 88.44 25 LEU B CA 1
ATOM 5957 C C . LEU B 1 25 ? 9.703 -35.125 -21.297 1 88.44 25 LEU B C 1
ATOM 5959 O O . LEU B 1 25 ? 10.188 -34.344 -20.469 1 88.44 25 LEU B O 1
ATOM 5963 N N . ALA B 1 26 ? 9.742 -34.938 -22.578 1 88.06 26 ALA B N 1
ATOM 5964 C CA . ALA B 1 26 ? 10.406 -33.75 -23.109 1 88.06 26 ALA B CA 1
ATOM 5965 C C . ALA B 1 26 ? 9.703 -32.469 -22.672 1 88.06 26 ALA B C 1
ATOM 5967 O O . ALA B 1 26 ? 10.352 -31.453 -22.391 1 88.06 26 ALA B O 1
ATOM 5968 N N . ARG B 1 27 ? 8.43 -32.469 -22.609 1 88.56 27 ARG B N 1
ATOM 5969 C CA . ARG B 1 27 ? 7.664 -31.297 -22.156 1 88.56 27 ARG B CA 1
ATOM 5970 C C . ARG B 1 27 ? 7.969 -30.984 -20.688 1 88.56 27 ARG B C 1
ATOM 5972 O O . ARG B 1 27 ? 8.125 -29.828 -20.328 1 88.56 27 ARG B O 1
ATOM 5979 N N . ILE B 1 28 ? 8.008 -31.953 -19.875 1 91.56 28 ILE B N 1
ATOM 5980 C CA . ILE B 1 28 ? 8.312 -31.766 -18.469 1 91.56 28 ILE B CA 1
ATOM 5981 C C . ILE B 1 28 ? 9.727 -31.203 -18.312 1 91.56 28 ILE B C 1
ATOM 5983 O O . ILE B 1 28 ? 9.961 -30.297 -17.516 1 91.56 28 ILE B O 1
ATOM 5987 N N . GLU B 1 29 ? 10.641 -31.75 -19.172 1 93.38 29 GLU B N 1
ATOM 5988 C CA . GLU B 1 29 ? 12.023 -31.281 -19.109 1 93.38 29 GLU B CA 1
ATOM 5989 C C . GLU B 1 29 ? 12.133 -29.812 -19.484 1 93.38 29 GLU B C 1
ATOM 5991 O O . GLU B 1 29 ? 12.867 -29.062 -18.844 1 93.38 29 GLU B O 1
ATOM 5996 N N . VAL B 1 30 ? 11.414 -29.469 -20.453 1 91.5 30 VAL B N 1
ATOM 5997 C CA . VAL B 1 30 ? 11.453 -28.078 -20.891 1 91.5 30 VAL B CA 1
ATOM 5998 C C . VAL B 1 30 ? 10.867 -27.172 -19.812 1 91.5 30 VAL B C 1
ATOM 6000 O O . VAL B 1 30 ? 11.422 -26.109 -19.516 1 91.5 30 VAL B O 1
ATOM 6003 N N . LEU B 1 31 ? 9.852 -27.578 -19.188 1 93.12 31 LEU B N 1
ATOM 6004 C CA . LEU B 1 31 ? 9.195 -26.75 -18.172 1 93.12 31 LEU B CA 1
ATOM 6005 C C . LEU B 1 31 ? 10.039 -26.688 -16.906 1 93.12 31 LEU B C 1
ATOM 6007 O O . LEU B 1 31 ? 10.055 -25.672 -16.219 1 93.12 31 LEU B O 1
ATOM 6011 N N . VAL B 1 32 ? 10.68 -27.766 -16.609 1 94.31 32 VAL B N 1
ATOM 6012 C CA . VAL B 1 32 ? 11.578 -27.75 -15.461 1 94.31 32 VAL B CA 1
ATOM 6013 C C . VAL B 1 32 ? 12.719 -26.781 -15.703 1 94.31 32 VAL B C 1
ATOM 6015 O O . VAL B 1 32 ? 13.086 -26 -14.812 1 94.31 32 VAL B O 1
ATOM 6018 N N . THR B 1 33 ? 13.219 -26.781 -16.922 1 94.38 33 THR B N 1
ATOM 6019 C CA . THR B 1 33 ? 14.305 -25.875 -17.266 1 94.38 33 THR B CA 1
ATOM 6020 C C . THR B 1 33 ? 13.836 -24.422 -17.203 1 94.38 33 THR B C 1
ATOM 6022 O O . THR B 1 33 ? 14.547 -23.562 -16.688 1 94.38 33 THR B O 1
ATOM 6025 N N . ILE B 1 34 ? 12.633 -24.188 -17.625 1 93.19 34 ILE B N 1
ATOM 6026 C CA . ILE B 1 34 ? 12.078 -22.844 -17.594 1 93.19 34 ILE B CA 1
ATOM 6027 C C . ILE B 1 34 ? 11.883 -22.406 -16.141 1 93.19 34 ILE B C 1
ATOM 6029 O O . ILE B 1 34 ? 12.195 -21.281 -15.766 1 93.19 34 ILE B O 1
ATOM 6033 N N . SER B 1 35 ? 11.391 -23.281 -15.367 1 92.81 35 SER B N 1
ATOM 6034 C CA . SER B 1 35 ? 11.18 -22.969 -13.953 1 92.81 35 SER B CA 1
ATOM 6035 C C . SER B 1 35 ? 12.5 -22.688 -13.25 1 92.81 35 SER B C 1
ATOM 6037 O O . SER B 1 35 ? 12.594 -21.75 -12.445 1 92.81 35 SER B O 1
ATOM 6039 N N . CYS B 1 36 ? 13.492 -23.469 -13.609 1 93.69 36 CYS B N 1
ATOM 6040 C CA . CYS B 1 36 ? 14.812 -23.203 -13.047 1 93.69 36 CYS B CA 1
ATOM 6041 C C . CYS B 1 36 ? 15.344 -21.859 -13.5 1 93.69 36 CYS B C 1
ATOM 6043 O O . CYS B 1 36 ? 16 -21.156 -12.727 1 93.69 36 CYS B O 1
ATOM 6045 N N . GLY B 1 37 ? 15.047 -21.547 -14.719 1 93.69 37 GLY B N 1
ATOM 6046 C CA . GLY B 1 37 ? 15.453 -20.234 -15.234 1 93.69 37 GLY B CA 1
ATOM 6047 C C . GLY B 1 37 ? 14.828 -19.078 -14.477 1 93.69 37 GLY B C 1
ATOM 6048 O O . GLY B 1 37 ? 15.516 -18.125 -14.117 1 93.69 37 GLY B O 1
ATOM 6049 N N . PHE B 1 38 ? 13.602 -19.141 -14.195 1 92.81 38 PHE B N 1
ATOM 6050 C CA . PHE B 1 38 ? 12.914 -18.109 -13.438 1 92.81 38 PHE B CA 1
ATOM 6051 C C . PHE B 1 38 ? 13.516 -17.969 -12.047 1 92.81 38 PHE B C 1
ATOM 6053 O O . PHE B 1 38 ? 13.75 -16.859 -11.57 1 92.81 38 PHE B O 1
ATOM 6060 N N . LEU B 1 39 ? 13.836 -19.078 -11.469 1 91.69 39 LEU B N 1
ATOM 6061 C CA . LEU B 1 39 ? 14.328 -19.062 -10.102 1 91.69 39 LEU B CA 1
ATOM 6062 C C . LEU B 1 39 ? 15.758 -18.547 -10.039 1 91.69 39 LEU B C 1
ATOM 6064 O O . LEU B 1 39 ? 16.141 -17.875 -9.078 1 91.69 39 LEU B O 1
ATOM 6068 N N . THR B 1 40 ? 16.5 -18.812 -11.078 1 92.31 40 THR B N 1
ATOM 6069 C CA . THR B 1 40 ? 17.844 -18.281 -11.18 1 92.31 40 THR B CA 1
ATOM 6070 C C . THR B 1 40 ? 17.828 -16.766 -11.297 1 92.31 40 THR B C 1
ATOM 6072 O O . THR B 1 40 ? 18.609 -16.078 -10.656 1 92.31 40 THR B O 1
ATOM 6075 N N . VAL B 1 41 ? 16.875 -16.266 -12.023 1 92.25 41 VAL B N 1
ATOM 6076 C CA . VAL B 1 41 ? 16.719 -14.82 -12.195 1 92.25 41 VAL B CA 1
ATOM 6077 C C . VAL B 1 41 ? 16.359 -14.18 -10.859 1 92.25 41 VAL B C 1
ATOM 6079 O O . VAL B 1 41 ? 16.891 -13.117 -10.508 1 92.25 41 VAL B O 1
ATOM 6082 N N . LEU B 1 42 ? 15.586 -14.797 -10.094 1 90.44 42 LEU B N 1
ATOM 6083 C CA . LEU B 1 42 ? 15.148 -14.242 -8.82 1 90.44 42 LEU B CA 1
ATOM 6084 C C . LEU B 1 42 ? 16.297 -14.195 -7.82 1 90.44 42 LEU B C 1
ATOM 6086 O O . LEU B 1 42 ? 16.438 -13.227 -7.074 1 90.44 42 LEU B O 1
ATOM 6090 N N . VAL B 1 43 ? 17.156 -15.133 -7.812 1 89 43 VAL B N 1
ATOM 6091 C CA . VAL B 1 43 ? 18.25 -15.219 -6.844 1 89 43 VAL B CA 1
ATOM 6092 C C . VAL B 1 43 ? 19.359 -14.25 -7.242 1 89 43 VAL B C 1
ATOM 6094 O O . VAL B 1 43 ? 19.891 -13.523 -6.398 1 89 43 VAL B O 1
ATOM 6097 N N . LEU B 1 44 ? 19.609 -14.188 -8.508 1 87.12 44 LEU B N 1
ATOM 6098 C CA . LEU B 1 44 ? 20.75 -13.406 -8.953 1 87.12 44 LEU B CA 1
ATOM 6099 C C . LEU B 1 44 ? 20.391 -11.93 -9.086 1 87.12 44 LEU B C 1
ATOM 6101 O O . LEU B 1 44 ? 21.188 -11.055 -8.742 1 87.12 44 LEU B O 1
ATOM 6105 N N . LEU B 1 45 ? 19.188 -11.68 -9.531 1 86.88 45 LEU B N 1
ATOM 6106 C CA . LEU B 1 45 ? 18.844 -10.305 -9.875 1 86.88 45 LEU B CA 1
ATOM 6107 C C . LEU B 1 45 ? 17.906 -9.703 -8.828 1 86.88 45 LEU B C 1
ATOM 6109 O O . LEU B 1 45 ? 17.609 -8.508 -8.883 1 86.88 45 LEU B O 1
ATOM 6113 N N . GLY B 1 46 ? 17.516 -10.422 -7.922 1 82.56 46 GLY B N 1
ATOM 6114 C CA . GLY B 1 46 ? 16.594 -9.906 -6.93 1 82.56 46 GLY B CA 1
ATOM 6115 C C . GLY B 1 46 ? 17.172 -8.766 -6.113 1 82.56 46 GLY B C 1
ATOM 6116 O O . GLY B 1 46 ? 16.562 -7.691 -6.027 1 82.56 46 GLY B O 1
ATOM 6117 N N . SER B 1 47 ? 18.391 -8.883 -5.66 1 80.81 47 SER B N 1
ATOM 6118 C CA . SER B 1 47 ? 19.016 -7.832 -4.863 1 80.81 47 SER B CA 1
ATOM 6119 C C . SER B 1 47 ? 19.734 -6.828 -5.75 1 80.81 47 SER B C 1
ATOM 6121 O O . SER B 1 47 ? 19.984 -5.691 -5.336 1 80.81 47 SER B O 1
ATOM 6123 N N . GLY B 1 48 ? 19.984 -7.25 -6.973 1 82.69 48 GLY B N 1
ATOM 6124 C CA . GLY B 1 48 ? 20.734 -6.406 -7.879 1 82.69 48 GLY B CA 1
ATOM 6125 C C . GLY B 1 48 ? 19.906 -5.285 -8.484 1 82.69 48 GLY B C 1
ATOM 6126 O O . GLY B 1 48 ? 20.453 -4.305 -8.992 1 82.69 48 GLY B O 1
ATOM 6127 N N . ARG B 1 49 ? 18.656 -5.324 -8.273 1 86.06 49 ARG B N 1
ATOM 6128 C CA . ARG B 1 49 ? 17.797 -4.312 -8.875 1 86.06 49 ARG B CA 1
ATOM 6129 C C . ARG B 1 49 ? 18 -2.959 -8.203 1 86.06 49 ARG B C 1
ATOM 6131 O O . ARG B 1 49 ? 17.656 -1.92 -8.773 1 86.06 49 ARG B O 1
ATOM 6138 N N . ARG B 1 50 ? 18.547 -2.926 -7.035 1 86.94 50 ARG B N 1
ATOM 6139 C CA . ARG B 1 50 ? 18.781 -1.666 -6.336 1 86.94 50 ARG B CA 1
ATOM 6140 C C . ARG B 1 50 ? 19.844 -0.831 -7.051 1 86.94 50 ARG B C 1
ATOM 6142 O O . ARG B 1 50 ? 19.875 0.394 -6.91 1 86.94 50 ARG B O 1
ATOM 6149 N N . ALA B 1 51 ? 20.688 -1.564 -7.855 1 88.5 51 ALA B N 1
ATOM 6150 C CA . ALA B 1 51 ? 21.812 -0.867 -8.477 1 88.5 51 ALA B CA 1
ATOM 6151 C C . ALA B 1 51 ? 21.578 -0.688 -9.977 1 88.5 51 ALA B C 1
ATOM 6153 O O . ALA B 1 51 ? 22.516 -0.351 -10.711 1 88.5 51 ALA B O 1
ATOM 6154 N N . SER B 1 52 ? 20.375 -0.952 -10.383 1 87.5 52 SER B N 1
ATOM 6155 C CA . SER B 1 52 ? 20.172 -0.859 -11.828 1 87.5 52 SER B CA 1
ATOM 6156 C C . SER B 1 52 ? 18.859 -0.156 -12.156 1 87.5 52 SER B C 1
ATOM 6158 O O . SER B 1 52 ? 17.859 -0.338 -11.461 1 87.5 52 SER B O 1
ATOM 6160 N N . HIS B 1 53 ? 18.953 0.65 -13.281 1 86.44 53 HIS B N 1
ATOM 6161 C CA . HIS B 1 53 ? 17.766 1.337 -13.773 1 86.44 53 HIS B CA 1
ATOM 6162 C C . HIS B 1 53 ? 17.234 0.688 -15.047 1 86.44 53 HIS B C 1
ATOM 6164 O O . HIS B 1 53 ? 16.359 1.24 -15.711 1 86.44 53 HIS B O 1
ATOM 6170 N N . SER B 1 54 ? 17.719 -0.461 -15.273 1 84 54 SER B N 1
ATOM 6171 C CA . SER B 1 54 ? 17.328 -1.101 -16.531 1 84 54 SER B CA 1
ATOM 6172 C C . SER B 1 54 ? 15.898 -1.621 -16.453 1 84 54 SER B C 1
ATOM 6174 O O . SER B 1 54 ? 15.539 -2.359 -15.539 1 84 54 SER B O 1
ATOM 6176 N N . SER B 1 55 ? 15.117 -1.24 -17.422 1 82.62 55 SER B N 1
ATOM 6177 C CA . SER B 1 55 ? 13.734 -1.704 -17.484 1 82.62 55 SER B CA 1
ATOM 6178 C C . SER B 1 55 ? 13.672 -3.191 -17.828 1 82.62 55 SER B C 1
ATOM 6180 O O . SER B 1 55 ? 12.75 -3.889 -17.391 1 82.62 55 SER B O 1
ATOM 6182 N N . ALA B 1 56 ? 14.633 -3.59 -18.547 1 85.44 56 ALA B N 1
ATOM 6183 C CA . ALA B 1 56 ? 14.672 -5.004 -18.922 1 85.44 56 ALA B CA 1
ATOM 6184 C C . ALA B 1 56 ? 14.906 -5.883 -17.688 1 85.44 56 ALA B C 1
ATOM 6186 O O . ALA B 1 56 ? 14.281 -6.934 -17.547 1 85.44 56 ALA B O 1
ATOM 6187 N N . LEU B 1 57 ? 15.766 -5.406 -16.875 1 88.69 57 LEU B N 1
ATOM 6188 C CA . LEU B 1 57 ? 16.031 -6.16 -15.656 1 88.69 57 LEU B CA 1
ATOM 6189 C C . LEU B 1 57 ? 14.812 -6.168 -14.742 1 88.69 57 LEU B C 1
ATOM 6191 O O . LEU B 1 57 ? 14.477 -7.199 -14.156 1 88.69 57 LEU B O 1
ATOM 6195 N N . ARG B 1 58 ? 14.164 -5.145 -14.797 1 87.75 58 ARG B N 1
ATOM 6196 C CA . ARG B 1 58 ? 12.969 -5.043 -13.969 1 87.75 58 ARG B CA 1
ATOM 6197 C C . ARG B 1 58 ? 11.867 -5.961 -14.484 1 87.75 58 ARG B C 1
ATOM 6199 O O . ARG B 1 58 ? 11.195 -6.633 -13.695 1 87.75 58 ARG B O 1
ATOM 6206 N N . LEU B 1 59 ? 11.727 -5.969 -15.727 1 87.88 59 LEU B N 1
ATOM 6207 C CA . LEU B 1 59 ? 10.703 -6.824 -16.312 1 87.88 59 LEU B CA 1
ATOM 6208 C C . LEU B 1 59 ? 11.039 -8.297 -16.109 1 87.88 59 LEU B C 1
ATOM 6210 O O . LEU B 1 59 ? 10.148 -9.117 -15.883 1 87.88 59 LEU B O 1
ATOM 6214 N N . ALA B 1 60 ? 12.258 -8.562 -16.156 1 90.56 60 ALA B N 1
ATOM 6215 C CA . ALA B 1 60 ? 12.688 -9.945 -15.969 1 90.56 60 ALA B CA 1
ATOM 6216 C C . ALA B 1 60 ? 12.414 -10.406 -14.539 1 90.56 60 ALA B C 1
ATOM 6218 O O . ALA B 1 60 ? 11.875 -11.5 -14.328 1 90.56 60 ALA B O 1
ATOM 6219 N N . VAL B 1 61 ? 12.742 -9.562 -13.602 1 90.88 61 VAL B N 1
ATOM 6220 C CA . VAL B 1 61 ? 12.531 -9.914 -12.203 1 90.88 61 VAL B CA 1
ATOM 6221 C C . VAL B 1 61 ? 11.039 -9.977 -11.898 1 90.88 61 VAL B C 1
ATOM 6223 O O . VAL B 1 61 ? 10.57 -10.891 -11.211 1 90.88 61 VAL B O 1
ATOM 6226 N N . TRP B 1 62 ? 10.32 -9.078 -12.445 1 88.88 62 TRP B N 1
ATOM 6227 C CA . TRP B 1 62 ? 8.883 -9.047 -12.242 1 88.88 62 TRP B CA 1
ATOM 6228 C C . TRP B 1 62 ? 8.211 -10.281 -12.836 1 88.88 62 TRP B C 1
ATOM 6230 O O . TRP B 1 62 ? 7.363 -10.906 -12.188 1 88.88 62 TRP B O 1
ATOM 6240 N N . SER B 1 63 ? 8.609 -10.664 -14.008 1 88.94 63 SER B N 1
ATOM 6241 C CA . SER B 1 63 ? 8.047 -11.836 -14.664 1 88.94 63 SER B CA 1
ATOM 6242 C C . SER B 1 63 ? 8.398 -13.117 -13.914 1 88.94 63 SER B C 1
ATOM 6244 O O . SER B 1 63 ? 7.551 -14 -13.75 1 88.94 63 SER B O 1
ATOM 6246 N N . ALA B 1 64 ? 9.586 -13.156 -13.477 1 91.38 64 ALA B N 1
ATOM 6247 C CA . ALA B 1 64 ? 10.016 -14.344 -12.742 1 91.38 64 ALA B CA 1
ATOM 6248 C C . ALA B 1 64 ? 9.242 -14.477 -11.43 1 91.38 64 ALA B C 1
ATOM 6250 O O . ALA B 1 64 ? 8.828 -15.578 -11.055 1 91.38 64 ALA B O 1
ATOM 6251 N N . LEU B 1 65 ? 9.023 -13.398 -10.797 1 87.69 65 LEU B N 1
ATOM 6252 C CA . LEU B 1 65 ? 8.328 -13.422 -9.516 1 87.69 65 LEU B CA 1
ATOM 6253 C C . LEU B 1 65 ? 6.855 -13.789 -9.703 1 87.69 65 LEU B C 1
ATOM 6255 O O . LEU B 1 65 ? 6.285 -14.516 -8.883 1 87.69 65 LEU B O 1
ATOM 6259 N N . MET B 1 66 ? 6.305 -13.422 -10.781 1 86.69 66 MET B N 1
ATOM 6260 C CA . MET B 1 66 ? 4.875 -13.617 -11 1 86.69 66 MET B CA 1
ATOM 6261 C C . MET B 1 66 ? 4.598 -15.016 -11.547 1 86.69 66 MET B C 1
ATOM 6263 O O . MET B 1 66 ? 3.549 -15.594 -11.273 1 86.69 66 MET B O 1
ATOM 6267 N N . LEU B 1 67 ? 5.523 -15.523 -12.227 1 89.75 67 LEU B N 1
ATOM 6268 C CA . LEU B 1 67 ? 5.23 -16.75 -12.977 1 89.75 67 LEU B CA 1
ATOM 6269 C C . LEU B 1 67 ? 5.859 -17.953 -12.297 1 89.75 67 LEU B C 1
ATOM 6271 O O . LEU B 1 67 ? 5.5 -19.094 -12.602 1 89.75 67 LEU B O 1
ATOM 6275 N N . SER B 1 68 ? 6.742 -17.781 -11.383 1 90.31 68 SER B N 1
ATOM 6276 C CA . SER B 1 68 ? 7.508 -18.891 -10.844 1 90.31 68 SER B CA 1
ATOM 6277 C C . SER B 1 68 ? 6.594 -19.906 -10.156 1 90.31 68 SER B C 1
ATOM 6279 O O . SER B 1 68 ? 6.656 -21.109 -10.438 1 90.31 68 SER B O 1
ATOM 6281 N N . TYR B 1 69 ? 5.66 -19.484 -9.312 1 88.62 69 TYR B N 1
ATOM 6282 C CA . TYR B 1 69 ? 4.828 -20.406 -8.555 1 88.62 69 TYR B CA 1
ATOM 6283 C C . TYR B 1 69 ? 3.836 -21.125 -9.469 1 88.62 69 TYR B C 1
ATOM 6285 O O . TYR B 1 69 ? 3.605 -22.328 -9.328 1 88.62 69 TYR B O 1
ATOM 6293 N N . GLN B 1 70 ? 3.352 -20.469 -10.43 1 89.44 70 GLN B N 1
ATOM 6294 C CA . GLN B 1 70 ? 2.402 -21.078 -11.359 1 89.44 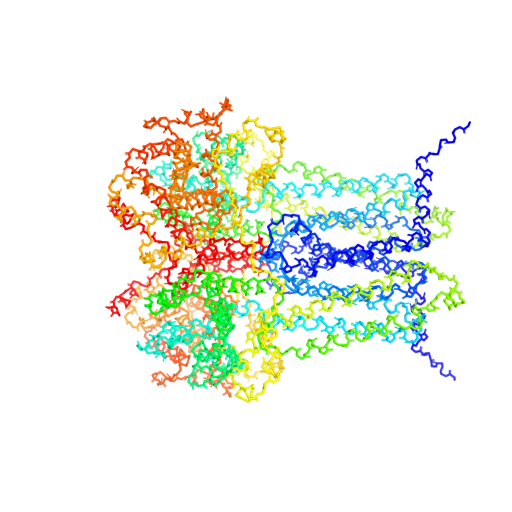70 GLN B CA 1
ATOM 6295 C C . GLN B 1 70 ? 3.098 -22.078 -12.281 1 89.44 70 GLN B C 1
ATOM 6297 O O . GLN B 1 70 ? 2.555 -23.141 -12.578 1 89.44 70 GLN B O 1
ATOM 6302 N N . ALA B 1 71 ? 4.211 -21.688 -12.68 1 91.25 71 ALA B N 1
ATOM 6303 C CA . ALA B 1 71 ? 4.965 -22.594 -13.555 1 91.25 71 ALA B CA 1
ATOM 6304 C C . ALA B 1 71 ? 5.367 -23.859 -12.828 1 91.25 71 ALA B C 1
ATOM 6306 O O . ALA B 1 71 ? 5.266 -24.969 -13.375 1 91.25 71 ALA B O 1
ATOM 6307 N N . VAL B 1 72 ? 5.762 -23.688 -11.594 1 92.62 72 VAL B N 1
ATOM 6308 C CA . VAL B 1 72 ? 6.176 -24.859 -10.82 1 92.62 72 VAL B CA 1
ATOM 6309 C C . VAL B 1 72 ? 4.965 -25.734 -10.516 1 92.62 72 VAL B C 1
ATOM 6311 O O . VAL B 1 72 ? 5.039 -26.969 -10.609 1 92.62 72 VAL B O 1
ATOM 6314 N N . SER B 1 73 ? 3.82 -25.109 -10.195 1 92.56 73 SER B N 1
ATOM 6315 C CA . SER B 1 73 ? 2.611 -25.891 -9.922 1 92.56 73 SER B CA 1
ATOM 6316 C C . SER B 1 73 ? 2.156 -26.656 -11.156 1 92.56 73 SER B C 1
ATOM 6318 O O . SER B 1 73 ? 1.808 -27.844 -11.062 1 92.56 73 SER B O 1
ATOM 6320 N N . TYR B 1 74 ? 2.191 -26.031 -12.305 1 93.12 74 TYR B N 1
ATOM 6321 C CA . TYR B 1 74 ? 1.832 -26.688 -13.562 1 93.12 74 TYR B CA 1
ATOM 6322 C C . TYR B 1 74 ? 2.783 -27.828 -13.867 1 93.12 74 TYR B C 1
ATOM 6324 O O . TYR B 1 74 ? 2.35 -28.906 -14.281 1 93.12 74 TYR B O 1
ATOM 6332 N N . THR B 1 75 ? 4.016 -27.656 -13.594 1 92.81 75 THR B N 1
ATOM 6333 C CA . THR B 1 75 ? 5.035 -28.656 -13.867 1 92.81 75 THR B CA 1
ATOM 6334 C C . THR B 1 75 ? 4.871 -29.859 -12.945 1 92.81 75 THR B C 1
ATOM 6336 O O . THR B 1 75 ? 4.969 -31.016 -13.391 1 92.81 75 THR B O 1
ATOM 6339 N N . ILE B 1 76 ? 4.59 -29.625 -11.703 1 93.19 76 ILE B N 1
ATOM 6340 C CA . ILE B 1 76 ? 4.398 -30.719 -10.75 1 93.19 76 ILE B CA 1
ATOM 6341 C C . ILE B 1 76 ? 3.15 -31.516 -11.117 1 93.19 76 ILE B C 1
ATOM 6343 O O . ILE B 1 76 ? 3.127 -32.75 -10.992 1 93.19 76 ILE B O 1
ATOM 6347 N N . GLY B 1 77 ? 2.137 -30.812 -11.586 1 90.44 77 GLY B N 1
ATOM 6348 C CA . GLY B 1 77 ? 0.951 -31.5 -12.062 1 90.44 77 GLY B CA 1
ATOM 6349 C C . GLY B 1 77 ? 1.229 -32.438 -13.234 1 90.44 77 GLY B C 1
ATOM 6350 O O . GLY B 1 77 ? 0.756 -33.562 -13.258 1 90.44 77 GLY B O 1
ATOM 6351 N N . LEU B 1 78 ? 2.078 -31.984 -14.094 1 90.62 78 LEU B N 1
ATOM 6352 C CA . LEU B 1 78 ? 2.471 -32.781 -15.242 1 90.62 78 LEU B CA 1
ATOM 6353 C C . LEU B 1 78 ? 3.234 -34.031 -14.789 1 90.62 78 LEU B C 1
ATOM 6355 O O . LEU B 1 78 ? 3.021 -35.125 -15.32 1 90.62 78 LEU B O 1
ATOM 6359 N N . MET B 1 79 ? 4.039 -33.875 -13.789 1 90.69 79 MET B N 1
ATOM 6360 C CA . MET B 1 79 ? 4.871 -34.938 -13.273 1 90.69 79 MET B CA 1
ATOM 6361 C C . MET B 1 79 ? 4.023 -36 -12.578 1 90.69 79 MET B C 1
ATOM 6363 O O . MET B 1 79 ? 4.297 -37.219 -12.695 1 90.69 79 MET B O 1
ATOM 6367 N N . GLN B 1 80 ? 3.057 -35.531 -11.969 1 87.88 80 GLN B N 1
ATOM 6368 C CA . GLN B 1 80 ? 2.242 -36.406 -11.148 1 87.88 80 GLN B CA 1
ATOM 6369 C C . GLN B 1 80 ? 1.386 -37.344 -12.008 1 87.88 80 GLN B C 1
ATOM 6371 O O . GLN B 1 80 ? 1.158 -38.5 -11.648 1 87.88 80 GLN B O 1
ATOM 6376 N N . SER B 1 81 ? 0.913 -36.906 -13.164 1 84.69 81 SER B N 1
ATOM 6377 C CA . SER B 1 81 ? -0.008 -37.719 -13.969 1 84.69 81 SER B CA 1
ATOM 6378 C C . SER B 1 81 ? 0.706 -38.344 -15.148 1 84.69 81 SER B C 1
ATOM 6380 O O . SER B 1 81 ? 0.065 -38.938 -16.031 1 84.69 81 SER B O 1
ATOM 6382 N N . ALA B 1 82 ? 2.012 -38.344 -15.117 1 79.88 82 ALA B N 1
ATOM 6383 C CA . ALA B 1 82 ? 2.75 -38.906 -16.234 1 79.88 82 ALA B CA 1
ATOM 6384 C C . ALA B 1 82 ? 2.566 -40.438 -16.281 1 79.88 82 ALA B C 1
ATOM 6386 O O . ALA B 1 82 ? 2.5 -41.094 -15.242 1 79.88 82 ALA B O 1
ATOM 6387 N N . SER B 1 83 ? 2.314 -41.094 -17.453 1 72 83 SER B N 1
ATOM 6388 C CA . SER B 1 83 ? 2.02 -42.5 -17.672 1 72 83 SER B CA 1
ATOM 6389 C C . SER B 1 83 ? 3.273 -43.375 -17.5 1 72 83 SER B C 1
ATOM 6391 O O . SER B 1 83 ? 3.191 -44.594 -17.453 1 72 83 SER B O 1
ATOM 6393 N N . PHE B 1 84 ? 4.383 -42.656 -17.453 1 74.69 84 PHE B N 1
ATOM 6394 C CA . PHE B 1 84 ? 5.629 -43.438 -17.391 1 74.69 84 PHE B CA 1
ATOM 6395 C C . PHE B 1 84 ? 6.258 -43.312 -16 1 74.69 84 PHE B C 1
ATOM 6397 O O . PHE B 1 84 ? 5.898 -42.406 -15.227 1 74.69 84 PHE B O 1
ATOM 6404 N N . HIS B 1 85 ? 7 -44.25 -15.672 1 76.62 85 HIS B N 1
ATOM 6405 C CA . HIS B 1 85 ? 7.711 -44.25 -14.391 1 76.62 85 HIS B CA 1
ATOM 6406 C C . HIS B 1 85 ? 9.141 -43.75 -14.562 1 76.62 85 HIS B C 1
ATOM 6408 O O . HIS B 1 85 ? 9.883 -44.25 -15.414 1 76.62 85 HIS B O 1
ATOM 6414 N N . ASN B 1 86 ? 9.422 -42.625 -14.039 1 81.38 86 ASN B N 1
ATOM 6415 C CA . ASN B 1 86 ? 10.758 -42.031 -13.977 1 81.38 86 ASN B CA 1
ATOM 6416 C C . ASN B 1 86 ? 11.062 -41.5 -12.586 1 81.38 86 ASN B C 1
ATOM 6418 O O . ASN B 1 86 ? 10.461 -40.531 -12.141 1 81.38 86 ASN B O 1
ATOM 6422 N N . GLU B 1 87 ? 11.961 -42.094 -11.906 1 81.06 87 GLU B N 1
ATOM 6423 C CA . GLU B 1 87 ? 12.273 -41.75 -10.516 1 81.06 87 GLU B CA 1
ATOM 6424 C C . GLU B 1 87 ? 12.93 -40.375 -10.43 1 81.06 87 GLU B C 1
ATOM 6426 O O . GLU B 1 87 ? 12.883 -39.719 -9.383 1 81.06 87 GLU B O 1
ATOM 6431 N N . LEU B 1 88 ? 13.531 -39.938 -11.484 1 87.12 88 LEU B N 1
ATOM 6432 C CA . LEU B 1 88 ? 14.242 -38.656 -11.477 1 87.12 88 LEU B CA 1
ATOM 6433 C C . LEU B 1 88 ? 13.266 -37.5 -11.383 1 87.12 88 LEU B C 1
ATOM 6435 O O . LEU B 1 88 ? 13.648 -36.406 -10.992 1 87.12 88 LEU B O 1
ATOM 6439 N N . ILE B 1 89 ? 12.023 -37.719 -11.68 1 89.81 89 ILE B N 1
ATOM 6440 C CA . ILE B 1 89 ? 11.008 -36.688 -11.664 1 89.81 89 ILE B CA 1
ATOM 6441 C C . ILE B 1 89 ? 10.773 -36.219 -10.227 1 89.81 89 ILE B C 1
ATOM 6443 O O . ILE B 1 89 ? 10.547 -35.031 -9.992 1 89.81 89 ILE B O 1
ATOM 6447 N N . VAL B 1 90 ? 10.93 -37.125 -9.305 1 89.81 90 VAL B N 1
ATOM 6448 C CA . VAL B 1 90 ? 10.734 -36.781 -7.902 1 89.81 90 VAL B CA 1
ATOM 6449 C C . VAL B 1 90 ? 11.883 -35.875 -7.426 1 89.81 90 VAL B C 1
ATOM 6451 O O . VAL B 1 90 ? 11.68 -34.938 -6.66 1 89.81 90 VAL B O 1
ATOM 6454 N N . ALA B 1 91 ? 13.086 -36.219 -7.941 1 90.94 91 ALA B N 1
ATOM 6455 C CA . ALA B 1 91 ? 14.234 -35.375 -7.609 1 90.94 91 ALA B CA 1
ATOM 6456 C C . ALA B 1 91 ? 14.062 -33.969 -8.156 1 90.94 91 ALA B C 1
ATOM 6458 O O . ALA B 1 91 ? 14.383 -33 -7.48 1 90.94 91 ALA B O 1
ATOM 6459 N N . TRP B 1 92 ? 13.555 -33.875 -9.359 1 93.5 92 TRP B N 1
ATOM 6460 C CA . TRP B 1 92 ? 13.312 -32.562 -9.938 1 93.5 92 TRP B CA 1
ATOM 6461 C C . TRP B 1 92 ? 12.336 -31.766 -9.078 1 93.5 92 TRP B C 1
ATOM 6463 O O . TRP B 1 92 ? 12.547 -30.578 -8.828 1 93.5 92 TRP B O 1
ATOM 6473 N N . GLY B 1 93 ? 11.289 -32.438 -8.617 1 93.19 93 GLY B N 1
ATOM 6474 C CA . GLY B 1 93 ? 10.32 -31.766 -7.766 1 93.19 93 GLY B CA 1
ATOM 6475 C C . GLY B 1 93 ? 10.914 -31.25 -6.465 1 93.19 93 GLY B C 1
ATOM 6476 O O . GLY B 1 93 ? 10.648 -30.125 -6.059 1 93.19 93 GLY B O 1
ATOM 6477 N N . CYS B 1 94 ? 11.68 -32.031 -5.918 1 93.44 94 CYS B N 1
ATOM 6478 C CA . CYS B 1 94 ? 12.281 -31.672 -4.645 1 93.44 94 CYS B CA 1
ATOM 6479 C C . CYS B 1 94 ? 13.234 -30.484 -4.816 1 93.44 94 CYS B C 1
ATOM 6481 O O . CYS B 1 94 ? 13.227 -29.562 -4.012 1 93.44 94 CYS B O 1
ATOM 6483 N N . PHE B 1 95 ? 14 -30.516 -5.812 1 93.69 95 PHE B N 1
ATOM 6484 C CA . PHE B 1 95 ? 14.969 -29.438 -6.012 1 93.69 95 PHE B CA 1
ATOM 6485 C C . PHE B 1 95 ? 14.273 -28.156 -6.473 1 93.69 95 PHE B C 1
ATOM 6487 O O . PHE B 1 95 ? 14.719 -27.062 -6.145 1 93.69 95 PHE B O 1
ATOM 6494 N N . LEU B 1 96 ? 13.188 -28.297 -7.211 1 93.19 96 LEU B N 1
ATOM 6495 C CA . LEU B 1 96 ? 12.406 -27.109 -7.543 1 93.19 96 LEU B CA 1
ATOM 6496 C C . LEU B 1 96 ? 11.836 -26.453 -6.281 1 93.19 96 LEU B C 1
ATOM 6498 O O . LEU B 1 96 ? 11.828 -25.234 -6.156 1 93.19 96 LEU B O 1
ATOM 6502 N N . LEU B 1 97 ? 11.43 -27.297 -5.406 1 93.06 97 LEU B N 1
ATOM 6503 C CA . LEU B 1 97 ? 10.898 -26.797 -4.141 1 93.06 97 LEU B CA 1
ATOM 6504 C C . LEU B 1 97 ? 11.984 -26.109 -3.33 1 93.06 97 LEU B C 1
ATOM 6506 O O . LEU B 1 97 ? 11.75 -25.047 -2.746 1 93.06 97 LEU B O 1
ATOM 6510 N N . LEU B 1 98 ? 13.117 -26.688 -3.371 1 92.31 98 LEU B N 1
ATOM 6511 C CA . LEU B 1 98 ? 14.234 -26.078 -2.66 1 92.31 98 LEU B CA 1
ATOM 6512 C C . LEU B 1 98 ? 14.641 -24.75 -3.295 1 92.31 98 LEU B C 1
ATOM 6514 O O . LEU B 1 98 ? 14.93 -23.781 -2.59 1 92.31 98 LEU B O 1
ATOM 6518 N N . LEU B 1 99 ? 14.594 -24.766 -4.586 1 88.81 99 LEU B N 1
ATOM 6519 C CA . LEU B 1 99 ? 14.945 -23.547 -5.301 1 88.81 99 LEU B CA 1
ATOM 6520 C C . LEU B 1 99 ? 13.93 -22.438 -5.02 1 88.81 99 LEU B C 1
ATOM 6522 O O . LEU B 1 99 ? 14.297 -21.266 -4.926 1 88.81 99 LEU B O 1
ATOM 6526 N N . LEU B 1 100 ? 12.734 -22.781 -4.859 1 87.12 100 LEU B N 1
ATOM 6527 C CA . LEU B 1 100 ? 11.695 -21.812 -4.52 1 87.12 100 LEU B CA 1
ATOM 6528 C C . LEU B 1 100 ? 11.953 -21.203 -3.148 1 87.12 100 LEU B C 1
ATOM 6530 O O . LEU B 1 100 ? 11.672 -20.016 -2.928 1 87.12 100 LEU B O 1
ATOM 6534 N N . GLY B 1 101 ? 12.539 -21.906 -2.291 1 81.25 101 GLY B N 1
ATOM 6535 C CA . GLY B 1 101 ? 12.828 -21.438 -0.943 1 81.25 101 GLY B CA 1
ATOM 6536 C C . GLY B 1 101 ? 14.109 -20.641 -0.851 1 81.25 101 GLY B C 1
ATOM 6537 O O . GLY B 1 101 ? 14.375 -20 0.168 1 81.25 101 GLY B O 1
ATOM 6538 N N . THR B 1 102 ? 14.859 -20.609 -1.93 1 77.06 102 THR B N 1
ATOM 6539 C CA . THR B 1 102 ? 16.172 -19.953 -1.887 1 77.06 102 THR B CA 1
ATOM 6540 C C . THR B 1 102 ? 16.047 -18.484 -2.266 1 77.06 102 THR B C 1
ATOM 6542 O O . THR B 1 102 ? 16.969 -17.703 -2.023 1 77.06 102 THR B O 1
ATOM 6545 N N . ALA B 1 103 ? 14.969 -18.062 -2.789 1 77.56 103 ALA B N 1
ATOM 6546 C CA . ALA B 1 103 ? 14.883 -16.672 -3.262 1 77.56 103 ALA B CA 1
ATOM 6547 C C . ALA B 1 103 ? 14.656 -15.711 -2.104 1 77.56 103 ALA B C 1
ATOM 6549 O O . ALA B 1 103 ? 13.648 -15 -2.072 1 77.56 103 ALA B O 1
ATOM 6550 N N . ASP B 1 104 ? 15.703 -15.586 -1.239 1 68.31 104 ASP B N 1
ATOM 6551 C CA . ASP B 1 104 ? 15.633 -14.734 -0.061 1 68.31 104 ASP B CA 1
ATOM 6552 C C . ASP B 1 104 ? 15.914 -13.273 -0.426 1 68.31 104 ASP B C 1
ATOM 6554 O O . ASP B 1 104 ? 15.531 -12.359 0.306 1 68.31 104 ASP B O 1
ATOM 6558 N N . GLY B 1 105 ? 16.594 -13.117 -1.497 1 67.69 105 GLY B N 1
ATOM 6559 C CA . GLY B 1 105 ? 16.969 -11.773 -1.903 1 67.69 105 GLY B CA 1
ATOM 6560 C C . GLY B 1 105 ? 15.797 -10.953 -2.4 1 67.69 105 GLY B C 1
ATOM 6561 O O . GLY B 1 105 ? 15.922 -9.742 -2.609 1 67.69 105 GLY B O 1
ATOM 6562 N N . ILE B 1 106 ? 14.688 -11.625 -2.588 1 74.5 106 ILE B N 1
ATOM 6563 C CA . ILE B 1 106 ? 13.531 -10.867 -3.061 1 74.5 106 ILE B CA 1
ATOM 6564 C C . ILE B 1 106 ? 12.281 -11.32 -2.322 1 74.5 106 ILE B C 1
ATOM 6566 O O . ILE B 1 106 ? 11.789 -12.43 -2.547 1 74.5 106 ILE B O 1
ATOM 6570 N N . ALA B 1 107 ? 11.945 -10.539 -1.311 1 72.62 107 ALA B N 1
ATOM 6571 C CA . ALA B 1 107 ? 10.719 -10.844 -0.578 1 72.62 107 ALA B CA 1
ATOM 6572 C C . ALA B 1 107 ? 9.547 -10.031 -1.118 1 72.62 107 ALA B C 1
ATOM 6574 O O . ALA B 1 107 ? 8.391 -10.453 -1.017 1 72.62 107 ALA B O 1
ATOM 6575 N N . ALA B 1 108 ? 9.875 -8.906 -1.692 1 76.12 108 ALA B N 1
ATOM 6576 C CA . ALA B 1 108 ? 8.836 -8.039 -2.23 1 76.12 108 ALA B CA 1
ATOM 6577 C C . ALA B 1 108 ? 9.336 -7.277 -3.457 1 76.12 108 ALA B C 1
ATOM 6579 O O . ALA B 1 108 ? 10.5 -6.871 -3.51 1 76.12 108 ALA B O 1
ATOM 6580 N N . TYR B 1 109 ? 8.5 -7.242 -4.402 1 79.94 109 TYR B N 1
ATOM 6581 C CA . TYR B 1 109 ? 8.852 -6.445 -5.574 1 79.94 109 TYR B CA 1
ATOM 6582 C C . TYR B 1 109 ? 8.453 -4.988 -5.375 1 79.94 109 TYR B C 1
ATOM 6584 O O . TYR B 1 109 ? 9.211 -4.078 -5.719 1 79.94 109 TYR B O 1
ATOM 6592 N N . SER B 1 110 ? 7.258 -4.867 -4.84 1 80.06 110 SER B N 1
ATOM 6593 C CA . SER B 1 110 ? 6.766 -3.525 -4.559 1 80.06 110 SER B CA 1
ATOM 6594 C C . SER B 1 110 ? 6.5 -3.336 -3.068 1 80.06 110 SER B C 1
ATOM 6596 O O . SER B 1 110 ? 6.445 -4.309 -2.314 1 80.06 110 SER B O 1
ATOM 6598 N N . LEU B 1 111 ? 6.395 -2.127 -2.645 1 79.38 111 LEU B N 1
ATOM 6599 C CA . LEU B 1 111 ? 6.16 -1.809 -1.24 1 79.38 111 LEU B CA 1
ATOM 6600 C C . LEU B 1 111 ? 4.852 -2.422 -0.755 1 79.38 111 LEU B C 1
ATOM 6602 O O . LEU B 1 111 ? 4.762 -2.893 0.381 1 79.38 111 LEU B O 1
ATOM 6606 N N . ASN B 1 112 ? 3.916 -2.525 -1.651 1 72.56 112 ASN B N 1
ATOM 6607 C CA . ASN B 1 112 ? 2.602 -3.047 -1.285 1 72.56 112 ASN B CA 1
ATOM 6608 C C . ASN B 1 112 ? 2.623 -4.566 -1.14 1 72.56 112 ASN B C 1
ATOM 6610 O O . ASN B 1 112 ? 1.739 -5.145 -0.505 1 72.56 112 ASN B O 1
ATOM 6614 N N . ASP B 1 113 ? 3.691 -5.164 -1.685 1 70.44 113 ASP B N 1
ATOM 6615 C CA . ASP B 1 113 ? 3.83 -6.613 -1.6 1 70.44 113 ASP B CA 1
ATOM 6616 C C . ASP B 1 113 ? 4.426 -7.031 -0.257 1 70.44 113 ASP B C 1
ATOM 6618 O O . ASP B 1 113 ? 4.383 -8.211 0.108 1 70.44 113 ASP B O 1
ATOM 6622 N N . SER B 1 114 ? 4.918 -6.082 0.337 1 63.78 114 SER B N 1
ATOM 6623 C CA . SER B 1 114 ? 5.645 -6.422 1.557 1 63.78 114 SER B CA 1
ATOM 6624 C C . SER B 1 114 ? 4.703 -6.965 2.627 1 63.78 114 SER B C 1
ATOM 6626 O O . SER B 1 114 ? 5.098 -7.797 3.443 1 63.78 114 SER B O 1
ATOM 6628 N N . ASP B 1 115 ? 3.404 -6.617 2.42 1 63.56 115 ASP B N 1
ATOM 6629 C CA . ASP B 1 115 ? 2.434 -7.09 3.402 1 63.56 115 ASP B CA 1
ATOM 6630 C C . ASP B 1 115 ? 1.831 -8.43 2.98 1 63.56 115 ASP B C 1
ATOM 6632 O O . ASP B 1 115 ? 1.067 -9.039 3.732 1 63.56 115 ASP B O 1
ATOM 6636 N N . GLN B 1 116 ? 2.342 -8.859 1.841 1 71.69 116 GLN B N 1
ATOM 6637 C CA . GLN B 1 116 ? 1.725 -10.094 1.36 1 71.69 116 GLN B CA 1
ATOM 6638 C C . GLN B 1 116 ? 2.67 -11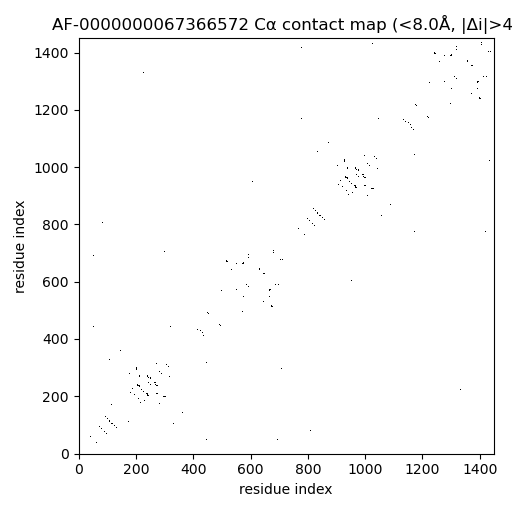.281 1.521 1 71.69 116 GLN B C 1
ATOM 6640 O O . GLN B 1 116 ? 2.695 -12.18 0.679 1 71.69 116 GLN B O 1
ATOM 6645 N N . GLN B 1 117 ? 3.389 -11.289 2.594 1 73 117 GLN B N 1
ATOM 6646 C CA . GLN B 1 117 ? 4.281 -12.406 2.867 1 73 117 GLN B CA 1
ATOM 6647 C C . GLN B 1 117 ? 3.494 -13.672 3.209 1 73 117 GLN B C 1
ATOM 6649 O O . GLN B 1 117 ? 3.955 -14.781 2.959 1 73 117 GLN B O 1
ATOM 6654 N N . ALA B 1 118 ? 2.303 -13.453 3.686 1 76.44 118 ALA B N 1
ATOM 6655 C CA . ALA B 1 118 ? 1.451 -14.602 3.986 1 76.44 118 ALA B CA 1
ATOM 6656 C C . ALA B 1 118 ? 1.078 -15.359 2.713 1 76.44 118 ALA B C 1
ATOM 6658 O O . ALA B 1 118 ? 0.971 -16.594 2.723 1 76.44 118 ALA B O 1
ATOM 6659 N N . ARG B 1 119 ? 1.026 -14.625 1.657 1 80.38 119 ARG B N 1
ATOM 6660 C CA . ARG B 1 119 ? 0.715 -15.242 0.372 1 80.38 119 ARG B CA 1
ATOM 6661 C C . ARG B 1 119 ? 1.872 -16.109 -0.114 1 80.38 119 ARG B C 1
ATOM 6663 O O . ARG B 1 119 ? 1.658 -17.219 -0.604 1 80.38 119 ARG B O 1
ATOM 6670 N N . THR B 1 120 ? 2.998 -15.609 0.021 1 80.06 120 THR B N 1
ATOM 6671 C CA . THR B 1 120 ? 4.164 -16.359 -0.414 1 80.06 120 THR B CA 1
ATOM 6672 C C . THR B 1 120 ? 4.344 -17.625 0.438 1 80.06 120 THR B C 1
ATOM 6674 O O . THR B 1 120 ? 4.676 -18.688 -0.081 1 80.06 120 THR B O 1
ATOM 6677 N N . VAL B 1 121 ? 4.035 -17.531 1.701 1 83.94 121 VAL B N 1
ATOM 6678 C CA . VAL B 1 121 ? 4.172 -18.672 2.602 1 83.94 121 VAL B CA 1
ATOM 6679 C C . VAL B 1 121 ? 3.113 -19.734 2.268 1 83.94 121 VAL B C 1
ATOM 6681 O O . VAL B 1 121 ? 3.406 -20.922 2.234 1 83.94 121 VAL B O 1
ATOM 6684 N N . LEU B 1 122 ? 1.996 -19.25 1.925 1 86.25 122 LEU B N 1
ATOM 6685 C CA . LEU B 1 122 ? 0.931 -20.188 1.576 1 86.25 122 LEU B CA 1
ATOM 6686 C C . LEU B 1 122 ? 1.221 -20.859 0.244 1 86.25 122 LEU B C 1
ATOM 6688 O O . LEU B 1 122 ? 0.998 -22.062 0.097 1 86.25 122 LEU B O 1
ATOM 6692 N N . ASN B 1 123 ? 1.714 -20.125 -0.651 1 86.69 123 ASN B N 1
ATOM 6693 C CA . ASN B 1 123 ? 2.076 -20.703 -1.941 1 86.69 123 ASN B CA 1
ATOM 6694 C C . ASN B 1 123 ? 3.166 -21.75 -1.795 1 86.69 123 ASN B C 1
ATOM 6696 O O . ASN B 1 123 ? 3.104 -22.812 -2.432 1 86.69 123 ASN B O 1
ATOM 6700 N N . GLN B 1 124 ? 4.062 -21.5 -0.945 1 89 124 GLN B N 1
ATOM 6701 C CA . GLN B 1 124 ? 5.137 -22.469 -0.73 1 89 124 GLN B CA 1
ATOM 6702 C C . GLN B 1 124 ? 4.629 -23.703 0.022 1 89 124 GLN B C 1
ATOM 6704 O O . GLN B 1 124 ? 5.059 -24.828 -0.247 1 89 124 GLN B O 1
ATOM 6709 N N . ALA B 1 125 ? 3.752 -23.453 0.914 1 90.5 125 ALA B N 1
ATOM 6710 C CA . ALA B 1 125 ? 3.184 -24.578 1.668 1 90.5 125 ALA B CA 1
ATOM 6711 C C . ALA B 1 125 ? 2.396 -25.5 0.754 1 90.5 125 ALA B C 1
ATOM 6713 O O . ALA B 1 125 ? 2.467 -26.734 0.898 1 90.5 125 ALA B O 1
ATOM 6714 N N . VAL B 1 126 ? 1.744 -24.938 -0.187 1 91.81 126 VAL B N 1
ATOM 6715 C CA . VAL B 1 126 ? 0.977 -25.75 -1.131 1 91.81 126 VAL B CA 1
ATOM 6716 C C . VAL B 1 126 ? 1.928 -26.547 -2.021 1 91.81 126 VAL B C 1
ATOM 6718 O O . VAL B 1 126 ? 1.666 -27.703 -2.336 1 91.81 126 VAL B O 1
ATOM 6721 N N . GLN B 1 127 ? 3.012 -25.969 -2.357 1 93 127 GLN B N 1
ATOM 6722 C CA . GLN B 1 127 ? 3.994 -26.688 -3.162 1 93 127 GLN B CA 1
ATOM 6723 C C . GLN B 1 127 ? 4.594 -27.859 -2.383 1 93 127 GLN B C 1
ATOM 6725 O O . GLN B 1 127 ? 4.883 -28.906 -2.955 1 93 127 GLN B O 1
ATOM 6730 N N . VAL B 1 128 ? 4.734 -27.656 -1.098 1 93.69 128 VAL B N 1
ATOM 6731 C CA . VAL B 1 128 ? 5.242 -28.734 -0.253 1 93.69 128 VAL B CA 1
ATOM 6732 C C . VAL B 1 128 ? 4.254 -29.906 -0.258 1 93.69 128 VAL B C 1
ATOM 6734 O O . VAL B 1 128 ? 4.656 -31.062 -0.371 1 93.69 128 VAL B O 1
ATOM 6737 N N . ILE B 1 129 ? 3.012 -29.562 -0.251 1 92.19 129 ILE B N 1
ATOM 6738 C CA . ILE B 1 129 ? 1.983 -30.594 -0.25 1 92.19 129 ILE B CA 1
ATOM 6739 C C . ILE B 1 129 ? 1.994 -31.328 -1.586 1 92.19 129 ILE B C 1
ATOM 6741 O O . ILE B 1 129 ? 1.903 -32.562 -1.623 1 92.19 129 ILE B O 1
ATOM 6745 N N . TYR B 1 130 ? 2.178 -30.625 -2.666 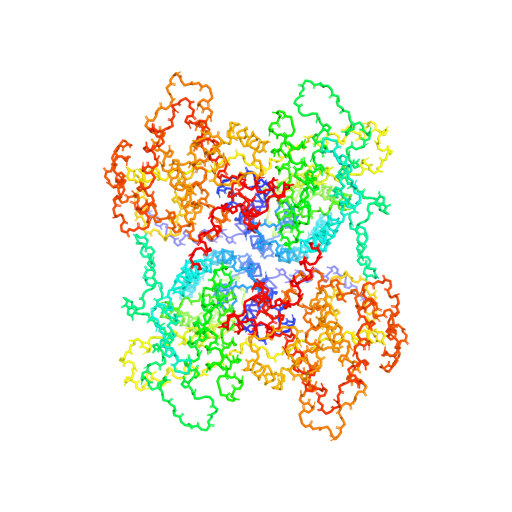1 92.75 130 TYR B N 1
ATOM 6746 C CA . TYR B 1 130 ? 2.205 -31.25 -3.986 1 92.75 130 TYR B CA 1
ATOM 6747 C C . TYR B 1 130 ? 3.393 -32.188 -4.121 1 92.75 130 TYR B C 1
ATOM 6749 O O . TYR B 1 130 ? 3.252 -33.312 -4.629 1 92.75 130 TYR B O 1
ATOM 6757 N N . ILE B 1 131 ? 4.492 -31.812 -3.652 1 93.88 131 ILE B N 1
ATOM 6758 C CA . ILE B 1 131 ? 5.691 -32.625 -3.789 1 93.88 131 ILE B CA 1
ATOM 6759 C C . ILE B 1 131 ? 5.609 -33.812 -2.836 1 93.88 131 ILE B C 1
ATOM 6761 O O . ILE B 1 131 ? 6.055 -34.906 -3.168 1 93.88 131 ILE B O 1
ATOM 6765 N N . PHE B 1 132 ? 4.988 -33.625 -1.73 1 93.31 132 PHE B N 1
ATOM 6766 C CA . PHE B 1 132 ? 4.758 -34.75 -0.807 1 93.31 132 PHE B CA 1
ATOM 6767 C C . PHE B 1 132 ? 3.891 -35.812 -1.452 1 93.31 132 PHE B C 1
ATOM 6769 O O . PHE B 1 132 ? 4.191 -37 -1.355 1 93.31 132 PHE B O 1
ATOM 6776 N N . LEU B 1 133 ? 2.875 -35.344 -2.143 1 89.12 133 LEU B N 1
ATOM 6777 C CA . LEU B 1 133 ? 2 -36.281 -2.83 1 89.12 133 LEU B CA 1
ATOM 6778 C C . LEU B 1 133 ? 2.74 -37 -3.971 1 89.12 133 LEU B C 1
ATOM 6780 O O . LEU B 1 133 ? 2.5 -38.156 -4.242 1 89.12 133 LEU B O 1
ATOM 6784 N N . LEU B 1 134 ? 3.605 -36.25 -4.602 1 90.38 134 LEU B N 1
ATOM 6785 C CA . LEU B 1 134 ? 4.418 -36.844 -5.66 1 90.38 134 LEU B CA 1
ATOM 6786 C C . LEU B 1 134 ? 5.367 -37.906 -5.09 1 90.38 134 LEU B C 1
ATOM 6788 O O . LEU B 1 134 ? 5.508 -39 -5.656 1 90.38 134 LEU B O 1
ATOM 6792 N N . LEU B 1 135 ? 5.934 -37.656 -3.957 1 90.19 135 LEU B N 1
ATOM 6793 C CA . LEU B 1 135 ? 6.844 -38.594 -3.309 1 90.19 135 LEU B CA 1
ATOM 6794 C C . LEU B 1 135 ? 6.094 -39.844 -2.838 1 90.19 135 LEU B C 1
ATOM 6796 O O . LEU B 1 135 ? 6.59 -40.969 -2.982 1 90.19 135 LEU B O 1
ATOM 6800 N N . LEU B 1 136 ? 4.93 -39.656 -2.375 1 86.19 136 LEU B N 1
ATOM 6801 C CA . LEU B 1 136 ? 4.113 -40.75 -1.892 1 86.19 136 LEU B CA 1
ATOM 6802 C C . LEU B 1 136 ? 3.73 -41.688 -3.035 1 86.19 136 LEU B C 1
ATOM 6804 O O . LEU B 1 136 ? 3.639 -42.906 -2.846 1 86.19 136 LEU B O 1
ATOM 6808 N N . SER B 1 137 ? 3.584 -41.156 -4.262 1 83.69 137 SER B N 1
ATOM 6809 C CA . SER B 1 137 ? 3.211 -41.969 -5.426 1 83.69 137 SER B CA 1
ATOM 6810 C C . SER B 1 137 ? 4.379 -42.812 -5.902 1 83.69 137 SER B C 1
ATOM 6812 O O . SER B 1 137 ? 4.176 -43.844 -6.555 1 83.69 137 SER B O 1
ATOM 6814 N N . TYR B 1 138 ? 5.602 -42.469 -5.504 1 82.25 138 TYR B N 1
ATOM 6815 C CA . TYR B 1 138 ? 6.766 -43.188 -5.992 1 82.25 138 TYR B CA 1
ATOM 6816 C C . TYR B 1 138 ? 7.426 -44 -4.871 1 82.25 138 TYR B C 1
ATOM 6818 O O . TYR B 1 138 ? 8.461 -44.625 -5.074 1 82.25 138 TYR B O 1
ATOM 6826 N N . VAL B 1 139 ? 6.953 -43.938 -3.668 1 77.94 139 VAL B N 1
ATOM 6827 C CA . VAL B 1 139 ? 7.59 -44.531 -2.504 1 77.94 139 VAL B CA 1
ATOM 6828 C C . VAL B 1 139 ? 7.758 -46.031 -2.729 1 77.94 139 VAL B C 1
ATOM 6830 O O . VAL B 1 139 ? 8.781 -46.625 -2.35 1 77.94 139 VAL B O 1
ATOM 6833 N N . GLY B 1 140 ? 6.871 -46.719 -3.438 1 70.06 140 GLY B N 1
ATOM 6834 C CA . GLY B 1 140 ? 6.941 -48.156 -3.65 1 70.06 140 GLY B CA 1
ATOM 6835 C C . GLY B 1 140 ? 7.941 -48.562 -4.719 1 70.06 140 GLY B C 1
ATOM 6836 O O . GLY B 1 140 ? 8.406 -49.719 -4.75 1 70.06 140 GLY B O 1
ATOM 6837 N N . SER B 1 141 ? 8.375 -47.562 -5.52 1 73.5 141 SER B N 1
ATOM 6838 C CA . SER B 1 141 ? 9.211 -47.938 -6.664 1 73.5 141 SER B CA 1
ATOM 6839 C C . SER B 1 141 ? 10.625 -47.375 -6.508 1 73.5 141 SER B C 1
ATOM 6841 O O . SER B 1 141 ? 11.531 -47.781 -7.246 1 73.5 141 SER B O 1
ATOM 6843 N N . LEU B 1 142 ? 10.859 -46.531 -5.512 1 77.75 142 LEU B N 1
ATOM 6844 C CA . LEU B 1 142 ? 12.164 -45.906 -5.359 1 77.75 142 LEU B CA 1
ATOM 6845 C C . LEU B 1 142 ? 13.102 -46.781 -4.539 1 77.75 142 LEU B C 1
ATOM 6847 O O . LEU B 1 142 ? 12.672 -47.438 -3.588 1 77.75 142 LEU B O 1
ATOM 6851 N N . PRO B 1 143 ? 14.32 -46.938 -5.016 1 79.81 143 PRO B N 1
ATOM 6852 C CA . PRO B 1 143 ? 15.297 -47.594 -4.137 1 79.81 143 PRO B CA 1
ATOM 6853 C C . PRO B 1 143 ? 15.406 -46.906 -2.773 1 79.81 143 PRO B C 1
ATOM 6855 O O . PRO B 1 143 ? 15.195 -45.688 -2.664 1 79.81 143 PRO B O 1
ATOM 6858 N N . LEU B 1 144 ? 15.734 -47.594 -1.793 1 82.12 144 LEU B N 1
ATOM 6859 C CA . LEU B 1 144 ? 15.727 -47.156 -0.409 1 82.12 144 LEU B CA 1
ATOM 6860 C C . LEU B 1 144 ? 16.656 -45.938 -0.226 1 82.12 144 LEU B C 1
ATOM 6862 O O . LEU B 1 144 ? 16.328 -45 0.487 1 82.12 144 LEU B O 1
ATOM 6866 N N . GLN B 1 145 ? 17.844 -46 -0.802 1 84.56 145 GLN B N 1
ATOM 6867 C CA . GLN B 1 145 ? 18.812 -44.938 -0.646 1 84.56 145 GLN B CA 1
ATOM 6868 C C . GLN B 1 145 ? 18.281 -43.625 -1.209 1 84.56 145 GLN B C 1
ATOM 6870 O O . GLN B 1 145 ? 18.391 -42.562 -0.57 1 84.56 145 GLN B O 1
ATOM 6875 N N . LEU B 1 146 ? 17.688 -43.656 -2.336 1 85.44 146 LEU B N 1
ATOM 6876 C CA . LEU B 1 146 ? 17.156 -42.469 -2.971 1 85.44 146 LEU B CA 1
ATOM 6877 C C . LEU B 1 146 ? 15.914 -41.969 -2.238 1 85.44 146 LEU B C 1
ATOM 6879 O O . LEU B 1 146 ? 15.688 -40.75 -2.133 1 85.44 146 LEU B O 1
ATOM 6883 N N . GLU B 1 147 ? 15.188 -42.875 -1.688 1 87.69 147 GLU B N 1
ATOM 6884 C CA . GLU B 1 147 ? 14 -42.531 -0.932 1 87.69 147 GLU B CA 1
ATOM 6885 C C . GLU B 1 147 ? 14.359 -41.75 0.329 1 87.69 147 GLU B C 1
ATOM 6887 O O . GLU B 1 147 ? 13.719 -40.75 0.656 1 87.69 147 GLU B O 1
ATOM 6892 N N . VAL B 1 148 ? 15.375 -42.188 0.926 1 89.69 148 VAL B N 1
ATOM 6893 C CA . VAL B 1 148 ? 15.789 -41.531 2.158 1 89.69 148 VAL B CA 1
ATOM 6894 C C . VAL B 1 148 ? 16.344 -40.125 1.839 1 89.69 148 VAL B C 1
ATOM 6896 O O . VAL B 1 148 ? 16.062 -39.156 2.541 1 89.69 148 VAL B O 1
ATOM 6899 N N . LEU B 1 149 ? 17.078 -40.062 0.787 1 91.62 149 LEU B N 1
ATOM 6900 C CA . LEU B 1 149 ? 17.672 -38.781 0.407 1 91.62 149 LEU B CA 1
ATOM 6901 C C . LEU B 1 149 ? 16.594 -37.781 -0.003 1 91.62 149 LEU B C 1
ATOM 6903 O O . LEU B 1 149 ? 16.609 -36.656 0.435 1 91.62 149 LEU B O 1
ATOM 6907 N N . LEU B 1 150 ? 15.656 -38.219 -0.799 1 91.94 150 LEU B N 1
ATOM 6908 C CA . LEU B 1 150 ? 14.609 -37.312 -1.279 1 91.94 150 LEU B CA 1
ATOM 6909 C C . LEU B 1 150 ? 13.68 -36.938 -0.142 1 91.94 150 LEU B C 1
ATOM 6911 O O . LEU B 1 150 ? 13.211 -35.781 -0.093 1 91.94 150 LEU B O 1
ATOM 6915 N N . SER B 1 151 ? 13.445 -37.844 0.799 1 93.38 151 SER B N 1
ATOM 6916 C CA . SER B 1 151 ? 12.648 -37.531 1.97 1 93.38 151 SER B CA 1
ATOM 6917 C C . SER B 1 151 ? 13.359 -36.5 2.854 1 93.38 151 SER B C 1
ATOM 6919 O O . SER B 1 151 ? 12.727 -35.594 3.408 1 93.38 151 SER B O 1
ATOM 6921 N N . THR B 1 152 ? 14.625 -36.656 2.912 1 94.75 152 THR B N 1
ATOM 6922 C CA . THR B 1 152 ? 15.406 -35.719 3.693 1 94.75 152 THR B CA 1
ATOM 6923 C C . THR B 1 152 ? 15.375 -34.344 3.045 1 94.75 152 THR B C 1
ATOM 6925 O O . THR B 1 152 ? 15.273 -33.312 3.736 1 94.75 152 THR B O 1
ATOM 6928 N N . LEU B 1 153 ? 15.469 -34.312 1.735 1 94.38 153 LEU B N 1
ATOM 6929 C CA . LEU B 1 153 ? 15.406 -33.031 1.031 1 94.38 153 LEU B CA 1
ATOM 6930 C C . LEU B 1 153 ? 14.062 -32.344 1.271 1 94.38 153 LEU B C 1
ATOM 6932 O O . LEU B 1 153 ? 14 -31.141 1.41 1 94.38 153 LEU B O 1
ATOM 6936 N N . LEU B 1 154 ? 13 -33.094 1.32 1 94.69 154 LEU B N 1
ATOM 6937 C CA . LEU B 1 154 ? 11.68 -32.562 1.592 1 94.69 154 LEU B CA 1
ATOM 6938 C C . LEU B 1 154 ? 11.609 -31.969 2.998 1 94.69 154 LEU B C 1
ATOM 6940 O O . LEU B 1 154 ? 11.07 -30.875 3.195 1 94.69 154 LEU B O 1
ATOM 6944 N N . VAL B 1 155 ? 12.18 -32.656 3.9 1 95.31 155 VAL B N 1
ATOM 6945 C CA . VAL B 1 155 ? 12.172 -32.188 5.281 1 95.31 155 VAL B CA 1
ATOM 6946 C C . VAL B 1 155 ? 12.977 -30.906 5.395 1 95.31 155 VAL B C 1
ATOM 6948 O O . VAL B 1 155 ? 12.586 -29.984 6.109 1 95.31 155 VAL B O 1
ATOM 6951 N N . LEU B 1 156 ? 14.023 -30.891 4.688 1 94.31 156 LEU B N 1
ATOM 6952 C CA . LEU B 1 156 ? 14.852 -29.688 4.699 1 94.31 156 LEU B CA 1
ATOM 6953 C C . LEU B 1 156 ? 14.125 -28.516 4.059 1 94.31 156 LEU B C 1
ATOM 6955 O O . LEU B 1 156 ? 14.273 -27.359 4.492 1 94.31 156 LEU B O 1
ATOM 6959 N N . SER B 1 157 ? 13.359 -28.781 3.047 1 92.88 157 SER B N 1
ATOM 6960 C CA . SER B 1 157 ? 12.555 -27.719 2.438 1 92.88 157 SER B CA 1
ATOM 6961 C C . SER B 1 157 ? 11.508 -27.188 3.414 1 92.88 157 SER B C 1
ATOM 6963 O O . SER B 1 157 ? 11.234 -25.984 3.441 1 92.88 157 SER B O 1
ATOM 6965 N N . VAL B 1 158 ? 11.008 -28.062 4.219 1 93.38 158 VAL B N 1
ATOM 6966 C CA . VAL B 1 158 ? 10.039 -27.656 5.23 1 93.38 158 VAL B CA 1
ATOM 6967 C C . VAL B 1 158 ? 10.734 -26.844 6.316 1 93.38 158 VAL B C 1
ATOM 6969 O O . VAL B 1 158 ? 10.18 -25.859 6.812 1 93.38 158 VAL B O 1
ATOM 6972 N N . ALA B 1 159 ? 11.867 -27.203 6.566 1 91.88 159 ALA B N 1
ATOM 6973 C CA . ALA B 1 159 ? 12.641 -26.453 7.551 1 91.88 159 ALA B CA 1
ATOM 6974 C C . ALA B 1 159 ? 12.953 -25.047 7.051 1 91.88 159 ALA B C 1
ATOM 6976 O O . ALA B 1 159 ? 12.875 -24.078 7.816 1 91.88 159 ALA B O 1
ATOM 6977 N N . LYS B 1 160 ? 13.289 -24.969 5.859 1 87.81 160 LYS B N 1
ATOM 6978 C CA . LYS B 1 160 ? 13.547 -23.656 5.277 1 87.81 160 LYS B CA 1
ATOM 6979 C C . LYS B 1 160 ? 12.297 -22.781 5.312 1 87.81 160 LYS B C 1
ATOM 6981 O O . LYS B 1 160 ? 12.375 -21.578 5.605 1 87.81 160 LYS B O 1
ATOM 6986 N N . LEU B 1 161 ? 11.18 -23.391 5.027 1 88.06 161 LEU B N 1
ATOM 6987 C CA . LEU B 1 161 ? 9.906 -22.672 5.117 1 88.06 161 LEU B CA 1
ATOM 6988 C C . LEU B 1 161 ? 9.617 -22.266 6.555 1 88.06 161 LEU B C 1
ATOM 6990 O O . LEU B 1 161 ? 9.133 -21.156 6.801 1 88.06 161 LEU B O 1
ATOM 6994 N N . GLY B 1 162 ? 9.945 -23.156 7.441 1 85.69 162 GLY B N 1
ATOM 6995 C CA . GLY B 1 162 ? 9.758 -22.859 8.852 1 85.69 162 GLY B CA 1
ATOM 6996 C C . GLY B 1 162 ? 10.586 -21.672 9.32 1 85.69 162 GLY B C 1
ATOM 6997 O O . GLY B 1 162 ? 10.109 -20.828 10.078 1 85.69 162 GLY B O 1
ATOM 6998 N N . MET B 1 163 ? 11.766 -21.562 8.82 1 82.94 163 MET B N 1
ATOM 6999 C CA . MET B 1 163 ? 12.648 -20.469 9.18 1 82.94 163 MET B CA 1
ATOM 7000 C C . MET B 1 163 ? 12.141 -19.141 8.602 1 82.94 163 MET B C 1
ATOM 7002 O O . MET B 1 163 ? 12.227 -18.109 9.242 1 82.94 163 MET B O 1
ATOM 7006 N N . ARG B 1 164 ? 11.578 -19.156 7.484 1 80.44 164 ARG B N 1
ATOM 7007 C CA . ARG B 1 164 ? 11.008 -17.969 6.863 1 80.44 164 ARG B CA 1
ATOM 7008 C C . ARG B 1 164 ? 9.781 -17.484 7.629 1 80.44 164 ARG B C 1
ATOM 7010 O O . ARG B 1 164 ? 9.602 -16.281 7.828 1 80.44 164 ARG B O 1
ATOM 7017 N N . VAL B 1 165 ? 9.016 -18.469 8.023 1 81.44 165 VAL B N 1
ATOM 7018 C CA . VAL B 1 165 ? 7.812 -18.125 8.773 1 81.44 165 VAL B CA 1
ATOM 7019 C C . VAL B 1 165 ? 8.203 -17.547 10.133 1 81.44 165 VAL B C 1
ATOM 7021 O O . VAL B 1 165 ? 7.602 -16.578 10.594 1 81.44 165 VAL B O 1
ATOM 7024 N N . ARG B 1 166 ? 9.18 -18.078 10.648 1 79.56 166 ARG B N 1
ATOM 7025 C CA . ARG B 1 166 ? 9.648 -17.578 11.938 1 79.56 166 ARG B CA 1
ATOM 7026 C C . ARG B 1 166 ? 10.188 -16.156 11.82 1 79.56 166 ARG B C 1
ATOM 7028 O O . ARG B 1 166 ? 9.898 -15.312 12.672 1 79.56 166 ARG B O 1
ATOM 7035 N N . ASN B 1 167 ? 10.914 -15.859 10.836 1 75.69 167 ASN B N 1
ATOM 7036 C CA . ASN B 1 167 ? 11.445 -14.516 10.625 1 75.69 167 ASN B CA 1
ATOM 7037 C C . ASN B 1 167 ? 10.336 -13.508 10.359 1 75.69 167 ASN B C 1
ATOM 7039 O O . ASN B 1 167 ? 10.414 -12.359 10.789 1 75.69 167 ASN B O 1
ATOM 7043 N N . PHE B 1 168 ? 9.32 -14.016 9.797 1 74.06 168 PHE B N 1
ATOM 7044 C CA . PHE B 1 168 ? 8.18 -13.141 9.508 1 74.06 168 PHE B CA 1
ATOM 7045 C C . PHE B 1 168 ? 7.406 -12.828 10.789 1 74.06 168 PHE B C 1
ATOM 7047 O O . PHE B 1 168 ? 6.961 -11.695 10.984 1 74.06 168 PHE B O 1
ATOM 7054 N N . LEU B 1 169 ? 7.348 -13.773 11.602 1 71.25 169 LEU B N 1
ATOM 7055 C CA . LEU B 1 169 ? 6.559 -13.594 12.812 1 71.25 169 LEU B CA 1
ATOM 7056 C C . LEU B 1 169 ? 7.328 -12.781 13.844 1 71.25 169 LEU B C 1
ATOM 7058 O O . LEU B 1 169 ? 6.746 -11.961 14.562 1 71.25 169 LEU B O 1
ATOM 7062 N N . LEU B 1 170 ? 8.562 -12.922 13.859 1 68.12 170 LEU B N 1
ATOM 7063 C CA . LEU B 1 170 ? 9.359 -12.258 14.883 1 68.12 170 LEU B CA 1
ATOM 7064 C C . LEU B 1 170 ? 9.742 -10.852 14.445 1 68.12 170 LEU B C 1
ATOM 7066 O O . LEU B 1 170 ? 9.727 -9.914 15.25 1 68.12 170 LEU B O 1
ATOM 7070 N N . ASP B 1 171 ? 9.992 -10.711 13.195 1 67.62 171 ASP B N 1
ATOM 7071 C CA . ASP B 1 171 ? 10.523 -9.438 12.719 1 67.62 171 ASP B CA 1
ATOM 7072 C C . ASP B 1 171 ? 9.695 -8.906 11.547 1 67.62 171 ASP B C 1
ATOM 7074 O O . ASP B 1 171 ? 10.25 -8.391 10.57 1 67.62 171 ASP B O 1
ATOM 7078 N N . GLY B 1 172 ? 8.445 -9.086 11.781 1 70.25 172 GLY B N 1
ATOM 7079 C CA . GLY B 1 172 ? 7.609 -8.562 10.719 1 70.25 172 GLY B CA 1
ATOM 7080 C C . GLY B 1 172 ? 7.723 -7.055 10.562 1 70.25 172 GLY B C 1
ATOM 7081 O O . GLY B 1 172 ? 7.945 -6.34 11.539 1 70.25 172 GLY B O 1
ATOM 7082 N N . ARG B 1 173 ? 7.762 -6.523 9.438 1 74.81 173 ARG B N 1
ATOM 7083 C CA . ARG B 1 173 ? 7.922 -5.109 9.117 1 74.81 173 ARG B CA 1
ATOM 7084 C C . ARG B 1 173 ? 6.949 -4.25 9.914 1 74.81 173 ARG B C 1
ATOM 7086 O O . ARG B 1 173 ? 7.316 -3.184 10.414 1 74.81 173 ARG B O 1
ATOM 7093 N N . ASP B 1 174 ? 5.793 -4.758 10.086 1 71.12 174 ASP B N 1
ATOM 7094 C CA . ASP B 1 174 ? 4.789 -3.986 10.82 1 71.12 174 ASP B CA 1
ATOM 7095 C C . ASP B 1 174 ? 5.164 -3.861 12.297 1 71.12 174 ASP B C 1
ATOM 7097 O O . ASP B 1 174 ? 4.992 -2.801 12.898 1 71.12 174 ASP B O 1
ATOM 7101 N N . ARG B 1 175 ? 5.742 -4.879 12.758 1 72.81 175 ARG B N 1
ATOM 7102 C CA . ARG B 1 175 ? 6.156 -4.84 14.156 1 72.81 175 ARG B CA 1
ATOM 7103 C C . ARG B 1 175 ? 7.336 -3.898 14.352 1 72.81 175 ARG B C 1
ATOM 7105 O O . ARG B 1 175 ? 7.379 -3.137 15.32 1 72.81 175 ARG B O 1
ATOM 7112 N N . VAL B 1 176 ? 8.188 -3.953 13.445 1 75.25 176 VAL B N 1
ATOM 7113 C CA . VAL B 1 176 ? 9.375 -3.115 13.555 1 75.25 176 VAL B CA 1
ATOM 7114 C C . VAL B 1 176 ? 9 -1.647 13.375 1 75.25 176 VAL B C 1
ATOM 7116 O O . VAL B 1 176 ? 9.492 -0.776 14.094 1 75.25 176 VAL B O 1
ATOM 7119 N N . LEU B 1 177 ? 8.117 -1.397 12.508 1 77.06 177 LEU B N 1
ATOM 7120 C CA . LEU B 1 177 ? 7.742 -0.019 12.219 1 77.06 177 LEU B CA 1
ATOM 7121 C C . LEU B 1 177 ? 6.863 0.547 13.328 1 77.06 177 LEU B C 1
ATOM 7123 O O . LEU B 1 177 ? 6.742 1.767 13.469 1 77.06 177 LEU B O 1
ATOM 7127 N N . THR B 1 178 ? 6.344 -0.356 14.117 1 76.75 178 THR B N 1
ATOM 7128 C CA . THR B 1 178 ? 5.449 0.126 15.164 1 76.75 178 THR B CA 1
ATOM 7129 C C . THR B 1 178 ? 6.133 0.059 16.531 1 76.75 178 THR B C 1
ATOM 7131 O O . THR B 1 178 ? 6.383 1.092 17.156 1 76.75 178 THR B O 1
ATOM 7134 N N . VAL B 1 179 ? 6.676 -1.109 16.828 1 77.69 179 VAL B N 1
ATOM 7135 C CA . VAL B 1 179 ? 7.195 -1.303 18.188 1 77.69 179 VAL B CA 1
ATOM 7136 C C . VAL B 1 179 ? 8.625 -0.78 18.266 1 77.69 179 VAL B C 1
ATOM 7138 O O . VAL B 1 179 ? 8.938 0.081 19.094 1 77.69 179 VAL B O 1
ATOM 7141 N N . ASP B 1 180 ? 9.43 -1.221 17.375 1 81.56 180 ASP B N 1
ATOM 7142 C CA . ASP B 1 180 ? 10.836 -0.822 17.422 1 81.56 180 ASP B CA 1
ATOM 7143 C C . ASP B 1 180 ? 10.984 0.675 17.172 1 81.56 180 ASP B C 1
ATOM 7145 O O . ASP B 1 180 ? 11.836 1.329 17.781 1 81.56 180 ASP B O 1
ATOM 7149 N N . ASN B 1 181 ? 10.211 1.185 16.297 1 86.75 181 ASN B N 1
ATOM 7150 C CA . ASN B 1 181 ? 10.297 2.611 16 1 86.75 181 ASN B CA 1
ATOM 7151 C C . ASN B 1 181 ? 9.859 3.461 17.188 1 86.75 181 ASN B C 1
ATOM 7153 O O . ASN B 1 181 ? 10.391 4.547 17.406 1 86.75 181 ASN B O 1
ATOM 7157 N N . LYS B 1 182 ? 8.93 2.965 17.938 1 86.5 182 LYS B N 1
ATOM 7158 C CA . LYS B 1 182 ? 8.492 3.697 19.125 1 86.5 182 LYS B CA 1
ATOM 7159 C C . LYS B 1 182 ? 9.578 3.703 20.203 1 86.5 182 LYS B C 1
ATOM 7161 O O . LYS B 1 182 ? 9.82 4.73 20.828 1 86.5 182 LYS B O 1
ATOM 7166 N N . LEU B 1 183 ? 10.156 2.586 20.297 1 86.25 183 LEU B N 1
ATOM 7167 C CA . LEU B 1 183 ? 11.234 2.492 21.266 1 86.25 183 LEU B CA 1
ATOM 7168 C C . LEU B 1 183 ? 12.344 3.49 20.938 1 86.25 183 LEU B C 1
ATOM 7170 O O . LEU B 1 183 ? 12.82 4.199 21.828 1 86.25 183 LEU B O 1
ATOM 7174 N N . VAL B 1 184 ? 12.656 3.537 19.719 1 90.31 184 VAL B N 1
ATOM 7175 C CA . VAL B 1 184 ? 13.727 4.43 19.297 1 90.31 184 VAL B CA 1
ATOM 7176 C C . VAL B 1 184 ? 13.258 5.883 19.391 1 90.31 184 VAL B C 1
ATOM 7178 O O . VAL B 1 184 ? 14.016 6.762 19.812 1 90.31 184 VAL B O 1
ATOM 7181 N N . ALA B 1 185 ? 12.016 6.117 19.016 1 89.94 185 ALA B N 1
ATOM 7182 C CA . ALA B 1 185 ? 11.469 7.473 19.078 1 89.94 185 ALA B CA 1
ATOM 7183 C C . ALA B 1 185 ? 11.43 7.988 20.5 1 89.94 185 ALA B C 1
ATOM 7185 O O . ALA B 1 185 ? 11.805 9.133 20.766 1 89.94 185 ALA B O 1
ATOM 7186 N N . ASP B 1 186 ? 10.984 7.188 21.438 1 87.5 186 ASP B N 1
ATOM 7187 C CA . ASP B 1 186 ? 10.93 7.582 22.844 1 87.5 186 ASP B CA 1
ATOM 7188 C C . ASP B 1 186 ? 12.328 7.809 23.406 1 87.5 186 ASP B C 1
ATOM 7190 O O . ASP B 1 186 ? 12.547 8.734 24.188 1 87.5 186 ASP B O 1
ATOM 7194 N N . TYR B 1 187 ? 13.195 6.969 23 1 90.25 187 TYR B N 1
ATOM 7195 C CA . TYR B 1 187 ? 14.586 7.117 23.422 1 90.25 187 TYR B CA 1
ATOM 7196 C C . TYR B 1 187 ? 15.18 8.422 22.906 1 90.25 187 TYR B C 1
ATOM 7198 O O . TYR B 1 187 ? 15.844 9.148 23.656 1 90.25 187 TYR B O 1
ATOM 7206 N N . MET B 1 188 ? 14.961 8.719 21.672 1 91.75 188 MET B N 1
ATOM 7207 C CA . MET B 1 188 ? 15.562 9.898 21.047 1 91.75 188 MET B CA 1
ATOM 7208 C C . MET B 1 188 ? 14.961 11.18 21.625 1 91.75 188 MET B C 1
ATOM 7210 O O . MET B 1 188 ? 15.617 12.219 21.641 1 91.75 188 MET B O 1
ATOM 7214 N N . ALA B 1 189 ? 13.727 11.078 22.078 1 88.31 189 ALA B N 1
ATOM 7215 C CA . ALA B 1 189 ? 13.102 12.234 22.719 1 88.31 189 ALA B CA 1
ATOM 7216 C C . ALA B 1 189 ? 13.828 12.586 24.016 1 88.31 189 ALA B C 1
ATOM 7218 O O . ALA B 1 189 ? 13.844 13.75 24.422 1 88.31 189 ALA B O 1
ATOM 7219 N N . ARG B 1 190 ? 14.492 11.609 24.656 1 88.88 190 ARG B N 1
ATOM 7220 C CA . ARG B 1 190 ? 15.164 11.812 25.938 1 88.88 190 ARG B CA 1
ATOM 7221 C C . ARG B 1 190 ? 16.672 11.742 25.781 1 88.88 190 ARG B C 1
ATOM 7223 O O . ARG B 1 190 ? 17.422 11.977 26.734 1 88.88 190 ARG B O 1
ATOM 7230 N N . GLU B 1 191 ? 17.156 11.383 24.656 1 89.62 191 GLU B N 1
ATOM 7231 C CA . GLU B 1 191 ? 18.578 11.141 24.422 1 89.62 191 GLU B CA 1
ATOM 7232 C C . GLU B 1 191 ? 19.422 12.359 24.812 1 89.62 191 GLU B C 1
ATOM 7234 O O . GLU B 1 191 ? 20.516 12.219 25.328 1 89.62 191 GLU B O 1
ATOM 7239 N N . HIS B 1 192 ? 18.906 13.578 24.547 1 86.12 192 HIS B N 1
ATOM 7240 C CA . HIS B 1 192 ? 19.641 14.789 24.875 1 86.12 192 HIS B CA 1
ATOM 7241 C C . HIS B 1 192 ? 19.875 14.906 26.375 1 86.12 192 HIS B C 1
ATOM 7243 O O . HIS B 1 192 ? 20.859 15.523 26.812 1 86.12 192 HIS B O 1
ATOM 7249 N N . GLY B 1 193 ? 18.938 14.32 27.094 1 83.5 193 GLY B N 1
ATOM 7250 C CA . GLY B 1 193 ? 19.109 14.32 28.547 1 83.5 193 GLY B CA 1
ATOM 7251 C C . GLY B 1 193 ? 20.234 13.438 29.016 1 83.5 193 GLY B C 1
ATOM 7252 O O . GLY B 1 193 ? 20.875 13.719 30.031 1 83.5 193 GLY B O 1
ATOM 7253 N N . TYR B 1 194 ? 20.531 12.398 28.297 1 83.88 194 TYR B N 1
ATOM 7254 C CA . TYR B 1 194 ? 21.594 11.469 28.656 1 83.88 194 TYR B CA 1
ATOM 7255 C C . TYR B 1 194 ? 22.953 12.016 28.25 1 83.88 194 TYR B C 1
ATOM 7257 O O . TYR B 1 194 ? 23.953 11.75 28.922 1 83.88 194 TYR B O 1
ATOM 7265 N N . SER B 1 195 ? 23.062 12.672 27.078 1 80.75 195 SER B N 1
ATOM 7266 C CA . SER B 1 195 ? 24.312 13.164 26.516 1 80.75 195 SER B CA 1
ATOM 7267 C C . SER B 1 195 ? 24.75 14.453 27.188 1 80.75 195 SER B C 1
ATOM 7269 O O . SER B 1 195 ? 25.953 14.711 27.312 1 80.75 195 SER B O 1
ATOM 7271 N N . GLY B 1 196 ? 23.891 15.117 27.812 1 74.12 196 GLY B N 1
ATOM 7272 C CA . GLY B 1 196 ? 24.234 16.375 28.469 1 74.12 196 GLY B CA 1
ATOM 7273 C C . GLY B 1 196 ? 24.594 17.469 27.484 1 74.12 196 GLY B C 1
ATOM 7274 O O . GLY B 1 196 ? 24.25 17.406 26.312 1 74.12 196 GLY B O 1
ATOM 7275 N N . GLU B 1 197 ? 25.312 18.516 27.922 1 78.38 197 GLU B N 1
ATOM 7276 C CA . GLU B 1 197 ? 25.641 19.703 27.141 1 78.38 197 GLU B CA 1
ATOM 7277 C C . GLU B 1 197 ? 26.953 19.516 26.406 1 78.38 197 GLU B C 1
ATOM 7279 O O . GLU B 1 197 ? 27.219 20.219 25.422 1 78.38 197 GLU B O 1
ATOM 7284 N N . LYS B 1 198 ? 27.672 18.438 26.75 1 85.5 198 LYS B N 1
ATOM 7285 C CA . LYS B 1 198 ? 28.969 18.234 26.109 1 85.5 198 LYS B CA 1
ATOM 7286 C C . LYS B 1 198 ? 28.891 17.219 24.969 1 85.5 198 LYS B C 1
ATOM 7288 O O . LYS B 1 198 ? 28.625 16.047 25.203 1 85.5 198 LYS B O 1
ATOM 7293 N N . TYR B 1 199 ? 28.859 17.719 23.688 1 90 199 TYR B N 1
ATOM 7294 C CA . TYR B 1 199 ? 28.859 16.828 22.531 1 90 199 TYR B CA 1
ATOM 7295 C C . TYR B 1 199 ? 29.906 17.266 21.516 1 90 199 TYR B C 1
ATOM 7297 O O . TYR B 1 199 ? 30.234 18.453 21.422 1 90 199 TYR B O 1
ATOM 7305 N N . ASP B 1 200 ? 30.578 16.281 20.875 1 92.56 200 ASP B N 1
ATOM 7306 C CA . ASP B 1 200 ? 31.562 16.5 19.812 1 92.56 200 ASP B CA 1
ATOM 7307 C C . ASP B 1 200 ? 31.25 15.633 18.594 1 92.56 200 ASP B C 1
ATOM 7309 O O . ASP B 1 200 ? 31.375 14.406 18.656 1 92.56 200 ASP B O 1
ATOM 7313 N N . ALA B 1 201 ? 30.984 16.219 17.531 1 91.69 201 ALA B N 1
ATOM 7314 C CA . ALA B 1 201 ? 30.547 15.508 16.328 1 91.69 201 ALA B CA 1
ATOM 7315 C C . ALA B 1 201 ? 31.719 14.805 15.648 1 91.69 201 ALA B C 1
ATOM 7317 O O . ALA B 1 201 ? 31.531 13.828 14.914 1 91.69 201 ALA B O 1
ATOM 7318 N N . THR B 1 202 ? 32.969 15.227 15.852 1 87.12 202 THR B N 1
ATOM 7319 C CA . THR B 1 202 ? 34.125 14.633 15.227 1 87.12 202 THR B CA 1
ATOM 7320 C C . THR B 1 202 ? 34.5 13.305 15.891 1 87.12 202 THR B C 1
ATOM 7322 O O . THR B 1 202 ? 34.812 12.336 15.211 1 87.12 202 THR B O 1
ATOM 7325 N N . THR B 1 203 ? 34.375 13.266 17.156 1 89.06 203 THR B N 1
ATOM 7326 C CA . THR B 1 203 ? 34.688 12.047 17.906 1 89.06 203 THR B CA 1
ATOM 7327 C C . THR B 1 203 ? 33.406 11.297 18.266 1 89.06 203 THR B C 1
ATOM 7329 O O . THR B 1 203 ? 33.469 10.219 18.859 1 89.06 203 THR B O 1
ATOM 7332 N N . MET B 1 204 ? 32.281 11.828 17.938 1 93.25 204 MET B N 1
ATOM 7333 C CA . MET B 1 204 ? 30.953 11.266 18.203 1 93.25 204 MET B CA 1
ATOM 7334 C C . MET B 1 204 ? 30.703 11.125 19.703 1 93.25 204 MET B C 1
ATOM 7336 O O . MET B 1 204 ? 29.938 10.258 20.125 1 93.25 204 MET B O 1
ATOM 7340 N N . GLU B 1 205 ? 31.484 11.914 20.484 1 92.69 205 GLU B N 1
ATOM 7341 C CA . GLU B 1 205 ? 31.203 11.945 21.922 1 92.69 205 GLU B CA 1
ATOM 7342 C C . GLU B 1 205 ? 29.859 12.594 22.219 1 92.69 205 GLU B C 1
ATOM 7344 O O . GLU B 1 205 ? 29.531 13.648 21.672 1 92.69 205 GLU B O 1
ATOM 7349 N N . GLY B 1 206 ? 29.016 11.969 22.922 1 92.31 206 GLY B N 1
ATOM 7350 C CA . GLY B 1 206 ? 27.719 12.516 23.281 1 92.31 206 GLY B CA 1
ATOM 7351 C C . GLY B 1 206 ? 26.594 12.062 22.359 1 92.31 206 GLY B C 1
ATOM 7352 O O . GLY B 1 206 ? 25.422 12.32 22.625 1 92.31 206 GLY B O 1
ATOM 7353 N N . TYR B 1 207 ? 26.938 11.445 21.25 1 94.12 207 TYR B N 1
ATOM 7354 C CA . TYR B 1 207 ? 25.922 10.938 20.328 1 94.12 207 TYR B CA 1
ATOM 7355 C C . TYR B 1 207 ? 25.562 9.5 20.672 1 94.12 207 TYR B C 1
ATOM 7357 O O . TYR B 1 207 ? 26.125 8.562 20.094 1 94.12 207 TYR B O 1
ATOM 7365 N N . LYS B 1 208 ? 24.578 9.344 21.5 1 93.44 208 LYS B N 1
ATOM 7366 C CA . LYS B 1 208 ? 24.172 8.031 21.984 1 93.44 208 LYS B CA 1
ATOM 7367 C C . LYS B 1 208 ? 23.031 7.469 21.141 1 93.44 208 LYS B C 1
ATOM 7369 O O . LYS B 1 208 ? 22.016 7.02 21.688 1 93.44 208 LYS B O 1
ATOM 7374 N N . TYR B 1 209 ? 23.297 7.48 19.891 1 94.25 209 TYR B N 1
ATOM 7375 C CA . TYR B 1 209 ? 22.328 6.875 18.984 1 94.25 209 TYR B CA 1
ATOM 7376 C C . TYR B 1 209 ? 22.391 5.355 19.047 1 94.25 209 TYR B C 1
ATOM 7378 O O . TYR B 1 209 ? 23.484 4.777 19.109 1 94.25 209 TYR B O 1
ATOM 7386 N N . VAL B 1 210 ? 21.297 4.719 19 1 93.12 210 VAL B N 1
ATOM 7387 C CA . VAL B 1 210 ? 21.203 3.277 19.219 1 93.12 210 VAL B CA 1
ATOM 7388 C C . VAL B 1 210 ? 21.594 2.541 17.938 1 93.12 210 VAL B C 1
ATOM 7390 O O . VAL B 1 210 ? 21.047 2.799 16.875 1 93.12 210 VAL B O 1
ATOM 7393 N N . VAL B 1 211 ? 22.516 1.695 18.031 1 93.69 211 VAL B N 1
ATOM 7394 C CA . VAL B 1 211 ? 22.891 0.823 16.922 1 93.69 211 VAL B CA 1
ATOM 7395 C C . VAL B 1 211 ? 22.234 -0.549 17.094 1 93.69 211 VAL B C 1
ATOM 7397 O O . VAL B 1 211 ? 21.531 -1.029 16.219 1 93.69 211 VAL B O 1
ATOM 7400 N N . ALA B 1 212 ? 22.406 -1.134 18.25 1 89.44 212 ALA B N 1
ATOM 7401 C CA . ALA B 1 212 ? 21.844 -2.457 18.516 1 89.44 212 ALA B CA 1
ATOM 7402 C C . ALA B 1 212 ? 21.578 -2.646 20 1 89.44 212 ALA B C 1
ATOM 7404 O O . ALA B 1 212 ? 22.094 -1.896 20.828 1 89.44 212 ALA B O 1
ATOM 7405 N N . GLY B 1 213 ? 20.703 -3.607 20.359 1 82 213 GLY B N 1
ATOM 7406 C CA . GLY B 1 213 ? 20.453 -4.012 21.734 1 82 213 GLY B CA 1
ATOM 7407 C C . GLY B 1 213 ? 19.156 -3.434 22.297 1 82 213 GLY B C 1
ATOM 7408 O O . GLY B 1 213 ? 18.984 -3.365 23.516 1 82 213 GLY B O 1
ATOM 7409 N N . GLU B 1 214 ? 18.297 -2.811 21.5 1 73.81 214 GLU B N 1
ATOM 7410 C CA . GLU B 1 214 ? 17.062 -2.193 21.984 1 73.81 214 GLU B CA 1
ATOM 7411 C C . GLU B 1 214 ? 16.078 -3.244 22.5 1 73.81 214 GLU B C 1
ATOM 7413 O O . GLU B 1 214 ? 15.289 -2.975 23.406 1 73.81 214 GLU B O 1
ATOM 7418 N N . ALA B 1 215 ? 15.695 -4.355 21.812 1 60.31 215 ALA B N 1
ATOM 7419 C CA . ALA B 1 215 ? 14.586 -5.297 21.984 1 60.31 215 ALA B CA 1
ATOM 7420 C C . ALA B 1 215 ? 14.734 -6.098 23.266 1 60.31 215 ALA B C 1
ATOM 7422 O O . ALA B 1 215 ? 13.781 -6.734 23.719 1 60.31 215 ALA B O 1
ATOM 7423 N N . ALA B 1 216 ? 15.859 -6.289 23.766 1 49.94 216 ALA B N 1
ATOM 7424 C CA . ALA B 1 216 ? 15.914 -7.262 24.844 1 49.94 216 ALA B CA 1
ATOM 7425 C C . ALA B 1 216 ? 14.906 -6.918 25.938 1 49.94 216 ALA B C 1
ATOM 7427 O O . ALA B 1 216 ? 14.383 -7.809 26.609 1 49.94 216 ALA B O 1
ATOM 7428 N N . GLU B 1 217 ? 14.5 -5.727 26 1 48.81 217 GLU B N 1
ATOM 7429 C CA . GLU B 1 217 ? 13.695 -5.418 27.188 1 48.81 217 GLU B CA 1
ATOM 7430 C C . GLU B 1 217 ? 12.203 -5.488 26.875 1 48.81 217 GLU B C 1
ATOM 7432 O O . GLU B 1 217 ? 11.375 -5.441 27.781 1 48.81 217 GLU B O 1
ATOM 7437 N N . LEU B 1 218 ? 11.766 -5.449 25.594 1 48.38 218 LEU B N 1
ATOM 7438 C CA . LEU B 1 218 ? 10.336 -5.348 25.312 1 48.38 218 LEU B CA 1
ATOM 7439 C C . LEU B 1 218 ? 9.625 -6.668 25.609 1 48.38 218 LEU B C 1
ATOM 7441 O O . LEU B 1 218 ? 8.398 -6.715 25.688 1 48.38 218 LEU B O 1
ATOM 7445 N N . HIS B 1 219 ? 10.336 -7.754 25.359 1 42.12 219 HIS B N 1
ATOM 7446 C CA . HIS B 1 219 ? 9.633 -9.008 25.094 1 42.12 219 HIS B CA 1
ATOM 7447 C C . HIS B 1 219 ? 8.703 -9.367 26.25 1 42.12 219 HIS B C 1
ATOM 7449 O O . HIS B 1 219 ? 7.957 -10.344 26.172 1 42.12 219 HIS B O 1
ATOM 7455 N N . ASP B 1 220 ? 9.117 -9.406 27.531 1 37.62 220 ASP B N 1
ATOM 7456 C CA . ASP B 1 220 ? 8.273 -10.352 28.266 1 37.62 220 ASP B CA 1
ATOM 7457 C C . ASP B 1 220 ? 6.836 -9.844 28.375 1 37.62 220 ASP B C 1
ATOM 7459 O O . ASP B 1 220 ? 6.609 -8.68 28.719 1 37.62 220 ASP B O 1
ATOM 7463 N N . GLY B 1 221 ? 6.008 -10.102 27.453 1 40.59 221 GLY B N 1
ATOM 7464 C CA . GLY B 1 221 ? 4.559 -10.016 27.531 1 40.59 221 GLY B CA 1
ATOM 7465 C C . GLY B 1 221 ? 4.059 -9.406 28.828 1 40.59 221 GLY B C 1
ATOM 7466 O O . GLY B 1 221 ? 2.947 -8.875 28.875 1 40.59 221 GLY B O 1
ATOM 7467 N N . GLU B 1 222 ? 4.535 -9.883 29.891 1 41.41 222 GLU B N 1
ATOM 7468 C CA . GLU B 1 222 ? 4.043 -9.523 31.219 1 41.41 222 GLU B CA 1
ATOM 7469 C C . GLU B 1 222 ? 4.578 -8.164 31.656 1 41.41 222 GLU B C 1
ATOM 7471 O O . GLU B 1 222 ? 4.191 -7.648 32.719 1 41.41 222 GLU B O 1
ATOM 7476 N N . THR B 1 223 ? 5.582 -7.652 30.859 1 48.69 223 THR B N 1
ATOM 7477 C CA . THR B 1 223 ? 6.188 -6.504 31.516 1 48.69 223 THR B CA 1
ATOM 7478 C C . THR B 1 223 ? 5.867 -5.215 30.766 1 48.69 223 THR B C 1
ATOM 7480 O O . THR B 1 223 ? 5.539 -5.25 29.578 1 48.69 223 THR B O 1
ATOM 7483 N N . ASP B 1 224 ? 5.906 -4.082 31.469 1 53.69 224 ASP B N 1
ATOM 7484 C CA . ASP B 1 224 ? 5.73 -2.645 31.281 1 53.69 224 ASP B CA 1
ATOM 7485 C C . ASP B 1 224 ? 6.594 -2.137 30.125 1 53.69 224 ASP B C 1
ATOM 7487 O O . ASP B 1 224 ? 7.625 -2.73 29.812 1 53.69 224 ASP B O 1
ATOM 7491 N N . TYR B 1 225 ? 6.043 -1.548 29.172 1 62.44 225 TYR B N 1
ATOM 7492 C CA . TYR B 1 225 ? 6.828 -0.789 28.203 1 62.44 225 TYR B CA 1
ATOM 7493 C C . TYR B 1 225 ? 8.016 -0.113 28.875 1 62.44 225 TYR B C 1
ATOM 7495 O O . TYR B 1 225 ? 7.844 0.648 29.844 1 62.44 225 TYR B O 1
ATOM 7503 N N . TRP B 1 226 ? 9.195 -0.826 28.594 1 65.25 226 TRP B N 1
ATOM 7504 C CA . TRP B 1 226 ? 10.367 -0.18 29.172 1 65.25 226 TRP B CA 1
ATOM 7505 C C . TRP B 1 226 ? 11.102 0.653 28.125 1 65.25 226 TRP B C 1
ATOM 7507 O O . TRP B 1 226 ? 11.375 0.176 27.016 1 65.25 226 TRP B O 1
ATOM 7517 N N . ALA B 1 227 ? 11.227 1.807 28.469 1 72.19 227 ALA B N 1
ATOM 7518 C CA . ALA B 1 227 ? 12.016 2.701 27.625 1 72.19 227 ALA B CA 1
ATOM 7519 C C . ALA B 1 227 ? 13.492 2.297 27.625 1 72.19 227 ALA B C 1
ATOM 7521 O O . ALA B 1 227 ? 13.977 1.702 28.594 1 72.19 227 ALA B O 1
ATOM 7522 N N . ILE B 1 228 ? 14.203 2.418 26.5 1 80.38 228 ILE B N 1
ATOM 7523 C CA . ILE B 1 228 ? 15.633 2.176 26.406 1 80.38 228 ILE B CA 1
ATOM 7524 C C . ILE B 1 228 ? 16.375 3.117 27.344 1 80.38 228 ILE B C 1
ATOM 7526 O O . ILE B 1 228 ? 16.125 4.324 27.359 1 80.38 228 ILE B O 1
ATOM 7530 N N . ASP B 1 229 ? 17.094 2.551 28.25 1 79.44 229 ASP B N 1
ATOM 7531 C CA . ASP B 1 229 ? 17.938 3.338 29.125 1 79.44 229 ASP B CA 1
ATOM 7532 C C . ASP B 1 229 ? 19.406 2.924 29 1 79.44 229 ASP B C 1
ATOM 7534 O O . ASP B 1 229 ? 19.781 1.803 29.359 1 79.44 229 ASP B O 1
ATOM 7538 N N . PRO B 1 230 ? 20.219 3.801 28.438 1 82.75 230 PRO B N 1
ATOM 7539 C CA . PRO B 1 230 ? 21.625 3.461 28.203 1 82.75 230 PRO B CA 1
ATOM 7540 C C . PRO B 1 230 ? 22.375 3.168 29.5 1 82.75 230 PRO B C 1
ATOM 7542 O O . PRO B 1 230 ? 23.391 2.463 29.469 1 82.75 230 PRO B O 1
ATOM 7545 N N . GLU B 1 231 ? 21.938 3.605 30.656 1 79.56 231 GLU B N 1
ATOM 7546 C CA . GLU B 1 231 ? 22.625 3.428 31.922 1 79.56 231 GLU B CA 1
ATOM 7547 C C . GLU B 1 231 ? 22.312 2.066 32.531 1 79.56 231 GLU B C 1
ATOM 7549 O O . GLU B 1 231 ? 23.172 1.476 33.219 1 79.56 231 GLU B O 1
ATOM 7554 N N . THR B 1 232 ? 21.156 1.599 32.156 1 78.19 232 THR B N 1
ATOM 7555 C CA . THR B 1 232 ? 20.719 0.372 32.812 1 78.19 232 THR B CA 1
ATOM 7556 C C . THR B 1 232 ? 20.875 -0.829 31.875 1 78.19 232 THR B C 1
ATOM 7558 O O . THR B 1 232 ? 20.812 -1.977 32.312 1 78.19 232 THR B O 1
ATOM 7561 N N . ASN B 1 233 ? 21.203 -0.609 30.609 1 82 233 ASN B N 1
ATOM 7562 C CA . ASN B 1 233 ? 21.281 -1.707 29.641 1 82 233 ASN B CA 1
ATOM 7563 C C . ASN B 1 233 ? 22.719 -1.928 29.172 1 82 233 ASN B C 1
ATOM 7565 O O . ASN B 1 233 ? 23.203 -1.23 28.281 1 82 233 ASN B O 1
ATOM 7569 N N . PRO B 1 234 ? 23.328 -2.881 29.688 1 82.44 234 PRO B N 1
ATOM 7570 C CA . PRO B 1 234 ? 24.734 -3.105 29.312 1 82.44 234 PRO B CA 1
ATOM 7571 C C . PRO B 1 234 ? 24.891 -3.625 27.891 1 82.44 234 PRO B C 1
ATOM 7573 O O . PRO B 1 234 ? 25.953 -3.506 27.297 1 82.44 234 PRO B O 1
ATOM 7576 N N . ASP B 1 235 ? 23.875 -4.117 27.312 1 84.5 235 ASP B N 1
ATOM 7577 C CA . ASP B 1 235 ? 23.953 -4.703 25.969 1 84.5 235 ASP B CA 1
ATOM 7578 C C . ASP B 1 235 ? 23.656 -3.662 24.891 1 84.5 235 ASP B C 1
ATOM 7580 O O . ASP B 1 235 ? 23.688 -3.967 23.703 1 84.5 235 ASP B O 1
ATOM 7584 N N . LEU B 1 236 ? 23.453 -2.469 25.359 1 90.56 236 LEU B N 1
ATOM 7585 C CA . LEU B 1 236 ? 23.125 -1.417 24.406 1 90.56 236 LEU B CA 1
ATOM 7586 C C . LEU B 1 236 ? 24.391 -0.879 23.75 1 90.56 236 LEU B C 1
ATOM 7588 O O . LEU B 1 236 ? 25.359 -0.534 24.422 1 90.56 236 LEU B O 1
ATOM 7592 N N . VAL B 1 237 ? 24.453 -0.986 22.484 1 93.75 237 VAL B N 1
ATOM 7593 C CA . VAL B 1 237 ? 25.578 -0.43 21.719 1 93.75 237 VAL B CA 1
ATOM 7594 C C . VAL B 1 237 ? 25.141 0.883 21.062 1 93.75 237 VAL B C 1
ATOM 7596 O O . VAL B 1 237 ? 24.203 0.911 20.266 1 93.75 237 VAL B O 1
ATOM 7599 N N . THR B 1 238 ? 25.766 1.955 21.453 1 94.62 238 THR B N 1
ATOM 7600 C CA . THR B 1 238 ? 25.484 3.268 20.875 1 94.62 238 THR B CA 1
ATOM 7601 C C . THR B 1 238 ? 26.625 3.703 19.969 1 94.62 238 THR B C 1
ATOM 7603 O O . THR B 1 238 ? 27.688 3.064 19.922 1 94.62 238 THR B O 1
ATOM 7606 N N . VAL B 1 239 ? 26.422 4.707 19.188 1 95.94 239 VAL B N 1
ATOM 7607 C CA . VAL B 1 239 ? 27.453 5.23 18.281 1 95.94 239 VAL B CA 1
ATOM 7608 C C . VAL B 1 239 ? 28.656 5.695 19.094 1 95.94 239 VAL B C 1
ATOM 7610 O O . VAL B 1 239 ? 29.797 5.461 18.688 1 95.94 239 VAL B O 1
ATOM 7613 N N . GLU B 1 240 ? 28.422 6.32 20.219 1 94.69 240 GLU B N 1
ATOM 7614 C CA . GLU B 1 240 ? 29.5 6.77 21.078 1 94.69 240 GLU B CA 1
ATOM 7615 C C . GLU B 1 240 ? 30.375 5.602 21.531 1 94.69 240 GLU B C 1
ATOM 7617 O O . GLU B 1 240 ? 31.609 5.684 21.484 1 94.69 240 GLU B O 1
ATOM 7622 N N . ARG B 1 241 ? 29.766 4.547 21.906 1 93.12 241 ARG B N 1
ATOM 7623 C CA . ARG B 1 241 ? 30.484 3.367 22.359 1 93.12 241 ARG B CA 1
ATOM 7624 C C . ARG B 1 241 ? 31.344 2.773 21.25 1 93.12 241 ARG B C 1
ATOM 7626 O O . ARG B 1 241 ? 32.438 2.25 21.5 1 93.12 241 ARG B O 1
ATOM 7633 N N . VAL B 1 242 ? 30.859 2.791 20.031 1 95.06 242 VAL B N 1
ATOM 7634 C CA . VAL B 1 242 ? 31.594 2.277 18.875 1 95.06 242 VAL B CA 1
ATOM 7635 C C . VAL B 1 242 ? 32.844 3.113 18.641 1 95.06 242 VAL B C 1
ATOM 7637 O O . VAL B 1 242 ? 33.906 2.568 18.375 1 95.06 242 VAL B O 1
ATOM 7640 N N . TRP B 1 243 ? 32.75 4.41 18.75 1 93.81 243 TRP B N 1
ATOM 7641 C CA . TRP B 1 243 ? 33.875 5.309 18.531 1 93.81 243 TRP B CA 1
ATOM 7642 C C . TRP B 1 243 ? 34.875 5.207 19.672 1 93.81 243 TRP B C 1
ATOM 7644 O O . TRP B 1 243 ? 36.062 5.438 19.469 1 93.81 243 TRP B O 1
ATOM 7654 N N . GLN B 1 244 ? 34.438 4.789 20.859 1 91.31 244 GLN B N 1
ATOM 7655 C CA . GLN B 1 244 ? 35.312 4.703 22.016 1 91.31 244 GLN B CA 1
ATOM 7656 C C . GLN B 1 244 ? 36 3.334 22.109 1 91.31 244 GLN B C 1
ATOM 7658 O O . GLN B 1 244 ? 36.875 3.129 22.938 1 91.31 244 GLN B O 1
ATOM 7663 N N . CYS B 1 245 ? 35.5 2.506 21.266 1 92.31 245 CYS B N 1
ATOM 7664 C CA . CYS B 1 245 ? 36.062 1.159 21.312 1 92.31 245 CYS B CA 1
ATOM 7665 C C . CYS B 1 245 ? 37.562 1.175 21 1 92.31 245 CYS B C 1
ATOM 7667 O O . CYS B 1 245 ? 38 1.814 20.031 1 92.31 245 CYS B O 1
ATOM 7669 N N . GLN B 1 246 ? 38.375 0.446 21.781 1 85.56 246 GLN B N 1
ATOM 7670 C CA . GLN B 1 246 ? 39.844 0.479 21.672 1 85.56 246 GLN B CA 1
ATOM 7671 C C . GLN B 1 246 ? 40.375 -0.725 20.891 1 85.56 246 GLN B C 1
ATOM 7673 O O . GLN B 1 246 ? 41.562 -0.885 20.719 1 85.56 246 GLN B O 1
ATOM 7678 N N . GLY B 1 247 ? 39.469 -1.486 20.359 1 87.75 247 GLY B N 1
ATOM 7679 C CA . GLY B 1 247 ? 39.906 -2.617 19.562 1 87.75 247 GLY B CA 1
ATOM 7680 C C . GLY B 1 247 ? 40.625 -2.207 18.281 1 87.75 247 GLY B C 1
ATOM 7681 O O . GLY B 1 247 ? 40.312 -1.163 17.703 1 87.75 247 GLY B O 1
ATOM 7682 N N . ARG B 1 248 ? 41.531 -2.93 17.797 1 86.38 248 ARG B N 1
ATOM 7683 C CA . ARG B 1 248 ? 42.375 -2.605 16.641 1 86.38 248 ARG B CA 1
ATOM 7684 C C . ARG B 1 248 ? 41.531 -2.439 15.383 1 86.38 248 ARG B C 1
ATOM 7686 O O . ARG B 1 248 ? 41.875 -1.669 14.484 1 86.38 248 ARG B O 1
ATOM 7693 N N . LEU B 1 249 ? 40.375 -3.154 15.289 1 87.38 249 LEU B N 1
ATOM 7694 C CA . LEU B 1 249 ? 39.5 -3.111 14.117 1 87.38 249 LEU B CA 1
ATOM 7695 C C . LEU B 1 249 ? 38.844 -1.741 13.969 1 87.38 249 LEU B C 1
ATOM 7697 O O . LEU B 1 249 ? 38.562 -1.295 12.859 1 87.38 249 LEU B O 1
ATOM 7701 N N . LEU B 1 250 ? 38.625 -1.033 15.125 1 89.25 250 LEU B N 1
ATOM 7702 C CA . LEU B 1 250 ? 37.906 0.234 15.125 1 89.25 250 LEU B CA 1
ATOM 7703 C C . LEU B 1 250 ? 38.844 1.385 15.523 1 89.25 250 LEU B C 1
ATOM 7705 O O . LEU B 1 250 ? 38.438 2.553 15.43 1 89.25 250 LEU B O 1
ATOM 7709 N N . SER B 1 251 ? 39.969 1.188 16.125 1 80.12 251 SER B N 1
ATOM 7710 C CA . SER B 1 251 ? 40.875 2.234 16.562 1 80.12 251 SER B CA 1
ATOM 7711 C C . SER B 1 251 ? 42.031 2.418 15.586 1 80.12 251 SER B C 1
ATOM 7713 O O . SER B 1 251 ? 42.594 3.516 15.461 1 80.12 251 SER B O 1
ATOM 7715 N N . SER B 1 252 ? 42.562 1.287 15.008 1 62.38 252 SER B N 1
ATOM 7716 C CA . SER B 1 252 ? 43.875 1.357 14.344 1 62.38 252 SER B CA 1
ATOM 7717 C C . SER B 1 252 ? 43.781 2.186 13.062 1 62.38 252 SER B C 1
ATOM 7719 O O . SER B 1 252 ? 42.906 1.955 12.227 1 62.38 252 SER B O 1
ATOM 7721 N N . ASP B 1 253 ? 44.156 3.52 13.18 1 53.91 253 ASP B N 1
ATOM 7722 C CA . ASP B 1 253 ? 44.5 4.391 12.055 1 53.91 253 ASP B CA 1
ATOM 7723 C C . ASP B 1 253 ? 45.531 3.756 11.148 1 53.91 253 ASP B C 1
ATOM 7725 O O . ASP B 1 253 ? 46.719 4.113 11.211 1 53.91 253 ASP B O 1
ATOM 7729 N N . VAL B 1 254 ? 45.844 2.508 11.117 1 45.03 254 VAL B N 1
ATOM 7730 C CA . VAL B 1 254 ? 47 2.115 10.312 1 45.03 254 VAL B CA 1
ATOM 7731 C C . VAL B 1 254 ? 46.969 2.826 8.961 1 45.03 254 VAL B C 1
ATOM 7733 O O . VAL B 1 254 ? 45.938 2.836 8.289 1 45.03 254 VAL B O 1
ATOM 7736 N N . ASP B 1 255 ? 48.031 3.686 8.641 1 39.66 255 ASP B N 1
ATOM 7737 C CA . ASP B 1 255 ? 48.531 4.66 7.668 1 39.66 255 ASP B CA 1
ATOM 7738 C C . ASP B 1 255 ? 48.469 4.113 6.246 1 39.66 255 ASP B C 1
ATOM 7740 O O . ASP B 1 255 ? 49.094 4.645 5.332 1 39.66 255 ASP B O 1
ATOM 7744 N N . GLY B 1 256 ? 48.281 2.76 5.902 1 36.97 256 GLY B N 1
ATOM 7745 C CA . GLY B 1 256 ? 48.719 2.729 4.52 1 36.97 256 GLY B CA 1
ATOM 7746 C C . GLY B 1 256 ? 48.031 3.748 3.639 1 36.97 256 GLY B C 1
ATOM 7747 O O . GLY B 1 256 ? 47.062 4.379 4.062 1 36.97 256 GLY B O 1
ATOM 7748 N N . GLY B 1 257 ? 48.688 4.109 2.475 1 38.12 257 GLY B N 1
ATOM 7749 C CA . GLY B 1 257 ? 48.438 5.004 1.354 1 38.12 257 GLY B CA 1
ATOM 7750 C C . GLY B 1 257 ? 46.969 5.176 1.021 1 38.12 257 GLY B C 1
ATOM 7751 O O . GLY B 1 257 ? 46.625 5.84 0.043 1 38.12 257 GLY B O 1
ATOM 7752 N N . GLU B 1 258 ? 46.219 4.164 1.291 1 44.81 258 GLU B N 1
ATOM 7753 C CA . GLU B 1 258 ? 44.875 4.336 0.723 1 44.81 258 GLU B CA 1
ATOM 7754 C C . GLU B 1 258 ? 44.062 5.367 1.51 1 44.81 258 GLU B C 1
ATOM 7756 O O . GLU B 1 258 ? 44.375 5.633 2.678 1 44.81 258 GLU B O 1
ATOM 7761 N N . THR B 1 259 ? 43 6.18 0.858 1 51.41 259 THR B N 1
ATOM 7762 C CA . THR B 1 259 ? 42.062 7.25 1.201 1 51.41 259 THR B CA 1
ATOM 7763 C C . THR B 1 259 ? 41.5 7.043 2.602 1 51.41 259 THR B C 1
ATOM 7765 O O . THR B 1 259 ? 41.938 7.695 3.555 1 51.41 259 THR B O 1
ATOM 7768 N N . MET B 1 260 ? 40.156 6.703 2.908 1 57.88 260 MET B N 1
ATOM 7769 C CA . MET B 1 260 ? 39.469 6.633 4.199 1 57.88 260 MET B CA 1
ATOM 7770 C C . MET B 1 260 ? 39.938 5.406 4.984 1 57.88 260 MET B C 1
ATOM 7772 O O . MET B 1 260 ? 39.938 4.289 4.465 1 57.88 260 MET B O 1
ATOM 7776 N N . PRO B 1 261 ? 40.656 5.574 6.254 1 75.81 261 PRO B N 1
ATOM 7777 C CA . PRO B 1 261 ? 41.062 4.434 7.078 1 75.81 261 PRO B CA 1
ATOM 7778 C C . PRO B 1 261 ? 39.938 3.398 7.246 1 75.81 261 PRO B C 1
ATOM 7780 O O . PRO B 1 261 ? 38.781 3.752 7.273 1 75.81 261 PRO B O 1
ATOM 7783 N N . ALA B 1 262 ? 40.312 2.102 7.004 1 82.75 262 ALA B N 1
ATOM 7784 C CA . ALA B 1 262 ? 39.375 0.981 7.133 1 82.75 262 ALA B CA 1
ATOM 7785 C C . ALA B 1 262 ? 38.594 1.071 8.43 1 82.75 262 ALA B C 1
ATOM 7787 O O . ALA B 1 262 ? 37.406 0.736 8.469 1 82.75 262 ALA B O 1
ATOM 7788 N N . ALA B 1 263 ? 39.219 1.542 9.461 1 88.56 263 ALA B N 1
ATOM 7789 C CA . ALA B 1 263 ? 38.562 1.664 10.75 1 88.56 263 ALA B CA 1
ATOM 7790 C C . ALA B 1 263 ? 37.375 2.643 10.672 1 88.56 263 ALA B C 1
ATOM 7792 O O . ALA B 1 263 ? 36.312 2.396 11.25 1 88.56 263 ALA B O 1
ATOM 7793 N N . LEU B 1 264 ? 37.625 3.697 9.93 1 89.44 264 LEU B N 1
ATOM 7794 C CA . LEU B 1 264 ? 36.562 4.695 9.797 1 89.44 264 LEU B CA 1
ATOM 7795 C C . LEU B 1 264 ? 35.406 4.145 8.992 1 89.44 264 LEU B C 1
ATOM 7797 O O . LEU B 1 264 ? 34.25 4.461 9.281 1 89.44 264 LEU B O 1
ATOM 7801 N N . LYS B 1 265 ? 35.75 3.346 8.062 1 90.75 265 LYS B N 1
ATOM 7802 C CA . LYS B 1 265 ? 34.688 2.734 7.258 1 90.75 265 LYS B CA 1
ATOM 7803 C C . LYS B 1 265 ? 33.812 1.809 8.102 1 90.75 265 LYS B C 1
ATOM 7805 O O . LYS B 1 265 ? 32.594 1.753 7.922 1 90.75 265 LYS B O 1
ATOM 7810 N N . HIS B 1 266 ? 34.469 1.109 9.008 1 93.69 266 HIS B N 1
ATOM 7811 C CA . HIS B 1 266 ? 33.719 0.221 9.891 1 93.69 266 HIS B CA 1
ATOM 7812 C C . HIS B 1 266 ? 32.844 1.014 10.867 1 93.69 266 HIS B C 1
ATOM 7814 O O . HIS B 1 266 ? 31.703 0.646 11.117 1 93.69 266 HIS B O 1
ATOM 7820 N N . LYS B 1 267 ? 33.406 2.068 11.359 1 94.06 267 LYS B N 1
ATOM 7821 C CA . LYS B 1 267 ? 32.656 2.932 12.258 1 94.06 267 LYS B CA 1
ATOM 7822 C C . LYS B 1 267 ? 31.469 3.574 11.539 1 94.06 267 LYS B C 1
ATOM 7824 O O . LYS B 1 267 ? 30.359 3.645 12.086 1 94.06 267 LYS B O 1
ATOM 7829 N N . ASP B 1 268 ? 31.719 3.92 10.273 1 94.38 268 ASP B N 1
ATOM 7830 C CA . ASP B 1 268 ? 30.672 4.547 9.477 1 94.38 268 ASP B CA 1
ATOM 7831 C C . ASP B 1 268 ? 29.547 3.559 9.164 1 94.38 268 ASP B C 1
ATOM 7833 O O . ASP B 1 268 ? 28.391 3.949 9.016 1 94.38 268 ASP B O 1
ATOM 7837 N N . LEU B 1 269 ? 29.906 2.359 9.07 1 95.44 269 LEU B N 1
ATOM 7838 C CA . LEU B 1 269 ? 28.891 1.339 8.852 1 95.44 269 LEU B CA 1
ATOM 7839 C C . LEU B 1 269 ? 27.922 1.281 10.016 1 95.44 269 LEU B C 1
ATOM 7841 O O . LEU B 1 269 ? 26.703 1.214 9.82 1 95.44 269 LEU B O 1
ATOM 7845 N N . CYS B 1 270 ? 28.422 1.369 11.195 1 96.25 270 CYS B N 1
ATOM 7846 C CA . CYS B 1 270 ? 27.578 1.37 12.391 1 96.25 270 CYS B CA 1
ATOM 7847 C C . CYS B 1 270 ? 26.781 2.664 12.492 1 96.25 270 CYS B C 1
ATOM 7849 O O . CYS B 1 270 ? 25.609 2.648 12.891 1 96.25 270 CYS B O 1
ATOM 7851 N N . LEU B 1 271 ? 27.469 3.705 12.125 1 97.25 271 LEU B N 1
ATOM 7852 C CA . LEU B 1 271 ? 26.766 4.984 12.117 1 97.25 271 LEU B CA 1
ATOM 7853 C C . LEU B 1 271 ? 25.609 4.957 11.125 1 97.25 271 LEU B C 1
ATOM 7855 O O . LEU B 1 271 ? 24.5 5.406 11.445 1 97.25 271 LEU B O 1
ATOM 7859 N N . SER B 1 272 ? 25.828 4.422 9.914 1 97.44 272 SER B N 1
ATOM 7860 C CA . SER B 1 272 ? 24.781 4.324 8.906 1 97.44 272 SER B CA 1
ATOM 7861 C C . SER B 1 272 ? 23.609 3.5 9.414 1 97.44 272 SER B C 1
ATOM 7863 O O . SER B 1 272 ? 22.453 3.803 9.102 1 97.44 272 SER B O 1
ATOM 7865 N N . PHE B 1 273 ? 23.859 2.508 10.156 1 96.31 273 PHE B N 1
ATOM 7866 C CA . PHE B 1 273 ? 22.797 1.67 10.695 1 96.31 273 PHE B CA 1
ATOM 7867 C C . PHE B 1 273 ? 21.984 2.432 11.734 1 96.31 273 PHE B C 1
ATOM 7869 O O . PHE B 1 273 ? 20.766 2.299 11.789 1 96.31 273 PHE B O 1
ATOM 7876 N N . ALA B 1 274 ? 22.688 3.166 12.562 1 96.81 274 ALA B N 1
ATOM 7877 C CA . ALA B 1 274 ? 21.984 4 13.531 1 96.81 274 ALA B CA 1
ATOM 7878 C C . ALA B 1 274 ? 21.109 5.039 12.836 1 96.81 274 ALA B C 1
ATOM 7880 O O . ALA B 1 274 ? 19.969 5.277 13.242 1 96.81 274 ALA B O 1
ATOM 7881 N N . LEU B 1 275 ? 21.672 5.629 11.781 1 97.5 275 LEU B N 1
ATOM 7882 C CA . LEU B 1 275 ? 20.922 6.629 11.023 1 97.5 275 LEU B CA 1
ATOM 7883 C C . LEU B 1 275 ? 19.734 6 10.32 1 97.5 275 LEU B C 1
ATOM 7885 O O . LEU B 1 275 ? 18.672 6.625 10.211 1 97.5 275 LEU B O 1
ATOM 7889 N N . PHE B 1 276 ? 19.844 4.773 9.891 1 96.25 276 PHE B N 1
ATOM 7890 C CA . PHE B 1 276 ? 18.734 4.031 9.297 1 96.25 276 PHE B CA 1
ATOM 7891 C C . PHE B 1 276 ? 17.578 3.904 10.281 1 96.25 276 PHE B C 1
ATOM 7893 O O . PHE B 1 276 ? 16.422 4.109 9.914 1 96.25 276 PHE B O 1
ATOM 7900 N N . LYS B 1 277 ? 17.938 3.641 11.5 1 93.56 277 LYS B N 1
ATOM 7901 C CA . LYS B 1 277 ? 16.906 3.51 12.523 1 93.56 277 LYS B CA 1
ATOM 7902 C C . LYS B 1 277 ? 16.203 4.844 12.773 1 93.56 277 LYS B C 1
ATOM 7904 O O . LYS B 1 277 ? 15 4.883 13.023 1 93.56 277 LYS B O 1
ATOM 7909 N N . LEU B 1 278 ? 17 5.852 12.672 1 95.62 278 LEU B N 1
ATOM 7910 C CA . LEU B 1 278 ? 16.422 7.176 12.859 1 95.62 278 LEU B CA 1
ATOM 7911 C C . LEU B 1 278 ? 15.539 7.562 11.68 1 95.62 278 LEU B C 1
ATOM 7913 O O . LEU B 1 278 ? 14.469 8.156 11.859 1 95.62 278 LEU B O 1
ATOM 7917 N N . LEU B 1 279 ? 15.969 7.215 10.484 1 95.38 279 LEU B N 1
ATOM 7918 C CA . LEU B 1 279 ? 15.227 7.551 9.273 1 95.38 279 LEU B CA 1
ATOM 7919 C C . LEU B 1 279 ? 13.922 6.758 9.195 1 95.38 279 LEU B C 1
ATOM 7921 O O . LEU B 1 279 ? 12.914 7.254 8.688 1 95.38 279 LEU B O 1
ATOM 7925 N N . ARG B 1 280 ? 13.977 5.578 9.703 1 92.62 280 ARG B N 1
ATOM 7926 C CA . ARG B 1 280 ? 12.812 4.691 9.672 1 92.62 280 ARG B CA 1
ATOM 7927 C C . ARG B 1 280 ? 11.641 5.305 10.43 1 92.62 280 ARG B C 1
ATOM 7929 O O . ARG B 1 280 ? 10.477 5.004 10.125 1 92.62 280 ARG B O 1
ATOM 7936 N N . ARG B 1 281 ? 11.859 6.176 11.328 1 91.88 281 ARG B N 1
ATOM 7937 C CA . ARG B 1 281 ? 10.805 6.832 12.102 1 91.88 281 ARG B CA 1
ATOM 7938 C C . ARG B 1 281 ? 9.938 7.715 11.211 1 91.88 281 ARG B C 1
ATOM 7940 O O . ARG B 1 281 ? 8.75 7.887 11.477 1 91.88 281 ARG B O 1
ATOM 7947 N N . ARG B 1 282 ? 10.562 8.211 10.133 1 90 282 ARG B N 1
ATOM 7948 C CA . ARG B 1 282 ? 9.805 9.031 9.188 1 90 282 ARG B CA 1
ATOM 7949 C C . ARG B 1 282 ? 8.766 8.195 8.453 1 90 282 ARG B C 1
ATOM 7951 O O . ARG B 1 282 ? 7.707 8.703 8.078 1 90 282 ARG B O 1
ATOM 7958 N N . LEU B 1 283 ? 9.102 6.949 8.336 1 86.75 283 LEU B N 1
ATOM 7959 C CA . LEU B 1 283 ? 8.172 6.051 7.652 1 86.75 283 LEU B CA 1
ATOM 7960 C C . LEU B 1 283 ? 7.012 5.676 8.562 1 86.75 283 LEU B C 1
ATOM 7962 O O . LEU B 1 283 ? 5.902 5.422 8.094 1 86.75 283 LEU B O 1
ATOM 7966 N N . GLY B 1 284 ? 7.246 5.68 9.852 1 81.06 284 GLY B N 1
ATOM 7967 C CA . GLY B 1 284 ? 6.203 5.398 10.82 1 81.06 284 GLY B CA 1
ATOM 7968 C C . GLY B 1 284 ? 5.469 6.645 11.289 1 81.06 284 GLY B C 1
ATOM 7969 O O . GLY B 1 284 ? 4.582 6.566 12.141 1 81.06 284 GLY B O 1
ATOM 7970 N N . ARG B 1 285 ? 5.801 7.805 10.82 1 80.69 285 ARG B N 1
ATOM 7971 C CA . ARG B 1 285 ? 5.195 9.094 11.125 1 80.69 285 ARG B CA 1
ATOM 7972 C C . ARG B 1 285 ? 5.348 9.438 12.609 1 80.69 285 ARG B C 1
ATOM 7974 O O . ARG B 1 285 ? 4.402 9.898 13.242 1 80.69 285 ARG B O 1
ATOM 7981 N N . TYR B 1 286 ? 6.492 9.094 13.109 1 87.75 286 TYR B N 1
ATOM 7982 C CA . TYR B 1 286 ? 6.816 9.5 14.469 1 87.75 286 TYR B CA 1
ATOM 7983 C C . TYR B 1 286 ? 7.492 10.867 14.484 1 87.75 286 TYR B C 1
ATOM 7985 O O . TYR B 1 286 ? 8.227 11.211 13.555 1 87.75 286 TYR B O 1
ATOM 7993 N N . PRO B 1 287 ? 7.195 11.609 15.469 1 85.12 287 PRO B N 1
ATOM 7994 C CA . PRO B 1 287 ? 7.836 12.922 15.531 1 85.12 287 PRO B CA 1
ATOM 7995 C C . PRO B 1 287 ? 9.344 12.828 15.758 1 85.12 287 PRO B C 1
ATOM 7997 O O . PRO B 1 287 ? 9.812 11.93 16.453 1 85.12 287 PRO B O 1
ATOM 8000 N N . LEU B 1 288 ? 10.023 13.656 15.078 1 91.56 288 LEU B N 1
ATOM 8001 C CA . LEU B 1 288 ? 11.469 13.766 15.273 1 91.56 288 LEU B CA 1
ATOM 8002 C C . LEU B 1 288 ? 11.805 14.883 16.25 1 91.56 288 LEU B C 1
ATOM 8004 O O . LEU B 1 288 ? 12.172 15.992 15.828 1 91.56 288 LEU B O 1
ATOM 8008 N N . HIS B 1 289 ? 11.828 14.609 17.438 1 87.06 289 HIS B N 1
ATOM 8009 C CA . HIS B 1 289 ? 11.992 15.609 18.5 1 87.06 289 HIS B CA 1
ATOM 8010 C C . HIS B 1 289 ? 13.406 16.188 18.484 1 87.06 289 HIS B C 1
ATOM 8012 O O . HIS B 1 289 ? 13.609 17.344 18.875 1 87.06 289 HIS B O 1
ATOM 8018 N N . GLU B 1 290 ? 14.32 15.516 17.953 1 90.5 290 GLU B N 1
ATOM 8019 C CA . GLU B 1 290 ? 15.719 15.953 17.969 1 90.5 290 GLU B CA 1
ATOM 8020 C C . GLU B 1 290 ? 16.031 16.891 16.812 1 90.5 290 GLU B C 1
ATOM 8022 O O . GLU B 1 290 ? 17.125 17.453 16.734 1 90.5 290 GLU B O 1
ATOM 8027 N N . SER B 1 291 ? 15.062 17.109 15.969 1 88.5 291 SER B N 1
ATOM 8028 C CA . SER B 1 291 ? 15.328 17.844 14.742 1 88.5 291 SER B CA 1
ATOM 8029 C C . SER B 1 291 ? 15.656 19.297 15.023 1 88.5 291 SER B C 1
ATOM 8031 O O . SER B 1 291 ? 16.391 19.938 14.266 1 88.5 291 SER B O 1
ATOM 8033 N N . CYS B 1 292 ? 15.219 19.828 16.172 1 87.25 292 CYS B N 1
ATOM 8034 C CA . CYS B 1 292 ? 15.406 21.234 16.469 1 87.25 292 CYS B CA 1
ATOM 8035 C C . CYS B 1 292 ? 16.688 21.469 17.266 1 87.25 292 CYS B C 1
ATOM 8037 O O . CYS B 1 292 ? 17.094 22.609 17.5 1 87.25 292 CYS B O 1
ATOM 8039 N N . LEU B 1 293 ? 17.391 20.438 17.562 1 90.75 293 LEU B N 1
ATOM 8040 C CA . LEU B 1 293 ? 18.578 20.547 18.406 1 90.75 293 LEU B CA 1
ATOM 8041 C C . LEU B 1 293 ? 19.812 20.875 17.562 1 90.75 293 LEU B C 1
ATOM 8043 O O . LEU B 1 293 ? 19.953 20.375 16.453 1 90.75 293 LEU B O 1
ATOM 8047 N N . ASN B 1 294 ? 20.719 21.641 18.062 1 90 294 ASN B N 1
ATOM 8048 C CA . ASN B 1 294 ? 21.969 21.953 17.406 1 90 294 ASN B CA 1
ATOM 8049 C C . ASN B 1 294 ? 22.859 20.734 17.25 1 90 294 ASN B C 1
ATOM 8051 O O . ASN B 1 294 ? 23.594 20.609 16.25 1 90 294 ASN B O 1
ATOM 8055 N N . LYS B 1 295 ? 22.719 19.891 18.188 1 91.94 295 LYS B N 1
ATOM 8056 C CA . LYS B 1 295 ? 23.5 18.656 18.156 1 91.94 295 LYS B CA 1
ATOM 8057 C C . LYS B 1 295 ? 23.219 17.875 16.891 1 91.94 295 LYS B C 1
ATOM 8059 O O . LYS B 1 295 ? 24.141 17.297 16.297 1 91.94 295 LYS B O 1
ATOM 8064 N N . THR B 1 296 ? 21.969 17.859 16.531 1 92.19 296 THR B N 1
ATOM 8065 C CA . THR B 1 296 ? 21.562 17.141 15.328 1 92.19 296 THR B CA 1
ATOM 8066 C C . THR B 1 296 ? 22.141 17.797 14.078 1 92.19 296 THR B C 1
ATOM 8068 O O . THR B 1 296 ? 22.625 17.109 13.18 1 92.19 296 THR B O 1
ATOM 8071 N N . ARG B 1 297 ? 22.141 19.062 14.023 1 92.5 297 ARG B N 1
ATOM 8072 C CA . ARG B 1 297 ? 22.703 19.797 12.898 1 92.5 297 ARG B CA 1
ATOM 8073 C C . ARG B 1 297 ? 24.219 19.625 12.828 1 92.5 297 ARG B C 1
ATOM 8075 O O . ARG B 1 297 ? 24.797 19.5 11.742 1 92.5 297 ARG B O 1
ATOM 8082 N N . ASP B 1 298 ? 24.828 19.609 13.969 1 92.94 298 ASP B N 1
ATOM 8083 C CA . ASP B 1 298 ? 26.281 19.531 14.039 1 92.94 298 ASP B CA 1
ATOM 8084 C C . ASP B 1 298 ? 26.781 18.141 13.617 1 92.94 298 ASP B C 1
ATOM 8086 O O . ASP B 1 298 ? 27.906 18 13.125 1 92.94 298 ASP B O 1
ATOM 8090 N N . LEU B 1 299 ? 25.953 17.156 13.812 1 94.69 299 LEU B N 1
ATOM 8091 C CA . LEU B 1 299 ? 26.328 15.828 13.352 1 94.69 299 LEU B CA 1
ATOM 8092 C C . LEU B 1 299 ? 26.656 15.844 11.859 1 94.69 299 LEU B C 1
ATOM 8094 O O . LEU B 1 299 ? 27.641 15.234 11.438 1 94.69 299 LEU B O 1
ATOM 8098 N N . VAL B 1 300 ? 25.859 16.578 11.102 1 94.69 300 VAL B N 1
ATOM 8099 C CA . VAL B 1 300 ? 26.047 16.594 9.648 1 94.69 300 VAL B CA 1
ATOM 8100 C C . VAL B 1 300 ? 27.078 17.672 9.281 1 94.69 300 VAL B C 1
ATOM 8102 O O . VAL B 1 300 ? 28.047 17.375 8.578 1 94.69 300 VAL B O 1
ATOM 8105 N N . LYS B 1 301 ? 27 18.812 9.852 1 92.25 301 LYS B N 1
ATOM 8106 C CA . LYS B 1 301 ? 27.828 19.953 9.469 1 92.25 301 LYS B CA 1
ATOM 8107 C C . LYS B 1 301 ? 29.266 19.75 9.906 1 92.25 301 LYS B C 1
ATOM 8109 O O . LYS B 1 301 ? 30.203 19.938 9.117 1 92.25 301 LYS B O 1
ATOM 8114 N N . LEU B 1 302 ? 29.406 19.297 11.164 1 91.81 302 LEU B N 1
ATOM 8115 C CA . LEU B 1 302 ? 30.75 19.219 11.727 1 91.81 302 LEU B CA 1
ATOM 8116 C C . LEU B 1 302 ? 31.25 17.766 11.727 1 91.81 302 LEU B C 1
ATOM 8118 O O . LEU B 1 302 ? 32.469 17.531 11.836 1 91.81 302 LEU B O 1
ATOM 8122 N N . GLY B 1 303 ? 30.344 16.859 11.586 1 92.19 303 GLY B N 1
ATOM 8123 C CA . GLY B 1 303 ? 30.734 15.453 11.609 1 92.19 303 GLY B CA 1
ATOM 8124 C C . GLY B 1 303 ? 30.906 14.859 10.227 1 92.19 303 GLY B C 1
ATOM 8125 O O . GLY B 1 303 ? 32.031 14.656 9.766 1 92.19 303 GLY B O 1
ATOM 8126 N N . LEU B 1 304 ? 29.828 14.805 9.492 1 91.62 304 LEU B N 1
ATOM 8127 C CA . LEU B 1 304 ? 29.844 14.125 8.203 1 91.62 304 LEU B CA 1
ATOM 8128 C C . LEU B 1 304 ? 30.453 15.008 7.125 1 91.62 304 LEU B C 1
ATOM 8130 O O . LEU B 1 304 ? 31.094 14.5 6.199 1 91.62 304 LEU B O 1
ATOM 8134 N N . LEU B 1 305 ? 30.219 16.281 7.258 1 90.75 305 LEU B N 1
ATOM 8135 C CA . LEU B 1 305 ? 30.734 17.203 6.242 1 90.75 305 LEU B CA 1
ATOM 8136 C C . LEU B 1 305 ? 32.062 17.781 6.66 1 90.75 305 LEU B C 1
ATOM 8138 O O . LEU B 1 305 ? 32.594 18.703 6.02 1 90.75 305 LEU B O 1
ATOM 8142 N N . ALA B 1 306 ? 32.625 17.109 7.723 1 83.25 306 ALA B N 1
ATOM 8143 C CA . ALA B 1 306 ? 33.906 17.594 8.195 1 83.25 306 ALA B CA 1
ATOM 8144 C C . ALA B 1 306 ? 35.031 17.203 7.234 1 83.25 306 ALA B C 1
ATOM 8146 O O . ALA B 1 306 ? 35 16.109 6.656 1 83.25 306 ALA B O 1
ATOM 8147 N N . GLY B 1 307 ? 35.906 18.031 7 1 76.56 307 GLY B N 1
ATOM 8148 C CA . GLY B 1 307 ? 37.062 17.734 6.191 1 76.56 307 GLY B CA 1
ATOM 8149 C C . GLY B 1 307 ? 36.875 18.047 4.719 1 76.56 307 GLY B C 1
ATOM 8150 O O . GLY B 1 307 ? 35.906 18.719 4.348 1 76.56 307 GLY B O 1
ATOM 8151 N N . ASP B 1 308 ? 37.781 17.562 3.857 1 77.62 308 ASP B N 1
ATOM 8152 C CA . ASP B 1 308 ? 37.75 17.906 2.439 1 77.62 308 ASP B CA 1
ATOM 8153 C C . ASP B 1 308 ? 37.281 16.734 1.593 1 77.62 308 ASP B C 1
ATOM 8155 O O . ASP B 1 308 ? 37.156 16.844 0.374 1 77.62 308 ASP B O 1
ATOM 8159 N N . ASP B 1 309 ? 36.906 15.664 2.311 1 82.69 309 ASP B N 1
ATOM 8160 C CA . ASP B 1 309 ? 36.469 14.5 1.56 1 82.69 309 ASP B CA 1
ATOM 8161 C C . ASP B 1 309 ? 34.938 14.523 1.389 1 82.69 309 ASP B C 1
ATOM 8163 O O . ASP B 1 309 ? 34.219 14.203 2.322 1 82.69 309 ASP B O 1
ATOM 8167 N N . HIS B 1 310 ? 34.531 14.836 0.171 1 87.75 310 HIS B N 1
ATOM 8168 C CA . HIS B 1 310 ? 33.094 14.922 -0.108 1 87.75 310 HIS B CA 1
ATOM 8169 C C . HIS B 1 310 ? 32.5 13.531 -0.301 1 87.75 310 HIS B C 1
ATOM 8171 O O . HIS B 1 310 ? 31.266 13.367 -0.233 1 87.75 310 HIS B O 1
ATOM 8177 N N . GLU B 1 311 ? 33.312 12.5 -0.376 1 89.31 311 GLU B N 1
ATOM 8178 C CA . GLU B 1 311 ? 32.781 11.172 -0.686 1 89.31 311 GLU B CA 1
ATOM 8179 C C . GLU B 1 311 ? 32.25 10.477 0.566 1 89.31 311 GLU B C 1
ATOM 8181 O O . GLU B 1 311 ? 31.375 9.617 0.48 1 89.31 311 GLU B O 1
ATOM 8186 N N . ARG B 1 312 ? 32.719 10.852 1.703 1 91.62 312 ARG B N 1
ATOM 8187 C CA . ARG B 1 312 ? 32.312 10.172 2.939 1 91.62 312 ARG B CA 1
ATOM 8188 C C . ARG B 1 312 ? 30.828 10.328 3.207 1 91.62 312 ARG B C 1
ATOM 8190 O O . ARG B 1 312 ? 30.156 9.359 3.527 1 91.62 312 ARG B O 1
ATOM 8197 N N . VAL B 1 313 ? 30.391 11.586 3.006 1 93.5 313 VAL B N 1
ATOM 8198 C CA . VAL B 1 313 ? 28.984 11.852 3.305 1 93.5 313 VAL B CA 1
ATOM 8199 C C . VAL B 1 313 ? 28.094 11.016 2.391 1 93.5 313 VAL B C 1
ATOM 8201 O O . VAL B 1 313 ? 27.094 10.445 2.84 1 93.5 313 VAL B O 1
ATOM 8204 N N . TYR B 1 314 ? 28.453 10.898 1.162 1 93.38 314 TYR B N 1
ATOM 8205 C CA . TYR B 1 314 ? 27.656 10.133 0.217 1 93.38 314 TYR B CA 1
ATOM 8206 C C . TYR B 1 314 ? 27.734 8.641 0.524 1 93.38 314 TYR B C 1
ATOM 8208 O O . TYR B 1 314 ? 26.734 7.926 0.415 1 93.38 314 TYR B O 1
ATOM 8216 N N . ARG B 1 315 ? 28.828 8.188 0.97 1 93 315 ARG B N 1
ATOM 8217 C CA . ARG B 1 315 ? 28.984 6.773 1.303 1 93 315 ARG B CA 1
ATOM 8218 C C . ARG B 1 315 ? 28.125 6.387 2.5 1 93 315 ARG B C 1
ATOM 8220 O O . ARG B 1 315 ? 27.469 5.344 2.486 1 93 315 ARG B O 1
ATOM 8227 N N . VAL B 1 316 ? 28.125 7.215 3.48 1 95.81 316 VAL B N 1
ATOM 8228 C CA . VAL B 1 316 ? 27.359 6.934 4.691 1 95.81 316 VAL B CA 1
ATOM 8229 C C . VAL B 1 316 ? 25.859 6.867 4.363 1 95.81 316 VAL B C 1
ATOM 8231 O O . VAL B 1 316 ? 25.172 5.949 4.801 1 95.81 316 VAL B O 1
ATOM 8234 N N . VAL B 1 317 ? 25.438 7.766 3.537 1 96.44 317 VAL B N 1
ATOM 8235 C CA . VAL B 1 317 ? 24.016 7.828 3.201 1 96.44 317 VAL B CA 1
ATOM 8236 C C . VAL B 1 317 ? 23.656 6.668 2.271 1 96.44 317 VAL B C 1
ATOM 8238 O O . VAL B 1 317 ? 22.578 6.094 2.377 1 96.44 317 VAL B O 1
ATOM 8241 N N . GLU B 1 318 ? 24.562 6.344 1.428 1 95.44 318 GLU B N 1
ATOM 8242 C CA . GLU B 1 318 ? 24.344 5.219 0.528 1 95.44 318 GLU B CA 1
ATOM 8243 C C . GLU B 1 318 ? 24.156 3.918 1.307 1 95.44 318 GLU B C 1
ATOM 8245 O O . GLU B 1 318 ? 23.266 3.129 1.006 1 95.44 318 GLU B O 1
ATOM 8250 N N . VAL B 1 319 ? 24.984 3.723 2.25 1 95.44 319 VAL B N 1
ATOM 8251 C CA . VAL B 1 319 ? 24.891 2.516 3.066 1 95.44 319 VAL B CA 1
ATOM 8252 C C . VAL B 1 319 ? 23.594 2.533 3.871 1 95.44 319 VAL B C 1
ATOM 8254 O O . VAL B 1 319 ? 22.922 1.508 3.996 1 95.44 319 VAL B O 1
ATOM 8257 N N . GLU B 1 320 ? 23.266 3.691 4.359 1 97.12 320 GLU B N 1
ATOM 8258 C CA . GLU B 1 320 ? 22.016 3.85 5.086 1 97.12 320 GLU B CA 1
ATOM 8259 C C . GLU B 1 320 ? 20.828 3.445 4.223 1 97.12 320 GLU B C 1
ATOM 8261 O O . GLU B 1 320 ? 19.953 2.689 4.668 1 97.12 320 GLU B O 1
ATOM 8266 N N . LEU B 1 321 ? 20.828 3.908 3.01 1 95.88 321 LEU B N 1
ATOM 8267 C CA . LEU B 1 321 ? 19.734 3.611 2.088 1 95.88 321 LEU B CA 1
ATOM 8268 C C . LEU B 1 321 ? 19.781 2.152 1.646 1 95.88 321 LEU B C 1
ATOM 8270 O O . LEU 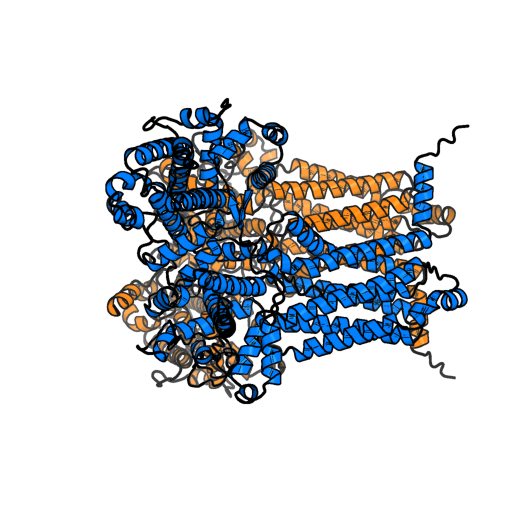B 1 321 ? 18.75 1.582 1.267 1 95.88 321 LEU B O 1
ATOM 8274 N N . GLY B 1 322 ? 20.984 1.578 1.725 1 93.06 322 GLY B N 1
ATOM 8275 C CA . GLY B 1 322 ? 21.094 0.146 1.501 1 93.06 322 GLY B CA 1
ATOM 8276 C C . GLY B 1 322 ? 20.375 -0.678 2.557 1 93.06 322 GLY B C 1
ATOM 8277 O O . GLY B 1 322 ? 19.703 -1.661 2.234 1 93.06 322 GLY B O 1
ATOM 8278 N N . PHE B 1 323 ? 20.438 -0.238 3.762 1 93.12 323 PHE B N 1
ATOM 8279 C CA . PHE B 1 323 ? 19.734 -0.899 4.848 1 93.12 323 PHE B CA 1
ATOM 8280 C C . PHE B 1 323 ? 18.219 -0.743 4.684 1 93.12 323 PHE B C 1
ATOM 8282 O O . PHE B 1 323 ? 17.469 -1.679 4.945 1 93.12 323 PHE B O 1
ATOM 8289 N N . LEU B 1 324 ? 17.859 0.431 4.262 1 93.12 324 LEU B N 1
ATOM 8290 C CA . LEU B 1 324 ? 16.438 0.701 4.066 1 93.12 324 LEU B CA 1
ATOM 8291 C C . LEU B 1 324 ? 15.867 -0.172 2.953 1 93.12 324 LEU B C 1
ATOM 8293 O O . LEU B 1 324 ? 14.75 -0.678 3.066 1 93.12 324 LEU B O 1
ATOM 8297 N N . PHE B 1 325 ? 16.578 -0.379 1.888 1 91.62 325 PHE B N 1
ATOM 8298 C CA . PHE B 1 325 ? 16.172 -1.262 0.805 1 91.62 325 PHE B CA 1
ATOM 8299 C C . PHE B 1 325 ? 16 -2.691 1.306 1 91.62 325 PHE B C 1
ATOM 8301 O O . PHE B 1 325 ? 14.992 -3.34 1.024 1 91.62 325 PHE B O 1
ATOM 8308 N N . ASP B 1 326 ? 16.938 -3.121 2.029 1 88 326 ASP B N 1
ATOM 8309 C CA . ASP B 1 326 ? 16.891 -4.496 2.52 1 88 326 ASP B CA 1
ATOM 8310 C C . ASP B 1 326 ? 15.727 -4.707 3.477 1 88 326 ASP B C 1
ATOM 8312 O O . ASP B 1 326 ? 15.141 -5.789 3.518 1 88 326 ASP B O 1
ATOM 8316 N N . PHE B 1 327 ? 15.469 -3.748 4.152 1 88.38 327 PHE B N 1
ATOM 8317 C CA . PHE B 1 327 ? 14.375 -3.848 5.117 1 88.38 327 PHE B CA 1
ATOM 8318 C C . PHE B 1 327 ? 13.039 -4.039 4.402 1 88.38 327 PHE B C 1
ATOM 8320 O O . PHE B 1 327 ? 12.203 -4.828 4.844 1 88.38 327 PHE B O 1
ATOM 8327 N N . TYR B 1 328 ? 12.859 -3.375 3.289 1 87.12 328 TYR B N 1
ATOM 8328 C CA . TYR B 1 328 ? 11.555 -3.406 2.635 1 87.12 328 TYR B CA 1
ATOM 8329 C C . TYR B 1 328 ? 11.508 -4.492 1.566 1 87.12 328 TYR B C 1
ATOM 8331 O O . TYR B 1 328 ? 10.453 -5.078 1.315 1 87.12 328 TYR B O 1
ATOM 8339 N N . TYR B 1 329 ? 12.625 -4.777 0.948 1 86 329 TYR B N 1
ATOM 8340 C CA . TYR B 1 329 ? 12.531 -5.562 -0.279 1 86 329 TYR B CA 1
ATOM 8341 C C . TYR B 1 329 ? 13.242 -6.902 -0.123 1 86 329 TYR B C 1
ATOM 8343 O O . TYR B 1 329 ? 13.109 -7.781 -0.979 1 86 329 TYR B O 1
ATOM 8351 N N . ALA B 1 330 ? 13.969 -7.051 0.898 1 80 330 ALA B N 1
ATOM 8352 C CA . ALA B 1 330 ? 14.648 -8.328 1.121 1 80 330 ALA B CA 1
ATOM 8353 C C . ALA B 1 330 ? 14.109 -9.023 2.367 1 80 330 ALA B C 1
ATOM 8355 O O . ALA B 1 330 ? 13.266 -8.469 3.08 1 80 330 ALA B O 1
ATOM 8356 N N . ARG B 1 331 ? 14.477 -10.281 2.434 1 70.94 331 ARG B N 1
ATOM 8357 C CA . ARG B 1 331 ? 14.102 -11.023 3.635 1 70.94 331 ARG B CA 1
ATOM 8358 C C . ARG B 1 331 ? 14.805 -10.461 4.863 1 70.94 331 ARG B C 1
ATOM 8360 O O . ARG B 1 331 ? 16.031 -10.359 4.895 1 70.94 331 ARG B O 1
ATOM 8367 N N . TYR B 1 332 ? 13.977 -9.836 5.723 1 62 332 TYR B N 1
ATOM 8368 C CA . TYR B 1 332 ? 14.492 -9.133 6.891 1 62 332 TYR B CA 1
ATOM 8369 C C . TYR B 1 332 ? 15.07 -10.109 7.91 1 62 332 TYR B C 1
ATOM 8371 O O . TYR B 1 332 ? 14.398 -11.07 8.305 1 62 332 TYR B O 1
ATOM 8379 N N . ARG B 1 333 ? 16.391 -10.102 8.023 1 62.72 333 ARG B N 1
ATOM 8380 C CA . ARG B 1 333 ? 16.922 -10.898 9.125 1 62.72 333 ARG B CA 1
ATOM 8381 C C . ARG B 1 333 ? 17.25 -10.016 10.328 1 62.72 333 ARG B C 1
ATOM 8383 O O . ARG B 1 333 ? 18 -9.039 10.203 1 62.72 333 ARG B O 1
ATOM 8390 N N . SER B 1 334 ? 16.469 -10.234 11.398 1 61.91 334 SER B N 1
ATOM 8391 C CA . SER B 1 334 ? 16.672 -9.461 12.625 1 61.91 334 SER B CA 1
ATOM 8392 C C . SER B 1 334 ? 18.141 -9.516 13.062 1 61.91 334 SER B C 1
ATOM 8394 O O . SER B 1 334 ? 18.797 -10.555 12.922 1 61.91 334 SER B O 1
ATOM 8396 N N . PRO B 1 335 ? 18.703 -8.445 13.297 1 59.97 335 PRO B N 1
ATOM 8397 C CA . PRO B 1 335 ? 20.078 -8.438 13.828 1 59.97 335 PRO B CA 1
ATOM 8398 C C . PRO B 1 335 ? 20.234 -9.32 15.062 1 59.97 335 PRO B C 1
ATOM 8400 O O . PRO B 1 335 ? 21.359 -9.688 15.43 1 59.97 335 PRO B O 1
ATOM 8403 N N . LYS B 1 336 ? 19.078 -9.789 15.555 1 61.38 336 LYS B N 1
ATOM 8404 C CA . LYS B 1 336 ? 19.156 -10.539 16.812 1 61.38 336 LYS B CA 1
ATOM 8405 C C . LYS B 1 336 ? 19.406 -12.023 16.547 1 61.38 336 LYS B C 1
ATOM 8407 O O . LYS B 1 336 ? 19.828 -12.75 17.453 1 61.38 336 LYS B O 1
ATOM 8412 N N . GLU B 1 337 ? 19.156 -12.32 15.297 1 69 337 GLU B N 1
ATOM 8413 C CA . GLU B 1 337 ? 19.203 -13.758 15.039 1 69 337 GLU B CA 1
ATOM 8414 C C . GLU B 1 337 ? 20.609 -14.203 14.656 1 69 337 GLU B C 1
ATOM 8416 O O . GLU B 1 337 ? 21.344 -13.469 13.984 1 69 337 GLU B O 1
ATOM 8421 N N . THR B 1 338 ? 21 -15.227 15.367 1 76.88 338 THR B N 1
ATOM 8422 C CA . THR B 1 338 ? 22.297 -15.805 15.07 1 76.88 338 THR B CA 1
ATOM 8423 C C . THR B 1 338 ? 22.266 -16.547 13.734 1 76.88 338 THR B C 1
ATOM 8425 O O . THR B 1 338 ? 21.219 -17.016 13.305 1 76.88 338 THR B O 1
ATOM 8428 N N . LEU B 1 339 ? 23.391 -16.484 13.031 1 83.69 339 LEU B N 1
ATOM 8429 C CA . LEU B 1 339 ? 23.5 -17.141 11.734 1 83.69 339 LEU B CA 1
ATOM 8430 C C . LEU B 1 339 ? 23.766 -18.641 11.891 1 83.69 339 LEU B C 1
ATOM 8432 O O . LEU B 1 339 ? 23.875 -19.359 10.906 1 83.69 339 LEU B O 1
ATOM 8436 N N . ILE B 1 340 ? 23.734 -19.156 13.117 1 84.69 340 ILE B N 1
ATOM 8437 C CA . ILE B 1 340 ? 24.094 -20.547 13.359 1 84.69 340 ILE B CA 1
ATOM 8438 C C . ILE B 1 340 ? 23.062 -21.469 12.719 1 84.69 340 ILE B C 1
ATOM 8440 O O . ILE B 1 340 ? 23.422 -22.438 12.055 1 84.69 340 ILE B O 1
ATOM 8444 N N . LEU B 1 341 ? 21.859 -21.125 12.875 1 85.81 341 LEU B N 1
ATOM 8445 C CA . LEU B 1 341 ? 20.812 -21.969 12.328 1 85.81 341 LEU B CA 1
ATOM 8446 C C . LEU B 1 341 ? 20.828 -21.938 10.805 1 85.81 341 LEU B C 1
ATOM 8448 O O . LEU B 1 341 ? 20.609 -22.969 10.148 1 85.81 341 LEU B O 1
ATOM 8452 N N . ASP B 1 342 ? 21.172 -20.828 10.219 1 86.94 342 ASP B N 1
ATOM 8453 C CA . ASP B 1 342 ? 21.25 -20.703 8.766 1 86.94 342 ASP B CA 1
ATOM 8454 C C . ASP B 1 342 ? 22.453 -21.469 8.219 1 86.94 342 ASP B C 1
ATOM 8456 O O . ASP B 1 342 ? 22.375 -22.062 7.141 1 86.94 342 ASP B O 1
ATOM 8460 N N . THR B 1 343 ? 23.531 -21.453 8.961 1 91.5 343 THR B N 1
ATOM 8461 C CA . THR B 1 343 ? 24.734 -22.156 8.531 1 91.5 343 THR B CA 1
ATOM 8462 C C . THR B 1 343 ? 24.531 -23.672 8.625 1 91.5 343 THR B C 1
ATOM 8464 O O . THR B 1 343 ? 24.938 -24.406 7.734 1 91.5 343 THR B O 1
ATOM 8467 N N . LEU B 1 344 ? 23.875 -24.078 9.68 1 93.38 344 LEU B N 1
ATOM 8468 C CA . LEU B 1 344 ? 23.594 -25.5 9.836 1 93.38 344 LEU B CA 1
ATOM 8469 C C . LEU B 1 344 ? 22.656 -25.984 8.734 1 93.38 344 LEU B C 1
ATOM 8471 O O . LEU B 1 344 ? 22.844 -27.062 8.18 1 93.38 344 LEU B O 1
ATOM 8475 N N . LEU B 1 345 ? 21.703 -25.219 8.43 1 91.56 345 LEU B N 1
ATOM 8476 C CA . LEU B 1 345 ? 20.766 -25.578 7.371 1 91.56 345 LEU B CA 1
ATOM 8477 C C . LEU B 1 345 ? 21.453 -25.594 6.016 1 91.56 345 LEU B C 1
ATOM 8479 O O . LEU B 1 345 ? 21.234 -26.516 5.219 1 91.56 345 LEU B O 1
ATOM 8483 N N . PHE B 1 346 ? 22.328 -24.625 5.809 1 92.31 346 PHE B N 1
ATOM 8484 C CA . PHE B 1 346 ? 23.078 -24.594 4.555 1 92.31 346 PHE B CA 1
ATOM 8485 C C . PHE B 1 346 ? 23.984 -25.812 4.422 1 92.31 346 PHE B C 1
ATOM 8487 O O . PHE B 1 346 ? 24 -26.453 3.373 1 92.31 346 PHE B O 1
ATOM 8494 N N . ALA B 1 347 ? 24.609 -26.141 5.492 1 95.56 347 ALA B N 1
ATOM 8495 C CA . ALA B 1 347 ? 25.531 -27.266 5.469 1 95.56 347 ALA B CA 1
ATOM 8496 C C . ALA B 1 347 ? 24.781 -28.578 5.242 1 95.56 347 ALA B C 1
ATOM 8498 O O . ALA B 1 347 ? 25.234 -29.422 4.465 1 95.56 347 ALA B O 1
ATOM 8499 N N . THR B 1 348 ? 23.672 -28.719 5.855 1 95.69 348 THR B N 1
ATOM 8500 C CA . THR B 1 348 ? 22.906 -29.953 5.727 1 95.69 348 THR B CA 1
ATOM 8501 C C . THR B 1 348 ? 22.297 -30.078 4.324 1 95.69 348 THR B C 1
ATOM 8503 O O . THR B 1 348 ? 22.297 -31.156 3.734 1 95.69 348 THR B O 1
ATOM 8506 N N . VAL B 1 349 ? 21.844 -29 3.789 1 94.81 349 VAL B N 1
ATOM 8507 C CA . VAL B 1 349 ? 21.25 -29 2.455 1 94.81 349 VAL B CA 1
ATOM 8508 C C . VAL B 1 349 ? 22.328 -29.281 1.411 1 94.81 349 VAL B C 1
ATOM 8510 O O . VAL B 1 349 ? 22.125 -30.047 0.478 1 94.81 349 VAL B O 1
ATOM 8513 N N . ALA B 1 350 ? 23.453 -28.656 1.645 1 95.19 350 ALA B N 1
ATOM 8514 C CA . ALA B 1 350 ? 24.562 -28.875 0.712 1 95.19 350 ALA B CA 1
ATOM 8515 C C . ALA B 1 350 ? 25.062 -30.312 0.771 1 95.19 350 ALA B C 1
ATOM 8517 O O . ALA B 1 350 ? 25.281 -30.938 -0.266 1 95.19 350 ALA B O 1
ATOM 8518 N N . ALA B 1 351 ? 25.156 -30.844 1.942 1 95.69 351 ALA B N 1
ATOM 8519 C CA . ALA B 1 351 ? 25.625 -32.219 2.107 1 95.69 351 ALA B CA 1
ATOM 8520 C C . ALA B 1 351 ? 24.641 -33.219 1.491 1 95.69 351 ALA B C 1
ATOM 8522 O O . ALA B 1 351 ? 25.047 -34.125 0.765 1 95.69 351 ALA B O 1
ATOM 8523 N N . THR B 1 352 ? 23.391 -33 1.78 1 94.88 352 THR B N 1
ATOM 8524 C CA . THR B 1 352 ? 22.391 -33.906 1.254 1 94.88 352 THR B CA 1
ATOM 8525 C C . THR B 1 352 ? 22.312 -33.812 -0.267 1 94.88 352 THR B C 1
ATOM 8527 O O . THR B 1 352 ? 22.125 -34.812 -0.95 1 94.88 352 THR B O 1
ATOM 8530 N N . SER B 1 353 ? 22.484 -32.625 -0.811 1 94.38 353 SER B N 1
ATOM 8531 C CA . SER B 1 353 ? 22.453 -32.438 -2.258 1 94.38 353 SER B CA 1
ATOM 8532 C C . SER B 1 353 ? 23.672 -33.094 -2.92 1 94.38 353 SER B C 1
ATOM 8534 O O . SER B 1 353 ? 23.562 -33.688 -3.988 1 94.38 353 SER B O 1
ATOM 8536 N N . LEU B 1 354 ? 24.828 -33 -2.256 1 93.88 354 LEU B N 1
ATOM 8537 C CA . LEU B 1 354 ? 26.031 -33.656 -2.787 1 93.88 354 LEU B CA 1
ATOM 8538 C C . LEU B 1 354 ? 25.922 -35.156 -2.727 1 93.88 354 LEU B C 1
ATOM 8540 O O . LEU B 1 354 ? 26.344 -35.875 -3.65 1 93.88 354 LEU B O 1
ATOM 8544 N N . CYS B 1 355 ? 25.266 -35.656 -1.683 1 92.69 355 CYS B N 1
ATOM 8545 C CA . CYS B 1 355 ? 25.031 -37.094 -1.571 1 92.69 355 CYS B CA 1
ATOM 8546 C C . CYS B 1 355 ? 24.078 -37.562 -2.656 1 92.69 355 CYS B C 1
ATOM 8548 O O . CYS B 1 355 ? 24.266 -38.656 -3.203 1 92.69 355 CYS B O 1
ATOM 8550 N N . THR B 1 356 ? 23.125 -36.75 -2.977 1 90.69 356 THR B N 1
ATOM 8551 C CA . THR B 1 356 ? 22.188 -37.125 -4.031 1 90.69 356 THR B CA 1
ATOM 8552 C C . THR B 1 356 ? 22.859 -37.062 -5.398 1 90.69 356 THR B C 1
ATOM 8554 O O . THR B 1 356 ? 22.578 -37.906 -6.258 1 90.69 356 THR B O 1
ATOM 8557 N N . LEU B 1 357 ? 23.797 -36.125 -5.555 1 90 357 LEU B N 1
ATOM 8558 C CA . LEU B 1 357 ? 24.516 -36 -6.816 1 90 357 LEU B CA 1
ATOM 8559 C C . LEU B 1 357 ? 25.391 -37.219 -7.074 1 90 357 LEU B C 1
ATOM 8561 O O . LEU B 1 357 ? 25.469 -37.719 -8.203 1 90 357 LEU B O 1
ATOM 8565 N N . PHE B 1 358 ? 25.953 -37.844 -6.012 1 85.5 358 PHE B N 1
ATOM 8566 C CA . PHE B 1 358 ? 26.891 -38.938 -6.188 1 85.5 358 PHE B CA 1
ATOM 8567 C C . PHE B 1 358 ? 26.25 -40.281 -5.863 1 85.5 358 PHE B C 1
ATOM 8569 O O . PHE B 1 358 ? 26.906 -41.312 -5.891 1 85.5 358 PHE B O 1
ATOM 8576 N N . SER B 1 359 ? 25.016 -40.188 -5.512 1 78.06 359 SER B N 1
ATOM 8577 C CA . SER B 1 359 ? 24.328 -41.438 -5.23 1 78.06 359 SER B CA 1
ATOM 8578 C C . SER B 1 359 ? 24.266 -42.312 -6.473 1 78.06 359 SER B C 1
ATOM 8580 O O . SER B 1 359 ? 24.094 -41.812 -7.586 1 78.06 359 SER B O 1
ATOM 8582 N N . LEU B 1 360 ? 24.625 -43.594 -6.348 1 58.84 360 LEU B N 1
ATOM 8583 C CA . LEU B 1 360 ? 24.719 -44.625 -7.367 1 58.84 360 LEU B CA 1
ATOM 8584 C C . LEU B 1 360 ? 23.406 -44.719 -8.156 1 58.84 360 LEU B C 1
ATOM 8586 O O . LEU B 1 360 ? 23.438 -45 -9.359 1 58.84 360 LEU B O 1
ATOM 8590 N N . ALA B 1 361 ? 22.344 -44.469 -7.559 1 56.59 361 ALA B N 1
ATOM 8591 C CA . ALA B 1 361 ? 21.047 -44.562 -8.211 1 56.59 361 ALA B CA 1
ATOM 8592 C C . ALA B 1 361 ? 20.891 -43.469 -9.289 1 56.59 361 ALA B C 1
ATOM 8594 O O . ALA B 1 361 ? 20.281 -43.719 -10.336 1 56.59 361 ALA B O 1
ATOM 8595 N N . ALA B 1 362 ? 21.391 -42.281 -9.102 1 56.03 362 ALA B N 1
ATOM 8596 C CA . ALA B 1 362 ? 21.391 -41.219 -10.102 1 56.03 362 ALA B CA 1
ATOM 8597 C C . ALA B 1 362 ? 22.391 -41.5 -11.211 1 56.03 362 ALA B C 1
ATOM 8599 O O . ALA B 1 362 ? 22.188 -41.125 -12.367 1 56.03 362 ALA B O 1
ATOM 8600 N N . LEU B 1 363 ? 23.5 -42.312 -10.961 1 55.41 363 LEU B N 1
ATOM 8601 C CA . LEU B 1 363 ? 24.594 -42.625 -11.883 1 55.41 363 LEU B CA 1
ATOM 8602 C C . LEU B 1 363 ? 24.25 -43.844 -12.742 1 55.41 363 LEU B C 1
ATOM 8604 O O . LEU B 1 363 ? 24.547 -43.844 -13.945 1 55.41 363 LEU B O 1
ATOM 8608 N N . ASP B 1 364 ? 23.688 -44.938 -12.031 1 55.72 364 ASP B N 1
ATOM 8609 C CA . ASP B 1 364 ? 23.484 -46.188 -12.766 1 55.72 364 ASP B CA 1
ATOM 8610 C C . ASP B 1 364 ? 22 -46.406 -13.062 1 55.72 364 ASP B C 1
ATOM 8612 O O . ASP B 1 364 ? 21.531 -47.531 -13.125 1 55.72 364 ASP B O 1
ATOM 8616 N N . HIS B 1 365 ? 21.25 -45.344 -13.102 1 56.91 365 HIS B N 1
ATOM 8617 C CA . HIS B 1 365 ? 19.781 -45.406 -13.148 1 56.91 365 HIS B CA 1
ATOM 8618 C C . HIS B 1 365 ? 19.297 -46.125 -14.398 1 56.91 365 HIS B C 1
ATOM 8620 O O . HIS B 1 365 ? 18.297 -46.844 -14.359 1 56.91 365 HIS B O 1
ATOM 8626 N N . ARG B 1 366 ? 19.922 -46.062 -15.57 1 58.22 366 ARG B N 1
ATOM 8627 C CA . ARG B 1 366 ? 19.453 -46.656 -16.812 1 58.22 366 ARG B CA 1
ATOM 8628 C C . ARG B 1 366 ? 19.344 -48.156 -16.703 1 58.22 366 ARG B C 1
ATOM 8630 O O . ARG B 1 366 ? 18.344 -48.75 -17.109 1 58.22 366 ARG B O 1
ATOM 8637 N N . ALA B 1 367 ? 20.375 -48.812 -16.234 1 53.16 367 ALA B N 1
ATOM 8638 C CA . ALA B 1 367 ? 20.453 -50.281 -16.328 1 53.16 367 ALA B CA 1
ATOM 8639 C C . ALA B 1 367 ? 19.5 -50.938 -15.344 1 53.16 367 ALA B C 1
ATOM 8641 O O . ALA B 1 367 ? 18.859 -51.938 -15.68 1 53.16 367 ALA B O 1
ATOM 8642 N N . GLN B 1 368 ? 19.344 -50.312 -14.25 1 53.41 368 GLN B N 1
ATOM 8643 C CA . GLN B 1 368 ? 18.562 -51 -13.219 1 53.41 368 GLN B CA 1
ATOM 8644 C C . GLN B 1 368 ? 17.062 -50.812 -13.453 1 53.41 368 GLN B C 1
ATOM 8646 O O . GLN B 1 368 ? 16.281 -51.75 -13.195 1 53.41 368 GLN B O 1
ATOM 8651 N N . GLN B 1 369 ? 16.672 -49.688 -13.977 1 56.91 369 GLN B N 1
ATOM 8652 C CA . GLN B 1 369 ? 15.25 -49.375 -14.047 1 56.91 369 GLN B CA 1
ATOM 8653 C C . GLN B 1 369 ? 14.586 -50.094 -15.219 1 56.91 369 GLN B C 1
ATOM 8655 O O . GLN B 1 369 ? 13.438 -50.5 -15.117 1 56.91 369 GLN B O 1
ATOM 8660 N N . ARG B 1 370 ? 15.266 -50.219 -16.406 1 57.84 370 ARG B N 1
ATOM 8661 C CA . ARG B 1 370 ? 14.695 -50.938 -17.547 1 57.84 370 ARG B CA 1
ATOM 8662 C C . ARG B 1 370 ? 14.352 -52.375 -17.172 1 57.84 370 ARG B C 1
ATOM 8664 O O . ARG B 1 370 ? 13.398 -52.938 -17.719 1 57.84 370 ARG B O 1
ATOM 8671 N N . GLN B 1 371 ? 15.109 -52.875 -16.266 1 52.81 371 GLN B N 1
ATOM 8672 C CA . GLN B 1 371 ? 14.852 -54.281 -15.906 1 52.81 371 GLN B CA 1
ATOM 8673 C C . GLN B 1 371 ? 13.664 -54.375 -14.953 1 52.81 371 GLN B C 1
ATOM 8675 O O . GLN B 1 371 ? 12.891 -55.344 -15.031 1 52.81 371 GLN B O 1
ATOM 8680 N N . ALA B 1 372 ? 13.484 -53.375 -14.125 1 53.69 372 ALA B N 1
ATOM 8681 C CA . ALA B 1 372 ? 12.539 -53.562 -13.023 1 53.69 372 ALA B CA 1
ATOM 8682 C C . ALA B 1 372 ? 11.141 -53.094 -13.414 1 53.69 372 ALA B C 1
ATOM 8684 O O . ALA B 1 372 ? 10.141 -53.625 -12.953 1 53.69 372 ALA B O 1
ATOM 8685 N N . TYR B 1 373 ? 11.086 -51.969 -14.234 1 57.78 373 TYR B N 1
ATOM 8686 C CA . TYR B 1 373 ? 9.758 -51.469 -14.562 1 57.78 373 TYR B CA 1
ATOM 8687 C C . TYR B 1 373 ? 9.609 -51.25 -16.062 1 57.78 373 TYR B C 1
ATOM 8689 O O . TYR B 1 373 ? 10.297 -50.406 -16.641 1 57.78 373 TYR B O 1
ATOM 8697 N N . PRO B 1 374 ? 8.922 -52.156 -16.734 1 57.72 374 PRO B N 1
ATOM 8698 C CA . PRO B 1 374 ? 8.766 -52.125 -18.188 1 57.72 374 PRO B CA 1
ATOM 8699 C C . PRO B 1 374 ? 8.305 -50.75 -18.688 1 57.72 374 PRO B C 1
ATOM 8701 O O . PRO B 1 374 ? 8.633 -50.375 -19.812 1 57.72 374 PRO B O 1
ATOM 8704 N N . ASP B 1 375 ? 7.703 -50 -17.859 1 64.75 375 ASP B N 1
ATOM 8705 C CA . ASP B 1 375 ? 7.137 -48.75 -18.359 1 64.75 375 ASP B CA 1
ATOM 8706 C C . ASP B 1 375 ? 8.031 -47.562 -18 1 64.75 375 ASP B C 1
ATOM 8708 O O . ASP B 1 375 ? 7.559 -46.438 -17.891 1 64.75 375 ASP B O 1
ATOM 8712 N N . THR B 1 376 ? 9.32 -47.875 -17.906 1 69 376 THR B N 1
ATOM 8713 C CA . THR B 1 376 ? 10.25 -46.812 -17.547 1 69 376 THR B CA 1
ATOM 8714 C C . THR B 1 376 ? 10.82 -46.125 -18.781 1 69 376 THR B C 1
ATOM 8716 O O . THR B 1 376 ? 11.258 -46.812 -19.719 1 69 376 THR B O 1
ATOM 8719 N N . VAL B 1 377 ? 10.492 -44.906 -19 1 73.25 377 VAL B N 1
ATOM 8720 C CA . VAL B 1 377 ? 11.047 -44.094 -20.062 1 73.25 377 VAL B CA 1
ATOM 8721 C C . VAL B 1 377 ? 12.172 -43.188 -19.516 1 73.25 377 VAL B C 1
ATOM 8723 O O . VAL B 1 377 ? 11.945 -42.375 -18.641 1 73.25 377 VAL B O 1
ATOM 8726 N N . THR B 1 378 ? 13.531 -43.656 -19.734 1 76.06 378 THR B N 1
ATOM 8727 C CA . THR B 1 378 ? 14.664 -42.812 -19.312 1 76.06 378 THR B CA 1
ATOM 8728 C C . THR B 1 378 ? 15.531 -42.438 -20.516 1 76.06 378 THR B C 1
ATOM 8730 O O . THR B 1 378 ? 15.773 -43.281 -21.391 1 76.06 378 THR B O 1
ATOM 8733 N N . THR B 1 379 ? 15.695 -41.156 -20.703 1 79.56 379 THR B N 1
ATOM 8734 C CA . THR B 1 379 ? 16.609 -40.688 -21.734 1 79.56 379 THR B CA 1
ATOM 8735 C C . THR B 1 379 ? 17.906 -40.188 -21.109 1 79.56 379 THR B C 1
ATOM 8737 O O . THR B 1 379 ? 17.984 -40 -19.891 1 79.56 379 THR B O 1
ATOM 8740 N N . VAL B 1 380 ? 18.984 -40.094 -21.859 1 80.75 380 VAL B N 1
ATOM 8741 C CA . VAL B 1 380 ? 20.266 -39.562 -21.406 1 80.75 380 VAL B CA 1
ATOM 8742 C C . VAL B 1 380 ? 20.109 -38.094 -20.969 1 80.75 380 VAL B C 1
ATOM 8744 O O . VAL B 1 380 ? 20.797 -37.625 -20.062 1 80.75 380 VAL B O 1
ATOM 8747 N N . PHE B 1 381 ? 19.203 -37.438 -21.484 1 85.38 381 PHE B N 1
ATOM 8748 C CA . PHE B 1 381 ? 18.984 -36.031 -21.172 1 85.38 381 PHE B CA 1
ATOM 8749 C C . PHE B 1 381 ? 18.438 -35.875 -19.766 1 85.38 381 PHE B C 1
ATOM 8751 O O . PHE B 1 381 ? 18.719 -34.875 -19.094 1 85.38 381 PHE B O 1
ATOM 8758 N N . ASP B 1 382 ? 17.719 -36.875 -19.297 1 87.31 382 ASP B N 1
ATOM 8759 C CA . ASP B 1 382 ? 17.156 -36.812 -17.953 1 87.31 382 ASP B CA 1
ATOM 8760 C C . ASP B 1 382 ? 18.25 -36.844 -16.891 1 87.31 382 ASP B C 1
ATOM 8762 O O . ASP B 1 382 ? 18.188 -36.094 -15.891 1 87.31 382 ASP B O 1
ATOM 8766 N N . ILE B 1 383 ? 19.219 -37.594 -17.203 1 85.12 383 ILE B N 1
ATOM 8767 C CA . ILE B 1 383 ? 20.312 -37.719 -16.234 1 85.12 383 ILE B CA 1
ATOM 8768 C C . ILE B 1 383 ? 21.141 -36.438 -16.234 1 85.12 383 ILE B C 1
ATOM 8770 O O . ILE B 1 383 ? 21.484 -35.906 -15.164 1 85.12 383 ILE B O 1
ATOM 8774 N N . TRP B 1 384 ? 21.359 -35.906 -17.391 1 88.12 384 TRP B N 1
ATOM 8775 C CA . TRP B 1 384 ? 22.109 -34.656 -17.484 1 88.12 384 TRP B CA 1
ATOM 8776 C C . TRP B 1 384 ? 21.344 -33.5 -16.844 1 88.12 384 TRP B C 1
ATOM 8778 O O . TRP B 1 384 ? 21.922 -32.688 -16.125 1 88.12 384 TRP B O 1
ATOM 8788 N N . LEU B 1 385 ? 20.078 -33.438 -17.047 1 90.5 385 LEU B N 1
ATOM 8789 C CA . LEU B 1 385 ? 19.266 -32.375 -16.484 1 90.5 385 LEU B CA 1
ATOM 8790 C C . LEU B 1 385 ? 19.25 -32.438 -14.953 1 90.5 385 LEU B C 1
ATOM 8792 O O . LEU B 1 385 ? 19.312 -31.406 -14.273 1 90.5 385 LEU B O 1
ATOM 8796 N N . THR B 1 386 ? 19.156 -33.625 -14.43 1 90.69 386 THR B N 1
ATOM 8797 C CA . THR B 1 386 ? 19.156 -33.812 -12.977 1 90.69 386 THR B CA 1
ATOM 8798 C C . THR B 1 386 ? 20.469 -33.344 -12.375 1 90.69 386 THR B C 1
ATOM 8800 O O . THR B 1 386 ? 20.484 -32.594 -11.375 1 90.69 386 THR B O 1
ATOM 8803 N N . ARG B 1 387 ? 21.562 -33.688 -13.008 1 91.06 387 ARG B N 1
ATOM 8804 C CA . ARG B 1 387 ? 22.859 -33.281 -12.5 1 91.06 387 ARG B CA 1
ATOM 8805 C C . ARG B 1 387 ? 23.031 -31.766 -12.602 1 91.06 387 ARG B C 1
ATOM 8807 O O . ARG B 1 387 ? 23.516 -31.125 -11.672 1 91.06 387 ARG B O 1
ATOM 8814 N N . MET B 1 388 ? 22.562 -31.219 -13.656 1 92.5 388 MET B N 1
ATOM 8815 C CA . MET B 1 388 ? 22.656 -29.781 -13.844 1 92.5 388 MET B CA 1
ATOM 8816 C C . MET B 1 388 ? 21.797 -29.031 -12.836 1 92.5 388 MET B C 1
ATOM 8818 O O . MET B 1 388 ? 22.188 -27.984 -12.328 1 92.5 388 MET B O 1
ATOM 8822 N N . MET B 1 389 ? 20.688 -29.562 -12.562 1 93.5 389 MET B N 1
ATOM 8823 C CA . MET B 1 389 ? 19.781 -28.922 -11.609 1 93.5 389 MET B CA 1
ATOM 8824 C C . MET B 1 389 ? 20.375 -28.938 -10.203 1 93.5 389 MET B C 1
ATOM 8826 O O . MET B 1 389 ? 20.281 -27.938 -9.477 1 93.5 389 MET B O 1
ATOM 8830 N N . ILE B 1 390 ? 20.984 -30 -9.859 1 93.94 390 ILE B N 1
ATOM 8831 C CA . ILE B 1 390 ? 21.562 -30.109 -8.531 1 93.94 390 ILE B CA 1
ATOM 8832 C C . ILE B 1 390 ? 22.766 -29.156 -8.414 1 93.94 390 ILE B C 1
ATOM 8834 O O . ILE B 1 390 ? 22.891 -28.453 -7.414 1 93.94 390 ILE B O 1
ATOM 8838 N N . VAL B 1 391 ? 23.547 -29.109 -9.453 1 94.44 391 VAL B N 1
ATOM 8839 C CA . VAL B 1 391 ? 24.703 -28.219 -9.453 1 94.44 391 VAL B CA 1
ATOM 8840 C C . VAL B 1 391 ? 24.234 -26.766 -9.406 1 94.44 391 VAL B C 1
ATOM 8842 O O . VAL B 1 391 ? 24.766 -25.969 -8.648 1 94.44 391 VAL B O 1
ATOM 8845 N N . LEU B 1 392 ? 23.25 -26.5 -10.203 1 94.12 392 LEU B N 1
ATOM 8846 C CA . LEU B 1 392 ? 22.688 -25.156 -10.203 1 94.12 392 LEU B CA 1
ATOM 8847 C C . LEU B 1 392 ? 22.172 -24.781 -8.828 1 94.12 392 LEU B C 1
ATOM 8849 O O . LEU B 1 392 ? 22.406 -23.672 -8.344 1 94.12 392 LEU B O 1
ATOM 8853 N N . PHE B 1 393 ? 21.5 -25.688 -8.234 1 94.19 393 PHE B N 1
ATOM 8854 C CA . PHE B 1 393 ? 20.953 -25.453 -6.902 1 94.19 393 PHE B CA 1
ATOM 8855 C C . PHE B 1 393 ? 22.078 -25.172 -5.91 1 94.19 393 PHE B C 1
ATOM 8857 O O . PHE B 1 393 ? 21.984 -24.25 -5.102 1 94.19 393 PHE B O 1
ATOM 8864 N N . LEU B 1 394 ? 23.109 -25.906 -5.996 1 95.31 394 LEU B N 1
ATOM 8865 C CA . LEU B 1 394 ? 24.219 -25.75 -5.07 1 95.31 394 LEU B CA 1
ATOM 8866 C C . LEU B 1 394 ? 24.891 -24.391 -5.262 1 95.31 394 LEU B C 1
ATOM 8868 O O . LEU B 1 394 ? 25.25 -23.734 -4.285 1 95.31 394 LEU B O 1
ATOM 8872 N N . ILE B 1 395 ? 25 -24 -6.434 1 95.06 395 ILE B N 1
ATOM 8873 C CA . ILE B 1 395 ? 25.625 -22.719 -6.723 1 95.06 395 ILE B CA 1
ATOM 8874 C C . ILE B 1 395 ? 24.734 -21.594 -6.199 1 95.06 395 ILE B C 1
ATOM 8876 O O . ILE B 1 395 ? 25.219 -20.672 -5.523 1 95.06 395 ILE B O 1
ATOM 8880 N N . LEU B 1 396 ? 23.531 -21.703 -6.473 1 93.12 396 LEU B N 1
ATOM 8881 C CA . LEU B 1 396 ? 22.609 -20.641 -6.07 1 93.12 396 LEU B CA 1
ATOM 8882 C C . LEU B 1 396 ? 22.469 -20.594 -4.551 1 93.12 396 LEU B C 1
ATOM 8884 O O . LEU B 1 396 ? 22.422 -19.516 -3.963 1 93.12 396 LEU B O 1
ATOM 8888 N N . GLU B 1 397 ? 22.391 -21.719 -3.953 1 93.12 397 GLU B N 1
ATOM 8889 C CA . GLU B 1 397 ? 22.312 -21.781 -2.496 1 93.12 397 GLU B CA 1
ATOM 8890 C C . GLU B 1 397 ? 23.578 -21.234 -1.851 1 93.12 397 GLU B C 1
ATOM 8892 O O . GLU B 1 397 ? 23.516 -20.531 -0.837 1 93.12 397 GLU B O 1
ATOM 8897 N N . SER B 1 398 ? 24.672 -21.531 -2.416 1 93 398 SER B N 1
ATOM 8898 C CA . SER B 1 398 ? 25.938 -21 -1.901 1 93 398 SER B CA 1
ATOM 8899 C C . SER B 1 398 ? 26.016 -19.484 -2.076 1 93 398 SER B C 1
ATOM 8901 O O . SER B 1 398 ? 26.438 -18.766 -1.167 1 93 398 SER B O 1
ATOM 8903 N N . LEU B 1 399 ? 25.562 -19.078 -3.152 1 89.5 399 LEU B N 1
ATOM 8904 C CA . LEU B 1 399 ? 25.578 -17.625 -3.389 1 89.5 399 LEU B CA 1
ATOM 8905 C C . LEU B 1 399 ? 24.672 -16.906 -2.395 1 89.5 399 LEU B C 1
ATOM 8907 O O . LEU B 1 399 ? 25.031 -15.852 -1.876 1 89.5 399 LEU B O 1
ATOM 8911 N N . GLN B 1 400 ? 23.578 -17.422 -2.152 1 89.31 400 GLN B N 1
ATOM 8912 C CA . GLN B 1 400 ? 22.656 -16.828 -1.193 1 89.31 400 GLN B CA 1
ATOM 8913 C C . GLN B 1 400 ? 23.25 -16.844 0.216 1 89.31 400 GLN B C 1
ATOM 8915 O O . GLN B 1 400 ? 23.094 -15.883 0.971 1 89.31 400 GLN B O 1
ATOM 8920 N N . TYR B 1 401 ? 23.844 -17.906 0.508 1 89.44 401 TYR B N 1
ATOM 8921 C CA . TYR B 1 401 ? 24.453 -18 1.824 1 89.44 401 TYR B CA 1
ATOM 8922 C C . TYR B 1 401 ? 25.594 -17 1.974 1 89.44 401 TYR B C 1
ATOM 8924 O O . TYR B 1 401 ? 25.703 -16.328 3.004 1 89.44 401 TYR B O 1
ATOM 8932 N N . PHE B 1 402 ? 26.328 -16.859 0.96 1 89.06 402 PHE B N 1
ATOM 8933 C CA . PHE B 1 402 ? 27.453 -15.922 1.019 1 89.06 402 PHE B CA 1
ATOM 8934 C C . PHE B 1 402 ? 26.938 -14.484 1.042 1 89.06 402 PHE B C 1
ATOM 8936 O O . PHE B 1 402 ? 27.547 -13.617 1.685 1 89.06 402 PHE B O 1
ATOM 8943 N N . THR B 1 403 ? 25.859 -14.219 0.381 1 86.88 403 THR B N 1
ATOM 8944 C CA . THR B 1 403 ? 25.266 -12.883 0.445 1 86.88 403 THR B CA 1
ATOM 8945 C C . THR B 1 403 ? 24.797 -12.57 1.86 1 86.88 403 THR B C 1
ATOM 8947 O O . THR B 1 403 ? 24.875 -11.43 2.309 1 86.88 403 THR B O 1
ATOM 8950 N N . LEU B 1 404 ? 24.391 -13.57 2.541 1 86.69 404 LEU B N 1
ATOM 8951 C CA . LEU B 1 404 ? 23.953 -13.391 3.922 1 86.69 404 LEU B CA 1
ATOM 8952 C C . LEU B 1 404 ? 25.141 -13.141 4.84 1 86.69 404 LEU B C 1
ATOM 8954 O O . LEU B 1 404 ? 25.109 -12.242 5.684 1 86.69 404 LEU B O 1
ATOM 8958 N N . VAL B 1 405 ? 26.156 -13.844 4.598 1 88.69 405 VAL B N 1
ATOM 8959 C CA . VAL B 1 405 ? 27.344 -13.742 5.449 1 88.69 405 VAL B CA 1
ATOM 8960 C C . VAL B 1 405 ? 28.031 -12.398 5.219 1 88.69 405 VAL B C 1
ATOM 8962 O O . VAL B 1 405 ? 28.516 -11.773 6.164 1 88.69 405 VAL B O 1
ATOM 8965 N N . PHE B 1 406 ? 28 -11.953 4.02 1 90.19 406 PHE B N 1
ATOM 8966 C CA . PHE B 1 406 ? 28.688 -10.711 3.695 1 90.19 406 PHE B CA 1
ATOM 8967 C C . PHE B 1 406 ? 27.719 -9.539 3.633 1 90.19 406 PHE B C 1
ATOM 8969 O O . PHE B 1 406 ? 28.062 -8.477 3.111 1 90.19 406 PHE B O 1
ATOM 8976 N N . SER B 1 407 ? 26.578 -9.711 4.094 1 88.19 407 SER B N 1
ATOM 8977 C CA . SER B 1 407 ? 25.609 -8.625 4.105 1 88.19 407 SER B CA 1
ATOM 8978 C C . SER B 1 407 ? 26 -7.543 5.105 1 88.19 407 SER B C 1
ATOM 8980 O O . SER B 1 407 ? 26.703 -7.816 6.082 1 88.19 407 SER B O 1
ATOM 8982 N N . ASP B 1 408 ? 25.547 -6.387 4.863 1 90.88 408 ASP B N 1
ATOM 8983 C CA . ASP B 1 408 ? 25.844 -5.277 5.766 1 90.88 408 ASP B CA 1
ATOM 8984 C C . ASP B 1 408 ? 25.188 -5.488 7.125 1 90.88 408 ASP B C 1
ATOM 8986 O O . ASP B 1 408 ? 25.719 -5.062 8.156 1 90.88 408 ASP B O 1
ATOM 8990 N N . TRP B 1 409 ? 24.109 -6.191 7.16 1 89.69 409 TRP B N 1
ATOM 8991 C CA . TRP B 1 409 ? 23.438 -6.484 8.414 1 89.69 409 TRP B CA 1
ATOM 8992 C C . TRP B 1 409 ? 24.297 -7.379 9.305 1 89.69 409 TRP B C 1
ATOM 8994 O O . TRP B 1 409 ? 24.406 -7.137 10.508 1 89.69 409 TRP B O 1
ATOM 9004 N N . HIS B 1 410 ? 24.844 -8.305 8.688 1 90.12 410 HIS B N 1
ATOM 9005 C CA . HIS B 1 410 ? 25.688 -9.219 9.445 1 90.12 410 HIS B CA 1
ATOM 9006 C C . HIS B 1 410 ? 26.969 -8.523 9.914 1 90.12 410 HIS B C 1
ATOM 9008 O O . HIS B 1 410 ? 27.469 -8.797 11.008 1 90.12 410 HIS B O 1
ATOM 9014 N N . LYS B 1 411 ? 27.516 -7.691 9.125 1 92.12 411 LYS B N 1
ATOM 9015 C CA . LYS B 1 411 ? 28.719 -6.945 9.508 1 92.12 411 LYS B CA 1
ATOM 9016 C C . LYS B 1 411 ? 28.469 -6.105 10.758 1 92.12 411 LYS B C 1
ATOM 9018 O O . LYS B 1 411 ? 29.281 -6.094 11.672 1 92.12 411 LYS B O 1
ATOM 9023 N N . VAL B 1 412 ? 27.328 -5.398 10.734 1 92.88 412 VAL B N 1
ATOM 9024 C CA . VAL B 1 412 ? 26.984 -4.559 11.875 1 92.88 412 VAL B CA 1
ATOM 9025 C C . VAL B 1 412 ? 26.812 -5.426 13.125 1 92.88 412 VAL B C 1
ATOM 9027 O O . VAL B 1 412 ? 27.281 -5.066 14.203 1 92.88 412 VAL B O 1
ATOM 9030 N N . LYS B 1 413 ? 26.234 -6.523 13.008 1 90.31 413 LYS B N 1
ATOM 9031 C CA . LYS B 1 413 ? 26.031 -7.434 14.133 1 90.31 413 LYS B CA 1
ATOM 9032 C C . LYS B 1 413 ? 27.359 -7.902 14.711 1 90.31 413 LYS B C 1
ATOM 9034 O O . LYS B 1 413 ? 27.547 -7.91 15.93 1 90.31 413 LYS B O 1
ATOM 9039 N N . VAL B 1 414 ? 28.203 -8.305 13.852 1 90.5 414 VAL B N 1
ATOM 9040 C CA . VAL B 1 414 ? 29.5 -8.82 14.289 1 90.5 414 VAL B CA 1
ATOM 9041 C C . VAL B 1 414 ? 30.328 -7.699 14.914 1 90.5 414 VAL B C 1
ATOM 9043 O O . VAL B 1 414 ? 31.016 -7.914 15.906 1 90.5 414 VAL B O 1
ATOM 9046 N N . LEU B 1 415 ? 30.203 -6.555 14.375 1 92.44 415 LEU B N 1
ATOM 9047 C CA . LEU B 1 415 ? 30.922 -5.414 14.93 1 92.44 415 LEU B CA 1
ATOM 9048 C C . LEU B 1 415 ? 30.391 -5.043 16.297 1 92.44 415 LEU B C 1
ATOM 9050 O O . LEU B 1 415 ? 31.156 -4.672 17.203 1 92.44 415 LEU B O 1
ATOM 9054 N N . CYS B 1 416 ? 29.094 -5.094 16.422 1 91.81 416 CYS B N 1
ATOM 9055 C CA . CYS B 1 416 ? 28.5 -4.805 17.719 1 91.81 416 CYS B CA 1
ATOM 9056 C C . CYS B 1 416 ? 28.922 -5.836 18.75 1 91.81 416 CYS B C 1
ATOM 9058 O O . CYS B 1 416 ? 29.188 -5.492 19.906 1 91.81 416 CYS B O 1
ATOM 9060 N N . ARG B 1 417 ? 29 -7.066 18.344 1 89.81 417 ARG B N 1
ATOM 9061 C CA . ARG B 1 417 ? 29.484 -8.102 19.25 1 89.81 417 ARG B CA 1
ATOM 9062 C C . ARG B 1 417 ? 30.953 -7.871 19.609 1 89.81 417 ARG B C 1
ATOM 9064 O O . ARG B 1 417 ? 31.375 -8.148 20.734 1 89.81 417 ARG B O 1
ATOM 9071 N N . TYR B 1 418 ? 31.672 -7.441 18.641 1 92.12 418 TYR B N 1
ATOM 9072 C CA . TYR B 1 418 ? 33.062 -7.109 18.859 1 92.12 418 TYR B CA 1
ATOM 9073 C C . TYR B 1 418 ? 33.219 -5.992 19.891 1 92.12 418 TYR B C 1
ATOM 9075 O O . TYR B 1 418 ? 34.125 -6.031 20.734 1 92.12 418 TYR B O 1
ATOM 9083 N N . VAL B 1 419 ? 32.312 -5 19.844 1 92.81 419 VAL B N 1
ATOM 9084 C CA . VAL B 1 419 ? 32.344 -3.873 20.766 1 92.81 419 VAL B CA 1
ATOM 9085 C C . VAL B 1 419 ? 31.953 -4.344 22.172 1 92.81 419 VAL B C 1
ATOM 9087 O O . VAL B 1 419 ? 32.531 -3.885 23.156 1 92.81 419 VAL B O 1
ATOM 9090 N N . LEU B 1 420 ? 31.047 -5.262 22.281 1 91 420 LEU B N 1
ATOM 9091 C CA . LEU B 1 420 ? 30.531 -5.715 23.562 1 91 420 LEU B CA 1
ATOM 9092 C C . LEU B 1 420 ? 31.484 -6.699 24.219 1 91 420 LEU B C 1
ATOM 9094 O O . LEU B 1 420 ? 31.578 -6.766 25.453 1 91 420 LEU B O 1
ATOM 9098 N N . ASN B 1 421 ? 32.188 -7.469 23.375 1 90.44 421 ASN B N 1
ATOM 9099 C CA . ASN B 1 421 ? 33.031 -8.508 23.922 1 90.44 421 ASN B CA 1
ATOM 9100 C C . ASN B 1 421 ? 34.5 -8.102 23.859 1 90.44 421 ASN B C 1
ATOM 9102 O O . ASN B 1 421 ? 35.156 -8.258 22.828 1 90.44 421 ASN B O 1
ATOM 9106 N N . GLU B 1 422 ? 35.094 -7.805 24.922 1 87.44 422 GLU B N 1
ATOM 9107 C CA . GLU B 1 422 ? 36.5 -7.367 25 1 87.44 422 GLU B CA 1
ATOM 9108 C C . GLU B 1 422 ? 37.438 -8.523 24.719 1 87.44 422 GLU B C 1
ATOM 9110 O O . GLU B 1 422 ? 38.594 -8.297 24.312 1 87.44 422 GLU B O 1
ATOM 9115 N N . ALA B 1 423 ? 36.938 -9.734 24.953 1 87.19 423 ALA B N 1
ATOM 9116 C CA . ALA B 1 423 ? 37.781 -10.906 24.703 1 87.19 423 ALA B CA 1
ATOM 9117 C C . ALA B 1 423 ? 38.156 -11.008 23.234 1 87.19 423 ALA B C 1
ATOM 9119 O O . ALA B 1 423 ? 39.219 -11.57 22.891 1 87.19 423 ALA B O 1
ATOM 9120 N N . TRP B 1 424 ? 37.344 -10.445 22.391 1 88.19 424 TRP B N 1
ATOM 9121 C CA . TRP B 1 424 ? 37.594 -10.516 20.953 1 88.19 424 TRP B CA 1
ATOM 9122 C C . TRP B 1 424 ? 38.688 -9.547 20.531 1 88.19 424 TRP B C 1
ATOM 9124 O O . TRP B 1 424 ? 39.281 -9.695 19.469 1 88.19 424 TRP B O 1
ATOM 9134 N N . HIS B 1 425 ? 39 -8.625 21.422 1 87.12 425 HIS B N 1
ATOM 9135 C CA . HIS B 1 425 ? 40 -7.621 21.094 1 87.12 425 HIS B CA 1
ATOM 9136 C C . HIS B 1 425 ? 41.406 -8.227 21.109 1 87.12 425 HIS B C 1
ATOM 9138 O O . HIS B 1 425 ? 42.312 -7.734 20.438 1 87.12 425 HIS B O 1
ATOM 9144 N N . ASN B 1 426 ? 41.531 -9.312 21.859 1 84.94 426 ASN B N 1
ATOM 9145 C CA . ASN B 1 426 ? 42.844 -9.891 22.062 1 84.94 426 ASN B CA 1
ATOM 9146 C C . ASN B 1 426 ? 43.125 -11.047 21.109 1 84.94 426 ASN B C 1
ATOM 9148 O O . ASN B 1 426 ? 44.188 -11.672 21.156 1 84.94 426 ASN B O 1
ATOM 9152 N N . SER B 1 427 ? 42.188 -11.352 20.266 1 89.81 427 SER B N 1
ATOM 9153 C CA . SER B 1 427 ? 42.406 -12.445 19.312 1 89.81 427 SER B CA 1
ATOM 9154 C C . SER B 1 427 ? 42.688 -11.922 17.922 1 89.81 427 SER B C 1
ATOM 9156 O O . SER B 1 427 ? 41.781 -11.547 17.188 1 89.81 427 SER B O 1
ATOM 9158 N N . PRO B 1 428 ? 43.938 -11.992 17.5 1 87.56 428 PRO B N 1
ATOM 9159 C CA . PRO B 1 428 ? 44.312 -11.461 16.188 1 87.56 428 PRO B CA 1
ATOM 9160 C C . PRO B 1 428 ? 43.656 -12.242 15.039 1 87.56 428 PRO B C 1
ATOM 9162 O O . PRO B 1 428 ? 43.344 -11.664 14 1 87.56 428 PRO B O 1
ATOM 9165 N N . PHE B 1 429 ? 43.469 -13.445 15.266 1 90 429 PHE B N 1
ATOM 9166 C CA . PHE B 1 429 ? 42.875 -14.266 14.234 1 90 429 PHE B CA 1
ATOM 9167 C C . PHE B 1 429 ? 41.438 -13.828 13.984 1 90 429 PHE B C 1
ATOM 9169 O O . PHE B 1 429 ? 41 -13.672 12.828 1 90 429 PHE B O 1
ATOM 9176 N N . LEU B 1 430 ? 40.688 -13.68 14.977 1 89.94 430 LEU B N 1
ATOM 9177 C CA . LEU B 1 430 ? 39.312 -13.25 14.852 1 89.94 430 LEU B CA 1
ATOM 9178 C C . LEU B 1 430 ? 39.219 -11.875 14.211 1 89.94 430 LEU B C 1
ATOM 9180 O O . LEU B 1 430 ? 38.312 -11.617 13.398 1 89.94 430 LEU B O 1
ATOM 9184 N N . GLU B 1 431 ? 40.125 -11.039 14.492 1 89.81 431 GLU B N 1
ATOM 9185 C CA . GLU B 1 431 ? 40.125 -9.695 13.93 1 89.81 431 GLU B CA 1
ATOM 9186 C C . GLU B 1 431 ? 40.375 -9.719 12.43 1 89.81 431 GLU B C 1
ATOM 9188 O O . GLU B 1 431 ? 39.812 -8.938 11.68 1 89.81 431 GLU B O 1
ATOM 9193 N N . ARG B 1 432 ? 41.219 -10.609 12.047 1 90.44 432 ARG B N 1
ATOM 9194 C CA . ARG B 1 432 ? 41.531 -10.719 10.625 1 90.44 432 ARG B CA 1
ATOM 9195 C C . ARG B 1 432 ? 40.312 -11.242 9.852 1 90.44 432 ARG B C 1
ATOM 9197 O O . ARG B 1 432 ? 40.031 -10.781 8.742 1 90.44 432 ARG B O 1
ATOM 9204 N N . ILE B 1 433 ? 39.656 -12.156 10.438 1 91.06 433 ILE B N 1
ATOM 9205 C CA . ILE B 1 433 ? 38.469 -12.711 9.797 1 91.06 433 ILE B CA 1
ATOM 9206 C C . ILE B 1 433 ? 37.375 -11.641 9.695 1 91.06 433 ILE B C 1
ATOM 9208 O O . ILE B 1 433 ? 36.75 -11.492 8.648 1 91.06 433 ILE B O 1
ATOM 9212 N N . LEU B 1 434 ? 37.25 -10.945 10.758 1 90.62 434 LEU B N 1
ATOM 9213 C CA . LEU B 1 434 ? 36.25 -9.891 10.781 1 90.62 434 LEU B CA 1
ATOM 9214 C C . LEU B 1 434 ? 36.594 -8.789 9.789 1 90.62 434 LEU B C 1
ATOM 9216 O O . LEU B 1 434 ? 35.719 -8.258 9.109 1 90.62 434 LEU B O 1
ATOM 9220 N N . ALA B 1 435 ? 37.781 -8.492 9.664 1 89.56 435 ALA B N 1
ATOM 9221 C CA . ALA B 1 435 ? 38.219 -7.484 8.703 1 89.56 435 ALA B CA 1
ATOM 9222 C C . ALA B 1 435 ? 37.969 -7.941 7.27 1 89.56 435 ALA B C 1
ATOM 9224 O O . ALA B 1 435 ? 37.562 -7.141 6.418 1 89.56 435 ALA B O 1
ATOM 9225 N N . PHE B 1 436 ? 38.125 -9.188 7.082 1 90.75 436 PHE B N 1
ATOM 9226 C CA . PHE B 1 436 ? 37.875 -9.75 5.762 1 90.75 436 PHE B CA 1
ATOM 9227 C C . PHE B 1 436 ? 36.375 -9.664 5.422 1 90.75 436 PHE B C 1
ATOM 9229 O O . PHE B 1 436 ? 36.031 -9.266 4.312 1 90.75 436 PHE B O 1
ATOM 9236 N N . ILE B 1 437 ? 35.594 -10.016 6.355 1 89.75 437 ILE B N 1
ATOM 9237 C CA . ILE B 1 437 ? 34.156 -9.984 6.148 1 89.75 437 ILE B CA 1
ATOM 9238 C C . ILE B 1 437 ? 33.719 -8.555 5.836 1 89.75 437 ILE B C 1
ATOM 9240 O O . ILE B 1 437 ? 32.875 -8.336 4.953 1 89.75 437 ILE B O 1
ATOM 9244 N N . CYS B 1 438 ? 34.25 -7.582 6.457 1 89.19 438 CYS B N 1
ATOM 9245 C CA . CYS B 1 438 ? 33.812 -6.195 6.32 1 89.19 438 CYS B CA 1
ATOM 9246 C C . CYS B 1 438 ? 34.344 -5.586 5.027 1 89.19 438 CYS B C 1
ATOM 9248 O O . CYS B 1 438 ? 33.781 -4.598 4.531 1 89.19 438 CYS B O 1
ATOM 9250 N N . ARG B 1 439 ? 35.344 -6.227 4.449 1 87 439 ARG B N 1
ATOM 9251 C CA . ARG B 1 439 ? 35.938 -5.684 3.24 1 87 439 ARG B CA 1
ATOM 9252 C C . ARG B 1 439 ? 35.188 -6.152 1.995 1 87 439 ARG B C 1
ATOM 9254 O O . ARG B 1 439 ? 35.156 -5.445 0.984 1 87 439 ARG B O 1
ATOM 9261 N N . VAL B 1 440 ? 34.5 -7.203 2.08 1 89.31 440 VAL B N 1
ATOM 9262 C CA . VAL B 1 440 ? 33.875 -7.801 0.906 1 89.31 440 VAL B CA 1
ATOM 9263 C C . VAL B 1 440 ? 32.5 -7.148 0.66 1 89.31 440 VAL B C 1
ATOM 9265 O O . VAL B 1 440 ? 31.672 -7.094 1.561 1 89.31 440 VAL B O 1
ATOM 9268 N N . ARG B 1 441 ? 32.438 -6.574 -0.585 1 84 441 ARG B N 1
ATOM 9269 C CA . ARG B 1 441 ? 31.156 -6.035 -1.043 1 84 441 ARG B CA 1
ATOM 9270 C C . ARG B 1 441 ? 30.688 -6.734 -2.312 1 84 441 ARG B C 1
ATOM 9272 O O . ARG B 1 441 ? 31.391 -6.75 -3.318 1 84 441 ARG B O 1
ATOM 9279 N N . LEU B 1 442 ? 29.5 -7.188 -2.188 1 80.62 442 LEU B N 1
ATOM 9280 C CA . LEU B 1 442 ? 29 -7.977 -3.312 1 80.62 442 LEU B CA 1
ATOM 9281 C C . LEU B 1 442 ? 28.172 -7.117 -4.254 1 80.62 442 LEU B C 1
ATOM 9283 O O . LEU B 1 442 ? 28.219 -7.293 -5.473 1 80.62 442 LEU B O 1
ATOM 9287 N N . THR B 1 443 ? 27.406 -6.184 -3.756 1 82.38 443 THR B N 1
ATOM 9288 C CA . THR B 1 443 ? 26.516 -5.387 -4.594 1 82.38 443 THR B CA 1
ATOM 9289 C C . THR B 1 443 ? 26.656 -3.902 -4.27 1 82.38 443 THR B C 1
ATOM 9291 O O . THR B 1 443 ? 26.812 -3.529 -3.102 1 82.38 443 THR B O 1
ATOM 9294 N N . PRO B 1 444 ? 26.641 -3.137 -5.344 1 87.31 444 PRO B N 1
ATOM 9295 C CA . PRO B 1 444 ? 26.625 -1.695 -5.082 1 87.31 444 PRO B CA 1
ATOM 9296 C C . PRO B 1 444 ? 25.312 -1.219 -4.488 1 87.31 444 PRO B C 1
ATOM 9298 O O . PRO B 1 444 ? 24.281 -1.887 -4.641 1 87.31 444 PRO B O 1
ATOM 9301 N N . TYR B 1 445 ? 25.406 -0.144 -3.807 1 86.75 445 TYR B N 1
ATOM 9302 C CA . TYR B 1 445 ? 24.219 0.338 -3.098 1 86.75 445 TYR B CA 1
ATOM 9303 C C . TYR B 1 445 ? 23.312 1.126 -4.027 1 86.75 445 TYR B C 1
ATOM 9305 O O . TYR B 1 445 ? 22.109 1.212 -3.795 1 86.75 445 TYR B O 1
ATOM 9313 N N . TRP B 1 446 ? 23.875 1.769 -4.973 1 86.38 446 TRP B N 1
ATOM 9314 C CA . TRP B 1 446 ? 23.094 2.6 -5.883 1 86.38 446 TRP B CA 1
ATOM 9315 C C . TRP B 1 446 ? 23.781 2.723 -7.238 1 86.38 446 TRP B C 1
ATOM 9317 O O . TRP B 1 446 ? 24.984 2.453 -7.359 1 86.38 446 TRP B O 1
ATOM 9327 N N . ASN B 1 447 ? 23.125 2.957 -8.328 1 86.06 447 ASN B N 1
ATOM 9328 C CA . ASN B 1 447 ? 23.656 3.031 -9.688 1 86.06 447 ASN B CA 1
ATOM 9329 C C . ASN B 1 447 ? 24.469 4.305 -9.906 1 86.06 447 ASN B C 1
ATOM 9331 O O . ASN B 1 447 ? 25.234 4.395 -10.859 1 86.06 447 ASN B O 1
ATOM 9335 N N . ASN B 1 448 ? 24.438 5.324 -9.078 1 90.06 448 ASN B N 1
ATOM 9336 C CA . ASN B 1 448 ? 25.188 6.574 -9.164 1 90.06 448 ASN B CA 1
ATOM 9337 C C . ASN B 1 448 ? 24.953 7.281 -10.492 1 90.06 448 ASN B C 1
ATOM 9339 O O . ASN B 1 448 ? 25.891 7.75 -11.133 1 90.06 448 ASN B O 1
ATOM 9343 N N . SER B 1 449 ? 23.75 7.211 -10.953 1 92.19 449 SER B N 1
ATOM 9344 C CA . SER B 1 449 ? 23.375 7.879 -12.203 1 92.19 449 SER B CA 1
ATOM 9345 C C . SER B 1 449 ? 22.188 8.812 -11.992 1 92.19 449 SER B C 1
ATOM 9347 O O . SER B 1 449 ? 21.438 8.672 -11.023 1 92.19 449 SER B O 1
ATOM 9349 N N . LEU B 1 450 ? 22.156 9.844 -12.836 1 94.5 450 LEU B N 1
ATOM 9350 C CA . LEU B 1 450 ? 21.078 10.82 -12.797 1 94.5 450 LEU B CA 1
ATOM 9351 C C . LEU B 1 450 ? 20.266 10.805 -14.102 1 94.5 450 LEU B C 1
ATOM 9353 O O . LEU B 1 450 ? 20.844 10.688 -15.188 1 94.5 450 LEU B O 1
ATOM 9357 N N . GLY B 1 451 ? 18.984 10.805 -13.93 1 93 451 GLY B N 1
ATOM 9358 C CA . GLY B 1 451 ? 18.156 11.023 -15.109 1 93 451 GLY B CA 1
ATOM 9359 C C . GLY B 1 451 ? 18.25 12.438 -15.648 1 93 451 GLY B C 1
ATOM 9360 O O . GLY B 1 451 ? 18.328 13.398 -14.883 1 93 451 GLY B O 1
ATOM 9361 N N . GLN B 1 452 ? 18.391 12.523 -16.938 1 94 452 GLN B N 1
ATOM 9362 C CA . GLN B 1 452 ? 18.516 13.828 -17.578 1 94 452 GLN B CA 1
ATOM 9363 C C . GLN B 1 452 ? 17.391 14.055 -18.578 1 94 452 GLN B C 1
ATOM 9365 O O . GLN B 1 452 ? 17.047 13.148 -19.344 1 94 452 GLN B O 1
ATOM 9370 N N . HIS B 1 453 ? 16.75 15.195 -18.438 1 92.12 453 HIS B N 1
ATOM 9371 C CA . HIS B 1 453 ? 15.719 15.594 -19.391 1 92.12 453 HIS B CA 1
ATOM 9372 C C . HIS B 1 453 ? 15.773 17.094 -19.672 1 92.12 453 HIS B C 1
ATOM 9374 O O . HIS B 1 453 ? 15.93 17.891 -18.75 1 92.12 453 HIS B O 1
ATOM 9380 N N . SER B 1 454 ? 15.859 17.406 -20.922 1 91 454 SER B N 1
ATOM 9381 C CA . SER B 1 454 ? 15.758 18.797 -21.344 1 91 454 SER B CA 1
ATOM 9382 C C . SER B 1 454 ? 14.469 19.047 -22.109 1 91 454 SER B C 1
ATOM 9384 O O . SER B 1 454 ? 14.219 18.438 -23.141 1 91 454 SER B O 1
ATOM 9386 N N . LEU B 1 455 ? 13.664 19.922 -21.641 1 90.5 455 LEU B N 1
ATOM 9387 C CA . LEU B 1 455 ? 12.336 20.188 -22.203 1 90.5 455 LEU B CA 1
ATOM 9388 C C . LEU B 1 455 ? 12.438 20.609 -23.656 1 90.5 455 LEU B C 1
ATOM 9390 O O . LEU B 1 455 ? 11.805 20.016 -24.531 1 90.5 455 LEU B O 1
ATOM 9394 N N . LEU B 1 456 ? 13.297 21.609 -23.922 1 89.19 456 LEU B N 1
ATOM 9395 C CA . LEU B 1 456 ? 13.383 22.188 -25.25 1 89.19 456 LEU B CA 1
ATOM 9396 C C . LEU B 1 456 ? 14.047 21.234 -26.234 1 89.19 456 LEU B C 1
ATOM 9398 O O . LEU B 1 456 ? 13.586 21.062 -27.359 1 89.19 456 LEU B O 1
ATOM 9402 N N . HIS B 1 457 ? 15.047 20.625 -25.766 1 86.44 457 HIS B N 1
ATOM 9403 C CA . HIS B 1 457 ? 15.742 19.688 -26.641 1 86.44 457 HIS B CA 1
ATOM 9404 C C . HIS B 1 457 ? 14.867 18.484 -26.969 1 86.44 457 HIS B C 1
ATOM 9406 O O . HIS B 1 457 ? 14.938 17.938 -28.078 1 86.44 457 HIS B O 1
ATOM 9412 N N . ALA B 1 458 ? 14.133 18.062 -25.984 1 83.69 458 ALA B N 1
ATOM 9413 C CA . ALA B 1 458 ? 13.219 16.938 -26.203 1 83.69 458 ALA B CA 1
ATOM 9414 C C . ALA B 1 458 ? 12.133 17.297 -27.203 1 83.69 458 ALA B C 1
ATOM 9416 O O . ALA B 1 458 ? 11.773 16.5 -28.062 1 83.69 458 ALA B O 1
ATOM 9417 N N . CYS B 1 459 ? 11.641 18.484 -27.109 1 83.62 459 CYS B N 1
ATOM 9418 C CA . CYS B 1 459 ? 10.617 18.953 -28.031 1 83.62 459 CYS B CA 1
ATOM 9419 C C . CYS B 1 459 ? 11.188 19.125 -29.438 1 83.62 459 CYS B C 1
ATOM 9421 O O . CYS B 1 459 ? 10.516 18.812 -30.422 1 83.62 459 CYS B O 1
ATOM 9423 N N . HIS B 1 460 ? 12.383 19.562 -29.547 1 82.94 460 HIS B N 1
ATOM 9424 C CA . HIS B 1 460 ? 13.039 19.734 -30.828 1 82.94 460 HIS B CA 1
ATOM 9425 C C . HIS B 1 460 ? 13.289 18.391 -31.5 1 82.94 460 HIS B C 1
ATOM 9427 O O . HIS B 1 460 ? 13.094 18.25 -32.719 1 82.94 460 HIS B O 1
ATOM 9433 N N . ARG B 1 461 ? 13.766 17.484 -30.688 1 77.38 461 ARG B N 1
ATOM 9434 C CA . ARG B 1 461 ? 14.016 16.156 -31.219 1 77.38 461 ARG B CA 1
ATOM 9435 C C . ARG B 1 461 ? 12.727 15.5 -31.703 1 77.38 461 ARG B C 1
ATOM 9437 O O . ARG B 1 461 ? 12.734 14.742 -32.688 1 77.38 461 ARG B O 1
ATOM 9444 N N . TYR B 1 462 ? 11.727 15.719 -30.938 1 73.5 462 TYR B N 1
ATOM 9445 C CA . TYR B 1 462 ? 10.422 15.195 -31.328 1 73.5 462 TYR B CA 1
ATOM 9446 C C . TYR B 1 462 ? 10 15.727 -32.688 1 73.5 462 TYR B C 1
ATOM 9448 O O . TYR B 1 462 ? 9.484 14.977 -33.531 1 73.5 462 TYR B O 1
ATOM 9456 N N . GLU B 1 463 ? 10.273 16.922 -32.969 1 70.81 463 GLU B N 1
ATOM 9457 C CA . GLU B 1 463 ? 9.836 17.578 -34.219 1 70.81 463 GLU B CA 1
ATOM 9458 C C . GLU B 1 463 ? 10.711 17.141 -35.406 1 70.81 463 GLU B C 1
ATOM 9460 O O . GLU B 1 463 ? 10.234 17.078 -36.531 1 70.81 463 GLU B O 1
ATOM 9465 N N . GLN B 1 464 ? 11.992 17.203 -35.094 1 66.75 464 GLN B N 1
ATOM 9466 C CA . GLN B 1 464 ? 12.883 16.844 -36.188 1 66.75 464 GLN B CA 1
ATOM 9467 C C . GLN B 1 464 ? 12.68 15.391 -36.625 1 66.75 464 GLN B C 1
ATOM 9469 O O . GLN B 1 464 ? 12.969 15.023 -37.781 1 66.75 464 GLN B O 1
ATOM 9474 N N . GLY B 1 465 ? 12.469 14.531 -35.562 1 55.22 465 GLY B N 1
ATOM 9475 C CA . GLY B 1 465 ? 12.719 13.125 -35.844 1 55.22 465 GLY B CA 1
ATOM 9476 C C . GLY B 1 465 ? 11.445 12.305 -35.938 1 55.22 465 GLY B C 1
ATOM 9477 O O . GLY B 1 465 ? 10.352 12.812 -35.688 1 55.22 465 GLY B O 1
ATOM 9478 N N . ARG B 1 466 ? 11.711 10.867 -36.156 1 49.88 466 ARG B N 1
ATOM 9479 C CA . ARG B 1 466 ? 11.164 9.531 -36.344 1 49.88 466 ARG B CA 1
ATOM 9480 C C . ARG B 1 466 ? 10.125 9.188 -35.281 1 49.88 466 ARG B C 1
ATOM 9482 O O . ARG B 1 466 ? 9.352 8.242 -35.438 1 49.88 466 ARG B O 1
ATOM 9489 N N . LEU B 1 467 ? 10.266 9.898 -34.25 1 54.69 467 LEU B N 1
ATOM 9490 C CA . LEU B 1 467 ? 9.406 9.445 -33.156 1 54.69 467 LEU B CA 1
ATOM 9491 C C . LEU B 1 467 ? 7.973 9.93 -33.375 1 54.69 467 LEU B C 1
ATOM 9493 O O . LEU B 1 467 ? 7.039 9.391 -32.75 1 54.69 467 LEU B O 1
ATOM 9497 N N . ARG B 1 468 ? 7.934 11.07 -34.031 1 54.06 468 ARG B N 1
ATOM 9498 C CA . ARG B 1 468 ? 6.578 11.438 -34.438 1 54.06 468 ARG B CA 1
ATOM 9499 C C . ARG B 1 468 ? 5.836 10.242 -35.031 1 54.06 468 ARG B C 1
ATOM 9501 O O . ARG B 1 468 ? 4.629 10.094 -34.844 1 54.06 468 ARG B O 1
ATOM 9508 N N . ARG B 1 469 ? 6.59 9.492 -35.844 1 47.34 469 ARG B N 1
ATOM 9509 C CA . ARG B 1 469 ? 5.977 8.344 -36.5 1 47.34 469 ARG B CA 1
ATOM 9510 C C . ARG B 1 469 ? 5.527 7.301 -35.5 1 47.34 469 ARG B C 1
ATOM 9512 O O . ARG B 1 469 ? 4.477 6.676 -35.656 1 47.34 469 ARG B O 1
ATOM 9519 N N . VAL B 1 470 ? 6.422 6.961 -34.719 1 48.16 470 VAL B N 1
ATOM 9520 C CA . VAL B 1 470 ? 6.066 5.957 -33.719 1 48.16 470 VAL B CA 1
ATOM 9521 C C . VAL B 1 470 ? 4.914 6.469 -32.844 1 48.16 470 VAL B C 1
ATOM 9523 O O . VAL B 1 470 ? 4.035 5.699 -32.438 1 48.16 470 VAL B O 1
ATOM 9526 N N . TRP B 1 471 ? 4.918 7.746 -32.656 1 48.38 471 TRP B N 1
ATOM 9527 C CA . TRP B 1 471 ? 3.93 8.391 -31.781 1 48.38 471 TRP B CA 1
ATOM 9528 C C . TRP B 1 471 ? 2.588 8.516 -32.5 1 48.38 471 TRP B C 1
ATOM 9530 O O . TRP B 1 471 ? 1.57 8.82 -31.875 1 48.38 471 TRP B O 1
ATOM 9540 N N . GLY B 1 472 ? 2.707 8.508 -33.75 1 46.06 472 GLY B N 1
ATOM 9541 C CA . GLY B 1 472 ? 1.45 8.406 -34.5 1 46.06 472 GLY B CA 1
ATOM 9542 C C . GLY B 1 472 ? 0.653 7.168 -34.125 1 46.06 472 GLY B C 1
ATOM 9543 O O . GLY B 1 472 ? -0.477 6.992 -34.594 1 46.06 472 GLY B O 1
ATOM 9544 N N . LEU B 1 473 ? 1.375 6.297 -33.688 1 43.53 473 LEU B N 1
ATOM 9545 C CA . LEU B 1 473 ? 0.577 5.129 -33.344 1 43.53 473 LEU B CA 1
ATOM 9546 C C . LEU B 1 473 ? -0.273 5.414 -32.094 1 43.53 473 LEU B C 1
ATOM 9548 O O . LEU B 1 473 ? 0.229 5.938 -31.109 1 43.53 473 LEU B O 1
ATOM 9552 N N . GLN B 1 474 ? -1.396 5.633 -32.25 1 46.16 474 GLN B N 1
ATOM 9553 C CA . GLN B 1 474 ? -2.449 5.867 -31.281 1 46.16 474 GLN B CA 1
ATOM 9554 C C . GLN B 1 474 ? -2.336 4.902 -30.094 1 46.16 474 GLN B C 1
ATOM 9556 O O . GLN B 1 474 ? -3.08 3.922 -30.016 1 46.16 474 GLN B O 1
ATOM 9561 N N . LEU B 1 475 ? -1.137 4.68 -29.594 1 50.31 475 LEU B N 1
ATOM 9562 C CA . LEU B 1 475 ? -1.096 3.842 -28.391 1 50.31 475 LEU B CA 1
ATOM 9563 C C . LEU B 1 475 ? -1.801 4.523 -27.234 1 50.31 475 LEU B C 1
ATOM 9565 O O . LEU B 1 475 ? -1.878 5.754 -27.172 1 50.31 475 LEU B O 1
ATOM 9569 N N . PRO B 1 476 ? -2.373 3.68 -26.453 1 54.06 476 PRO B N 1
ATOM 9570 C CA . PRO B 1 476 ? -3.02 4.27 -25.266 1 54.06 476 PRO B CA 1
ATOM 9571 C C . PRO B 1 476 ? -2.1 5.215 -24.5 1 54.06 476 PRO B C 1
ATOM 9573 O O . PRO B 1 476 ? -0.882 5.016 -24.484 1 54.06 476 PRO B O 1
ATOM 9576 N N . GLY B 1 477 ? -2.557 6.438 -24.328 1 50.84 477 GLY B N 1
ATOM 9577 C CA . GLY B 1 477 ? -1.87 7.594 -23.766 1 50.84 477 GLY B CA 1
ATOM 9578 C C . GLY B 1 477 ? -0.856 7.227 -22.703 1 50.84 477 GLY B C 1
ATOM 9579 O O . GLY B 1 477 ? 0.257 7.758 -22.688 1 50.84 477 GLY B O 1
ATOM 9580 N N . ARG B 1 478 ? -1.013 6.141 -22 1 55.44 478 ARG B N 1
ATOM 9581 C CA . ARG B 1 478 ? -0.114 5.809 -20.906 1 55.44 478 ARG B CA 1
ATOM 9582 C C . ARG B 1 478 ? 1.123 5.074 -21.406 1 55.44 478 ARG B C 1
ATOM 9584 O O . ARG B 1 478 ? 2.234 5.324 -20.938 1 55.44 478 ARG B O 1
ATOM 9591 N N . ILE B 1 479 ? 0.873 4.148 -22.25 1 56.72 479 ILE B N 1
ATOM 9592 C CA . ILE B 1 479 ? 1.992 3.393 -22.797 1 56.72 479 ILE B CA 1
ATOM 9593 C C . ILE B 1 479 ? 2.865 4.309 -23.656 1 56.72 479 ILE B C 1
ATOM 9595 O O . ILE B 1 479 ? 4.094 4.23 -23.609 1 56.72 479 ILE B O 1
ATOM 9599 N N . ALA B 1 480 ? 2.139 5.168 -24.359 1 56.56 480 ALA B N 1
ATOM 9600 C CA . ALA B 1 480 ? 2.879 6.129 -25.188 1 56.56 480 ALA B CA 1
ATOM 9601 C C . ALA B 1 480 ? 3.703 7.07 -24.312 1 56.56 480 ALA B C 1
ATOM 9603 O O . ALA B 1 480 ? 4.859 7.359 -24.625 1 56.56 480 ALA B O 1
ATOM 9604 N N . GLY B 1 481 ? 3.051 7.418 -23.25 1 59.06 481 GLY B N 1
ATOM 9605 C CA . GLY B 1 481 ? 3.762 8.305 -22.344 1 59.06 481 GLY B CA 1
ATOM 9606 C C . GLY B 1 481 ? 4.973 7.656 -21.703 1 59.06 481 GLY B C 1
ATOM 9607 O O . GLY B 1 481 ? 6.031 8.281 -21.594 1 59.06 481 GLY B O 1
ATOM 9608 N N . PHE B 1 482 ? 4.785 6.441 -21.469 1 59.72 482 PHE B N 1
ATOM 9609 C CA . PHE B 1 482 ? 5.895 5.684 -20.891 1 59.72 482 PHE B CA 1
ATOM 9610 C C . PHE B 1 482 ? 7.023 5.527 -21.891 1 59.72 482 PHE B C 1
ATOM 9612 O O . PHE B 1 482 ? 8.195 5.695 -21.547 1 59.72 482 PHE B O 1
ATOM 9619 N N . LEU B 1 483 ? 6.652 5.227 -23.109 1 58.69 483 LEU B N 1
ATOM 9620 C CA . LEU B 1 483 ? 7.66 5.008 -24.141 1 58.69 483 LEU B CA 1
ATOM 9621 C C . LEU B 1 483 ? 8.391 6.301 -24.469 1 58.69 483 LEU B C 1
ATOM 9623 O O . LEU B 1 483 ? 9.609 6.301 -24.656 1 58.69 483 LEU B O 1
ATOM 9627 N N . ILE B 1 484 ? 7.664 7.297 -24.469 1 59.66 484 ILE B N 1
ATOM 9628 C CA . ILE B 1 484 ? 8.266 8.594 -24.75 1 59.66 484 ILE B CA 1
ATOM 9629 C C . ILE B 1 484 ? 9.211 8.977 -23.609 1 59.66 484 ILE B C 1
ATOM 9631 O O . ILE B 1 484 ? 10.336 9.422 -23.859 1 59.66 484 ILE B O 1
ATOM 9635 N N . ARG B 1 485 ? 8.781 8.625 -22.469 1 61.44 485 ARG B N 1
ATOM 9636 C CA . ARG B 1 485 ? 9.586 8.984 -21.312 1 61.44 485 ARG B CA 1
ATOM 9637 C C . ARG B 1 485 ? 10.859 8.156 -21.25 1 61.44 485 ARG B C 1
ATOM 9639 O O . ARG B 1 485 ? 11.922 8.672 -20.906 1 61.44 485 ARG B O 1
ATOM 9646 N N . SER B 1 486 ? 10.68 6.941 -21.578 1 61.5 486 SER B N 1
ATOM 9647 C CA . SER B 1 486 ? 11.82 6.035 -21.5 1 61.5 486 SER B CA 1
ATOM 9648 C C . SER B 1 486 ? 12.867 6.375 -22.562 1 61.5 486 SER B C 1
ATOM 9650 O O . SER B 1 486 ? 14.062 6.191 -22.328 1 61.5 486 SER B O 1
ATOM 9652 N N . ARG B 1 487 ? 12.352 6.906 -23.641 1 63.31 487 ARG B N 1
ATOM 9653 C CA . ARG B 1 487 ? 13.273 7.195 -24.734 1 63.31 487 ARG B CA 1
ATOM 9654 C C . ARG B 1 487 ? 13.891 8.586 -24.578 1 63.31 487 ARG B C 1
ATOM 9656 O O . ARG B 1 487 ? 14.992 8.836 -25.062 1 63.31 487 ARG B O 1
ATOM 9663 N N . MET B 1 488 ? 13.164 9.289 -23.859 1 66.62 488 MET B N 1
ATOM 9664 C CA . MET B 1 488 ? 13.633 10.672 -23.781 1 66.62 488 MET B CA 1
ATOM 9665 C C . MET B 1 488 ? 14.492 10.891 -22.547 1 66.62 488 MET B C 1
ATOM 9667 O O . MET B 1 488 ? 15.102 11.953 -22.391 1 66.62 488 MET B O 1
ATOM 9671 N N . THR B 1 489 ? 14.508 9.844 -21.75 1 75.94 489 THR B N 1
ATOM 9672 C CA . THR B 1 489 ? 15.312 10 -20.531 1 75.94 489 THR B CA 1
ATOM 9673 C C . THR B 1 489 ? 16.688 9.359 -20.703 1 75.94 489 THR B C 1
ATOM 9675 O O . THR B 1 489 ? 16.781 8.188 -21.078 1 75.94 489 THR B O 1
ATOM 9678 N N . ASP B 1 490 ? 17.656 10.242 -20.75 1 84.06 490 ASP B N 1
ATOM 9679 C CA . ASP B 1 490 ? 19.031 9.773 -20.766 1 84.06 490 ASP B CA 1
ATOM 9680 C C . ASP B 1 490 ? 19.625 9.742 -19.359 1 84.06 490 ASP B C 1
ATOM 9682 O O . ASP B 1 490 ? 19.266 10.562 -18.516 1 84.06 490 ASP B O 1
ATOM 9686 N N . ARG B 1 491 ? 20.391 8.75 -19.109 1 88.94 491 ARG B N 1
ATOM 9687 C CA . ARG B 1 491 ? 21.031 8.68 -17.797 1 88.94 491 ARG B CA 1
ATOM 9688 C C . ARG B 1 491 ? 22.531 8.945 -17.891 1 88.94 491 ARG B C 1
ATOM 9690 O O . ARG B 1 491 ? 23.188 8.492 -18.844 1 88.94 491 ARG B O 1
ATOM 9697 N N . ARG B 1 492 ? 22.859 9.82 -17.078 1 91.19 492 ARG B N 1
ATOM 9698 C CA . ARG B 1 492 ? 24.281 10.188 -17 1 91.19 492 ARG B CA 1
ATOM 9699 C C . ARG B 1 492 ? 24.844 9.867 -15.617 1 91.19 492 ARG B C 1
ATOM 9701 O O . ARG B 1 492 ? 24.141 9.961 -14.609 1 91.19 492 ARG B O 1
ATOM 9708 N N . LYS B 1 493 ? 26.094 9.461 -15.609 1 93.69 493 LYS B N 1
ATOM 9709 C CA . LYS B 1 493 ? 26.766 9.227 -14.336 1 93.69 493 LYS B CA 1
ATOM 9710 C C . LYS B 1 493 ? 26.891 10.516 -13.523 1 93.69 493 LYS B C 1
ATOM 9712 O O . LYS B 1 493 ? 27.109 11.586 -14.086 1 93.69 493 LYS B O 1
ATOM 9717 N N . LEU B 1 494 ? 26.734 10.453 -12.258 1 95.06 494 LEU B N 1
ATOM 9718 C CA . LEU B 1 494 ? 26.828 11.609 -11.375 1 95.06 494 LEU B CA 1
ATOM 9719 C C . LEU B 1 494 ? 28.25 12.172 -11.375 1 95.06 494 LEU B C 1
ATOM 9721 O O . LEU B 1 494 ? 29.188 11.516 -10.891 1 95.06 494 LEU B O 1
ATOM 9725 N N . PRO B 1 495 ? 28.375 13.352 -11.883 1 95.31 495 PRO B N 1
ATOM 9726 C CA . PRO B 1 495 ? 29.703 13.945 -11.938 1 95.31 495 PRO B CA 1
ATOM 9727 C C . PRO B 1 495 ? 30.25 14.328 -10.555 1 95.31 495 PRO B C 1
ATOM 9729 O O . PRO B 1 495 ? 29.469 14.719 -9.68 1 95.31 495 PRO B O 1
ATOM 9732 N N . ALA B 1 496 ? 31.484 14.273 -10.406 1 94 496 ALA B N 1
ATOM 9733 C CA . ALA B 1 496 ? 32.125 14.625 -9.148 1 94 496 ALA B CA 1
ATOM 9734 C C . ALA B 1 496 ? 31.969 16.109 -8.844 1 94 496 ALA B C 1
ATOM 9736 O O . ALA B 1 496 ? 31.859 16.5 -7.676 1 94 496 ALA B O 1
ATOM 9737 N N . ALA B 1 497 ? 31.797 16.875 -9.938 1 95.19 497 ALA B N 1
ATOM 9738 C CA . ALA B 1 497 ? 31.609 18.312 -9.773 1 95.19 497 ALA B CA 1
ATOM 9739 C C . ALA B 1 497 ? 30.297 18.625 -9.062 1 95.19 497 ALA B C 1
ATOM 9741 O O . ALA B 1 497 ? 30.219 19.547 -8.25 1 95.19 497 ALA B O 1
ATOM 9742 N N . VAL B 1 498 ? 29.328 17.859 -9.367 1 97 498 VAL B N 1
ATOM 9743 C CA . VAL B 1 498 ? 28.031 18.062 -8.758 1 97 498 VAL B CA 1
ATOM 9744 C C . VAL B 1 498 ? 28.078 17.688 -7.281 1 97 498 VAL B C 1
ATOM 9746 O O . VAL B 1 498 ? 27.578 18.422 -6.426 1 97 498 VAL B O 1
ATOM 9749 N N . LYS B 1 499 ? 28.703 16.578 -6.926 1 95.25 499 LYS B N 1
ATOM 9750 C CA . LYS B 1 499 ? 28.828 16.125 -5.539 1 95.25 499 LYS B CA 1
ATOM 9751 C C . LYS B 1 499 ? 29.578 17.172 -4.703 1 95.25 499 LYS B C 1
ATOM 9753 O O . LYS B 1 499 ? 29.172 17.484 -3.584 1 95.25 499 LYS B O 1
ATOM 9758 N N . SER B 1 500 ? 30.625 17.672 -5.34 1 94.81 500 SER B N 1
ATOM 9759 C CA . SER B 1 500 ? 31.438 18.656 -4.645 1 94.81 500 SER B CA 1
ATOM 9760 C C . SER B 1 500 ? 30.672 19.969 -4.434 1 94.81 500 SER B C 1
ATOM 9762 O O . SER B 1 500 ? 30.781 20.594 -3.377 1 94.81 500 SER B O 1
ATOM 9764 N N . ALA B 1 501 ? 29.922 20.359 -5.422 1 96.06 501 ALA B N 1
ATOM 9765 C CA . ALA B 1 501 ? 29.156 21.594 -5.316 1 96.06 501 ALA B CA 1
ATOM 9766 C C . ALA B 1 501 ? 28.094 21.5 -4.211 1 96.06 501 ALA B C 1
ATOM 9768 O O . ALA B 1 501 ? 27.906 22.438 -3.443 1 96.06 501 ALA B O 1
ATOM 9769 N N . ILE B 1 502 ? 27.469 20.391 -4.113 1 96.19 502 ILE B N 1
ATOM 9770 C CA . ILE B 1 502 ? 26.453 20.172 -3.086 1 96.19 502 ILE B CA 1
ATOM 9771 C C . ILE B 1 502 ? 27.109 20.156 -1.708 1 96.19 502 ILE B C 1
ATOM 9773 O O . ILE B 1 502 ? 26.609 20.781 -0.766 1 96.19 502 ILE B O 1
ATOM 9777 N N . PHE B 1 503 ? 28.25 19.469 -1.647 1 95.5 503 PHE B N 1
ATOM 9778 C CA . PHE B 1 503 ? 29.016 19.375 -0.409 1 95.5 503 PHE B CA 1
ATOM 9779 C C . PHE B 1 503 ? 29.406 20.766 0.089 1 95.5 503 PHE B C 1
ATOM 9781 O O . PHE B 1 503 ? 29.203 21.094 1.259 1 95.5 503 PHE B O 1
ATOM 9788 N N . LEU B 1 504 ? 29.875 21.562 -0.814 1 93.31 504 LEU B N 1
ATOM 9789 C CA . LEU B 1 504 ? 30.359 22.906 -0.461 1 93.31 504 LEU B CA 1
ATOM 9790 C C . LEU B 1 504 ? 29.188 23.797 -0.047 1 93.31 504 LEU B C 1
ATOM 9792 O O . LEU B 1 504 ? 29.312 24.578 0.898 1 93.31 504 LEU B O 1
ATOM 9796 N N . PHE B 1 505 ? 28.109 23.672 -0.721 1 94.5 505 PHE B N 1
ATOM 9797 C CA . PHE B 1 505 ? 26.953 24.469 -0.382 1 94.5 505 PHE B CA 1
ATOM 9798 C C . PHE B 1 505 ? 26.422 24.109 1.003 1 94.5 505 PHE B C 1
ATOM 9800 O O . PHE B 1 505 ? 26.047 25 1.781 1 94.5 505 PHE B O 1
ATOM 9807 N N . LEU B 1 506 ? 26.375 22.844 1.341 1 94 506 LEU B N 1
ATOM 9808 C CA . LEU B 1 506 ? 25.844 22.375 2.621 1 94 506 LEU B CA 1
ATOM 9809 C C . LEU B 1 506 ? 26.75 22.812 3.768 1 94 506 LEU B C 1
ATOM 9811 O O . LEU B 1 506 ? 26.281 23.078 4.875 1 94 506 LEU B O 1
ATOM 9815 N N . LYS B 1 507 ? 27.969 22.906 3.49 1 90.56 507 LYS B N 1
ATOM 9816 C CA . LYS B 1 507 ? 28.922 23.328 4.504 1 90.56 507 LYS B CA 1
ATOM 9817 C C . LYS B 1 507 ? 28.703 24.797 4.887 1 90.56 507 LYS B C 1
ATOM 9819 O O . LYS B 1 507 ? 28.844 25.156 6.055 1 90.56 507 LYS B O 1
ATOM 9824 N N . THR B 1 508 ? 28.219 25.562 3.943 1 86.44 508 THR B N 1
ATOM 9825 C CA . THR B 1 508 ? 28.172 27 4.168 1 86.44 508 THR B CA 1
ATOM 9826 C C . THR B 1 508 ? 26.734 27.453 4.391 1 86.44 508 THR B C 1
ATOM 9828 O O . THR B 1 508 ? 26.5 28.406 5.137 1 86.44 508 THR B O 1
ATOM 9831 N N . GLY B 1 509 ? 25.797 26.844 3.764 1 82.94 509 GLY B N 1
ATOM 9832 C CA . GLY B 1 509 ? 24.453 27.406 3.734 1 82.94 509 GLY B CA 1
ATOM 9833 C C . GLY B 1 509 ? 23.375 26.406 4.102 1 82.94 509 GLY B C 1
ATOM 9834 O O . GLY B 1 509 ? 22.25 26.5 3.621 1 82.94 509 GLY B O 1
ATOM 9835 N N . MET B 1 510 ? 23.562 25.578 4.988 1 82.38 510 MET B N 1
ATOM 9836 C CA . MET B 1 510 ? 22.594 24.516 5.293 1 82.38 510 MET B CA 1
ATOM 9837 C C . MET B 1 510 ? 21.344 25.109 5.945 1 82.38 510 MET B C 1
ATOM 9839 O O . MET B 1 510 ? 20.219 24.688 5.637 1 82.38 510 MET B O 1
ATOM 9843 N N . THR B 1 511 ? 21.422 26.141 6.734 1 81.06 511 THR B N 1
ATOM 9844 C CA . THR B 1 511 ? 20.312 26.688 7.488 1 81.06 511 THR B CA 1
ATOM 9845 C C . THR B 1 511 ? 19.594 27.766 6.688 1 81.06 511 THR B C 1
ATOM 9847 O O . THR B 1 511 ? 18.531 28.25 7.09 1 81.06 511 THR B O 1
ATOM 9850 N N . ARG B 1 512 ? 20.141 28.078 5.484 1 84.25 512 ARG B N 1
ATOM 9851 C CA . ARG B 1 512 ? 19.562 29.188 4.723 1 84.25 512 ARG B CA 1
ATOM 9852 C C . ARG B 1 512 ? 19.094 28.734 3.352 1 84.25 512 ARG B C 1
ATOM 9854 O O . ARG B 1 512 ? 19.219 29.453 2.365 1 84.25 512 ARG B O 1
ATOM 9861 N N . ILE B 1 513 ? 18.734 27.516 3.326 1 87.94 513 ILE B N 1
ATOM 9862 C CA . ILE B 1 513 ? 18.219 27 2.062 1 87.94 513 ILE B CA 1
ATOM 9863 C C . ILE B 1 513 ? 16.844 27.609 1.798 1 87.94 513 ILE B C 1
ATOM 9865 O O . ILE B 1 513 ? 15.891 27.344 2.545 1 87.94 513 ILE B O 1
ATOM 9869 N N . GLN B 1 514 ? 16.688 28.484 0.816 1 86.69 514 GLN B N 1
ATOM 9870 C CA . GLN B 1 514 ? 15.43 29.156 0.525 1 86.69 514 GLN B CA 1
ATOM 9871 C C . GLN B 1 514 ? 15.203 29.281 -0.979 1 86.69 514 GLN B C 1
ATOM 9873 O O . GLN B 1 514 ? 15.078 30.391 -1.506 1 86.69 514 GLN B O 1
ATOM 9878 N N . ASN B 1 515 ? 15.078 28.344 -1.72 1 87.69 515 ASN B N 1
ATOM 9879 C CA . ASN B 1 515 ? 14.695 28.25 -3.125 1 87.69 515 ASN B CA 1
ATOM 9880 C C . ASN B 1 515 ? 15.523 29.188 -3.996 1 87.69 515 ASN B C 1
ATOM 9882 O O . ASN B 1 515 ? 14.984 29.891 -4.855 1 87.69 515 ASN B O 1
ATOM 9886 N N . GLY B 1 516 ? 16.812 29.422 -3.721 1 89.12 516 GLY B N 1
ATOM 9887 C CA . GLY B 1 516 ? 17.719 30.219 -4.527 1 89.12 516 GLY B CA 1
ATOM 9888 C C . GLY B 1 516 ? 17.953 31.594 -3.963 1 89.12 516 GLY B C 1
ATOM 9889 O O . GLY B 1 516 ? 18.812 32.344 -4.461 1 89.12 516 GLY B O 1
ATOM 9890 N N . GLU B 1 517 ? 17.312 31.969 -2.936 1 90.25 517 GLU B N 1
ATOM 9891 C CA . GLU B 1 517 ? 17.391 33.312 -2.359 1 90.25 517 GLU B CA 1
ATOM 9892 C C . GLU B 1 517 ? 18.766 33.562 -1.733 1 90.25 517 GLU B C 1
ATOM 9894 O O . GLU B 1 517 ? 19.328 34.625 -1.86 1 90.25 517 GLU B O 1
ATOM 9899 N N . TYR B 1 518 ? 19.25 32.625 -1.118 1 91.38 518 TYR B N 1
ATOM 9900 C CA . TYR B 1 518 ? 20.531 32.75 -0.448 1 91.38 518 TYR B CA 1
ATOM 9901 C C . TYR B 1 518 ? 21.656 32.969 -1.458 1 91.38 518 TYR B C 1
ATOM 9903 O O . TYR B 1 518 ? 22.531 33.812 -1.257 1 91.38 518 TYR B O 1
ATOM 9911 N N . THR B 1 519 ? 21.672 32.219 -2.545 1 93.31 519 THR B N 1
ATOM 9912 C CA . THR B 1 519 ? 22.703 32.344 -3.566 1 93.31 519 THR B CA 1
ATOM 9913 C C . THR B 1 519 ? 22.672 33.719 -4.219 1 93.31 519 THR B C 1
ATOM 9915 O O . THR B 1 519 ? 23.734 34.344 -4.43 1 93.31 519 THR B O 1
ATOM 9918 N N . LEU B 1 520 ? 21.469 34.219 -4.48 1 93.06 520 LEU B N 1
ATOM 9919 C CA . LEU B 1 520 ? 21.344 35.5 -5.125 1 93.06 520 LEU B CA 1
ATOM 9920 C C . LEU B 1 520 ? 21.688 36.625 -4.152 1 93.06 520 LEU B C 1
ATOM 9922 O O . LEU B 1 520 ? 22.25 37.656 -4.555 1 93.06 520 LEU B O 1
ATOM 9926 N N . GLU B 1 521 ? 21.375 36.438 -2.924 1 91.69 521 GLU B N 1
ATOM 9927 C CA . GLU B 1 521 ? 21.719 37.406 -1.9 1 91.69 521 GLU B CA 1
ATOM 9928 C C . GLU B 1 521 ? 23.234 37.5 -1.707 1 91.69 521 GLU B C 1
ATOM 9930 O O . GLU B 1 521 ? 23.781 38.594 -1.587 1 91.69 521 GLU B O 1
ATOM 9935 N N . LYS B 1 522 ? 23.828 36.375 -1.621 1 90.31 522 LYS B N 1
ATOM 9936 C CA . LYS B 1 522 ? 25.281 36.281 -1.442 1 90.31 522 LYS B CA 1
ATOM 9937 C C . LYS B 1 522 ? 26.016 37.031 -2.562 1 90.31 522 LYS B C 1
ATOM 9939 O O . LYS B 1 522 ? 27.062 37.625 -2.336 1 90.31 522 LYS B O 1
ATOM 9944 N N . GLN B 1 523 ? 25.438 37 -3.785 1 90.19 523 GLN B N 1
ATOM 9945 C CA . GLN B 1 523 ? 26.078 37.625 -4.938 1 90.19 523 GLN B CA 1
ATOM 9946 C C . GLN B 1 523 ? 25.547 39.031 -5.172 1 90.19 523 GLN B C 1
ATOM 9948 O O . GLN B 1 523 ? 25.938 39.688 -6.133 1 90.19 523 GLN B O 1
ATOM 9953 N N . GLY B 1 524 ? 24.594 39.531 -4.383 1 89.25 524 GLY B N 1
ATOM 9954 C CA . GLY B 1 524 ? 24.031 40.875 -4.477 1 89.25 524 GLY B CA 1
ATOM 9955 C C . GLY B 1 524 ? 23.094 41.031 -5.652 1 89.25 524 GLY B C 1
ATOM 9956 O O . GLY B 1 524 ? 22.969 42.125 -6.195 1 89.25 524 GLY B O 1
ATOM 9957 N N . MET B 1 525 ? 22.469 40 -6.098 1 92.06 525 MET B N 1
ATOM 9958 C CA . MET B 1 525 ? 21.625 40.062 -7.297 1 92.06 525 MET B CA 1
ATOM 9959 C C . MET B 1 525 ? 20.172 39.781 -6.957 1 92.06 525 MET B C 1
ATOM 9961 O O . MET B 1 525 ? 19.359 39.562 -7.855 1 92.06 525 MET B O 1
ATOM 9965 N N . LEU B 1 526 ? 19.812 39.688 -5.727 1 91.12 526 LEU B N 1
ATOM 9966 C CA . LEU B 1 526 ? 18.469 39.281 -5.285 1 91.12 526 LEU B CA 1
ATOM 9967 C C . LEU B 1 526 ? 17.422 40.281 -5.797 1 91.12 526 LEU B C 1
ATOM 9969 O O . LEU B 1 526 ? 16.344 39.875 -6.219 1 91.12 526 LEU B O 1
ATOM 9973 N N . GLY B 1 527 ? 17.719 41.5 -5.75 1 87.75 527 GLY B N 1
ATOM 9974 C CA . GLY B 1 527 ? 16.781 42.531 -6.188 1 87.75 527 GLY B CA 1
ATOM 9975 C C . GLY B 1 527 ? 16.391 42.406 -7.645 1 87.75 527 GLY B C 1
ATOM 9976 O O . GLY B 1 527 ? 15.227 42.625 -8 1 87.75 527 GLY B O 1
ATOM 9977 N N . HIS B 1 528 ? 17.266 42 -8.508 1 90.25 528 HIS B N 1
ATOM 9978 C CA . HIS B 1 528 ? 17.031 41.906 -9.938 1 90.25 528 HIS B CA 1
ATOM 9979 C C . HIS B 1 528 ? 16.281 40.625 -10.312 1 90.25 528 HIS B C 1
ATOM 9981 O O . HIS B 1 528 ? 15.57 40.594 -11.312 1 90.25 528 HIS B O 1
ATOM 9987 N N . PHE B 1 529 ? 16.5 39.594 -9.531 1 93.38 529 PHE B N 1
ATOM 9988 C CA . PHE B 1 529 ? 16.016 38.281 -9.969 1 93.38 529 PHE B CA 1
ATOM 9989 C C . PHE B 1 529 ? 14.969 37.75 -9 1 93.38 529 PHE B C 1
ATOM 9991 O O . PHE B 1 529 ? 14.562 36.594 -9.094 1 93.38 529 PHE B O 1
ATOM 9998 N N . TYR B 1 530 ? 14.477 38.531 -8.109 1 90.44 530 TYR B N 1
ATOM 9999 C CA . TYR B 1 530 ? 13.516 38.062 -7.105 1 90.44 530 TYR B CA 1
ATOM 10000 C C . TYR B 1 530 ? 12.219 37.594 -7.758 1 90.44 530 TYR B C 1
ATOM 10002 O O . TYR B 1 530 ? 11.609 36.625 -7.309 1 90.44 530 TYR B O 1
ATOM 10010 N N . TRP B 1 531 ? 11.797 38.219 -8.797 1 90.19 531 TRP B N 1
ATOM 10011 C CA . TRP B 1 531 ? 10.555 37.844 -9.477 1 90.19 531 TRP B CA 1
ATOM 10012 C C . TRP B 1 531 ? 10.617 36.438 -10.008 1 90.19 531 TRP B C 1
ATOM 10014 O O . TRP B 1 531 ? 9.594 35.75 -10.117 1 90.19 531 TRP B O 1
ATOM 10024 N N . ALA B 1 532 ? 11.805 35.969 -10.297 1 91.56 532 ALA B N 1
ATOM 10025 C CA . ALA B 1 532 ? 11.969 34.656 -10.945 1 91.56 532 ALA B CA 1
ATOM 10026 C C . ALA B 1 532 ? 11.977 33.531 -9.914 1 91.56 532 ALA B C 1
ATOM 10028 O O . ALA B 1 532 ? 11.758 32.375 -10.258 1 91.56 532 ALA B O 1
ATOM 10029 N N . ILE B 1 533 ? 12.211 33.875 -8.672 1 90.25 533 ILE B N 1
ATOM 10030 C CA . ILE B 1 533 ? 12.25 32.844 -7.641 1 90.25 533 ILE B CA 1
ATOM 10031 C C . ILE B 1 533 ? 10.953 32.875 -6.844 1 90.25 533 ILE B C 1
ATOM 10033 O O . ILE B 1 533 ? 10.602 31.891 -6.188 1 90.25 533 ILE B O 1
ATOM 10037 N N . ALA B 1 534 ? 10.227 33.969 -6.836 1 83.75 534 ALA B N 1
ATOM 10038 C CA . ALA B 1 534 ? 9.008 34.125 -6.051 1 83.75 534 ALA B CA 1
ATOM 10039 C C . ALA B 1 534 ? 7.773 33.75 -6.863 1 83.75 534 ALA B C 1
ATOM 10041 O O . ALA B 1 534 ? 6.809 34.5 -6.934 1 83.75 534 ALA B O 1
ATOM 10042 N N . GLN B 1 535 ? 7.855 32.594 -7.523 1 82.44 535 GLN B N 1
ATOM 10043 C CA . GLN B 1 535 ? 6.699 32.094 -8.266 1 82.44 535 GLN B CA 1
ATOM 10044 C C . GLN B 1 535 ? 5.723 31.359 -7.355 1 82.44 535 GLN B C 1
ATOM 10046 O O . GLN B 1 535 ? 6.059 31.031 -6.215 1 82.44 535 GLN B O 1
ATOM 10051 N N . GLU B 1 536 ? 4.523 31.141 -7.754 1 75.25 536 GLU B N 1
ATOM 10052 C CA . GLU B 1 536 ? 3.467 30.516 -6.965 1 75.25 536 GLU B CA 1
ATOM 10053 C C . GLU B 1 536 ? 3.848 29.094 -6.566 1 75.25 536 GLU B C 1
ATOM 10055 O O . GLU B 1 536 ? 3.588 28.672 -5.438 1 75.25 536 GLU B O 1
ATOM 10060 N N . SER B 1 537 ? 4.402 28.422 -7.5 1 81.62 537 SER B N 1
ATOM 10061 C CA . SER B 1 537 ? 4.793 27.047 -7.23 1 81.62 537 SER B CA 1
ATOM 10062 C C . SER B 1 537 ? 6.281 26.828 -7.48 1 81.62 537 SER B C 1
ATOM 10064 O O . SER B 1 537 ? 6.859 27.453 -8.375 1 81.62 537 SER B O 1
ATOM 10066 N N . THR B 1 538 ? 6.898 26.094 -6.672 1 85.19 538 THR B N 1
ATOM 10067 C CA . THR B 1 538 ? 8.312 25.781 -6.812 1 85.19 538 THR B CA 1
ATOM 10068 C C . THR B 1 538 ? 8.586 25.094 -8.156 1 85.19 538 THR B C 1
ATOM 10070 O O . THR B 1 538 ? 9.648 25.281 -8.75 1 85.19 538 THR B O 1
ATOM 10073 N N . VAL B 1 539 ? 7.629 24.453 -8.617 1 87.81 539 VAL B N 1
ATOM 10074 C CA . VAL B 1 539 ? 7.773 23.719 -9.867 1 87.81 539 VAL B CA 1
ATOM 10075 C C . VAL B 1 539 ? 7.816 24.703 -11.039 1 87.81 539 VAL B C 1
ATOM 10077 O O . VAL B 1 539 ? 8.562 24.5 -12 1 87.81 539 VAL B O 1
ATOM 10080 N N . GLN B 1 540 ? 7.07 25.719 -10.914 1 91.38 540 GLN B N 1
ATOM 10081 C CA . GLN B 1 540 ? 7.098 26.766 -11.938 1 91.38 540 GLN B CA 1
ATOM 10082 C C . GLN B 1 540 ? 8.445 27.469 -11.969 1 91.38 540 GLN B C 1
ATOM 10084 O O . GLN B 1 540 ? 8.977 27.766 -13.039 1 91.38 540 GLN B O 1
ATOM 10089 N N . THR B 1 541 ? 8.938 27.688 -10.797 1 93 541 THR B N 1
ATOM 10090 C CA . THR B 1 541 ? 10.242 28.328 -10.688 1 93 541 THR B CA 1
ATOM 10091 C C . THR B 1 541 ? 11.32 27.469 -11.359 1 93 541 THR B C 1
ATOM 10093 O O . THR B 1 541 ? 12.156 28 -12.102 1 93 541 THR B O 1
ATOM 10096 N N . ILE B 1 542 ? 11.258 26.188 -11.156 1 94.62 542 ILE B N 1
ATOM 10097 C CA . ILE B 1 542 ? 12.242 25.266 -11.727 1 94.62 542 ILE B CA 1
ATOM 10098 C C . ILE B 1 542 ? 12.141 25.297 -13.25 1 94.62 542 ILE B C 1
ATOM 10100 O O . ILE B 1 542 ? 13.164 25.328 -13.938 1 94.62 542 ILE B O 1
ATOM 10104 N N . MET B 1 543 ? 10.969 25.375 -13.758 1 94.62 543 MET B N 1
ATOM 10105 C CA . MET B 1 543 ? 10.773 25.344 -15.203 1 94.62 543 MET B CA 1
ATOM 10106 C C . MET B 1 543 ? 11.305 26.625 -15.852 1 94.62 543 MET B C 1
ATOM 10108 O O . MET B 1 543 ? 11.977 26.562 -16.891 1 94.62 543 MET B O 1
ATOM 10112 N N . ILE B 1 544 ? 11.055 27.719 -15.227 1 95.5 544 ILE B N 1
ATOM 10113 C CA . ILE B 1 544 ? 11.5 29 -15.742 1 95.5 544 ILE B CA 1
ATOM 10114 C C . ILE B 1 544 ? 13.031 29.047 -15.766 1 95.5 544 ILE B C 1
ATOM 10116 O O . ILE B 1 544 ? 13.633 29.406 -16.781 1 95.5 544 ILE B O 1
ATOM 10120 N N . TRP B 1 545 ? 13.602 28.641 -14.703 1 97.12 545 TRP B N 1
ATOM 10121 C CA . TRP B 1 545 ? 15.062 28.672 -14.602 1 97.12 545 TRP B CA 1
ATOM 10122 C C . TRP B 1 545 ? 15.688 27.641 -15.539 1 97.12 545 TRP B C 1
ATOM 10124 O O . TRP B 1 545 ? 16.797 27.859 -16.047 1 97.12 545 TRP B O 1
ATOM 10134 N N . HIS B 1 546 ? 15.047 26.484 -15.766 1 97.19 546 HIS B N 1
ATOM 10135 C CA . HIS B 1 546 ? 15.547 25.484 -16.703 1 97.19 546 HIS B CA 1
ATOM 10136 C C . HIS B 1 546 ? 15.602 26.031 -18.125 1 97.19 546 HIS B C 1
ATOM 10138 O O . HIS B 1 546 ? 16.594 25.859 -18.812 1 97.19 546 HIS B O 1
ATOM 10144 N N . ILE B 1 547 ? 14.539 26.672 -18.5 1 95.44 547 ILE B N 1
ATOM 10145 C CA . ILE B 1 547 ? 14.484 27.266 -19.828 1 95.44 547 ILE B CA 1
ATOM 10146 C C . ILE B 1 547 ? 15.555 28.344 -19.969 1 95.44 547 ILE B C 1
ATOM 10148 O O . ILE B 1 547 ? 16.266 28.406 -20.969 1 95.44 547 ILE B O 1
ATOM 10152 N N . ALA B 1 548 ? 15.672 29.156 -18.938 1 96.38 548 ALA B N 1
ATOM 10153 C CA . ALA B 1 548 ? 16.672 30.219 -18.938 1 96.38 548 ALA B CA 1
ATOM 10154 C C . ALA B 1 548 ? 18.078 29.641 -19.047 1 96.38 548 ALA B C 1
ATOM 10156 O O . ALA B 1 548 ? 18.922 30.172 -19.781 1 96.38 548 ALA B O 1
ATOM 10157 N N . THR B 1 549 ? 18.344 28.547 -18.281 1 96.62 549 THR B N 1
ATOM 10158 C CA . THR B 1 549 ? 19.656 27.922 -18.312 1 96.62 549 THR B CA 1
ATOM 10159 C C . THR B 1 549 ? 19.953 27.344 -19.688 1 96.62 549 THR B C 1
ATOM 10161 O O . THR B 1 549 ? 21.078 27.406 -20.172 1 96.62 549 THR B O 1
ATOM 10164 N N . ALA B 1 550 ? 18.953 26.812 -20.297 1 94.25 550 ALA B N 1
ATOM 10165 C CA . ALA B 1 550 ? 19.125 26.266 -21.641 1 94.25 550 ALA B CA 1
ATOM 10166 C C . ALA B 1 550 ? 19.469 27.359 -22.641 1 94.25 550 ALA B C 1
ATOM 10168 O O . ALA B 1 550 ? 20.312 27.172 -23.531 1 94.25 550 ALA B O 1
ATOM 10169 N N . ILE B 1 551 ? 18.875 28.469 -22.516 1 92.5 551 ILE B N 1
ATOM 10170 C CA . ILE B 1 551 ? 19.125 29.609 -23.391 1 92.5 551 ILE B CA 1
ATOM 10171 C C . ILE B 1 551 ? 20.547 30.109 -23.156 1 92.5 551 ILE B C 1
ATOM 10173 O O . ILE B 1 551 ? 21.281 30.375 -24.109 1 92.5 551 ILE B O 1
ATOM 10177 N N . CYS B 1 552 ? 20.875 30.234 -21.906 1 93.75 552 CYS B N 1
ATOM 10178 C CA . CYS B 1 552 ? 22.219 30.688 -21.578 1 93.75 552 CYS B CA 1
ATOM 10179 C C . CYS B 1 552 ? 23.281 29.719 -22.109 1 93.75 552 CYS B C 1
ATOM 10181 O O . CYS B 1 552 ? 24.344 30.141 -22.562 1 93.75 552 CYS B O 1
ATOM 10183 N N . ASP B 1 553 ? 23 28.438 -22 1 92.44 553 ASP B N 1
ATOM 10184 C CA . ASP B 1 553 ? 23.922 27.406 -22.484 1 92.44 553 ASP B CA 1
ATOM 10185 C C . ASP B 1 553 ? 24.125 27.531 -24 1 92.44 553 ASP B C 1
ATOM 10187 O O . ASP B 1 553 ? 25.234 27.359 -24.5 1 92.44 553 ASP B O 1
ATOM 10191 N N . HIS B 1 554 ? 23.125 27.875 -24.672 1 89.06 554 HIS B N 1
ATOM 10192 C CA . HIS B 1 554 ? 23.188 28 -26.125 1 89.06 554 HIS B CA 1
ATOM 10193 C C . HIS B 1 554 ? 23.906 29.281 -26.531 1 89.06 554 HIS B C 1
ATOM 10195 O O . HIS B 1 554 ? 24.719 29.266 -27.469 1 89.06 554 HIS B O 1
ATOM 10201 N N . LYS B 1 555 ? 23.625 30.297 -25.875 1 86.69 555 LYS B N 1
ATOM 10202 C CA . LYS B 1 555 ? 24.188 31.594 -26.234 1 86.69 555 LYS B CA 1
ATOM 10203 C C . LYS B 1 555 ? 25.656 31.688 -25.828 1 86.69 555 LYS B C 1
ATOM 10205 O O . LYS B 1 555 ? 26.453 32.312 -26.531 1 86.69 555 LYS B O 1
ATOM 10210 N N . SER B 1 556 ? 25.984 31.234 -24.672 1 79.81 556 SER B N 1
ATOM 10211 C CA . SER B 1 556 ? 27.344 31.406 -24.141 1 79.81 556 SER B CA 1
ATOM 10212 C C . SER B 1 556 ? 28.297 30.375 -24.734 1 79.81 556 SER B C 1
ATOM 10214 O O . SER B 1 556 ? 29.516 30.578 -24.75 1 79.81 556 SER B O 1
ATOM 10216 N N . LYS B 1 557 ? 27.969 29.391 -25.516 1 65.69 557 LYS B N 1
ATOM 10217 C CA . LYS B 1 557 ? 28.781 28.312 -26.047 1 65.69 557 LYS B CA 1
ATOM 10218 C C . LYS B 1 557 ? 30.047 28.109 -25.219 1 65.69 557 LYS B C 1
ATOM 10220 O O . LYS B 1 557 ? 31.156 28.312 -25.734 1 65.69 557 LYS B O 1
ATOM 10225 N N . PRO B 1 558 ? 29.938 28 -23.812 1 60.94 558 PRO B N 1
ATOM 10226 C CA . PRO B 1 558 ? 31.094 28.047 -22.906 1 60.94 558 PRO B CA 1
ATOM 10227 C C . PRO B 1 558 ? 32.156 27.016 -23.281 1 60.94 558 PRO B C 1
ATOM 10229 O O . PRO B 1 558 ? 33.25 26.984 -22.672 1 60.94 558 PRO B O 1
ATOM 10232 N N . ASN B 1 559 ? 31.938 25.859 -24.078 1 56.41 559 ASN B N 1
ATOM 10233 C CA . ASN B 1 559 ? 33.031 24.906 -24.344 1 56.41 559 ASN B CA 1
ATOM 10234 C C . ASN B 1 559 ? 34.125 25.547 -25.172 1 56.41 559 ASN B C 1
ATOM 10236 O O . ASN B 1 559 ? 34.781 24.875 -25.984 1 56.41 559 ASN B O 1
ATOM 10240 N N . ARG B 1 560 ? 34.312 26.922 -24.938 1 55.91 560 ARG B N 1
ATOM 10241 C CA . ARG B 1 560 ? 35.406 27.562 -25.656 1 55.91 560 ARG B CA 1
ATOM 10242 C C . ARG B 1 560 ? 36.75 27.266 -25 1 55.91 560 ARG B C 1
ATOM 10244 O O . ARG B 1 560 ? 36.781 27 -23.797 1 55.91 560 ARG B O 1
ATOM 10251 N N . ALA B 1 561 ? 37.75 26.938 -25.625 1 57.06 561 ALA B N 1
ATOM 10252 C CA . ALA B 1 561 ? 39.125 26.609 -25.266 1 57.06 561 ALA B CA 1
ATOM 10253 C C . ALA B 1 561 ? 39.625 27.547 -24.172 1 57.06 561 ALA B C 1
ATOM 10255 O O . ALA B 1 561 ? 40.469 27.141 -23.344 1 57.06 561 ALA B O 1
ATOM 10256 N N . ASP B 1 562 ? 38.969 28.672 -23.953 1 62.62 562 ASP B N 1
ATOM 10257 C CA . ASP B 1 562 ? 39.531 29.672 -23.062 1 62.62 562 ASP B CA 1
ATOM 10258 C C . ASP B 1 562 ? 38.75 29.719 -21.734 1 62.62 562 ASP B C 1
ATOM 10260 O O . ASP B 1 562 ? 39.031 30.547 -20.875 1 62.62 562 ASP B O 1
ATOM 10264 N N . SER B 1 563 ? 37.812 28.766 -21.453 1 76.56 563 SER B N 1
ATOM 10265 C CA . SER B 1 563 ? 37.031 28.797 -20.219 1 76.56 563 SER B CA 1
ATOM 10266 C C . SER B 1 563 ? 37.812 28.203 -19.047 1 76.56 563 SER B C 1
ATOM 10268 O O . SER B 1 563 ? 38.594 27.266 -19.25 1 76.56 563 SER B O 1
ATOM 10270 N N . THR B 1 564 ? 37.875 28.859 -17.875 1 83.12 564 THR B N 1
ATOM 10271 C CA . THR B 1 564 ? 38.562 28.391 -16.688 1 83.12 564 THR B CA 1
ATOM 10272 C C . THR B 1 564 ? 37.938 27.094 -16.156 1 83.12 564 THR B C 1
ATOM 10274 O O . THR B 1 564 ? 36.781 26.766 -16.516 1 83.12 564 THR B O 1
ATOM 10277 N N . ASP B 1 565 ? 38.688 26.344 -15.469 1 86.31 565 ASP B N 1
ATOM 10278 C CA . ASP B 1 565 ? 38.219 25.094 -14.883 1 86.31 565 ASP B CA 1
ATOM 10279 C C . ASP B 1 565 ? 37 25.312 -13.977 1 86.31 565 ASP B C 1
ATOM 10281 O O . ASP B 1 565 ? 36.094 24.484 -13.938 1 86.31 565 ASP B O 1
ATOM 10285 N N . GLU B 1 566 ? 37 26.438 -13.398 1 87.69 566 GLU B N 1
ATOM 10286 C CA . GLU B 1 566 ? 35.875 26.766 -12.508 1 87.69 566 GLU B CA 1
ATOM 10287 C C . GLU B 1 566 ? 34.594 27.016 -13.305 1 87.69 566 GLU B C 1
ATOM 10289 O O . GLU B 1 566 ? 33.5 26.641 -12.867 1 87.69 566 GLU B O 1
ATOM 10294 N N . GLU B 1 567 ? 34.781 27.609 -14.422 1 89.81 567 GLU B N 1
ATOM 10295 C CA . GLU B 1 567 ? 33.625 27.875 -15.289 1 89.81 567 GLU B CA 1
ATOM 10296 C C . GLU B 1 567 ? 33.094 26.578 -15.875 1 89.81 567 GLU B C 1
ATOM 10298 O O . GLU B 1 567 ? 31.859 26.406 -15.984 1 89.81 567 GLU B O 1
ATOM 10303 N N . LYS B 1 568 ? 34 25.766 -16.172 1 91.56 568 LYS B N 1
ATOM 10304 C CA . LYS B 1 568 ? 33.562 24.469 -16.719 1 91.56 568 LYS B CA 1
ATOM 10305 C C . LYS B 1 568 ? 32.844 23.641 -15.688 1 91.56 568 LYS B C 1
ATOM 10307 O O . LYS B 1 568 ? 31.812 23.016 -15.992 1 91.56 568 LYS B O 1
ATOM 10312 N N . LYS B 1 569 ? 33.344 23.656 -14.492 1 93.69 569 LYS B N 1
ATOM 10313 C CA . LYS B 1 569 ? 32.688 22.938 -13.414 1 93.69 569 LYS B CA 1
ATOM 10314 C C . LYS B 1 569 ? 31.312 23.516 -13.109 1 93.69 569 LYS B C 1
ATOM 10316 O O . LYS B 1 569 ? 30.344 22.781 -12.93 1 93.69 569 LYS B O 1
ATOM 10321 N N . GLY B 1 570 ? 31.266 24.797 -13.094 1 94.44 570 GLY B N 1
ATOM 10322 C CA . GLY B 1 570 ? 29.984 25.469 -12.867 1 94.44 570 GLY B CA 1
ATOM 10323 C C . GLY B 1 570 ? 28.969 25.172 -13.945 1 94.44 570 GLY B C 1
ATOM 10324 O O . GLY B 1 570 ? 27.781 24.984 -13.648 1 94.44 570 GLY B O 1
ATOM 10325 N N . HIS B 1 571 ? 29.484 25.156 -15.117 1 95.06 571 HIS B N 1
ATOM 10326 C CA . HIS B 1 571 ? 28.625 24.844 -16.25 1 95.06 571 HIS B CA 1
ATOM 10327 C C . HIS B 1 571 ? 28.078 23.422 -16.156 1 95.06 571 HIS B C 1
ATOM 10329 O O . HIS B 1 571 ? 26.891 23.172 -16.391 1 95.06 571 HIS B O 1
ATOM 10335 N N . GLU B 1 572 ? 28.938 22.516 -15.812 1 95.31 572 GLU B N 1
ATOM 10336 C CA . GLU B 1 572 ? 28.547 21.109 -15.68 1 95.31 572 GLU B CA 1
ATOM 10337 C C . GLU B 1 572 ? 27.516 20.938 -14.562 1 95.31 572 GLU B C 1
ATOM 10339 O O . GLU B 1 572 ? 26.531 20.234 -14.734 1 95.31 572 GLU B O 1
ATOM 10344 N N . VAL B 1 573 ? 27.734 21.609 -13.492 1 97.38 573 VAL B N 1
ATOM 10345 C CA . VAL B 1 573 ? 26.828 21.516 -12.352 1 97.38 573 VAL B CA 1
ATOM 10346 C C . VAL B 1 573 ? 25.469 22.094 -12.719 1 97.38 573 VAL B C 1
ATOM 10348 O O . VAL B 1 573 ? 24.438 21.453 -12.508 1 97.38 573 VAL B O 1
ATOM 10351 N N . ALA B 1 574 ? 25.453 23.234 -13.328 1 97.38 574 ALA B N 1
ATOM 10352 C CA . ALA B 1 574 ? 24.203 23.938 -13.648 1 97.38 574 ALA B CA 1
ATOM 10353 C C . ALA B 1 574 ? 23.391 23.141 -14.672 1 97.38 574 ALA B C 1
ATOM 10355 O O . ALA B 1 574 ? 22.188 22.938 -14.484 1 97.38 574 ALA B O 1
ATOM 10356 N N . THR B 1 575 ? 24.016 22.688 -15.695 1 95.69 575 THR B N 1
ATOM 10357 C CA . THR B 1 575 ? 23.297 22 -16.766 1 95.69 575 THR B CA 1
ATOM 10358 C C . THR B 1 575 ? 22.828 20.625 -16.297 1 95.69 575 THR B C 1
ATOM 10360 O O . THR B 1 575 ? 21.719 20.188 -16.625 1 95.69 575 THR B O 1
ATOM 10363 N N . THR B 1 576 ? 23.656 19.969 -15.5 1 97 576 THR B N 1
ATOM 10364 C CA . THR B 1 576 ? 23.297 18.641 -15.008 1 97 576 THR B CA 1
ATOM 10365 C C . THR B 1 576 ? 22.125 18.734 -14.039 1 97 576 THR B C 1
ATOM 10367 O O . THR B 1 576 ? 21.156 17.969 -14.148 1 97 576 THR B O 1
ATOM 10370 N N . LEU B 1 577 ? 22.188 19.672 -13.148 1 98.06 577 LEU B N 1
ATOM 10371 C CA . LEU B 1 577 ? 21.141 19.766 -12.141 1 98.06 577 LEU B CA 1
ATOM 10372 C C . LEU B 1 577 ? 19.859 20.344 -12.734 1 98.06 577 LEU B C 1
ATOM 10374 O O . LEU B 1 577 ? 18.766 19.969 -12.32 1 98.06 577 LEU B O 1
ATOM 10378 N N . SER B 1 578 ? 20.031 21.219 -13.695 1 97.38 578 SER B N 1
ATOM 10379 C CA . SER B 1 578 ? 18.859 21.734 -14.398 1 97.38 578 SER B CA 1
ATOM 10380 C C . SER B 1 578 ? 18.125 20.609 -15.117 1 97.38 578 SER B C 1
ATOM 10382 O O . SER B 1 578 ? 16.906 20.453 -14.953 1 97.38 578 SER B O 1
ATOM 10384 N N . ALA B 1 579 ? 18.828 19.781 -15.812 1 96.31 579 ALA B N 1
ATOM 10385 C CA . ALA B 1 579 ? 18.234 18.672 -16.531 1 96.31 579 ALA B CA 1
ATOM 10386 C C . ALA B 1 579 ? 17.688 17.625 -15.562 1 96.31 579 ALA B C 1
ATOM 10388 O O . ALA B 1 579 ? 16.672 16.984 -15.836 1 96.31 579 ALA B O 1
ATOM 10389 N N . TYR B 1 580 ? 18.359 17.453 -14.453 1 96.69 580 TYR B N 1
ATOM 10390 C CA . TYR B 1 580 ? 17.906 16.484 -13.453 1 96.69 580 TYR B CA 1
ATOM 10391 C C . TYR B 1 580 ? 16.594 16.922 -12.828 1 96.69 580 TYR B C 1
ATOM 10393 O O . TYR B 1 580 ? 15.688 16.109 -12.633 1 96.69 580 TYR B O 1
ATOM 10401 N N . CYS B 1 581 ? 16.453 18.156 -12.547 1 96.31 581 CYS B N 1
ATOM 10402 C CA . CYS B 1 581 ? 15.234 18.672 -11.945 1 96.31 581 CYS B CA 1
ATOM 10403 C C . CYS B 1 581 ? 14.055 18.516 -12.898 1 96.31 581 CYS B C 1
ATOM 10405 O O . CYS B 1 581 ? 12.945 18.188 -12.469 1 96.31 581 CYS B O 1
ATOM 10407 N N . VAL B 1 582 ? 14.25 18.703 -14.156 1 94.62 582 VAL B N 1
ATOM 10408 C CA . VAL B 1 582 ? 13.18 18.531 -15.125 1 94.62 582 VAL B CA 1
ATOM 10409 C C . VAL B 1 582 ? 12.852 17.047 -15.281 1 94.62 582 VAL B C 1
ATOM 10411 O O . VAL B 1 582 ? 11.695 16.672 -15.492 1 94.62 582 VAL B O 1
ATOM 10414 N N . TYR B 1 583 ? 13.891 16.297 -15.172 1 93.56 583 TYR B N 1
ATOM 10415 C CA . TYR B 1 583 ? 13.656 14.859 -15.172 1 93.56 583 TYR B CA 1
ATOM 10416 C C . TYR B 1 583 ? 12.742 14.461 -14.016 1 93.56 583 TYR B C 1
ATOM 10418 O O . TYR B 1 583 ? 11.82 13.656 -14.195 1 93.56 583 TYR B O 1
ATOM 10426 N N . LEU B 1 584 ? 12.969 14.984 -12.836 1 94.12 584 LEU B N 1
ATOM 10427 C CA . LEU B 1 584 ? 12.133 14.672 -11.68 1 94.12 584 LEU B CA 1
ATOM 10428 C C . LEU B 1 584 ? 10.688 15.094 -11.914 1 94.12 584 LEU B C 1
ATOM 10430 O O . LEU B 1 584 ? 9.758 14.383 -11.531 1 94.12 584 LEU B O 1
ATOM 10434 N N . MET B 1 585 ? 10.508 16.125 -12.648 1 92.19 585 MET B N 1
ATOM 10435 C CA . MET B 1 585 ? 9.156 16.625 -12.922 1 92.19 585 MET B CA 1
ATOM 10436 C C . MET B 1 585 ? 8.445 15.727 -13.922 1 92.19 585 MET B C 1
ATOM 10438 O O . MET B 1 585 ? 7.23 15.523 -13.828 1 92.19 585 MET B O 1
ATOM 10442 N N . SER B 1 586 ? 9.172 15.203 -14.758 1 88.25 586 SER B N 1
ATOM 10443 C CA . SER B 1 586 ? 8.578 14.414 -15.836 1 88.25 586 SER B CA 1
ATOM 10444 C C . SER B 1 586 ? 8.406 12.961 -15.43 1 88.25 586 SER B C 1
ATOM 10446 O O . SER B 1 586 ? 7.363 12.352 -15.688 1 88.25 586 SER B O 1
ATOM 10448 N N . SER B 1 587 ? 9.422 12.406 -14.766 1 88.25 587 SER B N 1
ATOM 10449 C CA . SER B 1 587 ? 9.445 10.953 -14.578 1 88.25 587 SER B CA 1
ATOM 10450 C C . SER B 1 587 ? 9.219 10.578 -13.117 1 88.25 587 SER B C 1
ATOM 10452 O O . SER B 1 587 ? 8.789 9.461 -12.82 1 88.25 587 SER B O 1
ATOM 10454 N N . ALA B 1 588 ? 9.508 11.469 -12.18 1 91 588 ALA B N 1
ATOM 10455 C CA . ALA B 1 588 ? 9.352 11.156 -10.758 1 91 588 ALA B CA 1
ATOM 10456 C C . ALA B 1 588 ? 8.789 12.352 -10 1 91 588 ALA B C 1
ATOM 10458 O O . ALA B 1 588 ? 9.383 12.805 -9.016 1 91 588 ALA B O 1
ATOM 10459 N N . PRO B 1 589 ? 7.59 12.703 -10.406 1 90.5 589 PRO B N 1
ATOM 10460 C CA . PRO B 1 589 ? 7.02 13.883 -9.75 1 90.5 589 PRO B CA 1
ATOM 10461 C C . PRO B 1 589 ? 6.656 13.633 -8.289 1 90.5 589 PRO B C 1
ATOM 10463 O O . PRO B 1 589 ? 6.492 14.578 -7.52 1 90.5 589 PRO B O 1
ATOM 10466 N N . GLU B 1 590 ? 6.582 12.398 -7.809 1 89.88 590 GLU B N 1
ATOM 10467 C CA . GLU B 1 590 ? 6.211 12.047 -6.441 1 89.88 590 GLU B CA 1
ATOM 10468 C C . GLU B 1 590 ? 7.301 12.445 -5.453 1 89.88 590 GLU B C 1
ATOM 10470 O O . GLU B 1 590 ? 7.051 12.547 -4.25 1 89.88 590 GLU B O 1
ATOM 10475 N N . LEU B 1 591 ? 8.516 12.664 -6.004 1 93.5 591 LEU B N 1
ATOM 10476 C CA . LEU B 1 591 ? 9.641 12.992 -5.137 1 93.5 591 LEU B CA 1
ATOM 10477 C C . LEU B 1 591 ? 9.703 14.492 -4.875 1 93.5 591 LEU B C 1
ATOM 10479 O O . LEU B 1 591 ? 10.453 14.945 -4.008 1 93.5 591 LEU B O 1
ATOM 10483 N N . LEU B 1 592 ? 8.945 15.25 -5.609 1 91.06 592 LEU B N 1
ATOM 10484 C CA . LEU B 1 592 ? 8.922 16.703 -5.453 1 91.06 592 LEU B CA 1
ATOM 10485 C C . LEU B 1 592 ? 7.832 17.125 -4.473 1 91.06 592 LEU B C 1
ATOM 10487 O O . LEU B 1 592 ? 6.887 16.359 -4.223 1 91.06 592 LEU B O 1
ATOM 10491 N N . PRO B 1 593 ? 8.141 18.297 -3.902 1 84 593 PRO B N 1
ATOM 10492 C CA . PRO B 1 593 ? 7.109 18.766 -2.975 1 84 593 PRO B CA 1
ATOM 10493 C C . PRO B 1 593 ? 5.82 19.172 -3.682 1 84 593 PRO B C 1
ATOM 10495 O O . PRO B 1 593 ? 5.855 19.578 -4.848 1 84 593 PRO B O 1
ATOM 10498 N N . GLY B 1 594 ? 4.648 18.984 -3.131 1 77.5 594 GLY B N 1
ATOM 10499 C CA . GLY B 1 594 ? 3.361 19.312 -3.717 1 77.5 594 GLY B CA 1
ATOM 10500 C C . GLY B 1 594 ? 2.617 18.109 -4.258 1 77.5 594 GLY B C 1
ATOM 10501 O O . GLY B 1 594 ? 3.062 16.969 -4.094 1 77.5 594 GLY B O 1
ATOM 10502 N N . HIS B 1 595 ? 1.555 18.422 -4.965 1 81.56 595 HIS B N 1
ATOM 10503 C CA . HIS B 1 595 ? 0.745 17.328 -5.496 1 81.56 595 HIS B CA 1
ATOM 10504 C C . HIS B 1 595 ? 1.299 16.828 -6.824 1 81.56 595 HIS B C 1
ATOM 10506 O O . HIS B 1 595 ? 1.617 17.625 -7.711 1 81.56 595 HIS B O 1
ATOM 10512 N N . THR B 1 596 ? 1.435 15.555 -6.973 1 83 596 THR B N 1
ATOM 10513 C CA . THR B 1 596 ? 2.061 14.883 -8.109 1 83 596 THR B CA 1
ATOM 10514 C C . THR B 1 596 ? 1.35 15.242 -9.406 1 83 596 THR B C 1
ATOM 10516 O O . THR B 1 596 ? 1.999 15.531 -10.414 1 83 596 THR B O 1
ATOM 10519 N N . TYR B 1 597 ? 0.091 15.305 -9.406 1 81.5 597 TYR B N 1
ATOM 10520 C CA . TYR B 1 597 ? -0.655 15.5 -10.641 1 81.5 597 TYR B CA 1
ATOM 10521 C C . TYR B 1 597 ? -0.574 16.953 -11.109 1 81.5 597 TYR B C 1
ATOM 10523 O O . TYR B 1 597 ? -0.556 17.219 -12.305 1 81.5 597 TYR B O 1
ATOM 10531 N N . ASP B 1 598 ? -0.477 17.828 -10.18 1 82.56 598 ASP B N 1
ATOM 10532 C CA . ASP B 1 598 ? -0.298 19.219 -10.562 1 82.56 598 ASP B CA 1
ATOM 10533 C C . ASP B 1 598 ? 1.036 19.438 -11.273 1 82.56 598 ASP B C 1
ATOM 10535 O O . ASP B 1 598 ? 1.111 20.172 -12.258 1 82.56 598 ASP B O 1
ATOM 10539 N N . THR B 1 599 ? 1.982 18.766 -10.742 1 87.75 599 THR B N 1
ATOM 10540 C CA . THR B 1 599 ? 3.305 18.875 -11.352 1 87.75 599 THR B CA 1
ATOM 10541 C C . THR B 1 599 ? 3.303 18.266 -12.75 1 87.75 599 THR B C 1
ATOM 10543 O O . THR B 1 599 ? 3.877 18.828 -13.68 1 87.75 599 THR B O 1
ATOM 10546 N N . GLN B 1 600 ? 2.648 17.219 -12.914 1 84.56 600 GLN B N 1
ATOM 10547 C CA . GLN B 1 600 ? 2.578 16.547 -14.211 1 84.56 600 GLN B CA 1
ATOM 10548 C C . GLN B 1 600 ? 1.788 17.391 -15.211 1 84.56 600 GLN B C 1
ATOM 10550 O O . GLN B 1 600 ? 2.16 17.469 -16.391 1 84.56 600 GLN B O 1
ATOM 10555 N N . LEU B 1 601 ? 0.768 18 -14.742 1 83.19 601 LEU B N 1
ATOM 10556 C CA . LEU B 1 601 ? -0.053 18.828 -15.617 1 83.19 601 LEU B CA 1
ATOM 10557 C C . LEU B 1 601 ? 0.723 20.062 -16.078 1 83.19 601 LEU B C 1
ATOM 10559 O O . LEU B 1 601 ? 0.625 20.453 -17.25 1 83.19 601 LEU B O 1
ATOM 10563 N N . LEU B 1 602 ? 1.36 20.594 -15.156 1 86.75 602 LEU B N 1
ATOM 10564 C CA . LEU B 1 602 ? 2.166 21.75 -15.508 1 86.75 602 LEU B CA 1
ATOM 10565 C C . LEU B 1 602 ? 3.236 21.391 -16.531 1 86.75 602 LEU B C 1
ATOM 10567 O O . LEU B 1 602 ? 3.426 22.094 -17.516 1 86.75 602 LEU B O 1
ATOM 10571 N N . PHE B 1 603 ? 3.889 20.297 -16.297 1 88.69 603 PHE B N 1
ATOM 10572 C CA . PHE B 1 603 ? 4.938 19.859 -17.203 1 88.69 603 PHE B CA 1
ATOM 10573 C C . PHE B 1 603 ? 4.363 19.531 -18.578 1 88.69 603 PHE B C 1
ATOM 10575 O O . PHE B 1 603 ? 4.918 19.953 -19.609 1 88.69 603 PHE B O 1
ATOM 10582 N N . GLN B 1 604 ? 3.297 18.844 -18.609 1 83.62 604 GLN B N 1
ATOM 10583 C CA . GLN B 1 604 ? 2.684 18.469 -19.875 1 83.62 604 GLN B CA 1
ATOM 10584 C C . GLN B 1 604 ? 2.125 19.688 -20.609 1 83.62 604 GLN B C 1
ATOM 10586 O O . GLN B 1 604 ? 2.203 19.766 -21.828 1 83.62 604 GLN B O 1
ATOM 10591 N N . GLY B 1 605 ? 1.55 20.562 -19.859 1 84.19 605 GLY B N 1
ATOM 10592 C CA . GLY B 1 605 ? 1.049 21.797 -20.469 1 84.19 605 GLY B CA 1
ATOM 10593 C C . GLY B 1 605 ? 2.137 22.625 -21.109 1 84.19 605 GLY B C 1
ATOM 10594 O O . GLY B 1 605 ? 1.983 23.078 -22.25 1 84.19 605 GLY B O 1
ATOM 10595 N N . VAL B 1 606 ? 3.186 22.781 -20.391 1 89.56 606 VAL B N 1
ATOM 10596 C CA . VAL B 1 606 ? 4.301 23.562 -20.906 1 89.56 606 VAL B CA 1
ATOM 10597 C C . VAL B 1 606 ? 4.926 22.828 -22.094 1 89.56 606 VAL B C 1
ATOM 10599 O O . VAL B 1 606 ? 5.316 23.453 -23.078 1 89.56 606 VAL B O 1
ATOM 10602 N N . GLN B 1 607 ? 5.055 21.547 -21.984 1 87.31 607 GLN B N 1
ATOM 10603 C CA . GLN B 1 607 ? 5.621 20.75 -23.062 1 87.31 607 GLN B CA 1
ATOM 10604 C C . GLN B 1 607 ? 4.781 20.859 -24.344 1 87.31 607 GLN B C 1
ATOM 10606 O O . GLN B 1 607 ? 5.324 20.953 -25.438 1 87.31 607 GLN B O 1
ATOM 10611 N N . LEU B 1 608 ? 3.523 20.812 -24.219 1 83.5 608 LEU B N 1
ATOM 10612 C CA . LEU B 1 608 ? 2.629 20.906 -25.359 1 83.5 608 LEU B CA 1
ATOM 10613 C C . LEU B 1 608 ? 2.736 22.281 -26.016 1 83.5 608 LEU B C 1
ATOM 10615 O O . LEU B 1 608 ? 2.766 22.391 -27.25 1 83.5 608 LEU B O 1
ATOM 10619 N N . LYS B 1 609 ? 2.721 23.281 -25.219 1 87.19 609 LYS B N 1
ATOM 10620 C CA . LYS B 1 609 ? 2.844 24.625 -25.766 1 87.19 609 LYS B CA 1
ATOM 10621 C C . LYS B 1 609 ? 4.191 24.828 -26.438 1 87.19 609 LYS B C 1
ATOM 10623 O O . LYS B 1 609 ? 4.277 25.484 -27.484 1 87.19 609 LYS B O 1
ATOM 10628 N N . ALA B 1 610 ? 5.195 24.328 -25.828 1 88.75 610 ALA B N 1
ATOM 10629 C CA . ALA B 1 610 ? 6.527 24.406 -26.422 1 88.75 610 ALA B CA 1
ATOM 10630 C C . ALA B 1 610 ? 6.578 23.672 -27.766 1 88.75 610 ALA B C 1
ATOM 10632 O O . ALA B 1 610 ? 7.184 24.172 -28.719 1 88.75 610 ALA B O 1
ATOM 10633 N N . ARG B 1 611 ? 5.988 22.578 -27.812 1 84.12 611 ARG B N 1
ATOM 10634 C CA . ARG B 1 611 ? 5.965 21.812 -29.062 1 84.12 611 ARG B CA 1
ATOM 10635 C C . ARG B 1 611 ? 5.246 22.578 -30.156 1 84.12 611 ARG B C 1
ATOM 10637 O O . ARG B 1 611 ? 5.684 22.562 -31.312 1 84.12 611 ARG B O 1
ATOM 10644 N N . LYS B 1 612 ? 4.164 23.141 -29.797 1 82.94 612 LYS B N 1
ATOM 10645 C CA . LYS B 1 612 ? 3.396 23.922 -30.766 1 82.94 612 LYS B CA 1
ATOM 10646 C C . LYS B 1 612 ? 4.195 25.109 -31.266 1 82.94 612 LYS B C 1
ATOM 10648 O O . LYS B 1 612 ? 4.148 25.453 -32.469 1 82.94 612 LYS B O 1
ATOM 10653 N N . LEU B 1 613 ? 4.859 25.703 -30.406 1 85.62 613 LEU B N 1
ATOM 10654 C CA . LEU B 1 613 ? 5.645 26.859 -30.766 1 85.62 613 LEU B CA 1
ATOM 10655 C C . LEU B 1 613 ? 6.84 26.469 -31.625 1 85.62 613 LEU B C 1
ATOM 10657 O O . LEU B 1 613 ? 7.277 27.25 -32.5 1 85.62 613 LEU B O 1
ATOM 10661 N N . LEU B 1 614 ? 7.336 25.297 -31.375 1 86.31 614 LEU B N 1
ATOM 10662 C CA . LEU B 1 614 ? 8.555 24.875 -32.062 1 86.31 614 LEU B CA 1
ATOM 10663 C C . LEU B 1 614 ? 8.219 24.094 -33.344 1 86.31 614 LEU B C 1
ATOM 10665 O O . LEU B 1 614 ? 9.117 23.562 -33.969 1 86.31 614 LEU B O 1
ATOM 10669 N N . GLU B 1 615 ? 7.016 24.094 -33.562 1 81.62 615 GLU B N 1
ATOM 10670 C CA . GLU B 1 615 ? 6.637 23.406 -34.781 1 81.62 615 GLU B CA 1
ATOM 10671 C C . GLU B 1 615 ? 7.32 24.031 -36 1 81.62 615 GLU B C 1
ATOM 10673 O O . GLU B 1 615 ? 7.301 25.25 -36.156 1 81.62 615 GLU B O 1
ATOM 10678 N N . GLY B 1 616 ? 8.055 23.266 -36.812 1 77.19 616 GLY B N 1
ATOM 10679 C CA . GLY B 1 616 ? 8.703 23.734 -38.031 1 77.19 616 GLY B CA 1
ATOM 10680 C C . GLY B 1 616 ? 10.141 24.156 -37.812 1 77.19 616 GLY B C 1
ATOM 10681 O O . GLY B 1 616 ? 10.836 24.531 -38.75 1 77.19 616 GLY B O 1
ATOM 10682 N N . CYS B 1 617 ? 10.508 24.031 -36.594 1 80.88 617 CYS B N 1
ATOM 10683 C CA . CYS B 1 617 ? 11.875 24.453 -36.281 1 80.88 617 CYS B CA 1
ATOM 10684 C C . CYS B 1 617 ? 12.875 23.391 -36.719 1 80.88 617 CYS B C 1
ATOM 10686 O O . CYS B 1 617 ? 12.719 22.203 -36.406 1 80.88 617 CYS B O 1
ATOM 10688 N N . ARG B 1 618 ? 13.914 23.812 -37.562 1 75.12 618 ARG B N 1
ATOM 10689 C CA . ARG B 1 618 ? 14.875 22.859 -38.094 1 75.12 618 ARG B CA 1
ATOM 10690 C C . ARG B 1 618 ? 16.219 22.953 -37.375 1 75.12 618 ARG B C 1
ATOM 10692 O O . ARG B 1 618 ? 17.016 22.031 -37.406 1 75.12 618 ARG B O 1
ATOM 10699 N N . SER B 1 619 ? 16.531 24.125 -36.781 1 81 619 SER B N 1
ATOM 10700 C CA . SER B 1 619 ? 17.828 24.297 -36.125 1 81 619 SER B CA 1
ATOM 10701 C C . SER B 1 619 ? 17.641 24.734 -34.688 1 81 619 SER B C 1
ATOM 10703 O O . SER B 1 619 ? 16.562 25.188 -34.281 1 81 619 SER B O 1
ATOM 10705 N N . LYS B 1 620 ? 18.656 24.578 -33.812 1 80.75 620 LYS B N 1
ATOM 10706 C CA . LYS B 1 620 ? 18.641 24.969 -32.406 1 80.75 620 LYS B CA 1
ATOM 10707 C C . LYS B 1 620 ? 18.531 26.484 -32.25 1 80.75 620 LYS B C 1
ATOM 10709 O O . LYS B 1 620 ? 17.859 26.969 -31.344 1 80.75 620 LYS B O 1
ATOM 10714 N N . ASP B 1 621 ? 19.125 27.172 -33.156 1 81.44 621 ASP B N 1
ATOM 10715 C CA . ASP B 1 621 ? 19.062 28.625 -33.125 1 81.44 621 ASP B CA 1
ATOM 10716 C C . ASP B 1 621 ? 17.641 29.125 -33.375 1 81.44 621 ASP B C 1
ATOM 10718 O O . ASP B 1 621 ? 17.188 30.078 -32.75 1 81.44 621 ASP B O 1
ATOM 10722 N N . ASP B 1 622 ? 17.016 28.438 -34.188 1 84.12 622 ASP B N 1
ATOM 10723 C CA . ASP B 1 622 ? 15.633 28.797 -34.5 1 84.12 622 ASP B CA 1
ATOM 10724 C C . ASP B 1 622 ? 14.711 28.484 -33.312 1 84.12 622 ASP B C 1
ATOM 10726 O O . ASP B 1 622 ? 13.711 29.188 -33.094 1 84.12 622 ASP B O 1
ATOM 10730 N N . MET B 1 623 ? 15.078 27.562 -32.594 1 86.19 623 MET B N 1
ATOM 10731 C CA . MET B 1 623 ? 14.281 27.125 -31.469 1 86.19 623 MET B CA 1
ATOM 10732 C C . MET B 1 623 ? 14.195 28.219 -30.406 1 86.19 623 MET B C 1
ATOM 10734 O O . MET B 1 623 ? 13.109 28.531 -29.906 1 86.19 623 MET B O 1
ATOM 10738 N N . TYR B 1 624 ? 15.297 28.859 -30.141 1 85.44 624 TYR B N 1
ATOM 10739 C CA . TYR B 1 624 ? 15.344 29.844 -29.078 1 85.44 624 TYR B CA 1
ATOM 10740 C C . TYR B 1 624 ? 14.734 31.172 -29.531 1 85.44 624 TYR B C 1
ATOM 10742 O O . TYR B 1 624 ? 14.164 31.906 -28.734 1 85.44 624 TYR B O 1
ATOM 10750 N N . ASN B 1 625 ? 14.789 31.359 -30.812 1 83.81 625 ASN B N 1
ATOM 10751 C CA . ASN B 1 625 ? 14.219 32.594 -31.375 1 83.81 625 ASN B CA 1
ATOM 10752 C C . ASN B 1 625 ? 12.703 32.5 -31.469 1 83.81 625 ASN B C 1
ATOM 10754 O O . ASN B 1 625 ? 12.023 33.531 -31.484 1 83.81 625 ASN B O 1
ATOM 10758 N N . LYS B 1 626 ? 12.18 31.344 -31.469 1 86.75 626 LYS B N 1
ATOM 10759 C CA . LYS B 1 626 ? 10.734 31.172 -31.641 1 86.75 626 LYS B CA 1
ATOM 10760 C C . LYS B 1 626 ? 10.023 31.25 -30.281 1 86.75 626 LYS B C 1
ATOM 10762 O O . LYS B 1 626 ? 8.789 31.297 -30.234 1 86.75 626 LYS B O 1
ATOM 10767 N N . LEU B 1 627 ? 10.773 31.281 -29.266 1 88.94 627 LEU B N 1
ATOM 10768 C CA . LEU B 1 627 ? 10.141 31.438 -27.969 1 88.94 627 LEU B CA 1
ATOM 10769 C C . LEU B 1 627 ? 9.445 32.781 -27.844 1 88.94 627 LEU B C 1
ATOM 10771 O O . LEU B 1 627 ? 9.883 33.781 -28.438 1 88.94 627 LEU B O 1
ATOM 10775 N N . PRO B 1 628 ? 8.32 32.719 -27.125 1 84.19 628 PRO B N 1
ATOM 10776 C CA . PRO B 1 628 ? 7.547 33.969 -27.047 1 84.19 628 PRO B CA 1
ATOM 10777 C C . PRO B 1 628 ? 8.336 35.125 -26.422 1 84.19 628 PRO B C 1
ATOM 10779 O O . PRO B 1 628 ? 9.133 34.875 -25.516 1 84.19 628 PRO B O 1
ATOM 10782 N N . GLU B 1 629 ? 8.078 36.344 -26.922 1 80.5 629 GLU B N 1
ATOM 10783 C CA . GLU B 1 629 ? 8.75 37.531 -26.406 1 80.5 629 GLU B CA 1
ATOM 10784 C C . GLU B 1 629 ? 8.281 37.844 -25 1 80.5 629 GLU B C 1
ATOM 10786 O O . GLU B 1 629 ? 7.125 37.594 -24.641 1 80.5 629 GLU B O 1
ATOM 10791 N N . PRO B 1 630 ? 9.227 38.469 -24.359 1 73.62 630 PRO B N 1
ATOM 10792 C CA . PRO B 1 630 ? 8.945 38.875 -22.984 1 73.62 630 PRO B CA 1
ATOM 10793 C C . PRO B 1 630 ? 7.777 39.875 -22.875 1 73.62 630 PRO B C 1
ATOM 10795 O O . PRO B 1 630 ? 7.555 40.656 -23.797 1 73.62 630 PRO B O 1
ATOM 10798 N N . ASP B 1 631 ? 6.559 39.688 -22.25 1 63.84 631 ASP B N 1
ATOM 10799 C CA . ASP B 1 631 ? 5.422 40.562 -21.969 1 63.84 631 ASP B CA 1
ATOM 10800 C C . ASP B 1 631 ? 4.266 40.281 -22.922 1 63.84 631 ASP B C 1
ATOM 10802 O O . ASP B 1 631 ? 3.311 41.062 -23 1 63.84 631 ASP B O 1
ATOM 10806 N N . SER B 1 632 ? 4.566 39.375 -23.797 1 58.94 632 SER B N 1
ATOM 10807 C CA . SER B 1 632 ? 3.414 39.062 -24.641 1 58.94 632 SER B CA 1
ATOM 10808 C C . SER B 1 632 ? 2.258 38.531 -23.797 1 58.94 632 SER B C 1
ATOM 10810 O O . SER B 1 632 ? 2.475 37.781 -22.828 1 58.94 632 SER B O 1
ATOM 10812 N N . LEU B 1 633 ? 1.17 39.344 -23.688 1 52.12 633 LEU B N 1
ATOM 10813 C CA . LEU B 1 633 ? -0.082 39.031 -23.016 1 52.12 633 LEU B CA 1
ATOM 10814 C C . LEU B 1 633 ? -0.453 37.562 -23.219 1 52.12 633 LEU B C 1
ATOM 10816 O O . LEU B 1 633 ? -1.069 37.219 -24.234 1 52.12 633 LEU B O 1
ATOM 10820 N N . CYS B 1 634 ? 0.409 36.75 -22.719 1 57.16 634 CYS B N 1
ATOM 10821 C CA . CYS B 1 634 ? 0.16 35.344 -22.938 1 57.16 634 CYS B CA 1
ATOM 10822 C C . CYS B 1 634 ? -1.08 34.875 -22.172 1 57.16 634 CYS B C 1
ATOM 10824 O O . CYS B 1 634 ? -1.207 35.125 -20.969 1 57.16 634 CYS B O 1
ATOM 10826 N N . GLY B 1 635 ? -2.256 34.781 -22.781 1 52.47 635 GLY B N 1
ATOM 10827 C CA . GLY B 1 635 ? -3.578 34.375 -22.328 1 52.47 635 GLY B CA 1
ATOM 10828 C C . GLY B 1 635 ? -3.562 33.156 -21.453 1 52.47 635 GLY B C 1
ATOM 10829 O O . GLY B 1 635 ? -4.488 32.906 -20.672 1 52.47 635 GLY B O 1
ATOM 10830 N N . ASP B 1 636 ? -2.584 32.125 -21.641 1 66.06 636 ASP B N 1
ATOM 10831 C CA . ASP B 1 636 ? -2.695 30.875 -20.906 1 66.06 636 ASP B CA 1
ATOM 10832 C C . ASP B 1 636 ? -1.521 30.703 -19.938 1 66.06 636 ASP B C 1
ATOM 10834 O O . ASP B 1 636 ? -0.424 31.203 -20.203 1 66.06 636 ASP B O 1
ATOM 10838 N N . GLY B 1 637 ? -1.627 30.375 -18.766 1 74.38 637 GLY B N 1
ATOM 10839 C CA . GLY B 1 637 ? -0.675 30.188 -17.672 1 74.38 637 GLY B CA 1
ATOM 10840 C C . GLY B 1 637 ? 0.558 29.406 -18.094 1 74.38 637 GLY B C 1
ATOM 10841 O O . GLY B 1 637 ? 1.669 29.719 -17.656 1 74.38 637 GLY B O 1
ATOM 10842 N N . TYR B 1 638 ? 0.542 28.594 -19.188 1 83.75 638 TYR B N 1
ATOM 10843 C CA . TYR B 1 638 ? 1.658 27.75 -19.594 1 83.75 638 TYR B CA 1
ATOM 10844 C C . TYR B 1 638 ? 2.582 28.484 -20.547 1 83.75 638 TYR B C 1
ATOM 10846 O O . TYR B 1 638 ? 3.807 28.375 -20.453 1 83.75 638 TYR B O 1
ATOM 10854 N N . GLU B 1 639 ? 2.041 29.281 -21.438 1 86.88 639 GLU B N 1
ATOM 10855 C CA . GLU B 1 639 ? 2.836 30.094 -22.344 1 86.88 639 GLU B CA 1
ATOM 10856 C C . GLU B 1 639 ? 3.598 31.172 -21.594 1 86.88 639 GLU B C 1
ATOM 10858 O O . GLU B 1 639 ? 4.684 31.578 -22.016 1 86.88 639 GLU B O 1
ATOM 10863 N N . GLY B 1 640 ? 2.982 31.562 -20.531 1 88.12 640 GLY B N 1
ATOM 10864 C CA . GLY B 1 640 ? 3.639 32.562 -19.688 1 88.12 640 GLY B CA 1
ATOM 10865 C C . GLY B 1 640 ? 4.934 32.031 -19.078 1 88.12 640 GLY B C 1
ATOM 10866 O O . GLY B 1 640 ? 5.891 32.812 -18.922 1 88.12 640 GLY B O 1
ATOM 10867 N N . ILE B 1 641 ? 4.984 30.781 -18.875 1 91.62 641 ILE B N 1
ATOM 10868 C CA . ILE B 1 641 ? 6.176 30.172 -18.281 1 91.62 641 ILE B CA 1
ATOM 10869 C C . ILE B 1 641 ? 7.312 30.188 -19.312 1 91.62 641 ILE B C 1
ATOM 10871 O O . ILE B 1 641 ? 8.469 30.438 -18.969 1 91.62 641 ILE B O 1
ATOM 10875 N N . LEU B 1 642 ? 7.039 29.922 -20.562 1 93.12 642 LEU B N 1
ATOM 10876 C CA . LEU B 1 642 ? 8.031 29.938 -21.641 1 93.12 642 LEU B CA 1
ATOM 10877 C C . LEU B 1 642 ? 8.547 31.359 -21.859 1 93.12 642 LEU B C 1
ATOM 10879 O O . LEU B 1 642 ? 9.75 31.562 -22.047 1 93.12 642 LEU B O 1
ATOM 10883 N N . ALA B 1 643 ? 7.617 32.281 -21.797 1 93.31 643 ALA B N 1
ATOM 10884 C CA . ALA B 1 643 ? 7.992 33.688 -21.969 1 93.31 643 ALA B CA 1
ATOM 10885 C C . ALA B 1 643 ? 8.859 34.188 -20.812 1 93.31 643 ALA B C 1
ATOM 10887 O O . ALA B 1 643 ? 9.836 34.906 -21.016 1 93.31 643 ALA B O 1
ATOM 10888 N N . ASP B 1 644 ? 8.469 33.781 -19.625 1 92.88 644 ASP B N 1
ATOM 10889 C CA . ASP B 1 644 ? 9.234 34.156 -18.438 1 92.88 644 ASP B CA 1
ATOM 10890 C C . ASP B 1 644 ? 10.633 33.531 -18.469 1 92.88 644 ASP B C 1
ATOM 10892 O O . ASP B 1 644 ? 11.602 34.156 -18.016 1 92.88 644 ASP B O 1
ATOM 10896 N N . GLY B 1 645 ? 10.703 32.344 -19.016 1 94.62 645 GLY B N 1
ATOM 10897 C CA . GLY B 1 645 ? 12 31.719 -19.172 1 94.62 645 GLY B CA 1
ATOM 10898 C C . GLY B 1 645 ? 12.93 32.469 -20.109 1 94.62 645 GLY B C 1
ATOM 10899 O O . GLY B 1 645 ? 14.125 32.625 -19.812 1 94.62 645 GLY B O 1
ATOM 10900 N N . ARG B 1 646 ? 12.383 32.875 -21.141 1 94 646 ARG B N 1
ATOM 10901 C CA . ARG B 1 646 ? 13.164 33.656 -22.094 1 94 646 ARG B CA 1
ATOM 10902 C C . ARG B 1 646 ? 13.594 35 -21.5 1 94 646 ARG B C 1
ATOM 10904 O O . ARG B 1 646 ? 14.75 35.406 -21.641 1 94 646 ARG B O 1
ATOM 10911 N N . LYS B 1 647 ? 12.641 35.625 -20.859 1 94.12 647 LYS B N 1
ATOM 10912 C CA . LYS B 1 647 ? 12.945 36.875 -20.203 1 94.12 647 LYS B CA 1
ATOM 10913 C C . LYS B 1 647 ? 14.086 36.719 -19.188 1 94.12 647 LYS B C 1
ATOM 10915 O O . LYS B 1 647 ? 15.023 37.531 -19.188 1 94.12 647 LYS B O 1
ATOM 10920 N N . LEU B 1 648 ? 13.977 35.719 -18.391 1 95.81 648 LEU B N 1
ATOM 10921 C CA . LEU B 1 648 ? 15.008 35.469 -17.391 1 95.81 648 LEU B CA 1
ATOM 10922 C C . LEU B 1 648 ? 16.344 35.156 -18.047 1 95.81 648 LEU B C 1
ATOM 10924 O O . LEU B 1 648 ? 17.391 35.625 -17.578 1 95.81 648 LEU B O 1
ATOM 10928 N N . GLY B 1 649 ? 16.375 34.375 -19.109 1 94.81 649 GLY B N 1
ATOM 10929 C CA . GLY B 1 649 ? 17.594 34.062 -19.828 1 94.81 649 GLY B CA 1
ATOM 10930 C C . GLY B 1 649 ? 18.297 35.312 -20.359 1 94.81 649 GLY B C 1
ATOM 10931 O O . GLY B 1 649 ? 19.516 35.438 -20.219 1 94.81 649 GLY B O 1
ATOM 10932 N N . ASP B 1 650 ? 17.547 36.219 -20.875 1 92.81 650 ASP B N 1
ATOM 10933 C CA . ASP B 1 650 ? 18.094 37.469 -21.391 1 92.81 650 ASP B CA 1
ATOM 10934 C C . ASP B 1 650 ? 18.641 38.344 -20.266 1 92.81 650 ASP B C 1
ATOM 10936 O O . ASP B 1 650 ? 19.688 38.969 -20.406 1 92.81 650 ASP B O 1
ATOM 10940 N N . GLU B 1 651 ? 17.891 38.344 -19.188 1 94.44 651 GLU B N 1
ATOM 10941 C CA . GLU B 1 651 ? 18.312 39.156 -18.047 1 94.44 651 GLU B CA 1
ATOM 10942 C C . GLU B 1 651 ? 19.609 38.594 -17.438 1 94.44 651 GLU B C 1
ATOM 10944 O O . GLU B 1 651 ? 20.469 39.344 -16.984 1 94.44 651 GLU B O 1
ATOM 10949 N N . ILE B 1 652 ? 19.719 37.312 -17.391 1 95.56 652 ILE B N 1
ATOM 10950 C CA . ILE B 1 652 ? 20.922 36.688 -16.859 1 95.56 652 ILE B CA 1
ATOM 10951 C C . ILE B 1 652 ? 22.125 37.031 -17.75 1 95.56 652 ILE B C 1
ATOM 10953 O O . ILE B 1 652 ? 23.188 37.375 -17.234 1 95.56 652 ILE B O 1
ATOM 10957 N N . MET B 1 653 ? 21.922 37 -19.047 1 92.31 653 MET B N 1
ATOM 10958 C CA . MET B 1 653 ? 23 37.312 -20 1 92.31 653 MET B CA 1
ATOM 10959 C C . MET B 1 653 ? 23.422 38.781 -19.906 1 92.31 653 MET B C 1
ATOM 10961 O O . MET B 1 653 ? 24.594 39.094 -20.109 1 92.31 653 MET B O 1
ATOM 10965 N N . GLN B 1 654 ? 22.547 39.562 -19.5 1 91.69 654 GLN B N 1
ATOM 10966 C CA . GLN B 1 654 ? 22.812 41 -19.453 1 91.69 654 GLN B CA 1
ATOM 10967 C C . GLN B 1 654 ? 23.391 41.406 -18.109 1 91.69 654 GLN B C 1
ATOM 10969 O O . GLN B 1 654 ? 24.312 42.25 -18.047 1 91.69 654 GLN B O 1
ATOM 10974 N N . ARG B 1 655 ? 22.906 40.812 -17.078 1 92 655 ARG B N 1
ATOM 10975 C CA . ARG B 1 655 ? 23.188 41.344 -15.758 1 92 655 ARG B CA 1
ATOM 10976 C C . ARG B 1 655 ? 24.25 40.531 -15.047 1 92 655 ARG B C 1
ATOM 10978 O O . ARG B 1 655 ? 24.922 41.031 -14.133 1 92 655 ARG B O 1
ATOM 10985 N N . MET B 1 656 ? 24.422 39.312 -15.398 1 90.69 656 MET B N 1
ATOM 10986 C CA . MET B 1 656 ? 25.438 38.469 -14.758 1 90.69 656 MET B CA 1
ATOM 10987 C C . MET B 1 656 ? 26.719 38.438 -15.586 1 90.69 656 MET B C 1
ATOM 10989 O O . MET B 1 656 ? 26.719 38.031 -16.75 1 90.69 656 MET B O 1
ATOM 10993 N N . PRO B 1 657 ? 27.844 38.812 -14.984 1 87.62 657 PRO B N 1
ATOM 10994 C CA . PRO B 1 657 ? 29.109 38.781 -15.734 1 87.62 657 PRO B CA 1
ATOM 10995 C C . PRO B 1 657 ? 29.469 37.375 -16.188 1 87.62 657 PRO B C 1
ATOM 10997 O O . PRO B 1 657 ? 29.203 36.406 -15.477 1 87.62 657 PRO B O 1
ATOM 11000 N N . ASP B 1 658 ? 30.203 37.25 -17.25 1 83.62 658 ASP B N 1
ATOM 11001 C CA . ASP B 1 658 ? 30.547 35.969 -17.875 1 83.62 658 ASP B CA 1
ATOM 11002 C C . ASP B 1 658 ? 31.422 35.125 -16.969 1 83.62 658 ASP B C 1
ATOM 11004 O O . ASP B 1 658 ? 31.281 33.875 -16.922 1 83.62 658 ASP B O 1
ATOM 11008 N N . ALA B 1 659 ? 32.281 35.719 -16.203 1 80.94 659 ALA B N 1
ATOM 11009 C CA . ALA B 1 659 ? 33.25 35.031 -15.398 1 80.94 659 ALA B CA 1
ATOM 11010 C C . ALA B 1 659 ? 32.594 34.312 -14.211 1 80.94 659 ALA B C 1
ATOM 11012 O O . ALA B 1 659 ? 33.094 33.281 -13.742 1 80.94 659 ALA B O 1
ATOM 11013 N N . VAL B 1 660 ? 31.438 34.844 -13.773 1 89.44 660 VAL B N 1
ATOM 11014 C CA . VAL B 1 660 ? 30.859 34.281 -12.547 1 89.44 660 VAL B CA 1
ATOM 11015 C C . VAL B 1 660 ? 29.5 33.688 -12.844 1 89.44 660 VAL B C 1
ATOM 11017 O O . VAL B 1 660 ? 28.922 33 -11.992 1 89.44 660 VAL B O 1
ATOM 11020 N N . ARG B 1 661 ? 29.031 33.781 -14.031 1 92.81 661 ARG B N 1
ATOM 11021 C CA . ARG B 1 661 ? 27.656 33.406 -14.406 1 92.81 661 ARG B CA 1
ATOM 11022 C C . ARG B 1 661 ? 27.391 31.938 -14.102 1 92.81 661 ARG B C 1
ATOM 11024 O O . ARG B 1 661 ? 26.453 31.609 -13.375 1 92.81 661 ARG B O 1
ATOM 11031 N N . TRP B 1 662 ? 28.266 31.094 -14.547 1 94.62 662 TRP B N 1
ATOM 11032 C CA . TRP B 1 662 ? 28.031 29.656 -14.422 1 94.62 662 TRP B CA 1
ATOM 11033 C C . TRP B 1 662 ? 28.266 29.188 -12.984 1 94.62 662 TRP B C 1
ATOM 11035 O O . TRP B 1 662 ? 27.641 28.234 -12.531 1 94.62 662 TRP B O 1
ATOM 11045 N N . LYS B 1 663 ? 29.125 29.875 -12.305 1 93.12 663 LYS B N 1
ATOM 11046 C CA . LYS B 1 663 ? 29.297 29.578 -10.891 1 93.12 663 LYS B CA 1
ATOM 11047 C C . LYS B 1 663 ? 28.031 29.922 -10.102 1 93.12 663 LYS B C 1
ATOM 11049 O O . LYS B 1 663 ? 27.594 29.125 -9.273 1 93.12 663 LYS B O 1
ATOM 11054 N N . VAL B 1 664 ? 27.469 31.031 -10.453 1 94.56 664 VAL B N 1
ATOM 11055 C CA . VAL B 1 664 ? 26.25 31.469 -9.766 1 94.56 664 VAL B CA 1
ATOM 11056 C C . VAL B 1 664 ? 25.094 30.562 -10.133 1 94.56 664 VAL B C 1
ATOM 11058 O O . VAL B 1 664 ? 24.312 30.141 -9.266 1 94.56 664 VAL B O 1
ATOM 11061 N N . LEU B 1 665 ? 25 30.219 -11.375 1 96.12 665 LEU B N 1
ATOM 11062 C CA . LEU B 1 665 ? 23.922 29.344 -11.82 1 96.12 665 LEU B CA 1
ATOM 11063 C C . LEU B 1 665 ? 24.047 27.969 -11.188 1 96.12 665 LEU B C 1
ATOM 11065 O O . LEU B 1 665 ? 23.047 27.344 -10.828 1 96.12 665 LEU B O 1
ATOM 11069 N N . GLY B 1 666 ? 25.266 27.484 -11.109 1 96.44 666 GLY B N 1
ATOM 11070 C CA . GLY B 1 666 ? 25.5 26.203 -10.445 1 96.44 666 GLY B CA 1
ATOM 11071 C C . GLY B 1 666 ? 25.062 26.203 -8.992 1 96.44 666 GLY B C 1
ATOM 11072 O O . GLY B 1 666 ? 24.359 25.297 -8.547 1 96.44 666 GLY B O 1
ATOM 11073 N N . GLU B 1 667 ? 25.438 27.234 -8.336 1 96 667 GLU B N 1
ATOM 11074 C CA . GLU B 1 667 ? 25.062 27.359 -6.93 1 96 667 GLU B CA 1
ATOM 11075 C C . GLU B 1 667 ? 23.547 27.531 -6.777 1 96 667 GLU B C 1
ATOM 11077 O O . GLU B 1 667 ? 22.953 27.031 -5.816 1 96 667 GLU B O 1
ATOM 11082 N N . MET B 1 668 ? 22.984 28.203 -7.691 1 95.62 668 MET B N 1
ATOM 11083 C CA . MET B 1 668 ? 21.547 28.406 -7.691 1 95.62 668 MET B CA 1
ATOM 11084 C C . MET B 1 668 ? 20.812 27.078 -7.824 1 95.62 668 MET B C 1
ATOM 11086 O O . MET B 1 668 ? 19.859 26.812 -7.078 1 95.62 668 MET B O 1
ATOM 11090 N N . TRP B 1 669 ? 21.219 26.281 -8.703 1 97.5 669 TRP B N 1
ATOM 11091 C CA . TRP B 1 669 ? 20.562 24.984 -8.938 1 97.5 669 TRP B CA 1
ATOM 11092 C C . TRP B 1 669 ? 20.781 24.047 -7.762 1 97.5 669 TRP B C 1
ATOM 11094 O O . TRP B 1 669 ? 19.906 23.234 -7.438 1 97.5 669 TRP B O 1
ATOM 11104 N N . VAL B 1 670 ? 21.938 24.078 -7.156 1 97.31 670 VAL B N 1
ATOM 11105 C CA . VAL B 1 670 ? 22.172 23.281 -5.961 1 97.31 670 VAL B CA 1
ATOM 11106 C C . VAL B 1 670 ? 21.188 23.672 -4.863 1 97.31 670 VAL B C 1
ATOM 11108 O O . VAL B 1 670 ? 20.562 22.812 -4.246 1 97.31 670 VAL B O 1
ATOM 11111 N N . GLU B 1 671 ? 21.047 24.953 -4.688 1 95.69 671 GLU B N 1
ATOM 11112 C CA . GLU B 1 671 ? 20.125 25.438 -3.658 1 95.69 671 GLU B CA 1
ATOM 11113 C C . GLU B 1 671 ? 18.688 25.047 -3.982 1 95.69 671 GLU B C 1
ATOM 11115 O O . GLU B 1 671 ? 17.922 24.656 -3.094 1 95.69 671 GLU B O 1
ATOM 11120 N N . MET B 1 672 ? 18.344 25.156 -5.227 1 94.56 672 MET B N 1
ATOM 11121 C CA . MET B 1 672 ? 17 24.797 -5.633 1 94.56 672 MET B CA 1
ATOM 11122 C C . MET B 1 672 ? 16.734 23.312 -5.387 1 94.56 672 MET B C 1
ATOM 11124 O O . MET B 1 672 ? 15.664 22.938 -4.902 1 94.56 672 MET B O 1
ATOM 11128 N N . LEU B 1 673 ? 17.688 22.5 -5.707 1 95.88 673 LEU B N 1
ATOM 11129 C CA . LEU B 1 673 ? 17.547 21.062 -5.484 1 95.88 673 LEU B CA 1
ATOM 11130 C C . LEU B 1 673 ? 17.422 20.75 -3.996 1 95.88 673 LEU B C 1
ATOM 11132 O O . LEU B 1 673 ? 16.594 19.938 -3.596 1 95.88 673 LEU B O 1
ATOM 11136 N N . LEU B 1 674 ? 18.219 21.422 -3.201 1 95.38 674 LEU B N 1
ATOM 11137 C CA . LEU B 1 674 ? 18.203 21.203 -1.759 1 95.38 674 LEU B CA 1
ATOM 11138 C C . LEU B 1 674 ? 16.891 21.719 -1.153 1 95.38 674 LEU B C 1
ATOM 11140 O O . LEU B 1 674 ? 16.438 21.203 -0.131 1 95.38 674 LEU B O 1
ATOM 11144 N N . SER B 1 675 ? 16.281 22.703 -1.795 1 92.75 675 SER B N 1
ATOM 11145 C CA . SER B 1 675 ? 15.016 23.25 -1.31 1 92.75 675 SER B CA 1
ATOM 11146 C C . SER B 1 675 ? 13.859 22.297 -1.596 1 92.75 675 SER B C 1
ATOM 11148 O O . SER B 1 675 ? 12.867 22.266 -0.862 1 92.75 675 SER B O 1
ATOM 11150 N N . VAL B 1 676 ? 13.953 21.484 -2.576 1 92.88 676 VAL B N 1
ATOM 11151 C CA . VAL B 1 676 ? 12.867 20.594 -2.967 1 92.88 676 VAL B CA 1
ATOM 11152 C C . VAL B 1 676 ? 13.086 19.219 -2.361 1 92.88 676 VAL B C 1
ATOM 11154 O O . VAL B 1 676 ? 12.164 18.391 -2.318 1 92.88 676 VAL B O 1
ATOM 11157 N N . ALA B 1 677 ? 14.195 18.906 -1.812 1 93.5 677 ALA B N 1
ATOM 11158 C CA . ALA B 1 677 ? 14.555 17.578 -1.329 1 93.5 677 ALA B CA 1
ATOM 11159 C C . ALA B 1 677 ? 13.734 17.203 -0.1 1 93.5 677 ALA B C 1
ATOM 11161 O O . ALA B 1 677 ? 13.266 16.062 0.017 1 93.5 677 ALA B O 1
ATOM 11162 N N . PRO B 1 678 ? 13.5 18.188 0.815 1 90.5 678 PRO B N 1
ATOM 11163 C CA . PRO B 1 678 ? 12.688 17.797 1.969 1 90.5 678 PRO B CA 1
ATOM 11164 C C . PRO B 1 678 ? 11.219 17.562 1.608 1 90.5 678 PRO B C 1
ATOM 11166 O O . PRO B 1 678 ? 10.555 18.469 1.102 1 90.5 678 PRO B O 1
ATOM 11169 N N . SER B 1 679 ? 10.836 16.391 1.458 1 86.38 679 SER B N 1
ATOM 11170 C CA . SER B 1 679 ? 9.461 16.016 1.127 1 86.38 679 SER B CA 1
ATOM 11171 C C . SER B 1 679 ? 8.867 15.117 2.201 1 86.38 679 SER B C 1
ATOM 11173 O O . SER B 1 679 ? 9.586 14.391 2.881 1 86.38 679 SER B O 1
ATOM 11175 N N . ASP B 1 680 ? 7.574 15.203 2.391 1 81.88 680 ASP B N 1
ATOM 11176 C CA . ASP B 1 680 ? 6.883 14.398 3.396 1 81.88 680 ASP B CA 1
ATOM 11177 C C . ASP B 1 680 ? 6.449 13.055 2.822 1 81.88 680 ASP B C 1
ATOM 11179 O O . ASP B 1 680 ? 5.918 12.203 3.543 1 81.88 680 ASP B O 1
ATOM 11183 N N . ASN B 1 681 ? 6.746 12.883 1.562 1 87.81 681 ASN B N 1
ATOM 11184 C CA . ASN B 1 681 ? 6.379 11.609 0.952 1 87.81 681 ASN B CA 1
ATOM 11185 C C . ASN B 1 681 ? 7.508 10.586 1.057 1 87.81 681 ASN B C 1
ATOM 11187 O O . ASN B 1 681 ? 8.148 10.258 0.056 1 87.81 681 ASN B O 1
ATOM 11191 N N . ALA B 1 682 ? 7.695 10.016 2.213 1 90.56 682 ALA B N 1
ATOM 11192 C CA . ALA B 1 682 ? 8.758 9.055 2.48 1 90.56 682 ALA B CA 1
ATOM 11193 C C . ALA B 1 682 ? 8.555 7.77 1.684 1 90.56 682 ALA B C 1
ATOM 11195 O O . ALA B 1 682 ? 9.523 7.133 1.256 1 90.56 682 ALA B O 1
ATOM 11196 N N . THR B 1 683 ? 7.363 7.434 1.372 1 88.56 683 THR B N 1
ATOM 11197 C CA . THR B 1 683 ? 7.055 6.199 0.661 1 88.56 683 THR B CA 1
ATOM 11198 C C . THR B 1 683 ? 7.555 6.266 -0.78 1 88.56 683 THR B C 1
ATOM 11200 O O . THR B 1 683 ? 8.031 5.27 -1.322 1 88.56 683 THR B O 1
ATOM 11203 N N . ALA B 1 684 ? 7.445 7.406 -1.355 1 90.81 684 ALA B N 1
ATOM 11204 C CA . ALA B 1 684 ? 7.914 7.57 -2.73 1 90.81 684 ALA B CA 1
ATOM 11205 C C . ALA B 1 684 ? 9.422 7.391 -2.818 1 90.81 684 ALA B C 1
ATOM 11207 O O . ALA B 1 684 ? 9.93 6.801 -3.775 1 90.81 684 ALA B O 1
ATOM 11208 N N . HIS B 1 685 ? 10.086 7.832 -1.854 1 94.19 685 HIS B N 1
ATOM 11209 C CA . HIS B 1 685 ? 11.539 7.688 -1.828 1 94.19 685 HIS B CA 1
ATOM 11210 C C . HIS B 1 685 ? 11.945 6.227 -1.686 1 94.19 685 HIS B C 1
ATOM 11212 O O . HIS B 1 685 ? 12.875 5.766 -2.35 1 94.19 685 HIS B O 1
ATOM 11218 N N . VAL B 1 686 ? 11.273 5.496 -0.873 1 92.75 686 VAL B N 1
ATOM 11219 C CA . VAL B 1 686 ? 11.586 4.086 -0.661 1 92.75 686 VAL B CA 1
ATOM 11220 C C . VAL B 1 686 ? 11.281 3.291 -1.927 1 92.75 686 VAL B C 1
ATOM 11222 O O . VAL B 1 686 ? 12.016 2.367 -2.281 1 92.75 686 VAL B O 1
ATOM 11225 N N . GLN B 1 687 ? 10.219 3.666 -2.623 1 90.44 687 GLN B N 1
ATOM 11226 C CA . GLN B 1 687 ? 9.852 2.971 -3.852 1 90.44 687 GLN B CA 1
ATOM 11227 C C . GLN B 1 687 ? 10.938 3.129 -4.918 1 90.44 687 GLN B C 1
ATOM 11229 O O . GLN B 1 687 ? 11.219 2.191 -5.668 1 90.44 687 GLN B O 1
ATOM 11234 N N . LYS B 1 688 ? 11.539 4.246 -4.93 1 91.56 688 LYS B N 1
ATOM 11235 C CA . LYS B 1 688 ? 12.531 4.52 -5.965 1 91.56 688 LYS B CA 1
ATOM 11236 C C . LYS B 1 688 ? 13.859 3.828 -5.648 1 91.56 688 LYS B C 1
ATOM 11238 O O . LYS B 1 688 ? 14.719 3.711 -6.52 1 91.56 688 LYS B O 1
ATOM 11243 N N . LEU B 1 689 ? 14.008 3.332 -4.414 1 92.19 689 LEU B N 1
ATOM 11244 C CA . LEU B 1 689 ? 15.211 2.584 -4.07 1 92.19 689 LEU B CA 1
ATOM 11245 C C . LEU B 1 689 ? 15.266 1.26 -4.828 1 92.19 689 LEU B C 1
ATOM 11247 O O . LEU B 1 689 ? 16.344 0.733 -5.094 1 92.19 689 LEU B O 1
ATOM 11251 N N . ALA B 1 690 ? 14.094 0.773 -5.238 1 88.88 690 ALA B N 1
ATOM 11252 C CA . ALA B 1 690 ? 14.023 -0.515 -5.926 1 88.88 690 ALA B CA 1
ATOM 11253 C C . ALA B 1 690 ? 14.297 -0.357 -7.418 1 88.88 690 ALA B C 1
ATOM 11255 O O . ALA B 1 690 ? 14.461 -1.348 -8.133 1 88.88 690 ALA B O 1
ATOM 11256 N N . THR B 1 691 ? 14.328 0.862 -7.891 1 87.62 691 THR B N 1
ATOM 11257 C CA . THR B 1 691 ? 14.539 1.09 -9.32 1 87.62 691 THR B CA 1
ATOM 11258 C C . THR B 1 691 ? 15.859 1.81 -9.562 1 87.62 691 THR B C 1
ATOM 11260 O O . THR B 1 691 ? 15.969 2.619 -10.484 1 87.62 691 THR B O 1
ATOM 11263 N N . GLY B 1 692 ? 16.812 1.598 -8.695 1 87.19 692 GLY B N 1
ATOM 11264 C CA . GLY B 1 692 ? 18.156 2.131 -8.906 1 87.19 692 GLY B CA 1
ATOM 11265 C C . GLY B 1 692 ? 18.453 3.332 -8.031 1 87.19 692 GLY B C 1
ATOM 11266 O O . GLY B 1 692 ? 19.609 3.754 -7.934 1 87.19 692 GLY B O 1
ATOM 11267 N N . GLY B 1 693 ? 17.469 3.945 -7.426 1 88.81 693 GLY B N 1
ATOM 11268 C CA . GLY B 1 693 ? 17.688 5.059 -6.516 1 88.81 693 GLY B CA 1
ATOM 11269 C C . GLY B 1 693 ? 17.828 6.391 -7.227 1 88.81 693 GLY B C 1
ATOM 11270 O O . GLY B 1 693 ? 18.016 6.434 -8.445 1 88.81 693 GLY B O 1
ATOM 11271 N N . GLU B 1 694 ? 17.672 7.492 -6.488 1 93.81 694 GLU B N 1
ATOM 11272 C CA . GLU B 1 694 ? 17.797 8.859 -6.996 1 93.81 694 GLU B CA 1
ATOM 11273 C C . GLU B 1 694 ? 18.641 9.719 -6.07 1 93.81 694 GLU B C 1
ATOM 11275 O O . GLU B 1 694 ? 18.688 9.484 -4.859 1 93.81 694 GLU B O 1
ATOM 11280 N N . LEU B 1 695 ? 19.297 10.672 -6.648 1 96.44 695 LEU B N 1
ATOM 11281 C CA . LEU B 1 695 ? 20.109 11.602 -5.875 1 96.44 695 LEU B CA 1
ATOM 11282 C C . LEU B 1 695 ? 19.266 12.344 -4.848 1 96.44 695 LEU B C 1
ATOM 11284 O O . LEU B 1 695 ? 19.688 12.531 -3.703 1 96.44 695 LEU B O 1
ATOM 11288 N N . ILE B 1 696 ? 18.094 12.719 -5.195 1 96.5 696 ILE B N 1
ATOM 11289 C CA . ILE B 1 696 ? 17.234 13.5 -4.32 1 96.5 696 ILE B CA 1
ATOM 11290 C C . ILE B 1 696 ? 16.906 12.703 -3.062 1 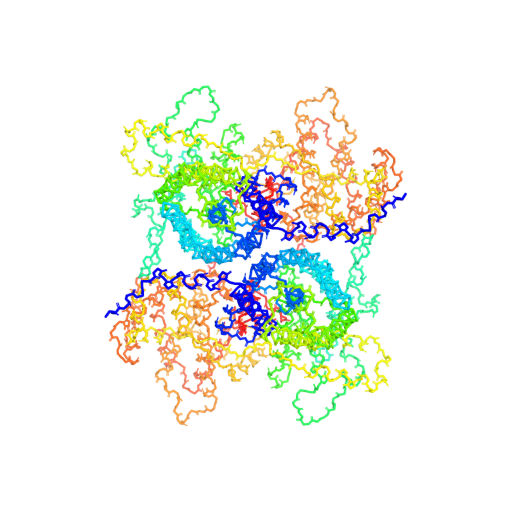96.5 696 ILE B C 1
ATOM 11292 O O . ILE B 1 696 ? 16.688 13.273 -1.99 1 96.5 696 ILE B O 1
ATOM 11296 N N . THR B 1 697 ? 16.844 11.398 -3.133 1 96.25 697 THR B N 1
ATOM 11297 C CA . THR B 1 697 ? 16.594 10.539 -1.979 1 96.25 697 THR B CA 1
ATOM 11298 C C . THR B 1 697 ? 17.781 10.578 -1.014 1 96.25 697 THR B C 1
ATOM 11300 O O . THR B 1 697 ? 17.594 10.539 0.204 1 96.25 697 THR B O 1
ATOM 11303 N N . HIS B 1 698 ? 19 10.648 -1.572 1 96.38 698 HIS B N 1
ATOM 11304 C CA . HIS B 1 698 ? 20.188 10.789 -0.737 1 96.38 698 HIS B CA 1
ATOM 11305 C C . HIS B 1 698 ? 20.172 12.109 0.03 1 96.38 698 HIS B C 1
ATOM 11307 O O . HIS B 1 698 ? 20.453 12.141 1.229 1 96.38 698 HIS B O 1
ATOM 11313 N N . LEU B 1 699 ? 19.781 13.117 -0.705 1 96.5 699 LEU B N 1
ATOM 11314 C CA . LEU B 1 699 ? 19.719 14.438 -0.084 1 96.5 699 LEU B CA 1
ATOM 11315 C C . LEU B 1 699 ? 18.578 14.516 0.925 1 96.5 699 LEU B C 1
ATOM 11317 O O . LEU B 1 699 ? 18.719 15.172 1.963 1 96.5 699 LEU B O 1
ATOM 11321 N N . TRP B 1 700 ? 17.469 13.844 0.595 1 96.06 700 TRP B N 1
ATOM 11322 C CA . TRP B 1 700 ? 16.328 13.758 1.506 1 96.06 700 TRP B CA 1
ATOM 11323 C C . TRP B 1 700 ? 16.734 13.133 2.834 1 96.06 700 TRP B C 1
ATOM 11325 O O . TRP B 1 700 ? 16.406 13.656 3.902 1 96.06 700 TRP B O 1
ATOM 11335 N N . ALA B 1 701 ? 17.516 12.102 2.811 1 96.75 701 ALA B N 1
ATOM 11336 C CA . ALA B 1 701 ? 17.984 11.422 4.016 1 96.75 701 ALA B CA 1
ATOM 11337 C C . ALA B 1 701 ? 18.984 12.289 4.777 1 96.75 701 ALA B C 1
ATOM 11339 O O . ALA B 1 701 ? 18.859 12.453 5.996 1 96.75 701 ALA B O 1
ATOM 11340 N N . LEU B 1 702 ? 19.891 12.852 4.055 1 96.62 702 LEU B N 1
ATOM 11341 C CA . LEU B 1 702 ? 20.938 13.68 4.668 1 96.62 702 LEU B CA 1
ATOM 11342 C C . LEU B 1 702 ? 20.312 14.883 5.375 1 96.62 702 LEU B C 1
ATOM 11344 O O . LEU B 1 702 ? 20.656 15.172 6.523 1 96.62 702 LEU B O 1
ATOM 11348 N N . LEU B 1 703 ? 19.422 15.57 4.73 1 95 703 LEU B N 1
ATOM 11349 C CA . LEU B 1 703 ? 18.797 16.75 5.305 1 95 703 LEU B CA 1
ATOM 11350 C C . LEU B 1 703 ? 17.922 16.391 6.5 1 95 703 LEU B C 1
ATOM 11352 O O . LEU B 1 703 ? 17.812 17.172 7.449 1 95 703 LEU B O 1
ATOM 11356 N N . THR B 1 704 ? 17.328 15.188 6.453 1 94.75 704 THR B N 1
ATOM 11357 C CA . THR B 1 704 ? 16.562 14.719 7.605 1 94.75 704 THR B CA 1
ATOM 11358 C C . THR B 1 704 ? 17.453 14.617 8.836 1 94.75 704 THR B C 1
ATOM 11360 O O . THR B 1 704 ? 17.062 15.023 9.93 1 94.75 704 THR B O 1
ATOM 11363 N N . HIS B 1 705 ? 18.641 14.117 8.633 1 95.62 705 HIS B N 1
ATOM 11364 C CA . HIS B 1 705 ? 19.562 13.945 9.75 1 95.62 705 HIS B CA 1
ATOM 11365 C C . HIS B 1 705 ? 20.109 15.289 10.211 1 95.62 705 HIS B C 1
ATOM 11367 O O . HIS B 1 705 ? 20.656 15.398 11.32 1 95.62 705 HIS B O 1
ATOM 11373 N N . ALA B 1 706 ? 19.953 16.312 9.336 1 94.5 706 ALA B N 1
ATOM 11374 C CA . ALA B 1 706 ? 20.391 17.656 9.695 1 94.5 706 ALA B CA 1
ATOM 11375 C C . ALA B 1 706 ? 19.266 18.422 10.375 1 94.5 706 ALA B C 1
ATOM 11377 O O . ALA B 1 706 ? 19.453 19.562 10.797 1 94.5 706 ALA B O 1
ATOM 11378 N N . GLY B 1 707 ? 18.109 17.844 10.438 1 91.44 707 GLY B N 1
ATOM 11379 C CA . GLY B 1 707 ? 16.969 18.469 11.086 1 91.44 707 GLY B CA 1
ATOM 11380 C C . GLY B 1 707 ? 16.125 19.312 10.141 1 91.44 707 GLY B C 1
ATOM 11381 O O . GLY B 1 707 ? 15.242 20.047 10.578 1 91.44 707 GLY B O 1
ATOM 11382 N N . VAL B 1 708 ? 16.438 19.25 8.836 1 89.75 708 VAL B N 1
ATOM 11383 C CA . VAL B 1 708 ? 15.656 19.984 7.844 1 89.75 708 VAL B CA 1
ATOM 11384 C C . VAL B 1 708 ? 14.555 19.078 7.285 1 89.75 708 VAL B C 1
ATOM 11386 O O . VAL B 1 708 ? 14.773 18.344 6.316 1 89.75 708 VAL B O 1
ATOM 11389 N N . ILE B 1 709 ? 13.359 19.109 7.852 1 84.56 709 ILE B N 1
ATOM 11390 C CA . ILE B 1 709 ? 12.289 18.172 7.527 1 84.56 709 ILE B CA 1
ATOM 11391 C C . ILE B 1 709 ? 11.242 18.859 6.656 1 84.56 709 ILE B C 1
ATOM 11393 O O . ILE B 1 709 ? 10.695 18.25 5.734 1 84.56 709 ILE B O 1
ATOM 11397 N N . GLU B 1 710 ? 10.898 20.156 6.965 1 76.81 710 GLU B N 1
ATOM 11398 C CA . GLU B 1 710 ? 9.844 20.859 6.234 1 76.81 710 GLU B CA 1
ATOM 11399 C C . GLU B 1 710 ? 10.43 21.734 5.129 1 76.81 710 GLU B C 1
ATOM 11401 O O . GLU B 1 710 ? 11.602 22.109 5.18 1 76.81 710 GLU B O 1
ATOM 11406 N N . LYS B 1 711 ? 9.539 21.875 4.172 1 69.31 711 LYS B N 1
ATOM 11407 C CA . LYS B 1 711 ? 9.914 22.75 3.064 1 69.31 711 LYS B CA 1
ATOM 11408 C C . LYS B 1 711 ? 10.219 24.156 3.559 1 69.31 711 LYS B C 1
ATOM 11410 O O . LYS B 1 711 ? 9.453 24.734 4.344 1 69.31 711 LYS B O 1
ATOM 11415 N N . PRO B 1 712 ? 11.383 24.531 3.223 1 61.19 712 PRO B N 1
ATOM 11416 C CA . PRO B 1 712 ? 11.695 25.906 3.596 1 61.19 712 PRO B CA 1
ATOM 11417 C C . PRO B 1 712 ? 10.75 26.922 2.959 1 61.19 712 PRO B C 1
ATOM 11419 O O . PRO B 1 712 ? 10.391 26.781 1.787 1 61.19 712 PRO B O 1
ATOM 11422 N N . MET B 1 713 ? 9.82 27.5 3.809 1 55.16 713 MET B N 1
ATOM 11423 C CA . MET B 1 713 ? 8.891 28.516 3.309 1 55.16 713 MET B CA 1
ATOM 11424 C C . MET B 1 713 ? 9.625 29.812 2.99 1 55.16 713 MET B C 1
ATOM 11426 O O . MET B 1 713 ? 10.578 30.172 3.678 1 55.16 713 MET B O 1
ATOM 11430 N N . SER B 1 714 ? 9.398 30.172 1.684 1 54.66 714 SER B N 1
ATOM 11431 C CA . SER B 1 714 ? 9.984 31.453 1.343 1 54.66 714 SER B CA 1
ATOM 11432 C C . SER B 1 714 ? 9.688 32.5 2.42 1 54.66 714 SER B C 1
ATOM 11434 O O . SER B 1 714 ? 8.594 32.531 2.992 1 54.66 714 SER B O 1
ATOM 11436 N N . ARG B 1 715 ? 10.594 33.125 3.184 1 48.72 715 ARG B N 1
ATOM 11437 C CA . ARG B 1 715 ? 10.43 34.188 4.148 1 48.72 715 ARG B CA 1
ATOM 11438 C C . ARG B 1 715 ? 9.344 35.188 3.705 1 48.72 715 ARG B C 1
ATOM 11440 O O . ARG B 1 715 ? 8.641 35.75 4.539 1 48.72 715 ARG B O 1
ATOM 11447 N N . TYR B 1 716 ? 9.18 35.25 2.445 1 44 716 TYR B N 1
ATOM 11448 C CA . TYR B 1 716 ? 8.258 36.25 1.938 1 44 716 TYR B CA 1
ATOM 11449 C C . TYR B 1 716 ? 6.906 35.656 1.593 1 44 716 TYR B C 1
ATOM 11451 O O . TYR B 1 716 ? 5.934 36.344 1.346 1 44 716 TYR B O 1
ATOM 11459 N N . SER B 1 717 ? 6.746 34.5 1.438 1 44.91 717 SER B N 1
ATOM 11460 C CA . SER B 1 717 ? 5.449 33.906 1.129 1 44.91 717 SER B CA 1
ATOM 11461 C C . SER B 1 717 ? 4.5 34 2.318 1 44.91 717 SER B C 1
ATOM 11463 O O . SER B 1 717 ? 3.279 33.938 2.154 1 44.91 717 SER B O 1
ATOM 11465 N N . GLY B 1 718 ? 4.824 33.938 3.453 1 37.16 718 GLY B N 1
ATOM 11466 C CA . GLY B 1 718 ? 3.957 34.25 4.574 1 37.16 718 GLY B CA 1
ATOM 11467 C C . GLY B 1 718 ? 3.35 35.625 4.48 1 37.16 718 GLY B C 1
ATOM 11468 O O . GLY B 1 718 ? 2.262 35.875 5.008 1 37.16 718 GLY B O 1
ATOM 11469 N N . ARG B 1 719 ? 3.961 36.625 4.059 1 37.56 719 ARG B N 1
ATOM 11470 C CA . ARG B 1 719 ? 3.418 37.969 3.924 1 37.56 719 ARG B CA 1
ATOM 11471 C C . ARG B 1 719 ? 2.303 38.031 2.885 1 37.56 719 ARG B C 1
ATOM 11473 O O . ARG B 1 719 ? 1.37 38.812 2.998 1 37.56 719 ARG B O 1
ATOM 11480 N N . ALA B 1 720 ? 2.318 37.281 1.894 1 36.84 720 ALA B N 1
ATOM 11481 C CA . ALA B 1 720 ? 1.235 37.344 0.916 1 36.84 720 ALA B CA 1
ATOM 11482 C C . ALA B 1 720 ? -0.034 36.719 1.461 1 36.84 720 ALA B C 1
ATOM 11484 O O . ALA B 1 720 ? -1.144 37.156 1.168 1 36.84 720 ALA B O 1
ATOM 11485 N N . LEU B 1 721 ? -0.008 35.656 2.139 1 34 721 LEU B N 1
ATOM 11486 C CA . LEU B 1 721 ? -1.226 35.188 2.783 1 34 721 LEU B CA 1
ATOM 11487 C C . LEU B 1 721 ? -1.712 36.188 3.83 1 34 721 LEU B C 1
ATOM 11489 O O . LEU B 1 721 ? -2.92 36.375 4 1 34 721 LEU B O 1
ATOM 11493 N N . GLU B 1 722 ? -0.888 36.906 4.562 1 32.34 722 GLU B N 1
ATOM 11494 C CA . GLU B 1 722 ? -1.333 37.969 5.461 1 32.34 722 GLU B CA 1
ATOM 11495 C C . GLU B 1 722 ? -1.927 39.125 4.684 1 32.34 722 GLU B C 1
ATOM 11497 O O . GLU B 1 722 ? -2.885 39.781 5.137 1 32.34 722 GLU B O 1
ATOM 11502 N N . MET B 1 723 ? -1.45 39.531 3.549 1 30.36 723 MET B N 1
ATOM 11503 C CA . MET B 1 723 ? -2.035 40.656 2.834 1 30.36 723 MET B CA 1
ATOM 11504 C C . MET B 1 723 ? -3.35 40.281 2.17 1 30.36 723 MET B C 1
ATOM 11506 O O . MET B 1 723 ? -4.125 41.125 1.757 1 30.36 723 MET B O 1
ATOM 11510 N N . GLN B 1 724 ? -3.506 39.094 1.777 1 30.02 724 GLN B N 1
ATOM 11511 C CA . GLN B 1 724 ? -4.828 38.812 1.243 1 30.02 724 GLN B CA 1
ATOM 11512 C C . GLN B 1 724 ? -5.848 38.625 2.365 1 30.02 724 GLN B C 1
ATOM 11514 O O . GLN B 1 724 ? -7.047 38.469 2.105 1 30.02 724 GLN B O 1
ATOM 11519 N N . ILE B 1 725 ? -5.387 38.406 3.58 1 26.78 725 ILE B N 1
ATOM 11520 C CA . ILE B 1 725 ? -6.395 38.625 4.609 1 26.78 725 ILE B CA 1
ATOM 11521 C C . ILE B 1 725 ? -6.527 40.125 4.875 1 26.78 725 ILE B C 1
ATOM 11523 O O . ILE B 1 725 ? -5.531 40.812 5.148 1 26.78 725 ILE B O 1
#

Secondary structure (DSSP, 8-state):
------HHHHHHHHHHHHHSHHHHHHHHHHHHHHHHHHHHHHHHHTTGGGG---HHHHHHHHHHHHHHHHHHHHHHHHHHT-SSB-THHHHHHHHHHHHHHH-TT-S-SSGGGGGGHHHHHHHHHHHHHHHHHHHHHHTTTS-HHHHHHHHHHHHHHHHHHHHHHHHHHHS-HHHIIIIIHHHHHHHHHHHHHHH-S--BTTTTBT---EEE--GGGT--TTS--PPP-TTT-TT-EEHHHHHH--SHHHH-----SSSS-HHHHHHHHHHHHHHHHHHHHHHTT---GGGGSHHHHHIIIIIIT-SS-THHHHHHHHHHHHHHHHHHHS----TTS-SHHHHHHHHHHHHHHHHHHH-HHHHSHHHHHHHH-TTB---HHHHHHHHHHHHHHHHHHHHHHHHHHTSHHHHHHHHHHHHH-GGGGG-HHHHHHHHHHHH---S-S---EEEE--HHHHHHHHHHSTHHHHHTS---HHHHHHHHHHHH-EEEE--HHHHHHHHHHHHHHGGG--TTHHHHHHTT-HHHHHHHH--SSHHHHHHHHHHHHHHHHHHH----TT--HHHHHHHHHHHHHHHHHHHHHHH-GGGSSS-HHHHHHHHHHHHHHHHHHTTT--SHHHHHHTSPPTT---SSHHHHHHHHHHHHHHHHHHHS-HHHHHHHHHHHHHHHHHHHS--S-HHHHHHHHTTT--HHHHHHHHHHHTT--S----TTHHHHHHHH-/------HHHHHHHHHHHHHSHHHHHHHHHHHHHHHHHHHHHHHHHTTGGGG---HHHHHHHHHHHHHHHHHHHHHHHHHHT-SSB-THHHHHHHHHHHHHHH-TT-S-SSGGGGGGHHHHHHHHHHHHHHHHHHHHHHTTTS-HHHHHHHHHHHHHHHHHHHHHHHHHHHS-HHHIIIIIHHHHHHHHHHHHHHH-S--BTTTTBT---EEE--GGGT--TTS--PPP-TTT-TT-EEHHHHHH--SHHHH-----SSSS-HHHHHHHHHHHHHHHHHHHHHHTT---GGGGSHHHHHIIIIIIT-SS-THHHHHHHHHHHHHHHHHHHS----TTS-SHHHHHHHHHHHHHHHHHHH-HHHHSHHHHHHHH-TTB---HHHHHHHHHHHHHHHHHHHHHHHHHHTSHHHHHHHHHHHHH-GGGGG-HHHHHHHHHHHH---S-S---EEEE--HHHHHHHHHHSTHHHHHTS---HHHHHHHHHHHH-EEEE--HHHHHHHHHHHHHHGGG--TTHHHHHHTT-HHHHHHHH--SSHHHHHHHHHHHHHHHHHHH----TT--HHHHHHHHHHHHHHHHHHHHHHH-GGGSSS-HHHHHHHHHHHHHHHHHHTTT--SHHHHHHTSPPTT---SSHHHHHHHHHHHHHHHHHHHS-HHHHHHHHHHHHHHHHHHHS--S-HHHHHHHHTTT--HHHHHHHHHHHTT--S----TTHHHHHHHH-

pLDDT: mean 82.99, std 14.32, range [26.78, 98.06]

Foldseek 3Di:
DPPPCDPVVVVVVVVVCCPDLVNLVVVLLVLLVVLLVLLLLLLPLLQQLLAFQDPVSLVSVVCSVVCNLVSLVVSLVSLQPRPFDDPLSLLSLLLSLVSLLLSQSFQDLFLVCLVVSVVSLVSSVVSLVSSVVSLVVCVVPDPPVLNVLSVVSSVLSVVSSVVLVVLCVVPPLVCCLPPVLVLQLVCQLCLCVVLDPDADLALRRSQFQFQDDRPPPPPPPPDDPDHDDPVVGLLTDGLNLQSPFPFCLQPPQPDDPDDDRSNVVLSLLSVLSSLLSVVSNLVSVRDDNCLPPVNLQCNQQCHQLNDQDLVSLLVSLLSSLLVLLCSRTGSDDPLPDDCVVVVVSLVVSLVSLVCSLPPVCLVVVVPPCVVPDVRHDDDPVSSVSSNVSSVSSNVSSVVSSLCVQLPSSNLSSVSSVCSSDVVCSPDPVSSVVSSVSPPDDDHGSFNQKFKFAALLVLLLDCQQDDVVVVLVPPDPPVVSLVVSLVVRIDIDHHDPLQSSLLSVCCNPQVPPLFLLQVLCVVVVNCVVCVVLRPDPDLLLSLLLLLLLLVLLCVVPVQPPPPADPLLVSLNCLLNRLSRRSLSCLRPPQVQFADDNVVSNCLSVLLSVVLSVQCNPPDDPVVSLVSQDDAPPPPVDPNSNSSNSSNVSNVCLVVPPDPNCSSVSSSSSSSSNLLLGLQYSSVSSQSRCSSSRHHPSSSSNSSSVSSSNRDRDPNPCVVVVVVVVD/DPPPCDPVNVVVVVVVCCPDLVNLVVVLLVLLVVLLVLLLLLLPLLLQLLAFQDPVSLVSVVCSVVCNLVSLVVSLVSLQPRPFDDPLSLLSLLLSLVSLLLSQSFQDLFLVCLVVSVVSLVSSVVSLVSSVVSLVVCVVPDDPLLNVLSVVSSVLSVVSSVVLVVLCVVPPLVCCLPPVLVLQLVCQLCLCVVLDPDADLALRRSQFQWQDDRPPVVPDPPDDPDHDDPVVGLLTDGLNLQSPFPFCLQPVQPDDPDDDRSNVVLSLLSVLSSLLSVVSNLVSVRDDNCLPPVNLQCNQQCHQLNDQDLVSLLVSLLSSLLVLLCSRTGSDDPLPDDCVVVVVSLVVSLVSLVCSLPPVCLVVVVPPCVVPPVRHDDDPVSSVSSNVSSVSSNVSSVVSSLCVQLPSSNLSSVSSVCSSDVVCSPDPVSSVVSSVSPPDDDHGSFNQKFKFAALLVLLLDCQQDDVVVVLVPPPPPVVSLVVSLVVRIDIDHHDPLQSSLLSVCCNPQVPPLFLLQVLCVVVVNCVVCVVLRPDPDLLLSLLLLLLLLVLLCVVPVQPPPPADPLLVSLNCLLNRLSRRSLSCLRPPQVQFADDNVVSNVLSVLLSVVLSVQCNPPDDPVVSLVSQDDAPDPPVDPNSNSSNSSNVSNVCLVVPPDPNCSSVSSSSSSSSNLLLGLQYSSVSSQSRCSSSRHHPSSSSNSSSVSSSNRDRDPNPCVVVVVVVVD

Organism: Triticum aestivum (NCBI:txid4565)

InterPro domains:
  IPR007658 Protein of unknown function DUF594 [PF04578] (659-708)
  IPR025315 Domain of unknown function DUF4220 [PF13968] (62-457)

Radius of gyration: 35.33 Å; Cα contacts (8 Å, |Δi|>4): 1868; chains: 2; bounding box: 97×109×102 Å

Solvent-accessible surface area (backbone atoms only — not comparable to full-atom values): 77215 Å² total; per-residue (Å²): 132,80,75,74,76,47,69,65,54,52,49,40,49,50,33,48,43,48,68,32,71,67,34,43,51,50,52,51,51,52,46,51,51,50,41,51,49,28,46,48,43,33,47,66,44,36,58,47,31,23,34,33,71,51,63,65,58,47,50,50,45,51,49,25,67,68,40,38,65,45,47,46,32,23,46,51,16,28,62,63,28,40,75,52,51,50,76,64,57,52,54,52,47,49,51,52,52,42,48,65,70,54,37,46,40,40,59,20,89,45,80,54,37,49,77,43,52,64,55,56,51,49,55,49,50,51,49,50,51,52,45,49,54,46,46,61,64,41,57,84,75,48,57,67,72,58,45,53,52,53,50,49,51,48,51,49,41,49,48,52,51,49,52,51,52,48,37,46,69,74,50,26,66,69,50,44,50,42,54,52,33,46,45,50,43,59,31,50,64,46,42,61,72,75,31,53,91,62,66,39,45,77,66,30,44,46,42,74,45,62,58,46,58,75,65,80,59,56,63,55,85,87,55,66,89,56,74,67,45,79,88,79,35,87,67,47,38,28,46,27,56,55,61,65,33,78,36,61,74,52,50,47,70,70,72,71,90,66,82,83,46,68,15,55,54,53,52,39,51,42,45,18,51,22,49,35,58,60,53,49,25,59,71,54,69,48,79,65,70,48,35,82,38,65,69,33,31,33,39,39,51,52,27,45,57,38,76,88,55,62,60,56,44,53,48,35,45,39,52,19,52,37,51,53,42,38,59,57,26,22,59,53,71,56,75,81,60,70,63,60,65,59,50,52,51,49,50,51,52,50,50,53,50,52,49,55,69,67,29,60,65,67,74,52,39,71,71,56,40,58,74,72,36,85,56,43,67,80,58,76,63,56,51,52,50,51,53,50,50,52,51,49,47,52,51,52,52,47,50,50,51,49,50,52,63,42,25,69,63,43,43,45,42,52,50,50,49,48,67,73,33,68,74,54,58,75,33,68,66,61,47,51,52,51,50,50,46,68,65,50,75,88,71,68,60,47,49,62,45,39,53,33,28,51,72,67,62,51,41,47,50,41,67,68,41,73,53,49,63,63,58,61,49,84,50,61,69,62,59,42,49,48,51,51,45,61,70,56,46,44,74,40,70,63,52,67,56,43,55,44,51,46,47,55,44,46,68,74,41,62,93,51,46,40,52,31,50,47,54,29,48,75,71,72,43,35,86,81,49,41,76,62,54,67,44,97,40,73,65,56,25,51,50,24,51,36,46,12,50,52,48,43,53,63,72,57,53,66,88,44,92,82,54,50,71,64,41,50,42,14,40,50,27,25,55,50,45,39,18,28,53,45,23,34,40,73,78,40,30,58,58,40,64,74,61,41,58,60,46,40,49,51,51,50,46,35,50,52,51,50,37,62,55,42,58,89,44,86,48,72,70,50,46,66,67,51,48,54,57,64,84,57,83,52,90,46,80,44,55,39,43,52,13,49,4,46,41,48,21,54,47,45,68,70,71,40,56,80,86,48,37,34,45,51,44,19,50,28,41,47,31,36,52,61,32,35,24,28,43,89,50,51,65,49,46,58,57,37,35,57,52,11,43,52,66,56,49,49,49,30,53,52,34,46,56,36,34,46,56,66,57,59,67,53,86,62,56,62,55,54,63,53,66,74,94,134,80,74,72,77,47,68,65,55,54,50,39,49,51,33,49,43,48,68,32,70,67,35,44,50,50,51,51,50,51,46,50,52,49,40,50,50,28,48,50,44,33,49,65,45,36,60,48,31,24,35,31,70,52,64,66,60,50,50,51,44,50,48,25,66,67,40,37,64,45,48,46,32,24,44,51,17,28,63,64,30,41,75,51,52,52,77,64,58,54,54,51,45,48,50,51,52,42,49,66,70,54,36,47,41,41,59,22,92,46,81,53,36,48,77,43,51,66,54,55,51,49,54,50,52,51,50,51,51,52,44,50,55,45,46,59,63,40,58,84,75,46,57,69,70,59,45,52,50,53,50,48,50,48,51,49,40,49,48,55,51,50,52,52,51,47,37,45,70,74,51,25,66,68,49,43,49,42,54,55,32,46,47,51,43,59,32,50,63,46,41,62,72,74,33,55,90,61,67,38,45,76,68,30,42,47,42,73,45,60,58,45,57,72,64,80,63,58,62,57,84,89,54,69,92,59,74,68,44,81,89,78,35,87,68,48,38,26,46,26,55,54,60,64,32,80,36,62,74,53,49,45,69,67,73,68,91,66,86,80,42,69,15,55,55,55,52,39,51,43,45,17,50,21,50,34,58,59,54,49,24,60,72,54,69,48,77,67,71,48,35,82,39,64,68,33,31,33,38,40,49,50,27,44,56,38,76,87,54,61,60,55,43,54,49,36,46,39,52,18,52,37,53,53,44,36,58,55,27,22,58,53,72,55,76,81,59,70,64,62,65,56,50,52,51,49,52,51,52,50,50,53,49,51,49,55,68,67,30,58,63,68,73,52,40,70,71,56,40,56,72,72,37,86,56,43,66,83,57,74,63,56,50,53,50,53,53,50,50,53,51,49,47,51,51,51,51,48,51,51,51,50,50,52,63,40,26,71,63,44,44,46,42,52,50,52,48,46,66,74,32,67,73,53,59,75,34,68,67,59,48,52,52,51,50,51,45,67,66,50,74,88,70,68,59,48,50,61,45,38,52,33,26,52,72,67,61,51,43,46,48,43,66,68,41,72,53,49,61,63,60,61,47,85,49,61,69,63,61,44,49,47,51,51,47,59,70,56,46,44,74,40,68,63,52,67,55,43,54,46,52,47,47,55,45,48,69,74,41,62,92,52,46,39,54,31,50,46,56,28,48,76,69,70,43,37,87,81,48,43,76,60,55,68,45,96,40,74,65,54,25,50,52,23,51,37,47,12,50,52,48,43,53,64,71,57,53,63,91,45,94,82,55,51,72,64,42,50,42,14,42,52,27,24,54,51,45,40,18,29,53,46,22,33,41,72,77,39,31,59,58,38,65,73,61,41,56,60,46,40,48,50,49,50,47,34,50,51,52,50,37,63,57,43,60,88,44,86,47,73,71,50,45,66,65,52,48,54,56,68,82,57,84,51,89,47,82,44,56,40,42,52,13,50,5,47,42,48,21,53,47,46,68,71,70,41,56,80,87,49,37,34,44,51,44,18,49,28,41,46,31,36,50,61,32,36,23,29,41,88,50,52,65,49,48,58,58,38,34,58,52,11,43,52,66,55,50,49,49,28,54,52,34,45,56,35,32,46,56,67,57,56,68,55,86,61,57,61,55,53,61,54,65,74,92